Protein AF-A0A9P1BMX0-F1 (afdb_monomer)

Structure (mmCIF, N/CA/C/O backbone):
data_AF-A0A9P1BMX0-F1
#
_entry.id   AF-A0A9P1BMX0-F1
#
loop_
_atom_site.group_PDB
_atom_site.id
_atom_site.type_symbol
_atom_site.label_atom_id
_atom_site.label_alt_id
_atom_site.label_comp_id
_atom_site.label_asym_id
_atom_site.label_entity_id
_atom_site.label_seq_id
_atom_site.pdbx_PDB_ins_code
_atom_site.Cartn_x
_atom_site.Cartn_y
_atom_site.Cartn_z
_atom_site.occupancy
_atom_site.B_iso_or_equiv
_atom_site.auth_seq_id
_atom_site.auth_comp_id
_atom_site.auth_asym_id
_atom_site.auth_atom_id
_atom_site.pdbx_PDB_model_num
ATOM 1 N N . MET A 1 1 ? 89.517 -9.312 -51.912 1.00 43.53 1 MET A N 1
ATOM 2 C CA . MET A 1 1 ? 88.255 -8.585 -52.160 1.00 43.53 1 MET A CA 1
ATOM 3 C C . MET A 1 1 ? 87.445 -9.415 -53.137 1.00 43.53 1 MET A C 1
ATOM 5 O O . MET A 1 1 ? 88.065 -9.952 -54.049 1.00 43.53 1 MET A O 1
ATOM 9 N N . PRO A 1 2 ? 86.132 -9.607 -52.940 1.00 50.62 2 PRO A N 1
ATOM 10 C CA . PRO A 1 2 ? 85.319 -10.225 -53.977 1.00 50.62 2 PRO A CA 1
ATOM 11 C C . PRO A 1 2 ? 85.399 -9.350 -55.235 1.00 50.62 2 PRO A C 1
ATOM 13 O O . PRO A 1 2 ? 85.499 -8.130 -55.134 1.00 50.62 2 PRO A O 1
ATOM 16 N N . PHE A 1 3 ? 85.436 -9.972 -56.406 1.00 57.28 3 PHE A N 1
ATOM 17 C CA . PHE A 1 3 ? 85.391 -9.280 -57.691 1.00 57.28 3 PHE A CA 1
ATOM 18 C C . PHE A 1 3 ? 84.020 -8.588 -57.823 1.00 57.28 3 PHE A C 1
ATOM 20 O O . PHE A 1 3 ? 83.023 -9.259 -58.063 1.00 57.28 3 PHE A O 1
ATOM 27 N N . THR A 1 4 ? 83.937 -7.274 -57.584 1.00 62.41 4 THR A N 1
ATOM 28 C CA . THR A 1 4 ? 82.667 -6.516 -57.469 1.00 62.41 4 THR A CA 1
ATOM 29 C C . THR A 1 4 ? 82.277 -5.729 -58.730 1.00 62.41 4 THR A C 1
ATOM 31 O O . THR A 1 4 ? 81.546 -4.746 -58.636 1.00 62.41 4 THR A O 1
ATOM 34 N N . GLY A 1 5 ? 82.752 -6.124 -59.915 1.00 68.62 5 GLY A N 1
ATOM 35 C CA . GLY A 1 5 ? 82.371 -5.492 -61.185 1.00 68.62 5 GLY A CA 1
ATOM 36 C C . GLY A 1 5 ? 81.028 -6.002 -61.725 1.00 68.62 5 GLY A C 1
ATOM 37 O O . GLY A 1 5 ? 80.743 -7.199 -61.649 1.00 68.62 5 GLY A O 1
ATOM 38 N N . TRP A 1 6 ? 80.215 -5.112 -62.304 1.00 72.75 6 TRP A N 1
ATOM 39 C CA . TRP A 1 6 ? 78.974 -5.487 -62.997 1.00 72.75 6 TRP A CA 1
ATOM 40 C C . TRP A 1 6 ? 79.302 -6.410 -64.182 1.00 72.75 6 TRP A C 1
ATOM 42 O O . TRP A 1 6 ? 80.143 -6.064 -65.007 1.00 72.75 6 TRP A O 1
ATOM 52 N N . GLY A 1 7 ? 78.676 -7.590 -64.251 1.00 77.06 7 GLY A N 1
ATOM 53 C CA . GLY A 1 7 ? 78.886 -8.564 -65.335 1.00 77.06 7 GLY A CA 1
ATOM 54 C C . GLY A 1 7 ? 80.206 -9.351 -65.277 1.00 77.06 7 GLY A C 1
ATOM 55 O O . GLY A 1 7 ? 80.486 -10.165 -66.159 1.00 77.06 7 GLY A O 1
ATOM 56 N N . MET A 1 8 ? 81.053 -9.106 -64.270 1.00 83.88 8 MET A N 1
ATOM 57 C CA . MET A 1 8 ? 82.389 -9.705 -64.182 1.00 83.88 8 MET A CA 1
ATOM 58 C C . MET A 1 8 ? 82.361 -11.235 -63.989 1.00 83.88 8 MET A C 1
ATOM 60 O O . MET A 1 8 ? 83.103 -11.922 -64.700 1.00 83.88 8 MET A O 1
ATOM 64 N N . PRO A 1 9 ? 81.516 -11.809 -63.104 1.00 84.88 9 PRO A N 1
ATOM 65 C CA . PRO A 1 9 ? 81.379 -13.263 -62.991 1.00 84.88 9 PRO A CA 1
ATOM 66 C C . PRO A 1 9 ? 80.959 -13.927 -64.307 1.00 84.88 9 PRO A C 1
ATOM 68 O O . PRO A 1 9 ? 81.499 -14.971 -64.671 1.00 84.88 9 PRO A O 1
ATOM 71 N N . GLU A 1 10 ? 80.039 -13.304 -65.044 1.00 83.38 10 GLU A N 1
ATOM 72 C CA . GLU A 1 10 ? 79.521 -13.799 -66.317 1.00 83.38 10 GLU A CA 1
ATOM 73 C C . GLU A 1 10 ? 80.614 -13.806 -67.394 1.00 83.38 10 GLU A C 1
ATOM 75 O O . GLU A 1 10 ? 80.787 -14.808 -68.089 1.00 83.38 10 GLU A O 1
ATOM 80 N N . MET A 1 11 ? 81.414 -12.739 -67.497 1.00 85.19 11 MET A N 1
ATOM 81 C CA . MET A 1 11 ? 82.538 -12.690 -68.439 1.00 85.19 11 MET A CA 1
ATOM 82 C C . MET A 1 11 ? 83.607 -13.746 -68.131 1.00 85.19 11 MET A C 1
ATOM 84 O O . MET A 1 11 ? 84.083 -14.425 -69.043 1.00 85.19 11 MET A O 1
ATOM 88 N N . MET A 1 12 ? 83.983 -13.903 -66.856 1.00 87.50 12 MET A N 1
ATOM 89 C CA . MET A 1 12 ? 84.968 -14.908 -66.430 1.00 87.50 12 MET A CA 1
ATOM 90 C C . MET A 1 12 ? 84.481 -16.324 -66.736 1.00 87.50 12 MET A C 1
ATOM 92 O O . MET A 1 12 ? 85.245 -17.170 -67.202 1.00 87.50 12 MET A O 1
ATOM 96 N N . GLN A 1 13 ? 83.192 -16.570 -66.514 1.00 87.69 13 GLN A N 1
ATOM 97 C CA . GLN A 1 13 ? 82.550 -17.840 -66.804 1.00 87.69 13 GLN A CA 1
ATOM 98 C C . GLN A 1 13 ? 82.539 -18.150 -68.308 1.00 87.69 13 GLN A C 1
ATOM 100 O O . GLN A 1 13 ? 82.885 -19.270 -68.687 1.00 87.69 13 GLN A O 1
ATOM 105 N N . GLN A 1 14 ? 82.209 -17.178 -69.166 1.00 88.75 14 GLN A N 1
ATOM 106 C CA . GLN A 1 14 ? 82.256 -17.371 -70.620 1.00 88.75 14 GLN A CA 1
ATOM 107 C C . GLN A 1 14 ? 83.684 -17.599 -71.123 1.00 88.75 14 GLN A C 1
ATOM 109 O O . GLN A 1 14 ? 83.925 -18.529 -71.894 1.00 88.75 14 GLN A O 1
ATOM 114 N N . ALA A 1 15 ? 84.650 -16.814 -70.643 1.00 90.19 15 ALA A N 1
ATOM 115 C CA . ALA A 1 15 ? 86.046 -16.978 -71.032 1.00 90.19 15 ALA A CA 1
ATOM 116 C C . ALA A 1 15 ? 86.597 -18.355 -70.650 1.00 90.19 15 ALA A C 1
ATOM 118 O O . ALA A 1 15 ? 87.269 -18.990 -71.459 1.00 90.19 15 ALA A O 1
ATOM 119 N N . PHE A 1 16 ? 86.259 -18.851 -69.456 1.00 90.94 16 PHE A N 1
ATOM 120 C CA . PHE A 1 16 ? 86.624 -20.199 -69.027 1.00 90.94 16 PHE A CA 1
ATOM 121 C C . PHE A 1 16 ? 86.040 -21.270 -69.959 1.00 90.94 16 PHE A C 1
ATOM 123 O O . PHE A 1 16 ? 86.765 -22.131 -70.457 1.00 90.94 16 PHE A O 1
ATOM 130 N N . TRP A 1 17 ? 84.735 -21.212 -70.227 1.00 90.50 17 TRP A N 1
ATOM 131 C CA . TRP A 1 17 ? 84.033 -22.250 -70.983 1.00 90.50 17 TRP A CA 1
ATOM 132 C C . TRP A 1 17 ? 84.376 -22.298 -72.476 1.00 90.50 17 TRP A C 1
ATOM 134 O O . TRP A 1 17 ? 84.284 -23.373 -73.078 1.00 90.50 17 TRP A O 1
ATOM 144 N N . HIS A 1 18 ? 84.776 -21.163 -73.052 1.00 90.56 18 HIS A N 1
ATOM 145 C CA . HIS A 1 18 ? 85.210 -21.039 -74.449 1.00 90.56 18 HIS A CA 1
ATOM 146 C C . HIS A 1 18 ? 86.737 -21.000 -74.607 1.00 90.56 18 HIS A C 1
ATOM 148 O O . HIS A 1 18 ? 87.232 -20.768 -75.706 1.00 90.56 18 HIS A O 1
ATOM 154 N N . GLY A 1 19 ? 87.496 -21.249 -73.532 1.00 91.06 19 GLY A N 1
ATOM 155 C CA . GLY A 1 19 ? 88.958 -21.351 -73.579 1.00 91.06 19 GLY A CA 1
ATOM 156 C C . GLY A 1 19 ? 89.663 -20.053 -73.986 1.00 91.06 19 GLY A C 1
ATOM 157 O O . GLY A 1 19 ? 90.7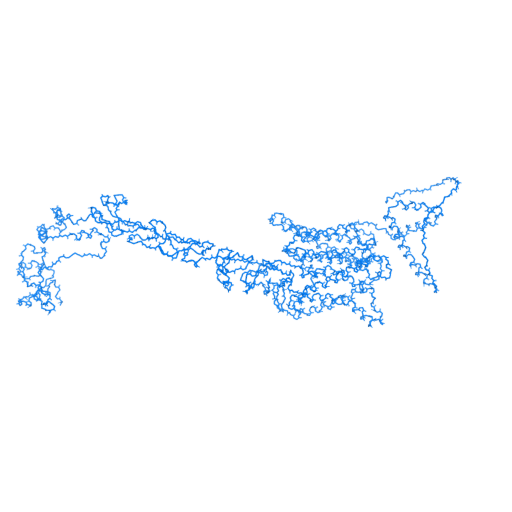00 -20.099 -74.643 1.00 91.06 19 GLY A O 1
ATOM 158 N N . MET A 1 20 ? 89.101 -18.898 -73.628 1.00 91.56 20 MET A N 1
ATOM 159 C CA . MET A 1 20 ? 89.646 -17.586 -73.972 1.00 91.56 20 MET A CA 1
ATOM 160 C C . MET A 1 20 ? 90.747 -17.194 -72.966 1.00 91.56 20 MET A C 1
ATOM 162 O O . MET A 1 20 ? 90.450 -17.046 -71.777 1.00 91.56 20 MET A O 1
ATOM 166 N N . PRO A 1 21 ? 92.008 -16.987 -73.394 1.00 88.88 21 PRO A N 1
ATOM 167 C CA . PRO A 1 21 ? 93.109 -16.638 -72.497 1.00 88.88 21 PRO A CA 1
ATOM 168 C C . PRO A 1 21 ? 93.080 -15.139 -72.156 1.00 88.88 21 PRO A C 1
ATOM 170 O O . PRO A 1 21 ? 93.893 -14.358 -72.646 1.00 88.88 21 PRO A O 1
ATOM 173 N N . LEU A 1 22 ? 92.106 -14.723 -71.345 1.00 87.31 22 LEU A N 1
ATOM 174 C CA . LEU A 1 22 ? 91.892 -13.322 -70.976 1.00 87.31 22 LEU A CA 1
ATOM 175 C C . LEU A 1 22 ? 92.433 -13.002 -69.579 1.00 87.31 22 LEU A C 1
ATOM 177 O O . LEU A 1 22 ? 92.283 -13.787 -68.643 1.00 87.31 22 LEU A O 1
ATOM 181 N N . ALA A 1 23 ? 93.000 -11.804 -69.430 1.00 86.06 23 ALA A N 1
ATOM 182 C CA . ALA A 1 23 ? 93.245 -11.187 -68.132 1.00 86.06 23 ALA A CA 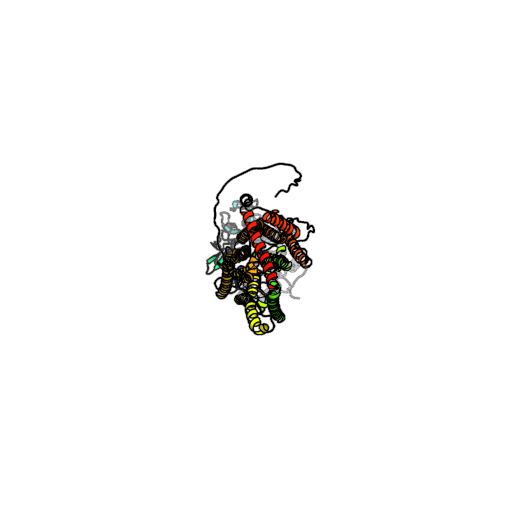1
ATOM 183 C C . ALA A 1 23 ? 92.058 -10.282 -67.774 1.00 86.06 23 ALA A C 1
ATOM 185 O O . ALA A 1 23 ? 91.607 -9.491 -68.600 1.00 86.06 23 ALA A O 1
ATOM 186 N N . PHE A 1 24 ? 91.561 -10.392 -66.542 1.00 84.75 24 PHE A N 1
ATOM 187 C CA . PHE A 1 24 ? 90.430 -9.603 -66.059 1.00 84.75 24 PHE A CA 1
ATOM 188 C C . PHE A 1 24 ? 90.904 -8.497 -65.123 1.00 84.75 24 PHE A C 1
ATOM 190 O O . PHE A 1 24 ? 91.660 -8.753 -64.186 1.00 84.75 24 PHE A O 1
ATOM 197 N N . ALA A 1 25 ? 90.407 -7.285 -65.345 1.00 78.81 25 ALA A N 1
ATOM 198 C CA . ALA A 1 25 ? 90.626 -6.136 -64.479 1.00 78.81 25 ALA A CA 1
ATOM 199 C C . ALA A 1 25 ? 89.287 -5.445 -64.198 1.00 78.81 25 ALA A C 1
ATOM 201 O O . ALA A 1 25 ? 88.394 -5.442 -65.042 1.00 78.81 25 ALA A O 1
ATOM 202 N N . SER A 1 26 ? 89.155 -4.861 -63.009 1.00 78.00 26 SER A N 1
ATOM 203 C CA . SER A 1 26 ? 88.044 -3.976 -62.657 1.00 78.00 26 SER A CA 1
ATOM 204 C C . SER A 1 26 ? 88.621 -2.593 -62.396 1.00 78.00 26 SER A C 1
ATOM 206 O O . SER A 1 26 ? 89.570 -2.471 -61.623 1.00 78.00 26 SER A O 1
ATOM 208 N N . ALA A 1 27 ? 88.048 -1.566 -63.015 1.00 72.00 27 ALA A N 1
ATOM 209 C CA . ALA A 1 27 ? 88.385 -0.175 -62.738 1.00 72.00 27 ALA A CA 1
ATOM 210 C C . ALA A 1 27 ? 87.326 0.436 -61.809 1.00 72.00 27 ALA A C 1
ATOM 212 O O . ALA A 1 27 ? 86.136 0.165 -61.959 1.00 72.00 27 ALA A O 1
ATOM 213 N N . ILE A 1 28 ? 87.771 1.237 -60.844 1.00 66.44 28 ILE A N 1
ATOM 214 C CA . ILE A 1 28 ? 86.933 2.066 -59.969 1.00 66.44 28 ILE A CA 1
ATOM 215 C C . ILE A 1 28 ? 87.509 3.485 -60.092 1.00 66.44 28 ILE A C 1
ATOM 217 O O . ILE A 1 28 ? 88.728 3.633 -60.061 1.00 66.44 28 ILE A O 1
ATOM 221 N N . ASP A 1 29 ? 86.662 4.496 -60.294 1.00 61.16 29 ASP A N 1
ATOM 222 C CA . ASP A 1 29 ? 87.034 5.923 -60.397 1.00 61.16 29 ASP A CA 1
ATOM 223 C C . ASP A 1 29 ? 87.925 6.351 -61.591 1.00 61.16 29 ASP A C 1
ATOM 225 O O . ASP A 1 29 ? 88.514 7.430 -61.576 1.00 61.16 29 ASP A O 1
ATOM 229 N N . VAL A 1 30 ? 87.980 5.561 -62.670 1.00 61.69 30 VAL A N 1
ATOM 230 C CA . VAL A 1 30 ? 88.559 5.965 -63.972 1.00 61.69 30 VAL A CA 1
ATOM 231 C C . VAL A 1 30 ? 87.446 5.955 -65.024 1.00 61.69 30 VAL A C 1
ATOM 233 O O . VAL A 1 30 ? 86.599 5.059 -64.985 1.00 61.69 30 VAL A O 1
ATOM 236 N N . GLU A 1 31 ? 87.430 6.898 -65.980 1.00 68.81 31 GLU A N 1
ATOM 237 C CA . GLU A 1 31 ? 86.563 6.803 -67.168 1.00 68.81 31 GLU A CA 1
ATOM 238 C C . GLU A 1 31 ? 86.928 5.534 -67.955 1.00 68.81 31 GLU A C 1
ATOM 240 O O . GLU A 1 31 ? 87.808 5.522 -68.811 1.00 68.81 31 GLU A O 1
ATOM 245 N N . PHE A 1 32 ? 86.259 4.424 -67.653 1.00 75.19 32 PHE A N 1
ATOM 246 C CA . PHE A 1 32 ? 86.560 3.122 -68.247 1.00 75.19 32 PHE A CA 1
ATOM 247 C C . PHE A 1 32 ? 86.447 3.134 -69.784 1.00 75.19 32 PHE A C 1
ATOM 249 O O . PHE A 1 32 ? 87.131 2.365 -70.459 1.00 75.19 32 PHE A O 1
ATOM 256 N N . ALA A 1 33 ? 85.629 4.036 -70.337 1.00 77.38 33 ALA A N 1
ATOM 257 C CA . ALA A 1 33 ? 85.496 4.248 -71.772 1.00 77.38 33 ALA A CA 1
ATOM 258 C C . ALA A 1 33 ? 86.777 4.804 -72.417 1.00 77.38 33 ALA A C 1
ATOM 260 O O . ALA A 1 33 ? 87.168 4.326 -73.479 1.00 77.38 33 ALA A O 1
ATOM 261 N N . SER A 1 34 ? 87.466 5.763 -71.784 1.00 79.19 34 SER A N 1
ATOM 262 C CA . SER A 1 34 ? 88.706 6.332 -72.333 1.00 79.19 34 SER A CA 1
ATOM 263 C C . SER A 1 34 ? 89.857 5.327 -72.275 1.00 79.19 34 SER A C 1
ATOM 265 O O . SER A 1 34 ? 90.539 5.127 -73.279 1.00 79.19 34 SER A O 1
ATOM 267 N N . LEU A 1 35 ? 89.985 4.603 -71.158 1.00 79.44 35 LEU A N 1
ATOM 268 C CA . LEU A 1 35 ? 90.957 3.517 -71.013 1.00 79.44 35 LEU A CA 1
ATOM 269 C C . LEU A 1 35 ? 90.741 2.414 -72.062 1.00 79.44 35 LEU A C 1
ATOM 271 O O . LEU A 1 35 ? 91.699 1.893 -72.630 1.00 79.44 35 LEU A O 1
ATOM 275 N N . ASN A 1 36 ? 89.485 2.061 -72.350 1.00 79.44 36 ASN A N 1
ATOM 276 C CA . ASN A 1 36 ? 89.199 1.046 -73.356 1.00 79.44 36 ASN A CA 1
ATOM 277 C C . ASN A 1 36 ? 89.538 1.513 -74.781 1.00 79.44 36 ASN A C 1
ATOM 279 O O . ASN A 1 36 ? 90.115 0.738 -75.541 1.00 79.44 36 ASN A O 1
ATOM 283 N N . ARG A 1 37 ? 89.254 2.778 -75.131 1.00 82.44 37 ARG A N 1
ATOM 284 C CA . ARG A 1 37 ? 89.627 3.348 -76.441 1.00 82.44 37 ARG A CA 1
ATOM 285 C C . ARG A 1 37 ? 91.136 3.291 -76.688 1.00 82.44 37 ARG A C 1
ATOM 287 O O . ARG A 1 37 ? 91.547 3.046 -77.818 1.00 82.44 37 ARG A O 1
ATOM 294 N N . GLU A 1 38 ? 91.944 3.493 -75.647 1.00 83.94 38 GLU A N 1
ATOM 295 C CA . GLU A 1 38 ? 93.406 3.407 -75.733 1.00 83.94 38 GLU A CA 1
ATOM 296 C C . GLU A 1 38 ? 93.902 1.956 -75.841 1.00 83.94 38 GLU A C 1
ATOM 298 O O . GLU A 1 38 ? 94.748 1.652 -76.680 1.00 83.94 38 GLU A O 1
ATOM 303 N N . LEU A 1 39 ? 93.363 1.048 -75.020 1.00 82.38 39 LEU A N 1
ATOM 304 C CA . LEU A 1 39 ? 93.856 -0.332 -74.917 1.00 82.38 39 LEU A CA 1
ATOM 305 C C . LEU A 1 39 ? 93.224 -1.317 -75.913 1.00 82.38 39 LEU A C 1
ATOM 307 O O . LEU A 1 39 ? 93.726 -2.432 -76.048 1.00 82.38 39 LEU A O 1
ATOM 311 N N . GLN A 1 40 ? 92.116 -0.951 -76.567 1.00 80.62 40 GLN A N 1
ATOM 312 C CA . GLN A 1 40 ? 91.307 -1.832 -77.426 1.00 80.62 40 GLN A CA 1
ATOM 313 C C . GLN A 1 40 ? 90.959 -3.176 -76.754 1.00 80.62 40 GLN A C 1
ATOM 315 O O . GLN A 1 40 ? 91.058 -4.251 -77.349 1.00 80.62 40 GLN A O 1
ATOM 320 N N . SER A 1 41 ? 90.581 -3.127 -75.475 1.00 82.75 41 SER A N 1
ATOM 321 C CA . SER A 1 41 ? 90.327 -4.317 -74.653 1.00 82.75 41 SER A CA 1
ATOM 322 C C . SER A 1 41 ? 88.873 -4.809 -74.725 1.00 82.75 41 SER A C 1
ATOM 324 O O . SER A 1 41 ? 87.951 -4.026 -74.942 1.00 82.75 41 SER A O 1
ATOM 326 N N . LEU A 1 42 ? 88.633 -6.097 -74.453 1.00 84.69 42 LEU A N 1
ATOM 327 C CA . LEU A 1 42 ? 87.272 -6.629 -74.276 1.00 84.69 42 LEU A CA 1
ATOM 328 C C . LEU A 1 42 ? 86.627 -6.066 -72.997 1.00 84.69 42 LEU A C 1
ATOM 330 O O . LEU A 1 42 ? 87.237 -6.124 -71.931 1.00 84.69 42 LEU A O 1
ATOM 334 N N . LEU A 1 43 ? 85.387 -5.568 -73.090 1.00 81.25 43 LEU A N 1
ATOM 335 C CA . LEU A 1 43 ? 84.646 -4.997 -71.957 1.00 81.25 43 LEU A CA 1
ATOM 336 C C . LEU A 1 43 ? 83.213 -5.528 -71.834 1.00 81.25 43 LEU A C 1
ATOM 338 O O . LEU A 1 43 ? 82.611 -5.963 -72.815 1.00 81.25 43 LEU A O 1
ATOM 342 N N . TYR A 1 44 ? 82.659 -5.439 -70.624 1.00 81.25 44 TYR A N 1
ATOM 343 C CA . TYR A 1 44 ? 81.229 -5.620 -70.382 1.00 81.25 44 TYR A CA 1
ATOM 344 C C . TYR A 1 44 ? 80.470 -4.334 -70.719 1.00 81.25 44 TYR A C 1
ATOM 346 O O . TYR A 1 44 ? 80.688 -3.306 -70.081 1.00 81.25 44 TYR A O 1
ATOM 354 N N . THR A 1 45 ? 79.573 -4.395 -71.701 1.00 79.94 45 THR A N 1
ATOM 355 C CA . THR A 1 45 ? 78.721 -3.271 -72.119 1.00 79.94 45 THR A CA 1
ATOM 356 C C . THR A 1 45 ? 77.281 -3.730 -72.333 1.00 79.94 45 THR A C 1
ATOM 358 O O . THR A 1 45 ? 77.013 -4.924 -72.490 1.00 79.94 45 THR A O 1
ATOM 361 N N . TRP A 1 46 ? 76.351 -2.780 -72.351 1.00 79.81 46 TRP A N 1
ATOM 362 C CA . TRP A 1 46 ? 74.947 -2.984 -72.690 1.00 79.81 46 TRP A CA 1
ATOM 363 C C . TRP A 1 46 ? 74.570 -2.095 -73.878 1.00 79.81 46 TRP A C 1
ATOM 365 O O . TRP A 1 46 ? 75.191 -1.071 -74.133 1.00 79.81 46 TRP A O 1
ATOM 375 N N . VAL A 1 47 ? 73.541 -2.491 -74.624 1.00 79.62 47 VAL A N 1
ATOM 376 C CA . VAL A 1 47 ? 72.962 -1.671 -75.694 1.00 79.62 47 VAL A CA 1
ATOM 377 C C . VAL A 1 47 ? 71.477 -1.512 -75.379 1.00 79.62 47 VAL A C 1
ATOM 379 O O . VAL A 1 47 ? 70.799 -2.529 -75.205 1.00 79.62 47 VAL A O 1
ATOM 382 N N . PRO A 1 48 ? 70.950 -0.280 -75.289 1.00 84.69 48 PRO A N 1
ATOM 383 C CA . PRO A 1 48 ? 71.574 1.006 -75.632 1.00 84.69 48 PRO A CA 1
ATOM 384 C C . PRO A 1 48 ? 72.408 1.608 -74.476 1.00 84.69 48 PRO A C 1
ATOM 386 O O . PRO A 1 48 ? 72.022 1.477 -73.319 1.00 84.69 48 PRO A O 1
ATOM 389 N N . ASP A 1 49 ? 73.518 2.291 -74.774 1.00 84.38 49 ASP A N 1
ATOM 390 C CA . ASP A 1 49 ? 74.421 2.929 -73.790 1.00 84.38 49 ASP A CA 1
ATOM 391 C C . ASP A 1 49 ? 74.979 4.249 -74.338 1.00 84.38 49 ASP A C 1
ATOM 393 O O . ASP A 1 49 ? 75.156 4.365 -75.545 1.00 84.38 49 ASP A O 1
ATOM 397 N N . THR A 1 50 ? 75.263 5.238 -73.484 1.00 85.19 50 THR A N 1
ATOM 398 C CA . THR A 1 50 ? 75.822 6.540 -73.891 1.00 85.19 50 THR A CA 1
ATOM 399 C C . THR A 1 50 ? 77.339 6.519 -74.038 1.00 85.19 50 THR A C 1
ATOM 401 O O . THR A 1 50 ? 77.863 7.240 -74.886 1.00 85.19 50 THR A O 1
ATOM 404 N N . ALA A 1 51 ? 78.055 5.696 -73.264 1.00 83.06 51 ALA A N 1
ATOM 405 C CA . ALA A 1 51 ? 79.516 5.750 -73.210 1.00 83.06 51 ALA A CA 1
ATOM 406 C C . ALA A 1 51 ? 80.179 5.350 -74.541 1.00 83.06 51 ALA A C 1
ATOM 408 O O . ALA A 1 51 ? 81.181 5.955 -74.927 1.00 83.06 51 ALA A O 1
ATOM 409 N N . PHE A 1 52 ? 79.587 4.391 -75.267 1.00 83.50 52 PHE A N 1
ATOM 410 C CA . PHE A 1 52 ? 80.105 3.878 -76.546 1.00 83.50 52 PHE A CA 1
ATOM 411 C C . PHE A 1 52 ? 79.165 4.082 -77.742 1.00 83.50 52 PHE A C 1
ATOM 413 O O . PHE A 1 52 ? 79.393 3.502 -78.806 1.00 83.50 52 PHE A O 1
ATOM 420 N N . ILE A 1 53 ? 78.123 4.917 -77.621 1.00 85.69 53 ILE A N 1
ATOM 421 C CA . ILE A 1 53 ? 77.124 5.109 -78.695 1.00 85.69 53 ILE A CA 1
ATOM 422 C C . ILE A 1 53 ? 77.738 5.603 -80.017 1.00 85.69 53 ILE A C 1
ATOM 424 O O . ILE A 1 53 ? 77.170 5.394 -81.089 1.00 85.69 53 ILE A O 1
ATOM 428 N N . LEU A 1 54 ? 78.898 6.267 -79.947 1.00 84.06 54 LEU A N 1
ATOM 429 C CA . LEU A 1 54 ? 79.637 6.781 -81.102 1.00 84.06 54 LEU A CA 1
ATOM 430 C C . LEU A 1 54 ? 80.719 5.818 -81.615 1.00 84.06 54 LEU A C 1
ATOM 432 O O . LEU A 1 54 ? 81.103 5.919 -82.778 1.00 84.06 54 LEU A O 1
ATOM 436 N N . ASP A 1 55 ? 81.168 4.872 -80.788 1.00 82.38 55 ASP A N 1
ATOM 437 C CA . ASP A 1 55 ? 82.378 4.074 -81.028 1.00 82.38 55 ASP A CA 1
ATOM 438 C C . ASP A 1 55 ? 82.114 2.774 -81.815 1.00 82.38 55 ASP A C 1
ATOM 440 O O . ASP A 1 55 ? 83.053 2.107 -82.236 1.00 82.38 55 ASP A O 1
ATOM 444 N N . SER A 1 56 ? 80.842 2.423 -82.058 1.00 76.50 56 SER A N 1
ATOM 445 C CA . SER A 1 56 ? 80.412 1.227 -82.816 1.00 76.50 56 SER A CA 1
ATOM 446 C C . SER A 1 56 ? 81.172 -0.065 -82.438 1.00 76.50 56 SER A C 1
ATOM 448 O O . SER A 1 56 ? 81.788 -0.694 -83.304 1.00 76.50 56 SER A O 1
ATOM 450 N N . PRO A 1 57 ? 81.161 -0.481 -81.155 1.00 81.19 57 PRO A N 1
ATOM 451 C CA . PRO A 1 57 ? 81.928 -1.637 -80.699 1.00 81.19 57 PRO A CA 1
ATOM 452 C C . PRO A 1 57 ? 81.458 -2.938 -81.364 1.00 81.19 57 PRO A C 1
ATOM 454 O O . PRO A 1 57 ? 80.267 -3.148 -81.600 1.00 81.19 57 PRO A O 1
ATOM 457 N N . SER A 1 58 ? 82.400 -3.845 -81.633 1.00 85.25 58 SER A N 1
ATOM 458 C CA . SER A 1 58 ? 82.092 -5.175 -82.171 1.00 85.25 58 SER A CA 1
ATOM 459 C C . SER A 1 58 ? 81.675 -6.126 -81.042 1.00 85.25 58 SER A C 1
ATOM 461 O O . SER A 1 58 ? 82.469 -6.345 -80.124 1.00 85.25 58 SER A O 1
ATOM 463 N N . PRO A 1 59 ? 80.461 -6.708 -81.075 1.00 84.94 59 PRO A N 1
ATOM 464 C CA . PRO A 1 59 ? 80.009 -7.598 -80.016 1.00 84.94 59 PRO A CA 1
ATOM 465 C C . PRO A 1 59 ? 80.678 -8.971 -80.121 1.00 84.94 59 PRO A C 1
ATOM 467 O O . PRO A 1 59 ? 80.790 -9.548 -81.204 1.00 84.94 59 PRO A O 1
ATOM 470 N N . VAL A 1 60 ? 81.051 -9.537 -78.975 1.00 86.38 60 VAL A N 1
ATOM 471 C CA . VAL A 1 60 ? 81.390 -10.962 -78.874 1.00 86.38 60 VAL A CA 1
ATOM 472 C C . VAL A 1 60 ? 80.089 -11.744 -78.719 1.00 86.38 60 VAL A C 1
ATOM 474 O O . VAL A 1 60 ? 79.347 -11.537 -77.760 1.00 86.38 60 VAL A O 1
ATOM 477 N N . ILE A 1 61 ? 79.796 -12.623 -79.678 1.00 85.81 61 ILE A N 1
ATOM 478 C CA . ILE A 1 61 ? 78.548 -13.392 -79.718 1.00 85.81 61 ILE A CA 1
ATOM 479 C C . ILE A 1 61 ? 78.809 -14.803 -79.189 1.00 85.81 61 ILE A C 1
ATOM 481 O O . ILE A 1 61 ? 79.630 -15.538 -79.735 1.00 85.81 61 ILE A O 1
ATOM 485 N N . PHE A 1 62 ? 78.077 -15.185 -78.143 1.00 87.75 62 PHE A N 1
ATOM 486 C CA . PHE A 1 62 ? 78.055 -16.546 -77.606 1.00 87.75 62 PHE A CA 1
ATOM 487 C C . PHE A 1 62 ? 76.811 -17.304 -78.105 1.00 87.75 62 PHE A C 1
ATOM 489 O O . PHE A 1 62 ? 75.845 -16.663 -78.526 1.00 87.75 62 PHE A O 1
ATOM 496 N N . PRO A 1 63 ? 76.796 -18.651 -78.062 1.00 90.06 63 PRO A N 1
ATOM 497 C CA . PRO A 1 63 ? 75.624 -19.435 -78.447 1.00 90.06 63 PRO A CA 1
ATOM 498 C C . PRO A 1 63 ? 74.376 -19.078 -77.628 1.00 90.06 63 PRO A C 1
ATOM 500 O O . PRO A 1 63 ? 74.484 -18.794 -76.432 1.00 90.06 63 PRO A O 1
ATOM 503 N N . ASP A 1 64 ? 73.200 -19.150 -78.256 1.00 88.44 64 ASP A N 1
ATOM 504 C CA . ASP A 1 64 ? 71.917 -18.842 -77.617 1.00 88.44 64 ASP A CA 1
ATOM 505 C C . ASP A 1 64 ? 71.659 -19.695 -76.371 1.00 88.44 64 ASP A C 1
ATOM 507 O O . ASP A 1 64 ? 71.942 -20.896 -76.341 1.00 88.44 64 ASP A O 1
ATOM 511 N N . HIS A 1 65 ? 71.096 -19.059 -75.342 1.00 89.19 65 HIS A N 1
ATOM 512 C CA . HIS A 1 65 ? 70.847 -19.660 -74.037 1.00 89.19 65 HIS A CA 1
ATOM 513 C C . HIS A 1 65 ? 70.085 -20.991 -74.117 1.00 89.19 65 HIS A C 1
ATOM 515 O O . HIS A 1 65 ? 68.926 -21.037 -74.532 1.00 89.19 65 HIS A O 1
ATOM 521 N N . SER A 1 66 ? 70.706 -22.061 -73.612 1.00 89.81 66 SER A N 1
ATOM 522 C CA . SER A 1 66 ? 70.059 -23.350 -73.376 1.00 89.81 66 SER A CA 1
ATOM 523 C C . SER A 1 66 ? 69.774 -23.522 -71.886 1.00 89.81 66 SER A C 1
ATOM 525 O O . SER A 1 66 ? 70.692 -23.613 -71.066 1.00 89.81 66 SER A O 1
ATOM 527 N N . ARG A 1 67 ? 68.486 -23.606 -71.530 1.00 87.38 67 ARG A N 1
ATOM 528 C CA . ARG A 1 67 ? 68.055 -23.838 -70.139 1.00 87.38 67 ARG A CA 1
ATOM 529 C C . ARG A 1 67 ? 68.546 -25.177 -69.589 1.00 87.38 67 ARG A C 1
ATOM 531 O O . ARG A 1 67 ? 68.832 -25.264 -68.400 1.00 87.38 67 ARG A O 1
ATOM 538 N N . GLU A 1 68 ? 68.650 -26.195 -70.439 1.00 89.62 68 GLU A N 1
ATOM 539 C CA . GLU A 1 68 ? 69.101 -27.542 -70.068 1.00 89.62 68 GLU A CA 1
ATOM 540 C C . GLU A 1 68 ? 70.579 -27.531 -69.668 1.00 89.62 68 GLU A C 1
ATOM 542 O O . GLU A 1 68 ? 70.922 -27.949 -68.565 1.00 89.62 68 GLU A O 1
ATOM 547 N N . GLN A 1 69 ? 71.441 -26.933 -70.501 1.00 87.81 69 GLN A N 1
ATOM 548 C CA . GLN A 1 69 ? 72.867 -26.794 -70.184 1.00 87.81 69 GLN A CA 1
ATOM 549 C C . GLN A 1 69 ? 73.079 -25.960 -68.918 1.00 87.81 69 GLN A C 1
ATOM 551 O O . GLN A 1 69 ? 73.876 -26.322 -68.052 1.00 87.81 69 GLN A O 1
ATOM 556 N N . TYR A 1 70 ? 72.318 -24.874 -68.765 1.00 84.69 70 TYR A N 1
ATOM 557 C CA . TYR A 1 70 ? 72.405 -24.028 -67.580 1.00 84.69 70 TYR A CA 1
ATOM 558 C C . TYR A 1 70 ? 71.994 -24.778 -66.300 1.00 84.69 70 TYR A C 1
ATOM 560 O O . TYR A 1 70 ? 72.649 -24.631 -65.267 1.00 84.69 70 TYR A O 1
ATOM 568 N N . ALA A 1 71 ? 70.955 -25.622 -66.359 1.00 89.75 71 ALA A N 1
ATOM 569 C CA . ALA A 1 71 ? 70.514 -26.451 -65.232 1.00 89.75 71 ALA A CA 1
ATOM 570 C C . ALA A 1 71 ? 71.573 -27.485 -64.808 1.00 89.75 71 ALA A C 1
ATOM 572 O O . ALA A 1 71 ? 71.739 -27.753 -63.617 1.00 89.75 71 ALA A O 1
ATOM 573 N N . GLU A 1 72 ? 72.351 -27.999 -65.761 1.00 91.12 72 GLU A N 1
ATOM 574 C CA . GLU A 1 72 ? 73.495 -28.889 -65.523 1.00 91.12 72 GLU A CA 1
ATOM 575 C C . GLU A 1 72 ? 74.773 -28.144 -65.093 1.00 91.12 72 GLU A C 1
ATOM 577 O O . GLU A 1 72 ? 75.838 -28.748 -64.955 1.00 91.12 72 GLU A O 1
ATOM 582 N N . LYS A 1 73 ? 74.681 -26.831 -64.837 1.00 86.31 73 LYS A N 1
ATOM 583 C CA . LYS A 1 73 ? 75.807 -25.943 -64.500 1.00 86.31 73 LYS A CA 1
ATOM 584 C C . LYS A 1 73 ? 76.853 -25.828 -65.620 1.00 86.31 73 LYS A C 1
ATOM 586 O O . LYS A 1 73 ? 78.019 -25.522 -65.359 1.00 86.31 73 LYS A O 1
ATOM 591 N N . VAL A 1 74 ? 76.438 -26.039 -66.869 1.00 86.38 74 VAL A N 1
ATOM 592 C CA . VAL A 1 74 ? 77.224 -25.779 -68.079 1.00 86.38 74 VAL A CA 1
ATOM 593 C C . VAL A 1 74 ? 76.820 -24.417 -68.634 1.00 86.38 74 VAL A C 1
ATOM 595 O O . VAL A 1 74 ? 75.771 -24.238 -69.244 1.00 86.38 74 VAL A O 1
ATOM 598 N N . TYR A 1 75 ? 77.679 -23.424 -68.434 1.00 85.62 75 TYR A N 1
ATOM 599 C CA . TYR A 1 75 ? 77.349 -22.017 -68.674 1.00 85.62 75 TYR A CA 1
ATOM 600 C C . TYR A 1 75 ? 77.925 -21.481 -69.994 1.00 85.62 75 TYR A C 1
ATOM 602 O O . TYR A 1 75 ? 78.384 -20.346 -70.069 1.00 85.62 75 TYR A O 1
ATOM 610 N N . LYS A 1 76 ? 77.922 -22.313 -71.042 1.00 86.19 76 LYS A N 1
ATOM 611 C CA . LYS A 1 76 ? 78.474 -21.993 -72.376 1.00 86.19 76 LYS A CA 1
ATOM 612 C C . LYS A 1 76 ? 77.604 -21.054 -73.211 1.00 86.19 76 LYS A C 1
ATOM 614 O O . LYS A 1 76 ? 78.081 -20.489 -74.191 1.00 86.19 76 LYS A O 1
ATOM 619 N N . THR A 1 77 ? 76.328 -20.946 -72.865 1.00 88.69 77 THR A N 1
ATOM 620 C CA . THR A 1 77 ? 75.311 -20.251 -73.658 1.00 88.69 77 THR A CA 1
ATOM 621 C C . THR A 1 77 ? 74.836 -18.975 -72.966 1.00 88.69 77 THR A C 1
ATOM 623 O O . THR A 1 77 ? 74.748 -18.957 -71.737 1.00 88.69 77 THR A O 1
ATOM 626 N N . MET A 1 78 ? 74.446 -17.950 -73.725 1.00 83.69 78 MET A N 1
ATOM 627 C CA . MET A 1 78 ? 74.014 -16.643 -73.216 1.00 83.69 78 MET A CA 1
ATOM 628 C C . MET A 1 78 ? 72.715 -16.177 -73.889 1.00 83.69 78 MET A C 1
ATOM 630 O O . MET A 1 78 ? 72.424 -16.544 -75.024 1.00 83.69 78 MET A O 1
ATOM 634 N N . ASN A 1 79 ? 71.905 -15.376 -73.192 1.00 80.38 79 ASN A N 1
ATOM 635 C CA . ASN A 1 79 ? 70.687 -14.811 -73.778 1.00 80.38 79 ASN A CA 1
ATOM 636 C C . ASN A 1 79 ? 71.049 -13.848 -74.917 1.00 80.38 79 ASN A C 1
ATOM 638 O O . ASN A 1 79 ? 71.809 -12.907 -74.698 1.00 80.38 79 ASN A O 1
ATOM 642 N N . SER A 1 80 ? 70.457 -14.028 -76.099 1.00 70.56 80 SER A N 1
ATOM 643 C CA . SER A 1 80 ? 70.657 -13.117 -77.234 1.00 70.56 80 SER A CA 1
ATOM 644 C C . SER A 1 80 ? 69.943 -11.775 -77.080 1.00 70.56 80 SER A C 1
ATOM 646 O O . SER A 1 80 ? 70.323 -10.812 -77.745 1.00 70.56 80 SER A O 1
ATOM 648 N N . LYS A 1 81 ? 68.915 -11.680 -76.219 1.00 72.12 81 LYS A N 1
ATOM 649 C CA . LYS A 1 81 ? 68.182 -10.436 -75.925 1.00 72.12 81 LYS A CA 1
ATOM 650 C C . LYS A 1 81 ? 67.702 -10.391 -74.474 1.00 72.12 81 LYS A C 1
ATOM 652 O O . LYS A 1 81 ? 67.172 -11.376 -73.962 1.00 72.12 81 LYS A O 1
ATOM 657 N N . VAL A 1 82 ? 67.822 -9.224 -73.842 1.00 73.94 82 VAL A N 1
ATOM 658 C CA . VAL A 1 82 ? 67.200 -8.910 -72.546 1.00 73.94 82 VAL A CA 1
ATOM 659 C C . VAL A 1 82 ? 66.039 -7.951 -72.799 1.00 73.94 82 VAL A C 1
ATOM 661 O O . VAL A 1 82 ? 66.205 -6.942 -73.481 1.00 73.94 82 VAL A O 1
ATOM 664 N N . VAL A 1 83 ? 64.850 -8.274 -72.289 1.00 74.88 83 VAL A N 1
ATOM 665 C CA . VAL A 1 83 ? 63.668 -7.411 -72.432 1.00 74.88 83 VAL A CA 1
ATOM 666 C C . VAL A 1 83 ? 63.718 -6.316 -71.369 1.00 74.88 83 VAL A C 1
ATOM 668 O O . VAL A 1 83 ? 63.807 -6.613 -70.179 1.00 74.88 83 VAL A O 1
ATOM 671 N N . LEU A 1 84 ? 63.626 -5.053 -71.788 1.00 77.88 84 LEU A N 1
ATOM 672 C CA . LEU A 1 84 ? 63.474 -3.930 -70.864 1.00 77.88 84 LEU A CA 1
ATOM 673 C C . LEU A 1 84 ? 62.072 -3.964 -70.244 1.00 77.88 84 LEU A C 1
ATOM 675 O O . LEU A 1 84 ? 61.066 -3.768 -70.923 1.00 77.88 84 LEU A O 1
ATOM 679 N N . SER A 1 85 ? 62.013 -4.232 -68.943 1.00 83.38 85 SER A N 1
ATOM 680 C CA . SER A 1 85 ? 60.773 -4.297 -68.162 1.00 83.38 85 SER A CA 1
ATOM 681 C C . SER A 1 85 ? 60.572 -3.042 -67.311 1.00 83.38 85 SER A C 1
ATOM 683 O O . SER A 1 85 ? 61.536 -2.509 -66.763 1.00 83.38 85 SER A O 1
ATOM 685 N N . LYS A 1 86 ? 59.317 -2.621 -67.131 1.00 86.69 86 LYS A N 1
ATOM 686 C CA . LYS A 1 86 ? 58.923 -1.484 -66.283 1.00 86.69 86 LYS A CA 1
ATOM 687 C C . LYS A 1 86 ? 58.299 -2.008 -64.989 1.00 86.69 86 LYS A C 1
ATOM 689 O O . LYS A 1 86 ? 57.468 -2.910 -65.038 1.00 86.69 86 LYS A O 1
ATOM 694 N N . TRP A 1 87 ? 58.702 -1.459 -63.845 1.00 86.94 87 TRP A N 1
ATOM 695 C CA . TRP A 1 87 ? 58.280 -1.923 -62.518 1.00 86.94 87 TRP A CA 1
ATOM 696 C C . TRP A 1 87 ? 57.570 -0.793 -61.764 1.00 86.94 87 TRP A C 1
ATOM 698 O O . TRP A 1 87 ? 58.012 0.353 -61.811 1.00 86.94 87 TRP A O 1
ATOM 708 N N . ALA A 1 88 ? 56.481 -1.111 -61.059 1.00 86.38 88 ALA A N 1
ATOM 709 C CA . ALA A 1 88 ? 55.697 -0.162 -60.265 1.00 86.38 88 ALA A CA 1
ATOM 710 C C . ALA A 1 88 ? 55.304 -0.764 -58.904 1.00 86.38 88 ALA A C 1
ATOM 712 O O . ALA A 1 88 ? 55.222 -1.984 -58.750 1.00 86.38 88 ALA A O 1
ATOM 713 N N . SER A 1 89 ? 55.047 0.087 -57.904 1.00 86.75 89 SER A N 1
ATOM 714 C CA . SER A 1 89 ? 54.595 -0.355 -56.578 1.00 86.75 89 SER A CA 1
ATOM 715 C C . SER A 1 89 ? 53.152 -0.887 -56.615 1.00 86.75 89 SER A C 1
ATOM 717 O O . SER A 1 89 ? 52.327 -0.417 -57.401 1.00 86.75 89 SER A O 1
ATOM 719 N N . ARG A 1 90 ? 52.812 -1.833 -55.721 1.00 77.81 90 ARG A N 1
ATOM 720 C CA . ARG A 1 90 ? 51.506 -2.540 -55.676 1.00 77.81 90 ARG A CA 1
ATOM 721 C C . ARG A 1 90 ? 50.255 -1.663 -55.445 1.00 77.81 90 ARG A C 1
ATOM 723 O O . ARG A 1 90 ? 49.158 -2.201 -55.441 1.00 77.81 90 ARG A O 1
ATOM 730 N N . GLY A 1 91 ? 50.381 -0.346 -55.286 1.00 79.44 91 GLY A N 1
ATOM 731 C CA . GLY A 1 91 ? 49.251 0.582 -55.118 1.00 79.44 91 GLY A CA 1
ATOM 732 C C . GLY A 1 91 ? 49.241 1.756 -56.099 1.00 79.44 91 GLY A C 1
ATOM 733 O O . GLY A 1 91 ? 48.322 2.572 -56.052 1.00 79.44 91 GLY A O 1
ATOM 734 N N . LEU A 1 92 ? 50.235 1.861 -56.992 1.00 81.62 92 LEU A N 1
ATOM 735 C CA . LEU A 1 92 ? 50.355 3.007 -57.899 1.00 81.62 92 LEU A CA 1
ATOM 736 C C . LEU A 1 92 ? 49.156 3.119 -58.850 1.00 81.62 92 LEU A C 1
ATOM 738 O O . LEU A 1 92 ? 48.721 4.224 -59.157 1.00 81.62 92 LEU A O 1
ATOM 742 N N . GLN A 1 93 ? 48.579 1.987 -59.261 1.00 75.88 93 GLN A N 1
ATOM 743 C CA . GLN A 1 93 ? 47.381 1.959 -60.101 1.00 75.88 93 GLN A CA 1
ATOM 744 C C . GLN A 1 93 ? 46.182 2.651 -59.434 1.00 75.88 93 GLN A C 1
ATOM 746 O O . GLN A 1 93 ? 45.405 3.303 -60.125 1.00 75.88 93 GLN A O 1
ATOM 751 N N . THR A 1 94 ? 46.053 2.546 -58.109 1.00 69.12 94 THR A N 1
ATOM 752 C CA . THR A 1 94 ? 44.969 3.166 -57.334 1.00 69.12 94 THR A CA 1
ATOM 753 C C . THR A 1 94 ? 45.305 4.606 -56.955 1.00 69.12 94 THR A C 1
ATOM 755 O O . THR A 1 94 ? 44.457 5.484 -57.068 1.00 69.12 94 THR A O 1
ATOM 758 N N . ALA A 1 95 ? 46.547 4.864 -56.530 1.00 72.25 95 ALA A N 1
ATOM 759 C CA . ALA A 1 95 ? 46.979 6.185 -56.074 1.00 72.25 95 ALA A CA 1
ATOM 760 C C . ALA A 1 95 ? 47.176 7.189 -57.226 1.00 72.25 95 ALA A C 1
ATOM 762 O O . ALA A 1 95 ? 46.938 8.380 -57.052 1.00 72.25 95 ALA A O 1
ATOM 763 N N . ALA A 1 96 ? 47.618 6.722 -58.398 1.00 78.06 96 ALA A N 1
ATOM 764 C CA . ALA A 1 96 ? 47.924 7.557 -59.558 1.00 78.06 96 ALA A CA 1
ATOM 765 C C . ALA A 1 96 ? 47.727 6.789 -60.884 1.00 78.06 96 ALA A C 1
ATOM 767 O O . ALA A 1 96 ? 48.678 6.553 -61.635 1.00 78.06 96 ALA A O 1
ATOM 768 N N . ARG A 1 97 ? 46.474 6.420 -61.201 1.00 73.38 97 ARG A N 1
ATOM 769 C CA . ARG A 1 97 ? 46.116 5.627 -62.398 1.00 73.38 97 ARG A CA 1
ATOM 770 C C . ARG A 1 97 ? 46.651 6.209 -63.706 1.00 73.38 97 ARG A C 1
ATOM 772 O O . ARG A 1 97 ? 47.133 5.447 -64.536 1.00 73.38 97 ARG A O 1
ATOM 779 N N . TYR A 1 98 ? 46.605 7.530 -63.886 1.00 76.19 98 TYR A N 1
ATOM 780 C CA . TYR A 1 98 ? 47.115 8.175 -65.102 1.00 76.19 98 TYR A CA 1
ATOM 781 C C . TYR A 1 98 ? 48.623 7.996 -65.265 1.00 76.19 98 TYR A C 1
ATOM 783 O O . TYR A 1 98 ? 49.077 7.630 -66.343 1.00 76.19 98 TYR A O 1
ATOM 791 N N . ALA A 1 99 ? 49.393 8.185 -64.191 1.00 81.94 99 ALA A N 1
ATOM 792 C CA . ALA A 1 99 ? 50.834 7.953 -64.218 1.00 81.94 99 ALA A CA 1
ATOM 793 C C . ALA A 1 99 ? 51.149 6.475 -64.494 1.00 81.94 99 ALA A C 1
ATOM 795 O O . ALA A 1 99 ? 52.054 6.175 -65.268 1.00 81.94 99 ALA A O 1
ATOM 796 N N . PHE A 1 100 ? 50.361 5.558 -63.919 1.00 84.81 100 PHE A N 1
ATOM 797 C CA . PHE A 1 100 ? 50.475 4.131 -64.205 1.00 84.81 100 PHE A CA 1
ATOM 798 C C . PHE A 1 100 ? 50.190 3.815 -65.682 1.00 84.81 100 PHE A C 1
ATOM 800 O O . PHE A 1 100 ? 50.978 3.112 -66.298 1.00 84.81 100 PHE A O 1
ATOM 807 N N . LEU A 1 101 ? 49.113 4.355 -66.263 1.00 81.19 101 LEU A N 1
ATOM 808 C CA . LEU A 1 101 ? 48.738 4.131 -67.666 1.00 81.19 101 LEU A CA 1
ATOM 809 C C . LEU A 1 101 ? 49.765 4.701 -68.650 1.00 81.19 101 LEU A C 1
ATOM 811 O O . LEU A 1 101 ? 50.084 4.050 -69.643 1.00 81.19 101 LEU A O 1
ATOM 815 N N . VAL A 1 102 ? 50.318 5.880 -68.353 1.00 85.00 102 VAL A N 1
ATOM 816 C CA . VAL A 1 102 ? 51.412 6.464 -69.141 1.00 85.00 102 VAL A CA 1
ATOM 817 C C . VAL A 1 102 ? 52.654 5.584 -69.054 1.00 85.00 102 VAL A C 1
ATOM 819 O O . VAL A 1 102 ? 53.243 5.254 -70.079 1.00 85.00 102 VAL A O 1
ATOM 822 N N . ALA A 1 103 ? 53.032 5.141 -67.852 1.00 86.25 103 ALA A N 1
ATOM 823 C CA . ALA A 1 103 ? 54.164 4.238 -67.676 1.00 86.25 103 ALA A CA 1
ATOM 824 C C . ALA A 1 103 ? 53.936 2.889 -68.378 1.00 86.25 103 ALA A C 1
ATOM 826 O O . ALA A 1 103 ? 54.861 2.355 -68.981 1.00 86.25 103 ALA A O 1
ATOM 827 N N . GLU A 1 104 ? 52.721 2.346 -68.346 1.00 86.00 104 GLU A N 1
ATOM 828 C CA . GLU A 1 104 ? 52.330 1.105 -69.022 1.00 86.00 104 GLU A CA 1
ATOM 829 C C . GLU A 1 104 ? 52.433 1.238 -70.548 1.00 86.00 104 GLU A C 1
ATOM 831 O O . GLU A 1 104 ? 53.052 0.390 -71.195 1.00 86.00 104 GLU A O 1
ATOM 836 N N . SER A 1 105 ? 51.947 2.351 -71.098 1.00 86.44 105 SER A N 1
ATOM 837 C CA . SER A 1 105 ? 51.868 2.597 -72.544 1.00 86.44 105 SER A CA 1
ATOM 838 C C . SER A 1 105 ? 53.168 3.133 -73.157 1.00 86.44 105 SER A C 1
ATOM 840 O O . SER A 1 105 ? 53.364 3.021 -74.363 1.00 86.44 105 SER A O 1
ATOM 842 N N . LEU A 1 106 ? 54.088 3.671 -72.345 1.00 87.19 106 LEU A N 1
ATOM 843 C CA . LEU A 1 106 ? 55.386 4.182 -72.797 1.00 87.19 106 LEU A CA 1
ATOM 844 C C . LEU A 1 106 ? 56.220 3.075 -73.452 1.00 87.19 106 LEU A C 1
ATOM 846 O O . LEU A 1 106 ? 56.675 2.145 -72.782 1.00 87.19 106 LEU A O 1
ATOM 850 N N . ALA A 1 107 ? 56.447 3.176 -74.756 1.00 85.62 107 ALA A N 1
ATOM 851 C CA . ALA A 1 107 ? 57.175 2.177 -75.528 1.00 85.62 107 ALA A CA 1
ATOM 852 C C . ALA A 1 107 ? 58.125 2.854 -76.515 1.00 85.62 107 ALA A C 1
ATOM 854 O O . ALA A 1 107 ? 57.728 3.740 -77.262 1.00 85.62 107 ALA A O 1
ATOM 855 N N . PHE A 1 108 ? 59.376 2.403 -76.547 1.00 83.88 108 PHE A N 1
ATOM 856 C CA . PHE A 1 108 ? 60.385 2.911 -77.471 1.00 83.88 108 PHE A CA 1
ATOM 857 C C . PHE A 1 108 ? 60.948 1.783 -78.336 1.00 83.88 108 PHE A C 1
ATOM 859 O O . PHE A 1 108 ? 61.161 0.667 -77.857 1.00 83.88 108 PHE A O 1
ATOM 866 N N . SER A 1 109 ? 61.250 2.089 -79.601 1.00 86.06 109 SER A N 1
ATOM 867 C CA . SER A 1 109 ? 62.095 1.229 -80.431 1.00 86.06 109 SER A CA 1
ATOM 868 C C . SER A 1 109 ? 63.567 1.402 -80.045 1.00 86.06 109 SER A C 1
ATOM 870 O O . SER A 1 109 ? 63.985 2.473 -79.599 1.00 86.06 109 SER A O 1
ATOM 872 N N . ILE A 1 110 ? 64.378 0.359 -80.246 1.00 82.75 110 ILE A N 1
ATOM 873 C CA . ILE A 1 110 ? 65.820 0.425 -79.962 1.00 82.75 110 ILE A CA 1
ATOM 874 C C . ILE A 1 110 ? 66.521 1.498 -80.808 1.00 82.75 110 ILE A C 1
ATOM 876 O O . ILE A 1 110 ? 67.395 2.200 -80.312 1.00 82.75 110 ILE A O 1
ATOM 880 N N . GLU A 1 111 ? 66.088 1.683 -82.058 1.00 84.81 111 GLU A N 1
ATOM 881 C CA . GLU A 1 111 ? 66.573 2.748 -82.941 1.00 84.81 111 GLU A CA 1
ATOM 882 C C . GLU A 1 111 ? 66.203 4.135 -82.408 1.00 84.81 111 GLU A C 1
ATOM 884 O O . GLU A 1 111 ? 67.039 5.035 -82.416 1.00 84.81 111 GLU A O 1
ATOM 889 N N . GLY A 1 112 ? 64.984 4.291 -81.881 1.00 85.94 112 GLY A N 1
ATOM 890 C CA . GLY A 1 112 ? 64.526 5.532 -81.263 1.00 85.94 112 GLY A CA 1
ATOM 891 C C . GLY A 1 112 ? 65.340 5.898 -80.022 1.00 85.94 112 GLY A C 1
ATOM 892 O O . GLY A 1 112 ? 65.767 7.044 -79.892 1.00 85.94 112 GLY A O 1
ATOM 893 N N . ILE A 1 113 ? 65.622 4.923 -79.147 1.00 87.69 113 ILE A N 1
ATOM 894 C CA . ILE A 1 113 ? 66.474 5.147 -77.967 1.00 87.69 113 ILE A CA 1
ATOM 895 C C . ILE A 1 113 ? 67.906 5.475 -78.397 1.00 87.69 113 ILE A C 1
ATOM 897 O O . ILE A 1 113 ? 68.469 6.456 -77.923 1.00 87.69 113 ILE A O 1
ATOM 901 N N . ASN A 1 114 ? 68.492 4.707 -79.320 1.00 87.81 114 ASN A N 1
ATOM 902 C CA . ASN A 1 114 ? 69.852 4.958 -79.804 1.00 87.81 114 ASN A CA 1
ATOM 903 C C . ASN A 1 114 ? 69.986 6.337 -80.461 1.00 87.81 114 ASN A C 1
ATOM 905 O O . ASN A 1 114 ? 70.975 7.027 -80.230 1.00 87.81 114 ASN A O 1
ATOM 909 N N . GLY A 1 115 ? 68.990 6.762 -81.245 1.00 87.81 115 GLY A N 1
ATOM 910 C CA . GLY A 1 115 ? 68.945 8.103 -81.826 1.00 87.81 115 GLY A CA 1
ATOM 911 C C . GLY A 1 115 ? 68.915 9.197 -80.758 1.00 87.81 115 GLY A C 1
ATOM 912 O O . GLY A 1 115 ? 69.683 10.156 -80.844 1.00 87.81 115 GLY A O 1
ATOM 913 N N . LEU A 1 116 ? 68.092 9.020 -79.719 1.00 89.31 116 LEU A N 1
ATOM 914 C CA . LEU A 1 116 ? 67.999 9.949 -78.592 1.00 89.31 116 LEU A CA 1
ATOM 915 C C . LEU A 1 116 ? 69.322 10.051 -77.820 1.00 89.31 116 LEU A C 1
ATOM 917 O O . LEU A 1 116 ? 69.820 11.152 -77.593 1.00 89.31 116 LEU A O 1
ATOM 921 N N . LEU A 1 117 ? 69.920 8.911 -77.459 1.00 90.38 117 LEU A N 1
ATOM 922 C CA . LEU A 1 117 ? 71.193 8.873 -76.736 1.00 90.38 117 LEU A CA 1
ATOM 923 C C . LEU A 1 117 ? 72.341 9.445 -77.573 1.00 90.38 117 LEU A C 1
ATOM 925 O O . LEU A 1 117 ? 73.186 10.165 -77.048 1.00 90.38 117 LEU A O 1
ATOM 929 N N . ARG A 1 118 ? 72.360 9.185 -78.885 1.00 89.56 118 ARG A N 1
ATOM 930 C CA . ARG A 1 118 ? 73.356 9.767 -79.791 1.00 89.56 118 ARG A CA 1
ATOM 931 C C . ARG A 1 118 ? 73.233 11.285 -79.854 1.00 89.56 118 ARG A C 1
ATOM 933 O O . ARG A 1 118 ? 74.249 11.971 -79.797 1.00 89.56 118 ARG A O 1
ATOM 940 N N . SER A 1 119 ? 72.005 11.800 -79.946 1.00 88.25 119 SER A N 1
ATOM 941 C CA . SER A 1 119 ? 71.748 13.242 -79.907 1.00 88.25 119 SER A CA 1
ATOM 942 C C . SER A 1 119 ? 72.238 13.859 -78.599 1.00 88.25 119 SER A C 1
ATOM 944 O O . SER A 1 119 ? 72.883 14.898 -78.643 1.00 88.25 119 SER A O 1
ATOM 946 N N . HIS A 1 120 ? 71.979 13.203 -77.464 1.00 91.38 120 HIS A N 1
ATOM 947 C CA . HIS A 1 120 ? 72.414 13.656 -76.141 1.00 91.38 120 HIS A CA 1
ATOM 948 C C . HIS A 1 120 ? 73.941 13.766 -76.039 1.00 91.38 120 HIS A C 1
ATOM 950 O O . HIS A 1 120 ? 74.472 14.792 -75.623 1.00 91.38 120 HIS A O 1
ATOM 956 N N . VAL A 1 121 ? 74.660 12.725 -76.472 1.00 89.06 121 VAL A N 1
ATOM 957 C CA . VAL A 1 121 ? 76.130 12.704 -76.416 1.00 89.06 121 VAL A CA 1
ATOM 958 C C . VAL A 1 121 ? 76.748 13.745 -77.357 1.00 89.06 121 VAL A C 1
ATOM 960 O O . VAL A 1 121 ? 77.758 14.349 -77.011 1.00 89.06 121 VAL A O 1
ATOM 963 N N . LEU A 1 122 ? 76.152 13.979 -78.533 1.00 89.62 122 LEU A N 1
ATOM 964 C CA . LEU A 1 122 ? 76.654 14.966 -79.497 1.00 89.62 122 LEU A CA 1
ATOM 965 C C . LEU A 1 122 ? 76.344 16.416 -79.105 1.00 89.62 122 LEU A C 1
ATOM 967 O O . LEU A 1 122 ? 77.149 17.295 -79.405 1.00 89.62 122 LEU A O 1
ATOM 971 N N . SER A 1 123 ? 75.192 16.681 -78.480 1.00 88.25 123 SER A N 1
ATOM 972 C CA . SER A 1 123 ? 74.820 18.036 -78.058 1.00 88.25 123 SER A CA 1
ATOM 973 C C . SER A 1 123 ? 75.553 18.474 -76.790 1.00 88.25 123 SER A C 1
ATOM 975 O O . SER A 1 123 ? 75.798 19.665 -76.613 1.00 88.25 123 SER A O 1
ATOM 977 N N . GLY A 1 124 ? 75.902 17.526 -75.910 1.00 84.50 124 GLY A N 1
ATOM 978 C CA . GLY A 1 124 ? 76.463 17.816 -74.588 1.00 84.50 124 GLY A CA 1
ATOM 979 C C . GLY A 1 124 ? 75.460 18.471 -73.627 1.00 84.50 124 GLY A C 1
ATOM 980 O O . GLY A 1 124 ? 75.850 18.918 -72.549 1.00 84.50 124 GLY A O 1
ATOM 981 N N . GLU A 1 125 ? 74.183 18.546 -74.012 1.00 88.25 125 GLU A N 1
ATOM 982 C CA . GLU A 1 125 ? 73.097 19.052 -73.171 1.00 88.25 125 GLU A CA 1
ATOM 983 C C . GLU A 1 125 ? 72.718 18.034 -72.097 1.00 88.25 125 GLU A C 1
ATOM 985 O O . GLU A 1 125 ? 72.998 16.843 -72.215 1.00 88.25 125 GLU A O 1
ATOM 990 N N . ASP A 1 126 ? 72.018 18.473 -71.055 1.00 90.62 126 ASP A N 1
ATOM 991 C CA . ASP A 1 126 ? 71.490 17.565 -70.048 1.00 90.62 126 ASP A CA 1
ATOM 992 C C . ASP A 1 126 ? 70.426 16.611 -70.634 1.00 90.62 126 ASP A C 1
ATOM 994 O O . ASP A 1 126 ? 69.735 16.894 -71.622 1.00 90.62 126 ASP A O 1
ATOM 998 N N . ALA A 1 127 ? 70.289 15.441 -70.006 1.00 87.75 127 ALA A N 1
ATOM 999 C CA . ALA A 1 127 ? 69.388 14.391 -70.478 1.00 87.75 127 ALA A CA 1
ATOM 1000 C C . ALA A 1 127 ? 67.916 14.843 -70.508 1.00 87.75 127 ALA A C 1
ATOM 1002 O O . ALA A 1 127 ? 67.147 14.384 -71.356 1.00 87.75 127 ALA A O 1
ATOM 1003 N N . TRP A 1 128 ? 67.521 15.757 -69.614 1.00 90.38 128 TRP A N 1
ATOM 1004 C CA . TRP A 1 128 ? 66.160 16.281 -69.561 1.00 90.38 128 TRP A CA 1
ATOM 1005 C C . TRP A 1 128 ? 65.859 17.181 -70.760 1.00 90.38 128 TRP A C 1
ATOM 1007 O O . TRP A 1 128 ? 64.848 16.971 -71.434 1.00 90.38 128 TRP A O 1
ATOM 1017 N N . THR A 1 129 ? 66.749 18.121 -71.084 1.00 91.81 129 THR A N 1
ATOM 1018 C CA . THR A 1 129 ? 66.610 18.984 -72.268 1.00 91.81 129 THR A CA 1
ATOM 1019 C C . THR A 1 129 ? 66.578 18.164 -73.557 1.00 91.81 129 THR A C 1
ATOM 1021 O O . THR A 1 129 ? 65.714 18.386 -74.410 1.00 91.81 129 THR A O 1
ATOM 1024 N N . THR A 1 130 ? 67.424 17.134 -73.660 1.00 91.62 130 THR A N 1
ATOM 1025 C CA . THR A 1 130 ? 67.425 16.239 -74.827 1.00 91.62 130 THR A CA 1
ATOM 1026 C C . THR A 1 130 ? 66.099 15.476 -74.964 1.00 91.62 130 THR A C 1
ATOM 1028 O O . THR A 1 130 ? 65.509 15.433 -76.047 1.00 91.62 130 THR A O 1
ATOM 1031 N N . ALA A 1 131 ? 65.581 14.914 -73.866 1.00 89.81 131 ALA A N 1
ATOM 1032 C CA . ALA A 1 131 ? 64.297 14.212 -73.861 1.00 89.81 131 ALA A CA 1
ATOM 1033 C C . ALA A 1 131 ? 63.118 15.148 -74.181 1.00 89.81 131 ALA A C 1
ATOM 1035 O O . ALA A 1 131 ? 62.229 14.781 -74.950 1.00 89.81 131 ALA A O 1
ATOM 1036 N N . CYS A 1 132 ? 63.122 16.367 -73.636 1.00 90.81 132 CYS A N 1
ATOM 1037 C CA . CYS A 1 132 ? 62.091 17.372 -73.886 1.00 90.81 132 CYS A CA 1
ATOM 1038 C C . CYS A 1 132 ? 62.036 17.759 -75.371 1.00 90.81 132 CYS A C 1
ATOM 1040 O O . CYS A 1 132 ? 60.970 17.716 -75.989 1.00 90.81 132 CYS A O 1
ATOM 1042 N N . THR A 1 133 ? 63.192 18.052 -75.967 1.00 90.62 133 THR A N 1
ATOM 1043 C CA . THR A 1 133 ? 63.309 18.385 -77.391 1.00 90.62 133 THR A CA 1
ATOM 1044 C C . THR A 1 133 ? 62.833 17.230 -78.273 1.00 90.62 133 THR A C 1
ATOM 1046 O O . THR A 1 133 ? 62.072 17.442 -79.219 1.00 90.62 133 THR A O 1
ATOM 1049 N N . TRP A 1 134 ? 63.192 15.989 -77.931 1.00 90.25 134 TRP A N 1
ATOM 1050 C CA . TRP A 1 134 ? 62.719 14.814 -78.663 1.00 90.25 134 TRP A CA 1
ATOM 1051 C C . TRP A 1 134 ? 61.200 14.649 -78.591 1.00 90.25 134 TRP A C 1
ATOM 1053 O O . TRP A 1 134 ? 60.568 14.397 -79.618 1.00 90.25 134 TRP A O 1
ATOM 1063 N N . LEU A 1 135 ? 60.595 14.837 -77.413 1.00 89.12 135 LEU A N 1
ATOM 1064 C CA . LEU A 1 135 ? 59.141 14.774 -77.252 1.00 89.12 135 LEU A CA 1
ATOM 1065 C C . LEU A 1 135 ? 58.441 15.832 -78.113 1.00 89.12 135 LEU A C 1
ATOM 1067 O O . LEU A 1 135 ? 57.458 15.522 -78.786 1.00 89.12 135 LEU A O 1
ATOM 1071 N N . GLN A 1 136 ? 58.961 17.059 -78.153 1.00 90.94 136 GLN A N 1
ATOM 1072 C CA . GLN A 1 136 ? 58.401 18.124 -78.990 1.00 90.94 136 GLN A CA 1
ATOM 1073 C C . GLN A 1 136 ? 58.472 17.790 -80.486 1.00 90.94 136 GLN A C 1
ATOM 1075 O O . GLN A 1 136 ? 57.535 18.081 -81.229 1.00 90.94 136 GLN A O 1
ATOM 1080 N N . GLN A 1 137 ? 59.554 17.146 -80.925 1.00 89.88 137 GLN A N 1
ATOM 1081 C CA . GLN A 1 137 ? 59.769 16.781 -82.326 1.00 89.88 137 GLN A CA 1
ATOM 1082 C C . GLN A 1 137 ? 59.005 15.519 -82.758 1.00 89.88 137 GLN A C 1
ATOM 1084 O O . GLN A 1 137 ? 58.739 15.352 -83.947 1.00 89.88 137 GLN A O 1
ATOM 1089 N N . ASN A 1 138 ? 58.612 14.648 -81.820 1.00 88.81 138 ASN A N 1
ATOM 1090 C CA . ASN A 1 138 ? 58.034 13.331 -82.117 1.00 88.81 138 ASN A CA 1
ATOM 1091 C C . ASN A 1 138 ? 56.633 13.115 -81.504 1.00 88.81 138 ASN A C 1
ATOM 1093 O O . ASN A 1 138 ? 56.411 12.115 -80.820 1.00 88.81 138 ASN A O 1
ATOM 1097 N N . PRO A 1 139 ? 55.638 13.987 -81.764 1.00 85.69 139 PRO A N 1
ATOM 1098 C CA . PRO A 1 139 ? 54.310 13.875 -81.158 1.00 85.69 139 PRO A CA 1
ATOM 1099 C C . PRO A 1 139 ? 53.564 12.591 -81.540 1.00 85.69 139 PRO A C 1
ATOM 1101 O O . PRO A 1 139 ? 52.799 12.063 -80.740 1.00 85.69 139 PRO A O 1
ATOM 1104 N N . ALA A 1 140 ? 53.790 12.054 -82.740 1.00 84.44 140 ALA A N 1
ATOM 1105 C CA . ALA A 1 140 ? 53.175 10.795 -83.160 1.00 84.44 140 ALA A CA 1
ATOM 1106 C C . ALA A 1 140 ? 53.667 9.584 -82.347 1.00 84.44 140 ALA A C 1
ATOM 1108 O O . ALA A 1 140 ? 52.945 8.602 -82.245 1.00 84.44 140 ALA A O 1
ATOM 1109 N N . ALA A 1 141 ? 54.864 9.653 -81.754 1.00 80.94 141 ALA A N 1
ATOM 1110 C CA . ALA A 1 141 ? 55.444 8.533 -81.019 1.00 80.94 141 ALA A CA 1
ATOM 1111 C C . ALA A 1 141 ? 54.854 8.363 -79.610 1.00 80.94 141 ALA A C 1
ATOM 1113 O O . ALA A 1 141 ? 54.844 7.246 -79.103 1.00 80.94 141 ALA A O 1
ATOM 1114 N N . TRP A 1 142 ? 54.373 9.447 -78.984 1.00 85.25 142 TRP A N 1
ATOM 1115 C CA . TRP A 1 142 ? 53.927 9.432 -77.584 1.00 85.25 142 TRP A CA 1
ATOM 1116 C C . TRP A 1 142 ? 52.456 9.780 -77.357 1.00 85.25 142 TRP A C 1
ATOM 1118 O O . TRP A 1 142 ? 51.975 9.611 -76.238 1.00 85.25 142 TRP A O 1
ATOM 1128 N N . ARG A 1 143 ? 51.717 10.254 -78.370 1.00 82.50 143 ARG A N 1
ATOM 1129 C CA . ARG A 1 143 ? 50.280 10.569 -78.223 1.00 82.50 143 ARG A CA 1
ATOM 1130 C C . ARG A 1 143 ? 49.482 9.395 -77.664 1.00 82.50 143 ARG A C 1
ATOM 1132 O O . ARG A 1 143 ? 48.691 9.593 -76.747 1.00 82.50 143 ARG A O 1
ATOM 1139 N N . ASP A 1 144 ? 49.770 8.191 -78.145 1.00 79.06 144 ASP A N 1
ATOM 1140 C CA . ASP A 1 144 ? 49.093 6.965 -77.715 1.00 79.06 144 ASP A CA 1
ATOM 1141 C C . ASP A 1 144 ? 49.504 6.522 -76.300 1.00 79.06 144 ASP A C 1
ATOM 1143 O O . ASP A 1 144 ? 48.879 5.638 -75.720 1.00 79.06 144 ASP A O 1
ATOM 1147 N N . TRP A 1 145 ? 50.532 7.141 -75.702 1.00 84.50 145 TRP A N 1
ATOM 1148 C CA . TRP A 1 145 ? 50.913 6.866 -74.315 1.00 84.50 145 TRP A CA 1
ATOM 1149 C C . TRP A 1 145 ? 49.978 7.544 -73.307 1.00 84.50 145 TRP A C 1
ATOM 1151 O O . TRP A 1 145 ? 49.957 7.162 -72.138 1.00 84.50 145 TRP A O 1
ATOM 1161 N N . ILE A 1 146 ? 49.219 8.564 -73.719 1.00 78.44 146 ILE A N 1
ATOM 1162 C CA . ILE A 1 146 ? 48.362 9.345 -72.824 1.00 78.44 146 ILE A CA 1
ATOM 1163 C C . ILE A 1 146 ? 46.946 8.761 -72.827 1.00 78.44 146 ILE A C 1
ATOM 1165 O O . ILE A 1 146 ? 46.199 8.913 -73.788 1.00 78.44 146 ILE A O 1
ATOM 1169 N N . ALA A 1 147 ? 46.551 8.131 -71.719 1.00 66.44 147 ALA A N 1
ATOM 1170 C CA . ALA A 1 147 ? 45.192 7.621 -71.546 1.00 66.44 147 ALA A CA 1
ATOM 1171 C C . ALA A 1 147 ? 44.145 8.742 -71.383 1.00 66.44 147 ALA A C 1
ATOM 1173 O O . ALA A 1 147 ? 44.418 9.786 -70.781 1.00 66.44 147 ALA A O 1
ATOM 1174 N N . SER A 1 148 ? 42.923 8.496 -71.876 1.00 66.38 148 SER A N 1
ATOM 1175 C CA . SER A 1 148 ? 41.788 9.424 -71.755 1.00 66.38 148 SER A CA 1
ATOM 1176 C C . SER A 1 148 ? 41.390 9.656 -70.294 1.00 66.38 148 SER A C 1
ATOM 1178 O O . SER A 1 148 ? 41.369 8.730 -69.483 1.00 66.38 148 SER A O 1
ATOM 1180 N N . LYS A 1 149 ? 40.995 10.894 -69.965 1.00 66.25 149 LYS A N 1
ATOM 1181 C CA . LYS A 1 149 ? 40.541 11.291 -68.619 1.00 66.25 149 LYS A CA 1
ATOM 1182 C C . LYS A 1 149 ? 39.190 10.685 -68.188 1.00 66.25 149 LYS A C 1
ATOM 1184 O O . LYS A 1 149 ? 38.737 10.932 -67.074 1.00 66.25 149 LYS A O 1
ATOM 1189 N N . THR A 1 150 ? 38.546 9.903 -69.053 1.00 70.38 150 THR A N 1
ATOM 1190 C CA . THR A 1 150 ? 37.189 9.360 -68.865 1.00 70.38 150 THR A CA 1
ATOM 1191 C C . THR A 1 150 ? 37.140 7.854 -68.561 1.00 70.38 150 THR A C 1
ATOM 1193 O O . THR A 1 150 ? 36.061 7.301 -68.349 1.00 70.38 150 THR A O 1
ATOM 1196 N N . SER A 1 151 ? 38.289 7.175 -68.476 1.00 74.19 151 SER A N 1
ATOM 1197 C CA . SER A 1 151 ? 38.374 5.751 -68.108 1.00 74.19 151 SER A CA 1
ATOM 1198 C C . SER A 1 151 ? 38.469 5.573 -66.585 1.00 74.19 151 SER A C 1
ATOM 1200 O O . SER A 1 151 ? 39.564 5.534 -66.017 1.00 74.19 151 SER A O 1
ATOM 1202 N N . CYS A 1 152 ? 37.321 5.488 -65.904 1.00 75.75 152 CYS A N 1
ATOM 1203 C CA . CYS A 1 152 ? 37.267 5.391 -64.442 1.00 75.75 152 CYS A CA 1
ATOM 1204 C C . CYS A 1 152 ? 37.691 4.007 -63.922 1.00 75.75 152 CYS A C 1
ATOM 1206 O O . CYS A 1 152 ? 37.568 3.003 -64.616 1.00 75.75 152 CYS A O 1
ATOM 1208 N N . ALA A 1 153 ? 38.204 3.949 -62.688 1.00 74.38 153 ALA A N 1
ATOM 1209 C CA . ALA A 1 153 ? 38.557 2.699 -62.011 1.00 74.38 153 ALA A CA 1
ATOM 1210 C C . ALA A 1 153 ? 37.389 2.155 -61.167 1.00 74.38 153 ALA A C 1
ATOM 1212 O O . ALA A 1 153 ? 36.445 2.877 -60.850 1.00 74.38 153 ALA A O 1
ATOM 1213 N N . VAL A 1 154 ? 37.484 0.892 -60.746 1.00 79.88 154 VAL A N 1
ATOM 1214 C CA . VAL A 1 154 ? 36.560 0.282 -59.777 1.00 79.88 154 VAL A CA 1
ATOM 1215 C C . VAL A 1 154 ? 36.497 1.145 -58.505 1.00 79.88 154 VAL A C 1
ATOM 1217 O O . VAL A 1 154 ? 37.532 1.568 -57.992 1.00 79.88 154 VAL A O 1
ATOM 1220 N N . GLY A 1 155 ? 35.290 1.434 -58.013 1.00 78.12 155 GLY A N 1
ATOM 1221 C CA . GLY A 1 155 ? 35.048 2.370 -56.906 1.00 78.12 155 GLY A CA 1
ATOM 1222 C C . GLY A 1 155 ? 34.914 3.844 -57.319 1.00 78.12 155 GLY A C 1
ATOM 1223 O O . GLY A 1 155 ? 34.627 4.681 -56.462 1.00 78.12 155 GLY A O 1
ATOM 1224 N N . PHE A 1 156 ? 35.077 4.167 -58.608 1.00 82.38 156 PHE A N 1
ATOM 1225 C CA . PHE A 1 156 ? 34.952 5.515 -59.172 1.00 82.38 156 PHE A CA 1
ATOM 1226 C C . PHE A 1 156 ? 33.859 5.592 -60.257 1.00 82.38 156 PHE A C 1
ATOM 1228 O O . PHE A 1 156 ? 33.387 4.575 -60.759 1.00 82.38 156 PHE A O 1
ATOM 1235 N N . ARG A 1 157 ? 33.446 6.818 -60.599 1.00 83.94 157 ARG A N 1
ATOM 1236 C CA . ARG A 1 157 ? 32.342 7.170 -61.506 1.00 83.94 157 ARG A CA 1
ATOM 1237 C C . ARG A 1 157 ? 32.665 8.375 -62.374 1.00 83.94 157 ARG A C 1
ATOM 1239 O O . ARG A 1 157 ? 33.436 9.235 -61.948 1.00 83.94 157 ARG A O 1
ATOM 1246 N N . LEU A 1 158 ? 32.002 8.470 -63.522 1.00 85.88 158 LEU A N 1
ATOM 1247 C CA . LEU A 1 158 ? 32.082 9.618 -64.424 1.00 85.88 158 LEU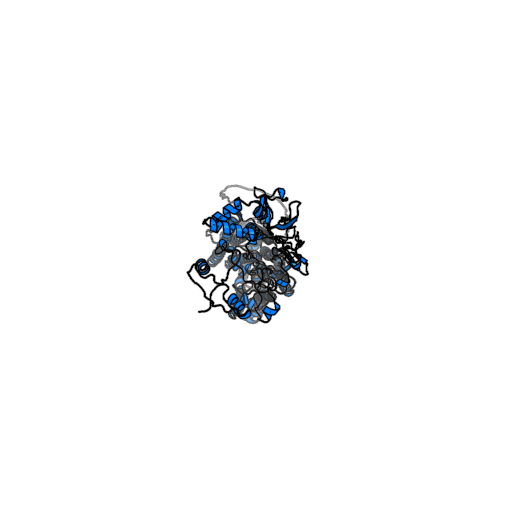 A CA 1
ATOM 1248 C C . LEU A 1 158 ? 31.499 10.896 -63.800 1.00 85.88 158 LEU A C 1
ATOM 1250 O O . LEU A 1 158 ? 30.458 10.861 -63.134 1.00 85.88 158 LEU A O 1
ATOM 1254 N N . VAL A 1 159 ? 32.151 12.030 -64.066 1.00 81.44 159 VAL A N 1
ATOM 1255 C CA . VAL A 1 159 ? 31.655 13.370 -63.723 1.00 81.44 159 VAL A CA 1
ATOM 1256 C C . VAL A 1 159 ? 31.858 14.372 -64.853 1.00 81.44 159 VAL A C 1
ATOM 1258 O O . VAL A 1 159 ? 32.809 14.255 -65.628 1.00 81.44 159 VAL A O 1
ATOM 1261 N N . ASP A 1 160 ? 30.983 15.373 -64.927 1.00 83.31 160 ASP A N 1
ATOM 1262 C CA . ASP A 1 160 ? 31.139 16.522 -65.820 1.00 83.31 160 ASP A CA 1
ATOM 1263 C C . ASP A 1 160 ? 32.168 17.549 -65.293 1.00 83.31 160 ASP A C 1
ATOM 1265 O O . ASP A 1 160 ? 32.796 17.369 -64.246 1.00 83.31 160 ASP A O 1
ATOM 1269 N N . GLY A 1 161 ? 32.338 18.660 -66.018 1.00 74.75 161 GLY A N 1
ATOM 1270 C CA . GLY A 1 161 ? 33.269 19.739 -65.660 1.00 74.75 161 GLY A CA 1
ATOM 1271 C C . GLY A 1 161 ? 32.910 20.502 -64.377 1.00 74.75 161 GLY A C 1
ATOM 1272 O O . GLY A 1 161 ? 33.737 21.261 -63.880 1.00 74.75 161 GLY A O 1
ATOM 1273 N N . SER A 1 162 ? 31.709 20.293 -63.832 1.00 76.31 162 SER A N 1
ATOM 1274 C CA . SER A 1 162 ? 31.245 20.847 -62.555 1.00 76.31 162 SER A CA 1
ATOM 1275 C C . SER A 1 162 ? 31.316 19.840 -61.397 1.00 76.31 162 SER A C 1
ATOM 1277 O O . SER A 1 162 ? 31.027 20.193 -60.255 1.00 76.31 162 SER A O 1
ATOM 1279 N N . GLY A 1 163 ? 31.732 18.595 -61.667 1.00 69.88 163 GLY A N 1
ATOM 1280 C CA . GLY A 1 163 ? 31.782 17.511 -60.686 1.00 69.88 163 GLY A CA 1
ATOM 1281 C C . GLY A 1 163 ? 30.450 16.776 -60.490 1.00 69.88 163 GLY A C 1
ATOM 1282 O O . GLY A 1 163 ? 30.344 15.948 -59.579 1.00 69.88 163 GLY A O 1
ATOM 1283 N N . LEU A 1 164 ? 29.439 17.050 -61.324 1.00 77.38 164 LEU A N 1
ATOM 1284 C CA . LEU A 1 164 ? 28.136 16.389 -61.287 1.00 77.38 164 LEU A CA 1
ATOM 1285 C C . LEU A 1 164 ? 28.157 15.058 -62.037 1.00 77.38 164 LEU A C 1
ATOM 1287 O O . LEU A 1 164 ? 28.967 14.817 -62.928 1.00 77.38 164 LEU A O 1
ATOM 1291 N N . LEU A 1 165 ? 27.245 14.177 -61.637 1.00 75.94 165 LEU A N 1
ATOM 1292 C CA . LEU A 1 165 ? 27.087 12.835 -62.183 1.00 75.94 165 LEU A CA 1
ATOM 1293 C C . LEU A 1 165 ? 26.655 12.858 -63.645 1.00 75.94 165 LEU A C 1
ATOM 1295 O O . LEU A 1 165 ? 25.615 13.427 -63.969 1.00 75.94 165 LEU A O 1
ATOM 1299 N N . VAL A 1 166 ? 27.382 12.128 -64.487 1.00 78.81 166 VAL A N 1
ATOM 1300 C CA . VAL A 1 166 ? 26.968 11.854 -65.866 1.00 78.81 166 VAL A CA 1
ATOM 1301 C C . VAL A 1 166 ? 26.867 10.356 -66.099 1.00 78.81 166 VAL A C 1
ATOM 1303 O O . VAL A 1 166 ? 27.631 9.572 -65.535 1.00 78.81 166 VAL A O 1
ATOM 1306 N N . GLN A 1 167 ? 25.893 9.960 -66.915 1.00 73.56 167 GLN A N 1
ATOM 1307 C CA . GLN A 1 167 ? 25.672 8.557 -67.274 1.00 73.56 167 GLN A CA 1
ATOM 1308 C C . GLN A 1 167 ? 26.313 8.174 -68.613 1.00 73.56 167 GLN A C 1
ATOM 1310 O O . GLN A 1 167 ? 26.356 6.994 -68.918 1.00 73.56 167 GLN A O 1
ATOM 1315 N N . ASN A 1 168 ? 26.846 9.134 -69.377 1.00 78.25 168 ASN A N 1
ATOM 1316 C CA . ASN A 1 168 ? 27.464 8.893 -70.684 1.00 78.25 168 ASN A CA 1
ATOM 1317 C C . ASN A 1 168 ? 28.923 9.366 -70.711 1.00 78.25 168 ASN A C 1
ATOM 1319 O O . ASN A 1 168 ? 29.248 10.421 -70.159 1.00 78.25 168 ASN A O 1
ATOM 1323 N N . ILE A 1 169 ? 29.787 8.617 -71.406 1.00 76.44 169 ILE A N 1
ATOM 1324 C CA . ILE A 1 169 ? 31.231 8.906 -71.527 1.00 76.44 169 ILE A CA 1
ATOM 1325 C C . ILE A 1 169 ? 31.470 10.244 -72.236 1.00 76.44 169 ILE A C 1
ATOM 1327 O O . ILE A 1 169 ? 32.310 11.032 -71.806 1.00 76.44 169 ILE A O 1
ATOM 1331 N N . SER A 1 170 ? 30.681 10.535 -73.269 1.00 77.12 170 SER A N 1
ATOM 1332 C CA . SER A 1 170 ? 30.753 11.768 -74.064 1.00 77.12 170 SER A CA 1
ATOM 1333 C C . SER A 1 170 ? 30.496 13.060 -73.275 1.00 77.12 170 SER A C 1
ATOM 1335 O O . SER A 1 170 ? 30.898 14.139 -73.707 1.00 77.12 170 SER A O 1
ATOM 1337 N N . GLN A 1 171 ? 29.846 12.968 -72.113 1.00 77.25 171 GLN A N 1
ATOM 1338 C CA . GLN A 1 171 ? 29.536 14.106 -71.238 1.00 77.25 171 GLN A CA 1
ATOM 1339 C C . GLN A 1 171 ? 30.519 14.233 -70.064 1.00 77.25 171 GLN A C 1
ATOM 1341 O O . GLN A 1 171 ? 30.444 15.189 -69.289 1.00 77.25 171 GLN A O 1
ATOM 1346 N N . ALA A 1 172 ? 31.433 13.273 -69.917 1.00 78.94 172 ALA A N 1
ATOM 1347 C CA . ALA A 1 172 ? 32.358 13.200 -68.802 1.00 78.94 172 ALA A CA 1
ATOM 1348 C C . ALA A 1 172 ? 33.658 13.957 -69.085 1.00 78.94 172 ALA A C 1
ATOM 1350 O O . ALA A 1 172 ? 34.230 13.889 -70.170 1.00 78.94 172 ALA A O 1
ATOM 1351 N N . VAL A 1 173 ? 34.159 14.645 -68.063 1.00 79.56 173 VAL A N 1
ATOM 1352 C CA . VAL A 1 173 ? 35.424 15.395 -68.097 1.00 79.56 173 VAL A CA 1
ATOM 1353 C C . VAL A 1 173 ? 36.455 14.776 -67.136 1.00 79.56 173 VAL A C 1
ATOM 1355 O O . VAL A 1 173 ? 37.650 15.061 -67.232 1.00 79.56 173 VAL A O 1
ATOM 1358 N N . GLY A 1 174 ? 36.015 13.888 -66.233 1.00 80.44 174 GLY A N 1
ATOM 1359 C CA . GLY A 1 174 ? 36.870 13.185 -65.277 1.00 80.44 174 GLY A CA 1
ATOM 1360 C C . GLY A 1 174 ? 36.145 12.096 -64.478 1.00 80.44 174 GLY A C 1
ATOM 1361 O O . GLY A 1 174 ? 35.004 11.740 -64.777 1.00 80.44 174 GLY A O 1
ATOM 1362 N N . CYS A 1 175 ? 36.807 11.595 -63.429 1.00 82.62 175 CYS A N 1
ATOM 1363 C CA . CYS A 1 175 ? 36.289 10.556 -62.534 1.00 82.62 175 CYS A CA 1
ATOM 1364 C C . CYS A 1 175 ? 36.335 10.991 -61.059 1.00 82.62 175 CYS A C 1
ATOM 1366 O O . CYS A 1 175 ? 37.317 11.593 -60.627 1.00 82.62 175 CYS A O 1
ATOM 1368 N N . THR A 1 176 ? 35.318 10.628 -60.268 1.00 84.00 176 THR A N 1
ATOM 1369 C CA . THR A 1 176 ? 35.281 10.790 -58.796 1.00 84.00 176 THR A CA 1
ATOM 1370 C C . THR A 1 176 ? 34.856 9.494 -58.102 1.00 84.00 176 THR A C 1
ATOM 1372 O O . THR A 1 176 ? 34.448 8.557 -58.772 1.00 84.00 176 THR A O 1
ATOM 1375 N N . HIS A 1 177 ? 34.958 9.392 -56.779 1.00 84.75 177 HIS A N 1
ATOM 1376 C CA . HIS A 1 177 ? 34.615 8.171 -56.039 1.00 84.75 177 HIS A CA 1
ATOM 1377 C C . HIS A 1 177 ? 33.099 7.925 -55.947 1.00 84.75 177 HIS A C 1
ATOM 1379 O O . HIS A 1 177 ? 32.298 8.862 -56.000 1.00 84.75 177 HIS A O 1
ATOM 1385 N N . CYS A 1 178 ? 32.693 6.664 -55.779 1.00 87.31 178 CYS A N 1
ATOM 1386 C CA . CYS A 1 178 ? 31.316 6.341 -55.412 1.00 87.31 178 CYS A CA 1
ATOM 1387 C C . CYS A 1 178 ? 31.039 6.727 -53.952 1.00 87.31 178 CYS A C 1
ATOM 1389 O O . CYS A 1 178 ? 31.801 6.301 -53.075 1.00 87.31 178 CYS A O 1
ATOM 1391 N N . PRO A 1 179 ? 29.969 7.503 -53.679 1.00 87.00 179 PRO A N 1
ATOM 1392 C CA . PRO A 1 179 ? 29.565 7.828 -52.316 1.00 87.00 179 PRO A CA 1
ATOM 1393 C C . PRO A 1 179 ? 29.014 6.590 -51.596 1.00 87.00 179 PRO A C 1
ATOM 1395 O O . PRO A 1 179 ? 28.686 5.584 -52.235 1.00 87.00 179 PRO A O 1
ATOM 1398 N N . ALA A 1 180 ? 28.886 6.689 -50.271 1.00 88.44 180 ALA A N 1
ATOM 1399 C CA . ALA A 1 180 ? 28.161 5.711 -49.468 1.00 88.44 180 ALA A CA 1
ATOM 1400 C C . ALA A 1 180 ? 26.734 5.497 -50.013 1.00 88.44 180 ALA A C 1
ATOM 1402 O O . ALA A 1 180 ? 26.173 6.333 -50.726 1.00 88.44 180 ALA A O 1
ATOM 1403 N N . GLY A 1 181 ? 26.186 4.314 -49.764 1.00 88.75 181 GLY A N 1
ATOM 1404 C CA . GLY A 1 181 ? 24.898 3.882 -50.295 1.00 88.75 181 GLY A CA 1
ATOM 1405 C C . GLY A 1 181 ? 24.914 3.485 -51.773 1.00 88.75 181 GLY A C 1
ATOM 1406 O O . GLY A 1 181 ? 23.883 3.072 -52.292 1.00 88.75 181 GLY A O 1
ATOM 1407 N N . SER A 1 182 ? 26.046 3.562 -52.479 1.00 89.56 182 SER A N 1
ATOM 1408 C CA . SER A 1 182 ? 26.151 3.153 -53.888 1.00 89.56 182 SER A CA 1
ATOM 1409 C C . SER A 1 182 ? 27.315 2.195 -54.135 1.00 89.56 182 SER A C 1
ATOM 1411 O O . SER A 1 182 ? 28.363 2.295 -53.500 1.00 89.56 182 SER A O 1
ATOM 1413 N N . LYS A 1 183 ? 27.158 1.294 -55.111 1.00 89.75 183 LYS A N 1
ATOM 1414 C CA . LYS A 1 183 ? 28.218 0.388 -55.578 1.00 89.75 183 LYS A CA 1
ATOM 1415 C C . LYS A 1 183 ? 28.697 0.767 -56.974 1.00 89.75 183 LYS A C 1
ATOM 1417 O O . LYS A 1 183 ? 27.905 1.190 -57.815 1.00 89.75 183 LYS A O 1
ATOM 1422 N N . SER A 1 184 ? 29.985 0.580 -57.237 1.00 86.94 184 SER A N 1
ATOM 1423 C CA . SER A 1 184 ? 30.534 0.715 -58.589 1.00 86.94 184 SER A CA 1
ATOM 1424 C C . SER A 1 184 ? 30.158 -0.487 -59.460 1.00 86.94 184 SER A C 1
ATOM 1426 O O . SER A 1 184 ? 30.341 -1.641 -59.075 1.00 86.94 184 SER A O 1
ATOM 1428 N N . THR A 1 185 ? 29.617 -0.215 -60.642 1.00 85.06 185 THR A N 1
ATOM 1429 C CA . THR A 1 185 ? 29.203 -1.213 -61.634 1.00 85.06 185 THR A CA 1
ATOM 1430 C C . THR A 1 185 ? 29.819 -0.885 -62.992 1.00 85.06 185 THR A C 1
ATOM 1432 O O . THR A 1 185 ? 29.847 0.294 -63.358 1.00 85.06 185 THR A O 1
ATOM 1435 N N . PRO A 1 186 ? 30.319 -1.890 -63.735 1.00 84.56 186 PRO A N 1
ATOM 1436 C CA . PRO A 1 186 ? 30.879 -1.672 -65.062 1.00 84.56 186 PRO A CA 1
ATOM 1437 C C . PRO A 1 186 ? 29.788 -1.221 -66.039 1.00 84.56 186 PRO A C 1
ATOM 1439 O O . PRO A 1 186 ? 28.650 -1.688 -65.970 1.00 84.56 186 PRO A O 1
ATOM 1442 N N . MET A 1 187 ? 30.150 -0.319 -66.944 1.00 81.38 187 MET A N 1
ATOM 1443 C CA . MET A 1 187 ? 29.311 0.189 -68.021 1.00 81.38 187 MET A CA 1
ATOM 1444 C C . MET A 1 187 ? 30.121 0.216 -69.317 1.00 81.38 187 MET A C 1
ATOM 1446 O O . MET A 1 187 ? 31.231 0.746 -69.344 1.00 81.38 187 MET A O 1
ATOM 1450 N N . SER A 1 188 ? 29.544 -0.322 -70.388 1.00 79.50 188 SER A N 1
ATOM 1451 C CA . SER A 1 188 ? 30.122 -0.292 -71.733 1.00 79.50 188 SER A CA 1
ATOM 1452 C C . SER A 1 188 ? 29.237 0.577 -72.625 1.00 79.50 188 SER A C 1
ATOM 1454 O O . SER A 1 188 ? 28.032 0.336 -72.707 1.00 79.50 188 SER A O 1
ATOM 1456 N N . ASP A 1 189 ? 29.825 1.582 -73.269 1.00 73.12 189 ASP A N 1
ATOM 1457 C CA . ASP A 1 189 ? 29.160 2.487 -74.216 1.00 73.12 189 ASP A CA 1
ATOM 1458 C C . ASP A 1 189 ? 29.932 2.500 -75.554 1.00 73.12 189 ASP A C 1
ATOM 1460 O O . ASP A 1 189 ? 31.000 1.892 -75.666 1.00 73.12 189 ASP A O 1
ATOM 1464 N N . ALA A 1 190 ? 29.417 3.183 -76.581 1.00 69.81 190 ALA A N 1
ATOM 1465 C CA . ALA A 1 190 ? 30.046 3.285 -77.905 1.00 69.81 190 ALA A CA 1
ATOM 1466 C C . ALA A 1 190 ? 31.487 3.845 -77.862 1.00 69.81 190 ALA A C 1
ATOM 1468 O O . ALA A 1 190 ? 32.287 3.542 -78.747 1.00 69.81 190 ALA A O 1
ATOM 1469 N N . ASP A 1 191 ? 31.816 4.610 -76.816 1.00 67.25 191 ASP A N 1
ATOM 1470 C CA . ASP A 1 191 ? 33.117 5.250 -76.589 1.00 67.25 191 ASP A CA 1
ATOM 1471 C C . ASP A 1 191 ? 34.080 4.428 -75.690 1.00 67.25 191 ASP A C 1
ATOM 1473 O O . ASP A 1 191 ? 35.187 4.887 -75.402 1.00 67.25 191 ASP A O 1
ATOM 1477 N N . GLY A 1 192 ? 33.696 3.221 -75.235 1.00 72.56 192 GLY A N 1
ATOM 1478 C CA . GLY A 1 192 ? 34.554 2.300 -74.465 1.00 72.56 192 GLY A CA 1
ATOM 1479 C C . GLY A 1 192 ? 33.942 1.757 -73.163 1.00 72.56 192 GLY A C 1
ATOM 1480 O O . GLY A 1 192 ? 32.749 1.899 -72.902 1.00 72.56 192 GLY A O 1
ATOM 1481 N N . GLU A 1 193 ? 34.771 1.114 -72.328 1.00 75.06 193 GLU A N 1
ATOM 1482 C CA . GLU A 1 193 ? 34.375 0.571 -71.015 1.00 75.06 193 GLU A CA 1
ATOM 1483 C C . GLU A 1 193 ? 34.781 1.504 -69.861 1.00 75.06 193 GLU A C 1
ATOM 1485 O O . GLU A 1 193 ? 35.909 2.000 -69.801 1.00 75.06 193 GLU A O 1
ATOM 1490 N N . THR A 1 194 ? 33.867 1.733 -68.917 1.00 79.88 194 THR A N 1
ATOM 1491 C CA . THR A 1 194 ? 34.073 2.585 -67.736 1.00 79.88 194 THR A CA 1
ATOM 1492 C C . THR A 1 194 ? 33.209 2.116 -66.554 1.00 79.88 194 THR A C 1
ATOM 1494 O O . THR A 1 194 ? 32.556 1.077 -66.626 1.00 79.88 194 THR A O 1
ATOM 1497 N N . PHE A 1 195 ? 33.206 2.843 -65.435 1.00 83.06 195 PHE A N 1
ATOM 1498 C CA . PHE A 1 195 ? 32.429 2.499 -64.236 1.00 83.06 195 PHE A CA 1
ATOM 1499 C C . PHE A 1 195 ? 31.452 3.614 -63.852 1.00 83.06 195 PHE A C 1
ATOM 1501 O O . PHE A 1 195 ? 31.770 4.801 -63.943 1.00 83.06 195 PHE A O 1
ATOM 1508 N N . VAL A 1 196 ? 30.266 3.219 -63.381 1.00 85.19 196 VAL A N 1
ATOM 1509 C CA . VAL A 1 196 ? 29.229 4.113 -62.838 1.00 85.19 196 VAL A CA 1
ATOM 1510 C C . VAL A 1 196 ? 28.810 3.654 -61.445 1.00 85.19 196 VAL A C 1
ATOM 1512 O O . VAL A 1 196 ? 28.938 2.474 -61.122 1.00 85.19 196 VAL A O 1
ATOM 1515 N N . CYS A 1 197 ? 28.281 4.553 -60.612 1.00 87.75 197 CYS A N 1
ATOM 1516 C CA . CYS A 1 197 ? 27.705 4.145 -59.329 1.00 87.75 197 CYS A CA 1
ATOM 1517 C C . CYS A 1 197 ? 26.218 3.856 -59.479 1.00 87.75 197 CYS A C 1
ATOM 1519 O O . CYS A 1 197 ? 25.460 4.717 -59.926 1.00 87.75 197 CYS A O 1
ATOM 1521 N N . THR A 1 198 ? 25.798 2.682 -59.027 1.00 88.38 198 THR A N 1
ATOM 1522 C CA . THR A 1 198 ? 24.387 2.336 -58.869 1.00 88.38 198 THR A CA 1
ATOM 1523 C C . THR A 1 198 ? 24.015 2.389 -57.387 1.00 88.38 198 THR A C 1
ATOM 1525 O O . THR A 1 198 ? 24.763 1.858 -56.560 1.00 88.38 198 THR A O 1
ATOM 1528 N N . PRO A 1 199 ? 22.895 3.037 -57.016 1.00 90.38 199 PRO A N 1
ATOM 1529 C CA . PRO A 1 199 ? 22.446 3.056 -55.630 1.00 90.38 199 PRO A CA 1
ATOM 1530 C C . PRO A 1 199 ? 22.111 1.634 -55.170 1.00 90.38 199 PRO A C 1
ATOM 1532 O O . PRO A 1 199 ? 21.601 0.822 -55.948 1.00 90.38 199 PRO A O 1
ATOM 1535 N N . CYS A 1 200 ? 22.386 1.329 -53.905 1.00 93.62 200 CYS A N 1
ATOM 1536 C CA . CYS A 1 200 ? 22.023 0.046 -53.323 1.00 93.62 200 CYS A CA 1
ATOM 1537 C C . CYS A 1 200 ? 20.498 -0.140 -53.370 1.00 93.62 200 CYS A C 1
ATOM 1539 O O . CYS A 1 200 ? 19.764 0.805 -53.060 1.00 93.62 200 CYS A O 1
ATOM 1541 N N . PRO A 1 201 ? 20.006 -1.315 -53.801 1.00 93.50 201 PRO A N 1
ATOM 1542 C CA . PRO A 1 201 ? 18.575 -1.586 -53.829 1.00 93.50 201 PRO A CA 1
ATOM 1543 C C . PRO A 1 201 ? 18.013 -1.695 -52.400 1.00 93.50 201 PRO A C 1
ATOM 1545 O O . PRO A 1 201 ? 18.763 -2.041 -51.483 1.00 93.50 201 PRO A O 1
ATOM 1548 N N . PRO A 1 202 ? 16.701 -1.471 -52.199 1.00 93.94 202 PRO A N 1
ATOM 1549 C CA . PRO A 1 202 ? 16.043 -1.696 -50.915 1.00 93.94 202 PRO A CA 1
ATOM 1550 C C . PRO A 1 202 ? 16.373 -3.075 -50.324 1.00 93.94 202 PRO A C 1
ATOM 1552 O O . PRO A 1 202 ? 16.467 -4.067 -51.048 1.00 93.94 202 PRO A O 1
ATOM 1555 N N . GLY A 1 203 ? 16.552 -3.132 -49.006 1.00 92.38 203 GLY A N 1
ATOM 1556 C CA . GLY A 1 203 ? 17.038 -4.310 -48.284 1.00 92.38 203 GLY A CA 1
ATOM 1557 C C . GLY A 1 203 ? 18.565 -4.443 -48.250 1.00 92.38 203 GLY A C 1
ATOM 1558 O O . GLY A 1 203 ? 19.070 -5.325 -47.558 1.00 92.38 203 GLY A O 1
ATOM 1559 N N . PHE A 1 204 ? 19.306 -3.574 -48.942 1.00 94.25 204 PHE A N 1
ATOM 1560 C CA . PHE A 1 204 ? 20.767 -3.558 -48.949 1.00 94.25 204 PHE A CA 1
ATOM 1561 C C . PHE A 1 204 ? 21.300 -2.165 -48.602 1.00 94.25 204 PHE A C 1
ATOM 1563 O O . PHE A 1 204 ? 20.738 -1.155 -49.021 1.00 94.25 204 PHE A O 1
ATOM 1570 N N . SER A 1 205 ? 22.412 -2.110 -47.876 1.00 94.12 205 SER A N 1
ATOM 1571 C CA . SER A 1 205 ? 23.086 -0.863 -47.513 1.00 94.12 205 SER A CA 1
ATOM 1572 C C . SER A 1 205 ? 24.581 -0.929 -47.776 1.00 94.12 205 SER A C 1
ATOM 1574 O O . SER A 1 205 ? 25.157 -2.009 -47.922 1.00 94.12 205 SER A O 1
ATOM 1576 N N . GLN A 1 206 ? 25.219 0.236 -47.806 1.00 92.69 206 GLN A N 1
ATOM 1577 C CA . GLN A 1 206 ? 26.666 0.327 -47.903 1.00 92.69 206 GLN A CA 1
ATOM 1578 C C . GLN A 1 206 ? 27.186 1.576 -47.192 1.00 92.69 206 GLN A C 1
ATOM 1580 O O . GLN A 1 206 ? 26.983 2.685 -47.671 1.00 92.69 206 GLN A O 1
ATOM 1585 N N . GLU A 1 207 ? 27.913 1.391 -46.095 1.00 90.75 207 GLU A N 1
ATOM 1586 C CA . GLU A 1 207 ? 28.401 2.503 -45.268 1.00 90.75 207 GLU A CA 1
ATOM 1587 C C . GLU A 1 207 ? 29.667 3.151 -45.853 1.00 90.75 207 GLU A C 1
ATOM 1589 O O . GLU A 1 207 ? 29.833 4.367 -45.821 1.00 90.75 207 GLU A O 1
ATOM 1594 N N . ASN A 1 208 ? 30.557 2.345 -46.442 1.00 86.88 208 ASN A N 1
ATOM 1595 C CA . ASN A 1 208 ? 31.859 2.830 -46.904 1.00 86.88 208 ASN A CA 1
ATOM 1596 C C . ASN A 1 208 ? 31.823 3.322 -48.365 1.00 86.88 208 ASN A C 1
ATOM 1598 O O . ASN A 1 208 ? 31.315 2.586 -49.224 1.00 86.88 208 ASN A O 1
ATOM 1602 N N . PRO A 1 209 ? 32.426 4.490 -48.684 1.00 80.62 209 PRO A N 1
ATOM 1603 C CA . PRO A 1 209 ? 32.651 4.927 -50.063 1.00 80.62 209 PRO A CA 1
ATOM 1604 C C . PRO A 1 209 ? 33.616 3.978 -50.799 1.00 80.62 209 PRO A C 1
ATOM 1606 O O . PRO A 1 209 ? 34.298 3.167 -50.175 1.00 80.62 209 PRO A O 1
ATOM 1609 N N . PHE A 1 210 ? 33.691 4.082 -52.131 1.00 83.56 210 PHE A N 1
ATOM 1610 C CA . PHE A 1 210 ? 34.477 3.196 -53.021 1.00 83.56 210 PHE A CA 1
ATOM 1611 C C . PHE A 1 210 ? 34.001 1.737 -53.111 1.00 83.56 210 PHE A C 1
ATOM 1613 O O . PHE A 1 210 ? 34.677 0.909 -53.726 1.00 83.56 210 PHE A O 1
ATOM 1620 N N . SER A 1 211 ? 32.846 1.398 -52.536 1.00 83.25 211 SER A N 1
ATOM 1621 C CA . SER A 1 211 ? 32.390 0.010 -52.517 1.00 83.25 211 SER A CA 1
ATOM 1622 C C . SER A 1 211 ? 32.057 -0.546 -53.905 1.00 83.25 211 SER A C 1
ATOM 1624 O O . SER A 1 211 ? 31.615 0.148 -54.829 1.00 83.25 211 SER A O 1
ATOM 1626 N N . THR A 1 212 ? 32.240 -1.853 -54.034 1.00 84.69 212 THR A N 1
ATOM 1627 C CA . THR A 1 212 ? 31.884 -2.658 -55.209 1.00 84.69 212 THR A CA 1
ATOM 1628 C C . THR A 1 212 ? 30.652 -3.524 -54.962 1.00 84.69 212 THR A C 1
ATOM 1630 O O . THR A 1 212 ? 30.056 -4.048 -55.902 1.00 84.69 212 THR A O 1
ATOM 1633 N N . THR A 1 213 ? 30.224 -3.650 -53.705 1.00 89.31 213 THR A N 1
ATOM 1634 C CA . THR A 1 213 ? 29.119 -4.511 -53.282 1.00 89.31 213 THR A CA 1
ATOM 1635 C C . THR A 1 213 ? 28.221 -3.782 -52.293 1.00 89.31 213 THR A C 1
ATOM 1637 O O . THR A 1 213 ? 28.700 -2.979 -51.502 1.00 89.31 213 THR A O 1
ATOM 1640 N N . CYS A 1 214 ? 26.922 -4.072 -52.330 1.00 93.31 214 CYS A N 1
ATOM 1641 C CA . CYS A 1 214 ? 25.993 -3.662 -51.278 1.00 93.31 214 CYS A CA 1
ATOM 1642 C C . CYS A 1 214 ? 25.765 -4.854 -50.347 1.00 93.31 214 CYS A C 1
ATOM 1644 O O . CYS A 1 214 ? 25.554 -5.968 -50.835 1.00 93.31 214 CYS A O 1
ATOM 1646 N N . GLU A 1 215 ? 25.795 -4.633 -49.037 1.00 93.44 215 GLU A N 1
ATOM 1647 C CA . GLU A 1 215 ? 25.564 -5.680 -48.042 1.00 93.44 215 GLU A CA 1
ATOM 1648 C C . GLU A 1 215 ? 24.067 -5.799 -47.720 1.00 93.44 215 GLU A C 1
ATOM 1650 O O . GLU A 1 215 ? 23.388 -4.778 -47.598 1.00 93.44 215 GLU A O 1
ATOM 1655 N N . PRO A 1 216 ? 23.509 -7.016 -47.587 1.00 94.88 216 PRO A N 1
ATOM 1656 C CA . PRO A 1 216 ? 22.120 -7.177 -47.176 1.00 94.88 216 PRO A CA 1
ATOM 1657 C C . PRO A 1 216 ? 21.935 -6.734 -45.722 1.00 94.88 216 PRO A C 1
ATOM 1659 O O . PRO A 1 216 ? 22.760 -7.046 -44.859 1.00 94.88 216 PRO A O 1
ATOM 1662 N N . CYS A 1 217 ? 20.806 -6.089 -45.425 1.00 95.06 217 CYS A N 1
ATOM 1663 C CA . CYS A 1 217 ? 20.440 -5.763 -44.051 1.00 95.06 217 CYS A CA 1
ATOM 1664 C C . CYS A 1 217 ? 20.388 -7.027 -43.190 1.00 95.06 217 CYS A C 1
ATOM 1666 O O . CYS A 1 217 ? 19.820 -8.051 -43.586 1.00 95.06 217 CYS A O 1
ATOM 1668 N N . ARG A 1 218 ? 21.020 -6.969 -42.015 1.00 94.62 218 ARG A N 1
ATOM 1669 C CA . ARG A 1 218 ? 21.049 -8.080 -41.058 1.00 94.62 218 ARG A CA 1
ATOM 1670 C C . ARG A 1 218 ? 19.662 -8.270 -40.432 1.00 94.62 218 ARG A C 1
ATOM 1672 O O . ARG A 1 218 ? 18.793 -7.413 -40.531 1.00 94.62 218 ARG A O 1
ATOM 1679 N N . LYS A 1 219 ? 19.449 -9.409 -39.768 1.00 94.62 219 LYS A N 1
ATOM 1680 C CA . LYS A 1 219 ? 18.221 -9.636 -38.988 1.00 94.62 219 LYS A CA 1
ATOM 1681 C C . LYS A 1 219 ? 18.033 -8.506 -37.970 1.00 94.62 219 LYS A C 1
ATOM 1683 O O . LYS A 1 219 ? 19.016 -8.017 -37.418 1.00 94.62 219 LYS A O 1
ATOM 1688 N N . GLY A 1 220 ? 16.788 -8.099 -37.751 1.00 92.88 220 GLY A N 1
ATOM 1689 C CA . GLY A 1 220 ? 16.437 -6.957 -36.906 1.00 92.88 220 GLY A CA 1
ATOM 1690 C C . GLY A 1 220 ? 16.666 -5.579 -37.533 1.00 92.88 220 GLY A C 1
ATOM 1691 O O . GLY A 1 220 ? 16.323 -4.586 -36.897 1.00 92.88 220 GLY A O 1
ATOM 1692 N N . THR A 1 221 ? 17.191 -5.479 -38.763 1.00 95.06 221 THR A N 1
ATOM 1693 C CA . THR A 1 221 ? 17.336 -4.203 -39.479 1.00 95.06 221 THR A CA 1
ATOM 1694 C C . THR A 1 221 ? 16.749 -4.262 -40.889 1.00 95.06 221 THR A C 1
ATOM 1696 O O . THR A 1 221 ? 16.683 -5.322 -41.512 1.00 95.06 221 THR A O 1
ATOM 1699 N N . VAL A 1 222 ? 16.280 -3.120 -41.395 1.00 95.50 222 VAL A N 1
ATOM 1700 C CA . VAL A 1 222 ? 15.624 -2.997 -42.702 1.00 95.50 222 VAL A CA 1
ATOM 1701 C C . VAL A 1 222 ? 15.977 -1.680 -43.381 1.00 95.50 222 VAL A C 1
ATOM 1703 O O . VAL A 1 222 ? 16.339 -0.699 -42.732 1.00 95.50 222 VAL A O 1
ATOM 1706 N N . THR A 1 223 ? 15.827 -1.636 -44.700 1.00 95.00 223 THR A N 1
ATOM 1707 C CA . THR A 1 223 ? 15.771 -0.371 -45.436 1.00 95.00 223 THR A CA 1
ATOM 1708 C C . THR A 1 223 ? 14.846 -0.483 -46.639 1.00 95.00 223 THR A C 1
ATOM 1710 O O . THR A 1 223 ? 14.890 -1.469 -47.375 1.00 95.00 223 THR A O 1
ATOM 1713 N N . ASN A 1 224 ? 13.999 0.522 -46.848 1.00 93.75 224 ASN A N 1
ATOM 1714 C CA . ASN A 1 224 ? 13.049 0.569 -47.959 1.00 93.75 224 ASN A CA 1
ATOM 1715 C C . ASN A 1 224 ? 13.462 1.546 -49.072 1.00 93.75 224 ASN A C 1
ATOM 1717 O O . ASN A 1 224 ? 12.795 1.595 -50.105 1.00 93.75 224 ASN A O 1
ATOM 1721 N N . SER A 1 225 ? 14.532 2.320 -48.875 1.00 92.00 225 SER A N 1
ATOM 1722 C CA . SER A 1 225 ? 14.986 3.336 -49.820 1.00 92.00 225 SER A CA 1
ATOM 1723 C C . SER A 1 225 ? 16.122 2.823 -50.701 1.00 92.00 225 SER A C 1
ATOM 1725 O O . SER A 1 225 ? 16.878 1.927 -50.331 1.00 92.00 225 SER A O 1
ATOM 1727 N N . TYR A 1 226 ? 16.231 3.390 -51.902 1.00 92.69 226 TYR A N 1
ATOM 1728 C CA . TYR A 1 226 ? 17.425 3.222 -52.722 1.00 92.69 226 TYR A CA 1
ATOM 1729 C C . TYR A 1 226 ? 18.554 4.072 -52.148 1.00 92.69 226 TYR A C 1
ATOM 1731 O O . TYR A 1 226 ? 18.321 5.194 -51.700 1.00 92.69 226 TYR A O 1
ATOM 1739 N N . GLY A 1 227 ? 19.781 3.569 -52.228 1.00 90.00 227 GLY A N 1
ATOM 1740 C CA . GLY A 1 227 ? 20.953 4.356 -51.864 1.00 90.00 227 GLY A CA 1
ATOM 1741 C C . GLY A 1 227 ? 21.218 4.437 -50.360 1.00 90.00 227 GLY A C 1
ATOM 1742 O O . GLY A 1 227 ? 21.851 5.389 -49.920 1.00 90.00 227 GLY A O 1
ATOM 1743 N N . SER A 1 228 ? 20.702 3.504 -49.554 1.00 92.06 228 SER A N 1
ATOM 1744 C CA . SER A 1 228 ? 20.832 3.580 -48.096 1.00 92.06 228 SER A CA 1
ATOM 1745 C C . SER A 1 228 ? 22.269 3.351 -47.629 1.00 92.06 228 SER A C 1
ATOM 1747 O O . SER A 1 228 ? 22.897 2.342 -47.955 1.00 92.06 228 SER A O 1
ATOM 1749 N N . GLU A 1 229 ? 22.769 4.265 -46.804 1.00 93.12 229 GLU A N 1
ATOM 1750 C CA . GLU A 1 229 ? 24.101 4.160 -46.199 1.00 93.12 229 GLU A CA 1
ATOM 1751 C C . GLU A 1 229 ? 24.121 3.125 -45.064 1.00 93.12 229 GLU A C 1
ATOM 1753 O O . GLU A 1 229 ? 25.085 2.379 -44.920 1.00 93.12 229 GLU A O 1
ATOM 1758 N N . ALA A 1 230 ? 23.017 3.005 -44.320 1.00 92.25 230 ALA A N 1
ATOM 1759 C CA . ALA A 1 230 ? 22.855 2.059 -43.221 1.00 92.25 230 ALA A CA 1
ATOM 1760 C C . ALA A 1 230 ? 21.444 1.451 -43.192 1.00 92.25 230 ALA A C 1
ATOM 1762 O O . ALA A 1 230 ? 20.475 2.056 -43.655 1.00 92.25 230 ALA A O 1
ATOM 1763 N N . CYS A 1 231 ? 21.329 0.257 -42.610 1.00 94.50 231 CYS A N 1
ATOM 1764 C CA . CYS A 1 231 ? 20.043 -0.368 -42.309 1.00 94.50 231 CYS A CA 1
ATOM 1765 C C . CYS A 1 231 ? 19.500 0.138 -40.970 1.00 94.50 231 CYS A C 1
ATOM 1767 O O . CYS A 1 231 ? 20.225 0.183 -39.975 1.00 94.50 231 CYS A O 1
ATOM 1769 N N . LEU A 1 232 ? 18.213 0.469 -40.929 1.00 94.06 232 LEU A N 1
ATOM 1770 C CA . LEU A 1 232 ? 17.544 0.966 -39.730 1.00 94.06 232 LEU A CA 1
ATOM 1771 C C . LEU A 1 232 ? 17.070 -0.205 -38.861 1.00 94.06 232 LEU A C 1
ATOM 1773 O O . LEU A 1 232 ? 16.505 -1.157 -39.402 1.00 94.06 232 LEU A O 1
ATOM 1777 N N . PRO A 1 233 ? 17.261 -0.170 -37.531 1.00 9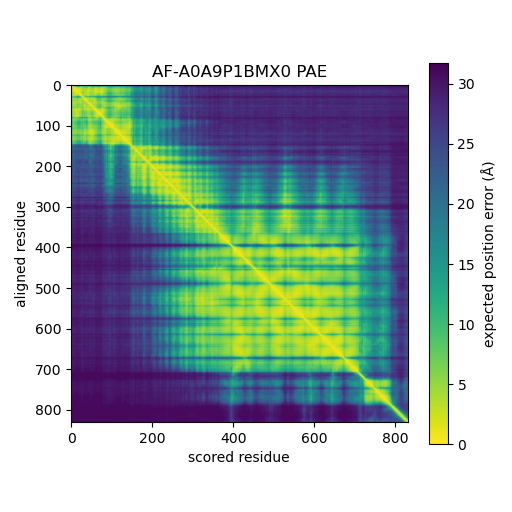5.06 233 PRO A N 1
ATOM 1778 C CA . PRO A 1 233 ? 16.720 -1.198 -36.652 1.00 95.06 233 PRO A CA 1
ATOM 1779 C C . PRO A 1 233 ? 15.191 -1.166 -36.644 1.00 95.06 233 PRO A C 1
ATOM 1781 O O . PRO A 1 233 ? 14.578 -0.100 -36.722 1.00 95.06 233 PRO A O 1
ATOM 1784 N N . CYS A 1 234 ? 14.571 -2.337 -36.506 1.00 94.81 234 CYS A N 1
ATOM 1785 C CA . CYS A 1 234 ? 13.131 -2.428 -36.309 1.00 94.81 234 CYS A CA 1
ATOM 1786 C C . CYS A 1 234 ? 12.719 -1.684 -35.035 1.00 94.81 234 CYS A C 1
ATOM 1788 O O . CYS A 1 234 ? 13.327 -1.858 -33.977 1.00 94.81 234 CYS A O 1
ATOM 1790 N N . SER A 1 235 ? 11.694 -0.839 -35.143 1.00 94.06 235 SER A N 1
ATOM 1791 C CA . SER A 1 235 ? 11.130 -0.124 -34.001 1.00 94.06 235 SER A CA 1
ATOM 1792 C C . SER A 1 235 ? 10.536 -1.092 -32.976 1.00 94.06 235 SER A C 1
ATOM 1794 O O . SER A 1 235 ? 10.190 -2.225 -33.310 1.00 94.06 235 SER A O 1
ATOM 1796 N N . VAL A 1 236 ? 10.374 -0.628 -31.736 1.00 91.31 236 VAL A N 1
ATOM 1797 C CA . VAL A 1 236 ? 9.683 -1.385 -30.683 1.00 91.31 236 VAL A CA 1
ATOM 1798 C C . VAL A 1 236 ? 8.311 -1.860 -31.182 1.00 91.31 236 VAL A C 1
ATOM 1800 O O . VAL A 1 236 ? 7.579 -1.098 -31.815 1.00 91.31 236 VAL A O 1
ATOM 1803 N N . GLY A 1 237 ? 8.000 -3.135 -30.942 1.00 90.94 237 GLY A N 1
ATOM 1804 C CA . GLY A 1 237 ? 6.785 -3.792 -31.439 1.00 90.94 237 GLY A CA 1
ATOM 1805 C C . GLY A 1 237 ? 6.921 -4.429 -32.824 1.00 90.94 237 GLY A C 1
ATOM 1806 O O . GLY A 1 237 ? 5.952 -4.987 -33.348 1.00 90.94 237 GLY A O 1
ATOM 1807 N N . PHE A 1 238 ? 8.118 -4.383 -33.411 1.00 93.81 238 PHE A N 1
ATOM 1808 C CA . PHE A 1 238 ? 8.424 -4.994 -34.695 1.00 93.81 238 PHE A CA 1
ATOM 1809 C C . PHE A 1 238 ? 9.731 -5.791 -34.639 1.00 93.81 238 PHE A C 1
ATOM 1811 O O . PHE A 1 238 ? 10.682 -5.426 -33.948 1.00 93.81 238 PHE A O 1
ATOM 1818 N N . TYR A 1 239 ? 9.797 -6.865 -35.420 1.00 95.00 239 TYR A N 1
ATOM 1819 C CA . TYR A 1 239 ? 10.970 -7.724 -35.539 1.00 95.00 239 TYR A CA 1
ATOM 1820 C C . TYR A 1 239 ? 11.236 -8.104 -36.998 1.00 95.00 239 TYR A C 1
ATOM 1822 O O . TYR A 1 239 ? 10.372 -7.970 -37.861 1.00 95.00 239 TYR A O 1
ATOM 1830 N N . GLN A 1 240 ? 12.430 -8.602 -37.303 1.00 95.94 240 GLN A N 1
ATOM 1831 C CA . GLN A 1 240 ? 12.743 -9.139 -38.622 1.00 95.94 240 GLN A CA 1
ATOM 1832 C C . GLN A 1 240 ? 13.700 -10.328 -38.511 1.00 95.94 240 GLN A C 1
ATOM 1834 O O . GLN A 1 240 ? 14.846 -10.188 -38.089 1.00 95.94 240 GLN A O 1
ATOM 1839 N N . ASN A 1 241 ? 13.230 -11.506 -38.920 1.00 95.00 241 ASN A N 1
ATOM 1840 C CA . ASN A 1 241 ? 13.944 -12.775 -38.771 1.00 95.00 241 ASN A CA 1
ATOM 1841 C C . ASN A 1 241 ? 14.784 -13.184 -39.990 1.00 95.00 241 ASN A C 1
ATOM 1843 O O . ASN A 1 241 ? 15.539 -14.162 -39.914 1.00 95.00 241 ASN A O 1
ATOM 1847 N N . SER A 1 242 ? 14.678 -12.436 -41.089 1.00 94.38 242 SER A N 1
ATOM 1848 C CA . SER A 1 242 ? 15.339 -12.703 -42.365 1.00 94.38 242 SER A CA 1
ATOM 1849 C C . SER A 1 242 ? 16.227 -11.529 -42.788 1.00 94.38 242 SER A C 1
ATOM 1851 O O . SER A 1 242 ? 15.943 -10.379 -42.474 1.00 94.38 242 SER A O 1
ATOM 1853 N N . THR A 1 243 ? 17.324 -11.810 -43.492 1.00 94.44 243 THR A N 1
ATOM 1854 C CA . THR A 1 243 ? 18.233 -10.777 -44.020 1.00 94.44 243 THR A CA 1
ATOM 1855 C C . THR A 1 243 ? 17.714 -10.190 -45.331 1.00 94.44 243 THR A C 1
ATOM 1857 O O . THR A 1 243 ? 16.966 -10.856 -46.049 1.00 94.44 243 THR A O 1
ATOM 1860 N N . GLY A 1 244 ? 18.153 -8.981 -45.684 1.00 93.00 244 GLY A N 1
ATOM 1861 C CA . GLY A 1 244 ? 17.837 -8.359 -46.973 1.00 93.00 244 GLY A CA 1
ATOM 1862 C C . GLY A 1 244 ? 16.400 -7.843 -47.087 1.00 93.00 244 GLY A C 1
ATOM 1863 O O . GLY A 1 244 ? 15.866 -7.755 -48.188 1.00 93.00 244 GLY A O 1
ATOM 1864 N N . GLN A 1 245 ? 15.743 -7.579 -45.957 1.00 94.69 245 GLN A N 1
ATOM 1865 C CA . GLN A 1 245 ? 14.324 -7.232 -45.915 1.00 94.69 245 GLN A CA 1
ATOM 1866 C C . GLN A 1 245 ? 14.106 -5.719 -45.924 1.00 94.69 245 GLN A C 1
ATOM 1868 O O . GLN A 1 245 ? 14.921 -4.941 -45.427 1.00 94.69 245 GLN A O 1
ATOM 1873 N N . THR A 1 246 ? 12.975 -5.307 -46.490 1.00 93.94 246 THR A N 1
ATOM 1874 C CA . THR A 1 246 ? 12.608 -3.894 -46.657 1.00 93.94 246 THR A CA 1
ATOM 1875 C C . THR A 1 246 ? 11.654 -3.386 -45.582 1.00 93.94 246 THR A C 1
ATOM 1877 O O . THR A 1 246 ? 11.539 -2.178 -45.389 1.00 93.94 246 THR A O 1
ATOM 1880 N N . LEU A 1 247 ? 10.978 -4.295 -44.875 1.00 94.25 247 LEU A N 1
ATOM 1881 C CA . LEU A 1 247 ? 9.962 -3.995 -43.869 1.00 94.25 247 LEU A CA 1
ATOM 1882 C C . LEU A 1 247 ? 10.134 -4.900 -42.649 1.00 94.25 247 LEU A C 1
ATOM 1884 O O . LEU A 1 247 ? 10.527 -6.062 -42.774 1.00 94.25 247 LEU A O 1
ATOM 1888 N N . CYS A 1 248 ? 9.832 -4.364 -41.469 1.00 95.69 248 CYS A N 1
ATOM 1889 C CA . CYS A 1 248 ? 9.778 -5.148 -40.240 1.00 95.69 248 CYS A CA 1
ATOM 1890 C C . CYS A 1 248 ? 8.401 -5.804 -40.076 1.00 95.69 248 CYS A C 1
ATOM 1892 O O . CYS A 1 248 ? 7.377 -5.255 -40.482 1.00 95.69 248 CYS A O 1
ATOM 1894 N N . ILE A 1 249 ? 8.385 -6.980 -39.461 1.00 95.00 249 ILE A N 1
ATOM 1895 C CA . ILE A 1 249 ? 7.195 -7.769 -39.148 1.00 95.00 249 ILE A CA 1
ATOM 1896 C C . ILE A 1 249 ? 6.622 -7.270 -37.818 1.00 95.00 249 ILE A C 1
ATOM 1898 O O . ILE A 1 249 ? 7.358 -7.111 -36.849 1.00 95.00 249 ILE A O 1
ATOM 1902 N N . SER A 1 250 ? 5.315 -7.013 -37.757 1.00 93.12 250 SER A N 1
ATOM 1903 C CA . SER A 1 250 ? 4.649 -6.575 -36.523 1.00 93.12 250 SER A CA 1
ATOM 1904 C C . SER A 1 250 ? 4.479 -7.730 -35.530 1.00 93.12 250 SER A C 1
ATOM 1906 O O . SER A 1 250 ? 4.122 -8.843 -35.919 1.00 93.12 250 SER A O 1
ATOM 1908 N N . CYS A 1 251 ? 4.669 -7.447 -34.239 1.00 90.81 251 CYS A N 1
ATOM 1909 C CA . CYS A 1 251 ? 4.331 -8.353 -33.138 1.00 90.81 251 CYS A CA 1
ATOM 1910 C C . CYS A 1 251 ? 2.812 -8.458 -32.863 1.00 90.81 251 CYS A C 1
ATOM 1912 O O . CYS A 1 251 ? 2.394 -9.259 -32.023 1.00 90.81 251 CYS A O 1
ATOM 1914 N N . GLY A 1 252 ? 1.962 -7.693 -33.561 1.00 88.88 252 GLY A N 1
ATOM 1915 C CA . GLY A 1 252 ? 0.508 -7.719 -33.381 1.00 88.88 252 GLY A CA 1
ATOM 1916 C C . GLY A 1 252 ? 0.073 -7.109 -32.045 1.00 88.88 252 GLY A C 1
ATOM 1917 O O . GLY A 1 252 ? 0.305 -5.931 -31.807 1.00 88.88 252 GLY A O 1
ATOM 1918 N N . LEU A 1 253 ? -0.574 -7.906 -31.184 1.00 85.38 253 LEU A N 1
ATOM 1919 C CA . LEU A 1 253 ? -1.012 -7.489 -29.838 1.00 85.38 253 LEU A CA 1
ATOM 1920 C C . LEU A 1 253 ? 0.126 -7.480 -28.798 1.00 85.38 253 LEU A C 1
ATOM 1922 O O . LEU A 1 253 ? -0.088 -7.068 -27.661 1.00 85.38 253 LEU A O 1
ATOM 1926 N N . ARG A 1 254 ? 1.316 -7.957 -29.172 1.00 89.50 254 ARG A N 1
ATOM 1927 C CA . ARG A 1 254 ? 2.527 -8.004 -28.342 1.00 89.50 254 ARG A CA 1
ATOM 1928 C C . ARG A 1 254 ? 3.499 -6.895 -28.752 1.00 89.50 254 ARG A C 1
ATOM 1930 O O . ARG A 1 254 ? 3.364 -6.316 -29.829 1.00 89.50 254 ARG A O 1
ATOM 1937 N N . THR A 1 255 ? 4.518 -6.648 -27.936 1.00 91.06 255 THR A N 1
ATOM 1938 C CA . THR A 1 255 ? 5.581 -5.670 -28.208 1.00 91.06 255 THR A CA 1
ATOM 1939 C C . THR A 1 255 ? 6.976 -6.261 -27.992 1.00 91.06 255 THR A C 1
ATOM 1941 O O . THR A 1 255 ? 7.106 -7.330 -27.413 1.00 91.06 255 THR A O 1
ATOM 1944 N N . THR A 1 256 ? 8.035 -5.596 -28.453 1.00 90.25 256 THR A N 1
ATOM 1945 C CA . THR A 1 256 ? 9.426 -5.985 -28.146 1.00 90.25 256 THR A CA 1
ATOM 1946 C C . THR A 1 256 ? 9.983 -5.110 -27.022 1.00 90.25 256 THR A C 1
ATOM 1948 O O . THR A 1 256 ? 9.586 -3.959 -26.876 1.00 90.25 256 THR A O 1
ATOM 1951 N N . GLN A 1 257 ? 10.922 -5.615 -26.218 1.00 85.19 257 GLN A N 1
ATOM 1952 C CA . GLN A 1 257 ? 11.531 -4.806 -25.145 1.00 85.19 257 GLN A CA 1
ATOM 1953 C C . GLN A 1 257 ? 12.514 -3.757 -25.674 1.00 85.19 257 GLN A C 1
ATOM 1955 O O . GLN A 1 257 ? 12.647 -2.674 -25.111 1.00 85.19 257 GLN A O 1
ATOM 1960 N N . LEU A 1 258 ? 13.225 -4.097 -26.749 1.00 86.62 258 LEU A N 1
ATOM 1961 C CA . LEU A 1 258 ? 14.286 -3.288 -27.334 1.00 86.62 258 LEU A CA 1
ATOM 1962 C C . LEU A 1 258 ? 14.075 -3.138 -28.846 1.00 86.62 258 LEU A C 1
ATOM 1964 O O . LEU A 1 258 ? 13.289 -3.860 -29.470 1.00 86.62 258 LEU A O 1
ATOM 1968 N N . LEU A 1 259 ? 14.797 -2.178 -29.423 1.00 92.00 259 LEU A N 1
ATOM 1969 C CA . LEU A 1 259 ? 14.905 -1.988 -30.868 1.00 92.00 259 LEU A CA 1
ATOM 1970 C C . LEU A 1 259 ? 15.635 -3.176 -31.511 1.00 92.00 259 LEU A C 1
ATOM 1972 O O . LEU A 1 259 ? 16.529 -3.768 -30.909 1.00 92.00 259 LEU A O 1
ATOM 1976 N N . GLY A 1 260 ? 15.300 -3.472 -32.765 1.00 91.44 260 GLY A N 1
ATOM 1977 C CA . GLY A 1 260 ? 16.002 -4.465 -33.574 1.00 91.44 260 GLY A CA 1
ATOM 1978 C C . GLY A 1 260 ? 15.643 -5.919 -33.266 1.00 91.44 260 GLY A C 1
ATOM 1979 O O . GLY A 1 260 ? 16.515 -6.779 -33.362 1.00 91.44 260 GLY A O 1
ATOM 1980 N N . GLY A 1 261 ? 14.383 -6.205 -32.917 1.00 91.31 261 GLY A N 1
ATOM 1981 C CA . GLY A 1 261 ? 13.913 -7.576 -32.687 1.00 91.31 261 GLY A CA 1
ATOM 1982 C C . GLY A 1 261 ? 14.254 -8.503 -33.859 1.00 91.31 261 GLY A C 1
ATOM 1983 O O . GLY A 1 261 ? 14.038 -8.159 -35.023 1.00 91.31 261 GLY A O 1
ATOM 1984 N N . VAL A 1 262 ? 14.791 -9.686 -33.573 1.00 93.56 262 VAL A N 1
ATOM 1985 C CA . VAL A 1 262 ? 15.270 -10.649 -34.579 1.00 93.56 262 VAL A CA 1
ATOM 1986 C C . VAL A 1 262 ? 14.345 -11.854 -34.727 1.00 93.56 262 VAL A C 1
ATOM 1988 O O . VAL A 1 262 ? 14.491 -12.626 -35.675 1.00 93.56 262 VAL A O 1
ATOM 1991 N N . SER A 1 263 ? 13.397 -12.050 -33.811 1.00 92.06 263 SER A N 1
ATOM 1992 C CA . SER A 1 263 ? 12.510 -13.212 -33.784 1.00 92.06 263 SER A CA 1
ATOM 1993 C C . SER A 1 263 ? 11.125 -12.871 -33.241 1.00 92.06 263 SER A C 1
ATOM 1995 O O . SER A 1 263 ? 10.966 -11.942 -32.457 1.00 92.06 263 SER A O 1
ATOM 1997 N N . TYR A 1 264 ? 10.128 -13.692 -33.587 1.00 89.69 264 TYR A N 1
ATOM 1998 C CA . TYR A 1 264 ? 8.812 -13.645 -32.942 1.00 89.69 264 TYR A CA 1
ATOM 1999 C C . TYR A 1 264 ? 8.903 -13.919 -31.434 1.00 89.69 264 TYR A C 1
ATOM 2001 O O . TYR A 1 264 ? 8.098 -13.411 -30.666 1.00 89.69 264 TYR A O 1
ATOM 2009 N N . MET A 1 265 ? 9.914 -14.679 -30.999 1.00 86.56 265 MET A N 1
ATOM 2010 C CA . MET A 1 265 ? 10.158 -14.935 -29.574 1.00 86.56 265 MET A CA 1
ATOM 2011 C C . MET A 1 265 ? 10.579 -13.677 -28.799 1.00 86.56 265 MET A C 1
ATOM 2013 O O . MET A 1 265 ? 10.513 -13.682 -27.576 1.00 86.56 265 MET A O 1
ATOM 2017 N N . ASP A 1 266 ? 10.968 -12.599 -29.490 1.00 87.88 266 ASP A N 1
ATOM 2018 C CA . ASP A 1 266 ? 11.246 -11.302 -28.863 1.00 87.88 266 ASP A CA 1
ATOM 2019 C C . ASP A 1 266 ? 9.951 -10.501 -28.603 1.00 87.88 266 ASP A C 1
ATOM 2021 O O . ASP A 1 266 ? 9.992 -9.455 -27.953 1.00 87.88 266 ASP A O 1
ATOM 2025 N N . CYS A 1 267 ? 8.804 -10.971 -29.121 1.00 90.44 267 CYS A N 1
ATOM 2026 C CA . CYS A 1 267 ? 7.491 -10.372 -28.904 1.00 90.44 267 CYS A CA 1
ATOM 2027 C C . CYS A 1 267 ? 6.903 -10.837 -27.561 1.00 90.44 267 CYS A C 1
ATOM 2029 O O . CYS A 1 267 ? 6.424 -11.963 -27.407 1.00 90.44 267 CYS A O 1
ATOM 2031 N N . VAL A 1 268 ? 6.868 -9.925 -26.604 1.00 90.00 268 VAL A N 1
ATOM 2032 C CA . VAL A 1 268 ? 6.391 -10.116 -25.236 1.00 90.00 268 VAL A CA 1
ATOM 2033 C C . VAL A 1 268 ? 5.121 -9.299 -24.961 1.00 90.00 268 VAL A C 1
ATOM 2035 O O . VAL A 1 268 ? 4.719 -8.460 -25.769 1.00 90.00 268 VAL A O 1
ATOM 2038 N N . CYS A 1 269 ? 4.449 -9.541 -23.835 1.00 89.75 269 CYS A N 1
ATOM 2039 C CA . CYS A 1 269 ? 3.262 -8.766 -23.460 1.00 89.75 269 CYS A CA 1
ATOM 2040 C C . CYS A 1 269 ? 3.600 -7.297 -23.152 1.00 89.75 269 CYS A C 1
ATOM 2042 O O . CYS A 1 269 ? 4.714 -6.980 -22.721 1.00 89.75 269 CYS A O 1
ATOM 2044 N N . ASN A 1 270 ? 2.634 -6.404 -23.391 1.00 89.19 270 ASN A N 1
ATOM 2045 C CA . ASN A 1 270 ? 2.807 -4.969 -23.165 1.00 89.19 270 ASN A CA 1
ATOM 2046 C C . ASN A 1 270 ? 2.945 -4.642 -21.672 1.00 89.19 270 ASN A C 1
ATOM 2048 O O . ASN A 1 270 ? 2.705 -5.477 -20.802 1.00 89.19 270 ASN A O 1
ATOM 2052 N N . GLU A 1 271 ? 3.319 -3.399 -21.378 1.00 86.69 271 GLU A N 1
ATOM 2053 C CA . GLU A 1 271 ? 3.280 -2.881 -20.012 1.00 86.69 271 GLU A CA 1
ATOM 2054 C C . GLU A 1 271 ? 1.859 -2.985 -19.439 1.00 86.69 271 GLU A C 1
ATOM 2056 O O . GLU A 1 271 ? 0.875 -2.756 -20.145 1.00 86.69 271 GLU A O 1
ATOM 2061 N N . GLY A 1 272 ? 1.748 -3.375 -18.168 1.00 86.38 272 GLY A N 1
ATOM 2062 C CA . GLY A 1 272 ? 0.454 -3.624 -17.534 1.00 86.38 272 GLY A CA 1
ATOM 2063 C C . GLY A 1 272 ? -0.216 -4.930 -17.974 1.00 86.38 272 GLY A C 1
ATOM 2064 O O . GLY A 1 272 ? -1.380 -5.145 -17.641 1.00 86.38 272 GLY A O 1
ATOM 2065 N N . GLN A 1 273 ? 0.496 -5.814 -18.682 1.00 87.88 273 GLN A N 1
ATOM 2066 C CA . GLN A 1 273 ? 0.028 -7.154 -19.034 1.00 87.88 273 GLN A CA 1
ATOM 2067 C C . GLN A 1 273 ? 1.008 -8.235 -18.568 1.00 87.88 273 GLN A C 1
ATOM 2069 O O . GLN A 1 273 ? 2.219 -8.017 -18.507 1.00 87.88 273 GLN A O 1
ATOM 2074 N N . ILE A 1 274 ? 0.481 -9.419 -18.265 1.00 86.62 274 ILE A N 1
ATOM 2075 C CA . ILE A 1 274 ? 1.259 -10.595 -17.875 1.00 86.62 274 ILE A CA 1
ATOM 2076 C C . ILE A 1 274 ? 0.980 -11.767 -18.811 1.00 86.62 274 ILE A C 1
ATOM 2078 O O . ILE A 1 274 ? -0.155 -11.979 -19.238 1.00 86.62 274 ILE A O 1
ATOM 2082 N N . GLU A 1 275 ? 2.027 -12.520 -19.140 1.00 86.50 275 GLU A N 1
ATOM 2083 C CA . GLU A 1 275 ? 1.899 -13.751 -19.913 1.00 86.50 275 GLU A CA 1
ATOM 2084 C C . GLU A 1 275 ? 1.574 -14.951 -19.015 1.00 86.50 275 GLU A C 1
ATOM 2086 O O . GLU A 1 275 ? 2.391 -15.347 -18.176 1.00 86.50 275 GLU A O 1
ATOM 2091 N N . GLU A 1 276 ? 0.409 -15.556 -19.250 1.00 83.81 276 GLU A N 1
ATOM 2092 C CA . GLU A 1 276 ? -0.059 -16.800 -18.631 1.00 83.81 276 GLU A CA 1
ATOM 2093 C C . GLU A 1 276 ? -0.561 -17.738 -19.742 1.00 83.81 276 GLU A C 1
ATOM 2095 O O . GLU A 1 276 ? -1.344 -17.330 -20.600 1.00 83.81 276 GLU A O 1
ATOM 2100 N N . ASP A 1 277 ? -0.038 -18.968 -19.800 1.00 81.50 277 ASP A N 1
ATOM 2101 C CA . ASP A 1 277 ? -0.365 -19.977 -20.826 1.00 81.50 277 ASP A CA 1
ATOM 2102 C C . ASP A 1 277 ? -0.303 -19.480 -22.292 1.00 81.50 277 ASP A C 1
ATOM 2104 O O . ASP A 1 277 ? -1.027 -19.947 -23.172 1.00 81.50 277 ASP A O 1
ATOM 2108 N N . GLY A 1 278 ? 0.589 -18.525 -22.581 1.00 80.19 278 GLY A N 1
ATOM 2109 C CA . GLY A 1 278 ? 0.777 -17.946 -23.919 1.00 80.19 278 GLY A CA 1
ATOM 2110 C C . GLY A 1 278 ? -0.219 -16.838 -24.293 1.00 80.19 278 GLY A C 1
ATOM 2111 O O . GLY A 1 278 ? -0.153 -16.308 -25.409 1.00 80.19 278 GLY A O 1
ATOM 2112 N N . ALA A 1 279 ? -1.109 -16.439 -23.381 1.00 85.06 279 ALA A N 1
ATOM 2113 C CA . ALA A 1 279 ? -1.998 -15.290 -23.527 1.00 85.06 279 ALA A CA 1
ATOM 2114 C C . ALA A 1 279 ? -1.504 -14.093 -22.696 1.00 85.06 279 ALA A C 1
ATOM 2116 O O . ALA A 1 279 ? -0.958 -14.267 -21.611 1.00 85.06 279 ALA A O 1
ATOM 2117 N N . CYS A 1 280 ? -1.712 -12.873 -23.202 1.00 88.12 280 CYS A N 1
ATOM 2118 C CA . CYS A 1 280 ? -1.454 -11.643 -22.449 1.00 88.12 280 CYS A CA 1
ATOM 2119 C C . CYS A 1 280 ? -2.730 -11.223 -21.714 1.00 88.12 280 CYS A C 1
ATOM 2121 O O . CYS A 1 280 ? -3.702 -10.815 -22.353 1.00 88.12 280 CYS A O 1
ATOM 2123 N N . LEU A 1 281 ? -2.720 -11.331 -20.388 1.00 87.69 281 LEU A N 1
ATOM 2124 C CA . LEU A 1 281 ? -3.810 -10.923 -19.503 1.00 87.69 281 LEU A CA 1
ATOM 2125 C C . LEU A 1 281 ? -3.505 -9.561 -18.875 1.00 87.69 281 LEU A C 1
ATOM 2127 O O . LEU A 1 281 ? -2.344 -9.165 -18.780 1.00 87.69 281 LEU A O 1
ATOM 2131 N N . GLU A 1 282 ? -4.538 -8.836 -18.449 1.00 87.88 282 GLU A N 1
ATOM 2132 C CA . GLU A 1 282 ? -4.359 -7.585 -17.704 1.00 87.88 282 GLU A CA 1
ATOM 2133 C C . GLU A 1 282 ? -3.693 -7.843 -16.348 1.00 87.88 282 GLU A C 1
ATOM 2135 O O . GLU A 1 282 ? -3.976 -8.834 -15.671 1.00 87.88 282 GLU A O 1
ATOM 2140 N N . CYS A 1 283 ? -2.793 -6.945 -15.950 1.00 86.12 283 CYS A N 1
ATOM 2141 C CA . CYS A 1 283 ? -2.081 -7.052 -14.685 1.00 86.12 283 CYS A CA 1
ATOM 2142 C C . CYS A 1 283 ? -3.058 -6.917 -13.499 1.00 86.12 283 CYS A C 1
ATOM 2144 O O . CYS A 1 283 ? -3.854 -5.971 -13.469 1.00 86.12 283 CYS A O 1
ATOM 2146 N N . PRO A 1 284 ? -2.999 -7.817 -12.498 1.00 82.94 284 PRO A N 1
ATOM 2147 C CA . PRO A 1 284 ? -3.817 -7.707 -11.296 1.00 82.94 284 PRO A CA 1
ATOM 2148 C C . PRO A 1 284 ? -3.580 -6.383 -10.557 1.00 82.94 284 PRO A C 1
ATOM 2150 O O . PRO A 1 284 ? -2.449 -5.909 -10.435 1.00 82.94 284 PRO A O 1
ATOM 2153 N N . LEU A 1 285 ? -4.644 -5.804 -9.998 1.00 83.50 285 LEU A N 1
ATOM 2154 C CA . LEU A 1 285 ? -4.537 -4.604 -9.162 1.00 83.50 285 LEU A CA 1
ATOM 2155 C C . LEU A 1 285 ? -3.613 -4.858 -7.958 1.00 83.50 285 LEU A C 1
ATOM 2157 O O . LEU A 1 285 ? -3.739 -5.873 -7.274 1.00 83.50 285 LEU A O 1
ATOM 2161 N N . GLY A 1 286 ? -2.727 -3.901 -7.673 1.00 80.56 286 GLY A N 1
ATOM 2162 C CA . GLY A 1 286 ? -1.731 -3.995 -6.597 1.00 80.56 286 GLY A CA 1
ATOM 2163 C C . GLY A 1 286 ? -0.395 -4.607 -7.029 1.00 80.56 286 GLY A C 1
ATOM 2164 O O . GLY A 1 286 ? 0.508 -4.757 -6.208 1.00 80.56 286 GLY A O 1
ATOM 2165 N N . VAL A 1 287 ? -0.242 -4.914 -8.318 1.00 85.25 287 VAL A N 1
ATOM 2166 C CA . VAL A 1 287 ? 0.989 -5.429 -8.914 1.00 85.25 287 VAL A CA 1
ATOM 2167 C C . VAL A 1 287 ? 1.433 -4.523 -10.058 1.00 85.25 287 VAL A C 1
ATOM 2169 O O . VAL A 1 287 ? 0.620 -4.012 -10.822 1.00 85.25 287 VAL A O 1
ATOM 2172 N N . ASN A 1 288 ? 2.743 -4.326 -10.174 1.00 86.19 288 ASN A N 1
ATOM 2173 C CA . ASN A 1 288 ? 3.379 -3.667 -11.300 1.00 86.19 288 ASN A CA 1
ATOM 2174 C C . ASN A 1 288 ? 3.971 -4.721 -12.252 1.00 86.19 288 ASN A C 1
ATOM 2176 O O . ASN A 1 288 ? 4.900 -5.448 -11.878 1.00 86.19 288 ASN A O 1
ATOM 2180 N N . CYS A 1 289 ? 3.421 -4.791 -13.468 1.00 86.25 289 CYS A N 1
ATOM 2181 C CA . CYS A 1 289 ? 3.852 -5.692 -14.536 1.00 86.25 289 CYS A CA 1
ATOM 2182 C C . CYS A 1 289 ? 4.631 -4.907 -15.613 1.00 86.25 289 CYS A C 1
ATOM 2184 O O . CYS A 1 289 ? 4.004 -4.338 -16.516 1.00 86.25 289 CYS A O 1
ATOM 2186 N N . PRO A 1 290 ? 5.978 -4.854 -15.554 1.00 85.06 290 PRO A N 1
ATOM 2187 C CA . PRO A 1 290 ? 6.790 -4.285 -16.632 1.00 85.06 290 PRO A CA 1
ATOM 2188 C C . PRO A 1 290 ? 6.655 -5.082 -17.944 1.00 85.06 290 PRO A C 1
ATOM 2190 O O . PRO A 1 290 ? 6.205 -6.230 -17.950 1.00 85.06 290 PRO A O 1
ATOM 2193 N N . VAL A 1 291 ? 7.077 -4.486 -19.065 1.00 86.69 291 VAL A N 1
ATOM 2194 C CA . VAL A 1 291 ? 7.020 -5.109 -20.402 1.00 86.69 291 VAL A CA 1
ATOM 2195 C C . VAL A 1 291 ? 7.687 -6.489 -20.397 1.00 86.69 291 VAL A C 1
ATOM 2197 O O . VAL A 1 291 ? 8.860 -6.630 -20.054 1.00 86.69 291 VAL A O 1
ATOM 2200 N N . GLY A 1 292 ? 6.950 -7.512 -20.827 1.00 83.56 292 GLY A N 1
ATOM 2201 C CA . GLY A 1 292 ? 7.411 -8.903 -20.842 1.00 83.56 292 GLY A CA 1
ATOM 2202 C C . GLY A 1 292 ? 7.455 -9.607 -19.490 1.00 83.56 292 GLY A C 1
ATOM 2203 O O . GLY A 1 292 ? 8.231 -10.544 -19.310 1.00 83.56 292 GLY A O 1
ATOM 2204 N N . SER A 1 293 ? 6.601 -9.185 -18.559 1.00 82.88 293 SER A N 1
ATOM 2205 C CA . SER A 1 293 ? 6.314 -9.943 -17.341 1.00 82.88 293 SER A CA 1
ATOM 2206 C C . SER A 1 293 ? 5.719 -11.314 -17.677 1.00 82.88 293 SER A C 1
ATOM 2208 O O . SER A 1 293 ? 4.754 -11.417 -18.435 1.00 82.88 293 SER A O 1
ATOM 2210 N N . THR A 1 294 ? 6.258 -12.370 -17.068 1.00 80.75 294 THR A N 1
ATOM 2211 C CA . THR A 1 294 ? 5.726 -13.740 -17.169 1.00 80.75 294 THR A CA 1
ATOM 2212 C C . THR A 1 294 ? 5.545 -14.335 -15.777 1.00 80.75 294 THR A C 1
ATOM 2214 O O . THR A 1 294 ? 6.276 -13.982 -14.846 1.00 80.75 294 THR A O 1
ATOM 2217 N N . VAL A 1 295 ? 4.619 -15.289 -15.632 1.00 73.12 295 VAL A N 1
ATOM 2218 C CA . VAL A 1 295 ? 4.396 -15.982 -14.348 1.00 73.12 295 VAL A CA 1
ATOM 2219 C C . VAL A 1 295 ? 5.634 -16.787 -13.896 1.00 73.12 295 VAL A C 1
ATOM 2221 O O . VAL A 1 295 ? 5.867 -16.989 -12.707 1.00 73.12 295 VAL A O 1
ATOM 2224 N N . ALA A 1 296 ? 6.506 -17.189 -14.825 1.00 66.88 296 ALA A N 1
ATOM 2225 C CA . ALA A 1 296 ? 7.739 -17.918 -14.516 1.00 66.88 296 ALA A CA 1
ATOM 2226 C C . ALA A 1 296 ? 8.864 -17.031 -13.938 1.00 66.88 296 ALA A C 1
ATOM 2228 O O . ALA A 1 296 ? 9.734 -17.526 -13.221 1.00 66.88 296 ALA A O 1
ATOM 2229 N N . LEU A 1 297 ? 8.854 -15.721 -14.216 1.00 64.94 297 LEU A N 1
ATOM 2230 C CA . LEU A 1 297 ? 9.845 -14.759 -13.704 1.00 64.94 297 LEU A CA 1
ATOM 2231 C C . LEU A 1 297 ? 9.569 -14.321 -12.251 1.00 64.94 297 LEU A C 1
ATOM 2233 O O . LEU A 1 297 ? 10.342 -13.558 -11.670 1.00 64.94 297 LEU A O 1
ATOM 2237 N N . LEU A 1 298 ? 8.505 -14.847 -11.635 1.00 57.84 298 LEU A N 1
ATOM 2238 C CA . LEU A 1 298 ? 8.029 -14.493 -10.294 1.00 57.84 298 LEU A CA 1
ATOM 2239 C C . LEU A 1 298 ? 8.978 -14.893 -9.157 1.00 57.84 298 LEU A C 1
ATOM 2241 O O . LEU A 1 298 ? 8.960 -14.270 -8.099 1.00 57.84 298 LEU A O 1
ATOM 2245 N N . SER A 1 299 ? 9.850 -15.882 -9.368 1.00 51.97 299 SER A N 1
ATOM 2246 C CA . SER A 1 299 ? 10.767 -16.374 -8.331 1.00 51.97 299 SER A CA 1
ATOM 2247 C C . SER A 1 299 ? 12.151 -15.708 -8.340 1.00 51.97 299 SER A C 1
ATOM 2249 O O . SER A 1 299 ? 13.013 -16.089 -7.548 1.00 51.97 299 SER A O 1
ATOM 2251 N N . LYS A 1 300 ? 12.414 -14.751 -9.243 1.00 55.84 300 LYS A N 1
ATOM 2252 C CA . LYS A 1 300 ? 13.732 -14.112 -9.395 1.00 55.84 300 LYS A CA 1
ATOM 2253 C C . LYS A 1 300 ? 13.648 -12.607 -9.164 1.00 55.84 300 LYS A C 1
ATOM 2255 O O . LYS A 1 300 ? 13.622 -11.815 -10.098 1.00 55.84 300 LYS A O 1
ATOM 2260 N N . ALA A 1 301 ? 13.707 -12.212 -7.894 1.00 52.59 301 ALA A N 1
ATOM 2261 C CA . ALA A 1 301 ? 13.635 -10.822 -7.428 1.00 52.59 301 ALA A CA 1
ATOM 2262 C C . ALA A 1 301 ? 14.724 -9.863 -7.981 1.00 52.59 301 ALA A C 1
ATOM 2264 O O . ALA A 1 301 ? 14.704 -8.676 -7.661 1.00 52.59 301 ALA A O 1
ATOM 2265 N N . HIS A 1 302 ? 15.673 -10.347 -8.793 1.00 53.41 302 HIS A N 1
ATOM 2266 C CA . HIS A 1 302 ? 16.822 -9.576 -9.278 1.00 53.41 302 HIS A CA 1
ATOM 2267 C C . HIS A 1 302 ? 16.795 -9.199 -10.768 1.00 53.41 302 HIS A C 1
ATOM 2269 O O . HIS A 1 302 ? 17.681 -8.467 -11.205 1.00 53.41 302 HIS A O 1
ATOM 2275 N N . GLU A 1 303 ? 15.806 -9.644 -11.546 1.00 58.84 303 GLU A N 1
ATOM 2276 C CA . GLU A 1 303 ? 15.700 -9.291 -12.970 1.00 58.84 303 GLU A CA 1
ATOM 2277 C C . GLU A 1 303 ? 14.818 -8.041 -13.172 1.00 58.84 303 GLU A C 1
ATOM 2279 O O . GLU A 1 303 ? 13.835 -7.829 -12.463 1.00 58.84 303 GLU A O 1
ATOM 2284 N N . THR A 1 304 ? 15.166 -7.179 -14.136 1.00 59.34 304 THR A N 1
ATOM 2285 C CA . THR A 1 304 ? 14.462 -5.906 -14.417 1.00 59.34 304 THR A CA 1
ATOM 2286 C C . THR A 1 304 ? 13.008 -6.087 -14.855 1.00 59.34 304 THR A C 1
ATOM 2288 O O . THR A 1 304 ? 12.223 -5.151 -14.745 1.00 59.34 304 THR A O 1
ATOM 2291 N N . ASN A 1 305 ? 12.651 -7.292 -15.304 1.00 63.75 305 ASN A N 1
ATOM 2292 C CA . ASN A 1 305 ? 11.319 -7.656 -15.789 1.00 63.75 305 ASN A CA 1
ATOM 2293 C C . ASN A 1 305 ? 10.529 -8.478 -14.753 1.00 63.75 305 ASN A C 1
ATOM 2295 O O . ASN A 1 305 ? 9.501 -9.066 -15.082 1.00 63.75 305 ASN A O 1
ATOM 2299 N N . ALA A 1 306 ? 11.034 -8.579 -13.518 1.00 68.69 306 ALA A N 1
ATOM 2300 C CA . ALA A 1 306 ? 10.353 -9.291 -12.449 1.00 68.69 306 ALA A CA 1
ATOM 2301 C C . ALA A 1 306 ? 9.148 -8.489 -11.946 1.00 68.69 306 ALA A C 1
ATOM 2303 O O . ALA A 1 306 ? 9.213 -7.271 -11.762 1.00 68.69 306 ALA A O 1
ATOM 2304 N N . LEU A 1 307 ? 8.063 -9.209 -11.685 1.00 74.00 307 LEU A N 1
ATOM 2305 C CA . LEU A 1 307 ? 6.839 -8.682 -11.103 1.00 74.00 307 LEU A CA 1
ATOM 2306 C C . LEU A 1 307 ? 7.114 -8.083 -9.721 1.00 74.00 307 LEU A C 1
ATOM 2308 O O . LEU A 1 307 ? 7.793 -8.696 -8.892 1.00 74.00 307 LEU A O 1
ATOM 2312 N N . ARG A 1 308 ? 6.577 -6.890 -9.465 1.00 81.62 308 ARG A N 1
ATOM 2313 C CA . ARG A 1 308 ? 6.723 -6.212 -8.172 1.00 81.62 308 ARG A CA 1
ATOM 2314 C C . ARG A 1 308 ? 5.366 -5.878 -7.598 1.00 81.62 308 ARG A C 1
ATOM 2316 O O . ARG A 1 308 ? 4.514 -5.333 -8.290 1.00 81.62 308 ARG A O 1
ATOM 2323 N N . ILE A 1 309 ? 5.186 -6.169 -6.322 1.00 86.75 309 ILE A N 1
ATOM 2324 C CA . ILE A 1 309 ? 3.997 -5.776 -5.581 1.00 86.75 309 ILE A CA 1
ATOM 2325 C C . ILE A 1 309 ? 4.136 -4.304 -5.212 1.00 86.75 309 ILE A C 1
ATOM 2327 O O . ILE A 1 309 ? 5.207 -3.856 -4.790 1.00 86.75 309 ILE A O 1
ATOM 2331 N N . ILE A 1 310 ? 3.058 -3.556 -5.415 1.00 88.12 310 ILE A N 1
ATOM 2332 C CA . ILE A 1 310 ? 2.977 -2.139 -5.072 1.00 88.12 310 ILE A CA 1
ATOM 2333 C C . ILE A 1 310 ? 2.867 -2.011 -3.546 1.00 88.12 310 ILE A C 1
ATOM 2335 O O . ILE A 1 310 ? 2.316 -2.883 -2.872 1.00 88.12 310 ILE A O 1
ATOM 2339 N N . GLU A 1 311 ? 3.399 -0.925 -2.992 1.00 88.19 311 GLU A N 1
ATOM 2340 C CA . GLU A 1 311 ? 3.241 -0.590 -1.574 1.00 88.19 311 GLU A CA 1
ATOM 2341 C C . GLU A 1 311 ? 1.760 -0.652 -1.148 1.00 88.19 311 GLU A C 1
ATOM 2343 O O . GLU A 1 311 ? 0.856 -0.287 -1.900 1.00 88.19 311 GLU A O 1
ATOM 2348 N N . GLY A 1 312 ? 1.500 -1.190 0.046 1.00 87.12 312 GLY A N 1
ATOM 2349 C CA . GLY A 1 312 ? 0.143 -1.431 0.553 1.00 87.12 312 GLY A CA 1
ATOM 2350 C C . GLY A 1 312 ? -0.523 -2.739 0.115 1.00 87.12 312 GLY A C 1
ATOM 2351 O O . GLY A 1 312 ? -1.601 -3.063 0.627 1.00 87.12 312 GLY A O 1
ATOM 2352 N N . PHE A 1 313 ? 0.122 -3.532 -0.744 1.00 90.44 313 PHE A N 1
ATOM 2353 C CA . PHE A 1 313 ? -0.334 -4.865 -1.136 1.00 90.44 313 PHE A CA 1
ATOM 2354 C C . PHE A 1 313 ? 0.683 -5.951 -0.765 1.00 90.44 313 PHE A C 1
ATOM 2356 O O . PHE A 1 313 ? 1.876 -5.690 -0.611 1.00 90.44 313 PHE A O 1
ATOM 2363 N N . HIS A 1 314 ? 0.202 -7.182 -0.621 1.00 90.88 314 HIS A N 1
ATOM 2364 C CA . HIS A 1 314 ? 1.003 -8.369 -0.339 1.00 90.88 314 HIS A CA 1
ATOM 2365 C C . HIS A 1 314 ? 0.469 -9.560 -1.144 1.00 90.88 314 HIS A C 1
ATOM 2367 O O . HIS A 1 314 ? -0.726 -9.645 -1.414 1.00 90.88 314 HIS A O 1
ATOM 2373 N N . SER A 1 315 ? 1.349 -10.480 -1.529 1.00 88.94 315 SER A N 1
ATOM 2374 C CA . SER A 1 315 ? 0.984 -11.777 -2.094 1.00 88.94 315 SER A CA 1
ATOM 2375 C C . SER A 1 315 ? 1.988 -12.835 -1.657 1.00 88.94 315 SER A C 1
ATOM 2377 O O . SER A 1 315 ? 3.150 -12.533 -1.364 1.00 88.94 315 SER A O 1
ATOM 2379 N N . ASP A 1 316 ? 1.522 -14.079 -1.580 1.00 85.12 316 ASP A N 1
ATOM 2380 C CA . ASP A 1 316 ? 2.345 -15.217 -1.181 1.00 85.12 316 ASP A CA 1
ATOM 2381 C C . ASP A 1 316 ? 3.289 -15.635 -2.329 1.00 85.12 316 ASP A C 1
ATOM 2383 O O . ASP A 1 316 ? 2.851 -15.681 -3.484 1.00 85.12 316 ASP A O 1
ATOM 2387 N N . PRO A 1 317 ? 4.562 -15.986 -2.055 1.00 81.81 317 PRO A N 1
ATOM 2388 C CA . PRO A 1 317 ? 5.475 -16.527 -3.064 1.00 81.81 317 PRO A CA 1
ATOM 2389 C C . PRO A 1 317 ? 4.947 -17.747 -3.834 1.00 81.81 317 PRO A C 1
ATOM 2391 O O . PRO A 1 317 ? 5.338 -17.946 -4.983 1.00 81.81 317 PRO A O 1
ATOM 2394 N N . ALA A 1 318 ? 4.082 -18.566 -3.227 1.00 81.69 318 ALA A N 1
ATOM 2395 C CA . ALA A 1 318 ? 3.470 -19.729 -3.868 1.00 81.69 318 ALA A CA 1
ATOM 2396 C C . ALA A 1 318 ? 2.311 -19.355 -4.807 1.00 81.69 318 ALA A C 1
ATOM 2398 O O . ALA A 1 318 ? 2.076 -20.044 -5.800 1.00 81.69 318 ALA A O 1
ATOM 2399 N N . THR A 1 319 ? 1.596 -18.265 -4.514 1.00 83.19 319 THR A N 1
ATOM 2400 C CA . THR A 1 319 ? 0.463 -17.760 -5.310 1.00 83.19 319 THR A CA 1
ATOM 2401 C C . THR A 1 319 ? 0.594 -16.250 -5.561 1.00 83.19 319 THR A C 1
ATOM 2403 O O . THR A 1 319 ? -0.229 -15.463 -5.092 1.00 83.19 319 THR A O 1
ATOM 2406 N N . PRO A 1 320 ? 1.608 -15.819 -6.326 1.00 78.94 320 PRO A N 1
ATOM 2407 C CA . PRO A 1 320 ? 1.981 -14.408 -6.491 1.00 78.94 320 PRO A CA 1
ATOM 2408 C C . PRO A 1 320 ? 0.911 -13.523 -7.150 1.00 78.94 320 PRO A C 1
ATOM 2410 O O . PRO A 1 320 ? 0.909 -12.313 -6.928 1.00 78.94 320 PRO A O 1
ATOM 2413 N N . LEU A 1 321 ? -0.005 -14.111 -7.932 1.00 80.31 321 LEU A N 1
ATOM 2414 C CA . LEU A 1 321 ? -1.145 -13.415 -8.549 1.00 80.31 321 LEU A CA 1
ATOM 2415 C C . LEU A 1 321 ? -2.314 -13.188 -7.579 1.00 80.31 321 LEU A C 1
ATOM 2417 O O . LEU A 1 321 ? -3.220 -12.409 -7.876 1.00 80.31 321 LEU A O 1
ATOM 2421 N N . GLN A 1 322 ? -2.320 -13.857 -6.423 1.00 86.25 322 GLN A N 1
ATOM 2422 C CA . GLN A 1 322 ? -3.311 -13.600 -5.386 1.00 86.25 322 GLN A CA 1
ATOM 2423 C C . GLN A 1 322 ? -2.858 -12.417 -4.539 1.00 86.25 322 GLN A C 1
ATOM 2425 O O . GLN A 1 322 ? -2.068 -12.566 -3.614 1.00 86.25 322 GLN A O 1
ATOM 2430 N N . VAL A 1 323 ? -3.353 -11.235 -4.895 1.00 88.94 323 VAL A N 1
ATOM 2431 C CA . VAL A 1 323 ? -2.977 -9.979 -4.250 1.00 88.94 323 VAL A CA 1
ATOM 2432 C C . VAL A 1 323 ? -3.976 -9.621 -3.156 1.00 88.94 323 VAL A C 1
ATOM 2434 O O . VAL A 1 323 ? -5.180 -9.483 -3.399 1.00 88.94 323 VAL A O 1
ATOM 2437 N N . HIS A 1 324 ? -3.461 -9.395 -1.955 1.00 90.50 324 HIS A N 1
ATOM 2438 C CA . HIS A 1 324 ? -4.216 -8.989 -0.781 1.00 90.50 324 HIS A CA 1
ATOM 2439 C C . HIS A 1 324 ? -3.828 -7.572 -0.370 1.00 90.50 324 HIS A C 1
ATOM 2441 O O . HIS A 1 324 ? -2.664 -7.177 -0.385 1.00 90.50 324 HIS A O 1
ATOM 2447 N N . LYS A 1 325 ? -4.833 -6.781 0.001 1.00 88.81 325 LYS A N 1
ATOM 2448 C CA . LYS A 1 325 ? -4.646 -5.420 0.516 1.00 88.81 325 LYS A CA 1
ATOM 2449 C C . LYS A 1 325 ? -4.251 -5.478 1.993 1.00 88.81 325 LYS A C 1
ATOM 2451 O O . LYS A 1 325 ? -4.898 -6.171 2.784 1.00 88.81 325 LYS A O 1
ATOM 2456 N N . CYS A 1 326 ? -3.231 -4.727 2.375 1.00 87.44 326 CYS A N 1
ATOM 2457 C CA . CYS A 1 326 ? -2.765 -4.669 3.754 1.00 87.44 326 CYS A CA 1
ATOM 2458 C C . CYS A 1 326 ? -3.556 -3.653 4.585 1.00 87.44 326 CYS A C 1
ATOM 2460 O O . CYS A 1 326 ? -4.186 -2.743 4.048 1.00 87.44 326 CYS A O 1
ATOM 2462 N N . VAL A 1 327 ? -3.541 -3.820 5.913 1.00 77.19 327 VAL A N 1
ATOM 2463 C CA . VAL A 1 327 ? -4.268 -2.928 6.844 1.00 77.19 327 VAL A CA 1
ATOM 2464 C C . VAL A 1 327 ? -3.680 -1.521 6.857 1.00 77.19 327 VAL A C 1
ATOM 2466 O O . VAL A 1 327 ? -4.415 -0.548 6.970 1.00 77.19 327 VAL A O 1
ATOM 2469 N N . SER A 1 328 ? -2.360 -1.421 6.741 1.00 78.06 328 SER A N 1
ATOM 2470 C CA . SER A 1 328 ? -1.634 -0.166 6.609 1.00 78.06 328 SER A CA 1
ATOM 2471 C C . SER A 1 328 ? -0.594 -0.332 5.517 1.00 78.06 328 SER A C 1
ATOM 2473 O O . SER A 1 328 ? 0.067 -1.371 5.448 1.00 78.06 328 SER A O 1
ATOM 2475 N N . GLU A 1 329 ? -0.402 0.711 4.714 1.00 79.31 329 GLU A N 1
ATOM 2476 C CA . GLU A 1 329 ? 0.654 0.763 3.699 1.00 79.31 329 GLU A CA 1
ATOM 2477 C C . GLU A 1 329 ? 2.036 0.505 4.313 1.00 79.31 329 GL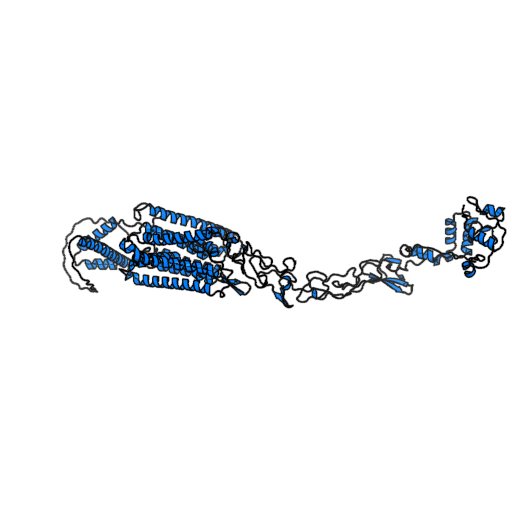U A C 1
ATOM 2479 O O . GLU A 1 329 ? 2.858 -0.206 3.746 1.00 79.31 329 GLU A O 1
ATOM 2484 N N . LYS A 1 330 ? 2.244 0.939 5.563 1.00 80.75 330 LYS A N 1
ATOM 2485 C CA . LYS A 1 330 ? 3.495 0.732 6.307 1.00 80.75 330 LYS A CA 1
ATOM 2486 C C . LYS A 1 330 ? 3.810 -0.733 6.611 1.00 80.75 330 LYS A C 1
ATOM 2488 O O . LYS A 1 330 ? 4.965 -1.051 6.879 1.00 80.75 330 LYS A O 1
ATOM 2493 N N . PHE A 1 331 ? 2.811 -1.617 6.637 1.00 86.50 331 PHE A N 1
ATOM 2494 C CA . PHE A 1 331 ? 3.035 -3.044 6.905 1.00 86.50 331 PHE A CA 1
ATOM 2495 C C . PHE A 1 331 ? 3.518 -3.794 5.665 1.00 86.50 331 PHE A C 1
ATOM 2497 O O . PHE A 1 331 ? 4.193 -4.815 5.801 1.00 86.50 331 PHE A O 1
ATOM 2504 N N . CYS A 1 332 ? 3.212 -3.263 4.482 1.00 90.31 332 CYS A N 1
ATOM 2505 C CA . CYS A 1 332 ? 3.513 -3.869 3.196 1.00 90.31 332 CYS A CA 1
ATOM 2506 C C . CYS A 1 332 ? 4.343 -2.892 2.363 1.00 90.31 332 CYS A C 1
ATOM 2508 O O . CYS A 1 332 ? 3.780 -2.099 1.609 1.00 90.31 332 CYS A O 1
ATOM 2510 N N . PRO A 1 333 ? 5.681 -2.949 2.484 1.00 87.56 333 PRO A N 1
ATOM 2511 C CA . PRO A 1 333 ? 6.593 -2.017 1.823 1.00 87.56 333 PRO A CA 1
ATOM 2512 C C . PRO A 1 333 ? 6.706 -2.254 0.305 1.00 87.56 333 PRO A C 1
ATOM 2514 O O . PRO A 1 333 ? 7.575 -1.674 -0.338 1.00 87.56 333 PRO A O 1
ATOM 2517 N N . GLY A 1 334 ? 5.877 -3.135 -0.266 1.00 84.19 334 GLY A N 1
ATOM 2518 C CA . GLY A 1 334 ? 5.992 -3.584 -1.649 1.00 84.19 334 GLY A CA 1
ATOM 2519 C C . GLY A 1 334 ? 7.246 -4.432 -1.894 1.00 84.19 334 GLY A C 1
ATOM 2520 O O . GLY A 1 334 ? 7.951 -4.840 -0.967 1.00 84.19 334 GLY A O 1
ATOM 2521 N N . GLY A 1 335 ? 7.520 -4.718 -3.167 1.00 84.81 335 GLY A N 1
ATOM 2522 C CA . GLY A 1 335 ? 8.681 -5.505 -3.595 1.00 84.81 335 GLY A CA 1
ATOM 2523 C C . GLY A 1 335 ? 8.323 -6.928 -4.045 1.00 84.81 335 GLY A C 1
ATOM 2524 O O . GLY A 1 335 ? 7.251 -7.124 -4.621 1.00 84.81 335 GLY A O 1
ATOM 2525 N N . PRO A 1 336 ? 9.219 -7.922 -3.887 1.00 84.06 336 PRO A N 1
ATOM 2526 C CA . PRO A 1 336 ? 8.921 -9.294 -4.287 1.00 84.06 336 PRO A CA 1
ATOM 2527 C C . PRO A 1 336 ? 7.828 -9.916 -3.393 1.00 84.06 336 PRO A C 1
ATOM 2529 O O . PRO A 1 336 ? 7.695 -9.513 -2.231 1.00 84.06 336 PRO A O 1
ATOM 2532 N N . PRO A 1 337 ? 7.073 -10.914 -3.890 1.00 85.12 337 PRO A N 1
ATOM 2533 C CA . PRO A 1 337 ? 6.121 -11.680 -3.082 1.00 85.12 337 PRO A CA 1
ATOM 2534 C C . PRO A 1 337 ? 6.713 -12.181 -1.759 1.00 85.12 337 PRO A C 1
ATOM 2536 O O . PRO A 1 337 ? 7.883 -12.561 -1.700 1.00 85.12 337 PRO A O 1
ATOM 2539 N N . GLY A 1 338 ? 5.909 -12.161 -0.694 1.00 84.06 338 GLY A N 1
ATOM 2540 C CA . GLY A 1 338 ? 6.319 -12.507 0.673 1.00 84.06 338 GLY A CA 1
ATOM 2541 C C . GLY A 1 338 ? 7.023 -11.394 1.463 1.00 84.06 338 GLY A C 1
ATOM 2542 O O . GLY A 1 338 ? 7.534 -11.651 2.553 1.00 84.06 338 GLY A O 1
ATOM 2543 N N . SER A 1 339 ? 7.084 -10.164 0.940 1.00 86.50 339 SER A N 1
ATOM 2544 C CA . SER A 1 339 ? 7.733 -9.036 1.624 1.00 86.50 339 SER A CA 1
ATOM 2545 C C . SER A 1 339 ? 6.801 -8.361 2.635 1.00 86.50 339 SER A C 1
ATOM 2547 O O . SER A 1 339 ? 5.870 -7.654 2.257 1.00 86.50 339 SER A O 1
ATOM 2549 N N . CYS A 1 340 ? 7.102 -8.511 3.926 1.00 89.75 340 CYS A N 1
ATOM 2550 C CA . CYS A 1 340 ? 6.403 -7.846 5.029 1.00 89.75 340 CYS A CA 1
ATOM 2551 C C . CYS A 1 340 ? 7.361 -6.975 5.859 1.00 89.75 340 CYS A C 1
ATOM 2553 O O . CYS A 1 340 ? 8.504 -7.356 6.124 1.00 89.75 340 CYS A O 1
ATOM 2555 N N . ALA A 1 341 ? 6.897 -5.813 6.328 1.00 90.00 341 ALA A N 1
ATOM 2556 C CA . ALA A 1 341 ? 7.691 -4.938 7.191 1.00 90.00 341 ALA A CA 1
ATOM 2557 C C . ALA A 1 341 ? 7.728 -5.431 8.651 1.00 90.00 341 ALA A C 1
ATOM 2559 O O . ALA A 1 341 ? 6.748 -5.946 9.188 1.00 90.00 341 ALA A O 1
ATOM 2560 N N . GLY A 1 342 ? 8.859 -5.223 9.333 1.00 84.88 342 GLY A N 1
ATOM 2561 C CA . GLY A 1 342 ? 8.959 -5.395 10.790 1.00 84.88 342 GLY A CA 1
ATOM 2562 C C . GLY A 1 342 ? 8.830 -6.835 11.308 1.00 84.88 342 GLY A C 1
ATOM 2563 O O . GLY A 1 342 ? 8.481 -7.009 12.473 1.00 84.88 342 GLY A O 1
ATOM 2564 N N . GLY A 1 343 ? 9.098 -7.847 10.472 1.00 86.69 343 GLY A N 1
ATOM 2565 C CA . GLY A 1 343 ? 9.020 -9.270 10.848 1.00 86.69 343 GLY A CA 1
ATOM 2566 C C . GLY A 1 343 ? 7.603 -9.852 10.848 1.00 86.69 343 GLY A C 1
ATOM 2567 O O . GLY A 1 343 ? 7.399 -10.965 11.323 1.00 86.69 343 GLY A O 1
ATOM 2568 N N . ARG A 1 344 ? 6.626 -9.101 10.330 1.00 88.31 344 ARG A N 1
ATOM 2569 C CA . ARG A 1 344 ? 5.239 -9.551 10.180 1.00 88.31 344 ARG A CA 1
ATOM 2570 C C . ARG A 1 344 ? 5.131 -10.709 9.190 1.00 88.31 344 ARG A C 1
ATOM 2572 O O . ARG A 1 344 ? 5.949 -10.848 8.286 1.00 88.31 344 ARG A O 1
ATOM 2579 N N . VAL A 1 345 ? 4.094 -11.516 9.364 1.00 88.75 345 VAL A N 1
ATOM 2580 C CA . VAL A 1 345 ? 3.771 -12.683 8.539 1.00 88.75 345 VAL A CA 1
ATOM 2581 C C . VAL A 1 345 ? 2.267 -12.733 8.262 1.00 88.75 345 VAL A C 1
ATOM 2583 O O . VAL A 1 345 ? 1.477 -11.990 8.857 1.00 88.75 345 VAL A O 1
ATOM 2586 N N . GLY A 1 346 ? 1.868 -13.634 7.366 1.00 86.94 346 GLY A N 1
ATOM 2587 C CA . GLY A 1 346 ? 0.469 -13.864 7.024 1.00 86.94 346 GLY A CA 1
ATOM 2588 C C . GLY A 1 346 ? 0.017 -13.146 5.754 1.00 86.94 346 GLY A C 1
ATOM 2589 O O . GLY A 1 346 ? 0.766 -12.386 5.148 1.00 86.94 346 GLY A O 1
ATOM 2590 N N . ILE A 1 347 ? -1.234 -13.385 5.363 1.00 87.94 347 ILE A N 1
ATOM 2591 C CA . ILE A 1 347 ? -1.791 -13.021 4.047 1.00 87.94 347 ILE A CA 1
ATOM 2592 C C . ILE A 1 347 ? -1.749 -11.502 3.793 1.00 87.94 347 ILE A C 1
ATOM 2594 O O . ILE A 1 347 ? -1.577 -11.054 2.664 1.00 87.94 347 ILE A O 1
ATOM 2598 N N . THR A 1 348 ? -1.855 -10.699 4.850 1.00 88.31 348 THR A N 1
ATOM 2599 C CA . THR A 1 348 ? -1.931 -9.228 4.803 1.00 88.31 348 THR A CA 1
ATOM 2600 C C . THR A 1 348 ? -0.799 -8.548 5.580 1.00 88.31 348 THR A C 1
ATOM 2602 O O . THR A 1 348 ? -0.920 -7.377 5.951 1.00 88.31 348 THR A O 1
ATOM 2605 N N . CYS A 1 349 ? 0.261 -9.297 5.922 1.00 88.75 349 CYS A N 1
ATOM 2606 C CA . CYS A 1 349 ? 1.280 -8.892 6.899 1.00 88.75 349 CYS A CA 1
ATOM 2607 C C . CYS A 1 349 ? 0.665 -8.423 8.240 1.00 88.75 349 CYS A C 1
ATOM 2609 O O . CYS A 1 349 ? 1.186 -7.543 8.930 1.00 88.75 349 CYS A O 1
ATOM 2611 N N . GLY A 1 350 ? -0.494 -8.976 8.609 1.00 84.44 350 GLY A N 1
ATOM 2612 C CA . GLY A 1 350 ? -1.280 -8.541 9.763 1.00 84.44 350 GLY A CA 1
ATOM 2613 C C . GLY A 1 350 ? -0.801 -9.091 11.106 1.00 84.44 350 GLY A C 1
ATOM 2614 O O . GLY A 1 350 ? -1.024 -8.438 12.126 1.00 84.44 350 GLY A O 1
ATOM 2615 N N . ALA A 1 351 ? -0.111 -10.234 11.109 1.00 85.94 351 ALA A N 1
ATOM 2616 C CA . ALA A 1 351 ? 0.231 -10.986 12.313 1.00 85.94 351 ALA A CA 1
ATOM 2617 C C . ALA A 1 351 ? 1.747 -11.032 12.563 1.00 85.94 351 ALA A C 1
ATOM 2619 O O . ALA A 1 351 ? 2.550 -10.867 11.645 1.00 85.94 351 ALA A O 1
ATOM 2620 N N . CYS A 1 352 ? 2.138 -11.271 13.815 1.00 87.00 352 CYS A N 1
ATOM 2621 C CA . CYS A 1 352 ? 3.510 -11.642 14.161 1.00 87.00 352 CYS A CA 1
ATOM 2622 C C . CYS A 1 352 ? 3.655 -13.172 14.215 1.00 87.00 352 CYS A C 1
ATOM 2624 O O . CYS A 1 352 ? 2.655 -13.872 14.400 1.00 87.00 352 CYS A O 1
ATOM 2626 N N . PRO A 1 353 ? 4.879 -13.707 14.061 1.00 86.75 353 PRO A N 1
ATOM 2627 C CA . PRO A 1 353 ? 5.149 -15.125 14.255 1.00 86.75 353 PRO A CA 1
ATOM 2628 C C . PRO A 1 353 ? 4.706 -15.619 15.640 1.00 86.75 353 PRO A C 1
ATOM 2630 O O . PRO A 1 353 ? 4.653 -14.862 16.611 1.00 86.75 353 PRO A O 1
ATOM 2633 N N . ASN A 1 354 ? 4.420 -16.919 15.745 1.00 84.19 354 ASN A N 1
ATOM 2634 C CA . ASN A 1 354 ? 4.012 -17.535 17.008 1.00 84.19 354 ASN A CA 1
ATOM 2635 C C . ASN A 1 354 ? 5.051 -17.281 18.116 1.00 84.19 354 ASN A C 1
ATOM 2637 O O . ASN A 1 354 ? 6.217 -17.641 17.963 1.00 84.19 354 ASN A O 1
ATOM 2641 N N . GLY A 1 355 ? 4.607 -16.736 19.252 1.00 80.12 355 GLY A N 1
ATOM 2642 C CA . GLY A 1 355 ? 5.478 -16.410 20.389 1.00 80.12 355 GLY A CA 1
ATOM 2643 C C . GLY A 1 355 ? 6.058 -14.992 20.361 1.00 80.12 355 GLY A C 1
ATOM 2644 O O . GLY A 1 355 ? 6.887 -14.669 21.214 1.00 80.12 355 GLY A O 1
ATOM 2645 N N . GLU A 1 356 ? 5.609 -14.149 19.429 1.00 86.31 356 GLU A N 1
ATOM 2646 C CA . GLU A 1 356 ? 5.974 -12.736 19.330 1.00 86.31 356 GLU A CA 1
ATOM 2647 C C . GLU A 1 356 ? 4.732 -11.827 19.356 1.00 86.31 356 GLU A C 1
ATOM 2649 O O . GLU A 1 356 ? 3.632 -12.239 18.985 1.00 86.31 356 GLU A O 1
ATOM 2654 N N . TYR A 1 357 ? 4.896 -10.575 19.788 1.00 83.69 357 TYR A N 1
ATOM 2655 C CA . TYR A 1 357 ? 3.849 -9.548 19.758 1.00 83.69 357 TYR A CA 1
ATOM 2656 C C . TYR A 1 357 ? 4.336 -8.289 19.033 1.00 83.69 357 TYR A C 1
ATOM 2658 O O . TYR A 1 357 ? 5.536 -8.048 18.892 1.00 83.69 357 TYR A O 1
ATOM 2666 N N . TRP A 1 358 ? 3.395 -7.470 18.562 1.00 78.75 358 TRP A N 1
ATOM 2667 C CA . TRP A 1 358 ? 3.709 -6.233 17.851 1.00 78.75 358 TRP A CA 1
ATOM 2668 C C . TRP A 1 358 ? 3.924 -5.061 18.818 1.00 78.75 358 TRP A C 1
ATOM 2670 O O . TRP A 1 358 ? 3.006 -4.688 19.548 1.00 78.75 358 TRP A O 1
ATOM 2680 N N . ALA A 1 359 ? 5.110 -4.448 18.780 1.00 77.62 359 ALA A N 1
ATOM 2681 C CA . ALA A 1 359 ? 5.395 -3.170 19.445 1.00 77.62 359 ALA A CA 1
ATOM 2682 C C . ALA A 1 359 ? 5.761 -2.087 18.416 1.00 77.62 359 ALA A C 1
ATOM 2684 O O . ALA A 1 359 ? 4.988 -1.176 18.134 1.00 77.62 359 ALA A O 1
ATOM 2685 N N . SER A 1 360 ? 6.939 -2.231 17.814 1.00 81.25 360 SER A N 1
ATOM 2686 C CA . SER A 1 360 ? 7.428 -1.446 16.662 1.00 81.25 360 SER A CA 1
ATOM 2687 C C . SER A 1 360 ? 7.923 -2.357 15.533 1.00 81.25 360 SER A C 1
ATOM 2689 O O . SER A 1 360 ? 7.820 -2.034 14.353 1.00 81.25 360 SER A O 1
ATOM 2691 N N . LYS A 1 361 ? 8.409 -3.529 15.936 1.00 86.31 361 LYS A N 1
ATOM 2692 C CA . LYS A 1 361 ? 8.664 -4.748 15.176 1.00 86.31 361 LYS A CA 1
ATOM 2693 C C . LYS A 1 361 ? 8.075 -5.915 15.974 1.00 86.31 361 LYS A C 1
ATOM 2695 O O . LYS A 1 361 ? 7.699 -5.719 17.135 1.00 86.31 361 LYS A O 1
ATOM 2700 N N . CYS A 1 362 ? 7.993 -7.098 15.378 1.00 87.56 362 CYS A N 1
ATOM 2701 C CA . CYS A 1 362 ? 7.661 -8.297 16.139 1.00 87.56 362 CYS A CA 1
ATOM 2702 C C . CYS A 1 362 ? 8.776 -8.583 17.164 1.00 87.56 362 CYS A C 1
ATOM 2704 O O . CYS A 1 362 ? 9.961 -8.628 16.823 1.00 87.56 362 CYS A O 1
ATOM 2706 N N . GLU A 1 363 ? 8.396 -8.648 18.441 1.00 88.50 363 GLU A N 1
ATOM 2707 C CA . GLU A 1 363 ? 9.288 -8.882 19.580 1.00 88.50 363 GLU A CA 1
ATOM 2708 C C . GLU A 1 363 ? 8.882 -10.156 20.323 1.00 88.50 363 GLU A C 1
ATOM 2710 O O . GLU A 1 363 ? 7.696 -10.415 20.528 1.00 88.50 363 GLU A O 1
ATOM 2715 N N . ALA A 1 364 ? 9.869 -10.933 20.774 1.00 87.94 364 ALA A N 1
ATOM 2716 C CA . ALA A 1 364 ? 9.635 -12.177 21.497 1.00 87.94 364 ALA A CA 1
ATOM 2717 C C . ALA A 1 364 ? 8.950 -11.953 22.854 1.00 87.94 364 ALA A C 1
ATOM 2719 O O . ALA A 1 364 ? 9.316 -11.075 23.641 1.00 87.94 364 ALA A O 1
ATOM 2720 N N . CYS A 1 365 ? 7.981 -12.811 23.159 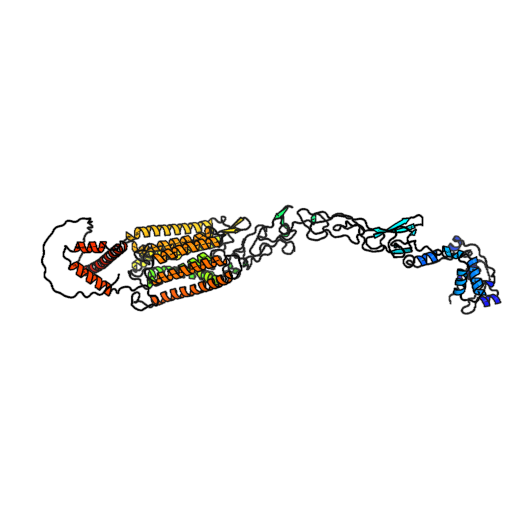1.00 84.12 365 CYS A N 1
ATOM 2721 C CA . CYS A 1 365 ? 7.257 -12.793 24.420 1.00 84.12 365 CYS A CA 1
ATOM 2722 C C . CYS A 1 365 ? 8.175 -13.107 25.613 1.00 84.12 365 CYS A C 1
ATOM 2724 O O . CYS A 1 365 ? 8.838 -14.143 25.664 1.00 84.12 365 CYS A O 1
ATOM 2726 N N . THR A 1 366 ? 8.175 -12.229 26.621 1.00 84.69 366 THR A N 1
ATOM 2727 C CA . THR A 1 366 ? 8.922 -12.425 27.877 1.00 84.69 366 THR A CA 1
ATOM 2728 C C . THR A 1 366 ? 8.004 -12.892 29.006 1.00 84.69 366 THR A C 1
ATOM 2730 O O . THR A 1 366 ? 6.826 -12.536 29.051 1.00 84.69 366 THR A O 1
ATOM 2733 N N . SER A 1 367 ? 8.534 -13.633 29.984 1.00 80.50 367 SER A N 1
ATOM 2734 C CA . SER A 1 367 ? 7.764 -14.095 31.155 1.00 80.50 367 SER A CA 1
ATOM 2735 C C . SER A 1 367 ? 7.140 -12.949 31.966 1.00 80.50 367 SER A C 1
ATOM 2737 O O . SER A 1 367 ? 6.080 -1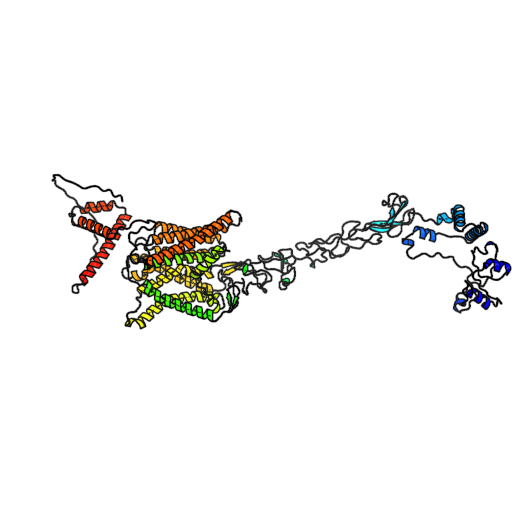3.120 32.567 1.00 80.50 367 SER A O 1
ATOM 2739 N N . ALA A 1 368 ? 7.738 -11.754 31.922 1.00 79.69 368 ALA A N 1
ATOM 2740 C CA . ALA A 1 368 ? 7.200 -10.547 32.542 1.00 79.69 368 ALA A CA 1
ATOM 2741 C C . ALA A 1 368 ? 5.827 -10.138 31.970 1.00 79.69 368 ALA A C 1
ATOM 2743 O O . ALA A 1 368 ? 4.961 -9.695 32.726 1.00 79.69 368 ALA A O 1
ATOM 2744 N N . THR A 1 369 ? 5.592 -10.331 30.666 1.00 74.38 369 THR A N 1
ATOM 2745 C CA . THR A 1 369 ? 4.306 -9.992 30.023 1.00 74.38 369 THR A CA 1
ATOM 2746 C C . THR A 1 369 ? 3.165 -10.888 30.511 1.00 74.38 369 THR A C 1
ATOM 2748 O O . THR A 1 369 ? 2.077 -10.400 30.820 1.00 74.38 369 THR A O 1
ATOM 2751 N N . VAL A 1 370 ? 3.432 -12.184 30.691 1.00 75.25 370 VAL A N 1
ATOM 2752 C CA . VAL A 1 370 ? 2.460 -13.154 31.221 1.00 75.25 370 VAL A CA 1
ATOM 2753 C C . VAL A 1 370 ? 2.145 -12.868 32.694 1.00 75.25 370 VAL A C 1
ATOM 2755 O O . VAL A 1 370 ? 0.982 -12.890 33.099 1.00 75.25 370 VAL A O 1
ATOM 2758 N N . VAL A 1 371 ? 3.161 -12.527 33.496 1.00 81.06 371 VAL A N 1
ATOM 2759 C CA . VAL A 1 371 ? 2.972 -12.136 34.906 1.00 81.06 371 VAL A CA 1
ATOM 2760 C C . VAL A 1 371 ? 2.157 -10.845 35.020 1.00 81.06 371 VAL A C 1
ATOM 2762 O O . VAL A 1 371 ? 1.272 -10.758 35.871 1.00 81.06 371 VAL A O 1
ATOM 2765 N N . SER A 1 372 ? 2.396 -9.863 34.147 1.00 77.12 372 SER A N 1
ATOM 2766 C CA . SER A 1 372 ? 1.614 -8.622 34.100 1.00 77.12 372 SER A CA 1
ATOM 2767 C C . SER A 1 372 ? 0.129 -8.892 33.845 1.00 77.12 372 SER A C 1
ATOM 2769 O O . SER A 1 372 ? -0.726 -8.347 34.545 1.00 77.12 372 SER A O 1
ATOM 2771 N N . TRP A 1 373 ? -0.188 -9.803 32.921 1.00 77.75 373 TRP A N 1
ATOM 2772 C CA . TRP A 1 373 ? -1.569 -10.204 32.661 1.00 77.75 373 TRP A CA 1
ATOM 2773 C C . TRP A 1 373 ? -2.220 -10.880 33.873 1.00 77.75 373 TRP A C 1
ATOM 2775 O O . TRP A 1 373 ? -3.342 -10.533 34.240 1.00 77.75 373 TRP A O 1
ATOM 2785 N N . ALA A 1 374 ? -1.506 -11.786 34.551 1.00 78.19 374 ALA A N 1
ATOM 2786 C CA . ALA A 1 374 ? -2.007 -12.441 35.761 1.00 78.19 374 ALA A CA 1
ATOM 2787 C C . ALA A 1 374 ? -2.269 -11.439 36.902 1.00 78.19 374 ALA A C 1
ATOM 2789 O O . ALA A 1 374 ? -3.302 -11.514 37.571 1.00 78.19 374 ALA A O 1
ATOM 2790 N N . LEU A 1 375 ? -1.373 -10.463 37.095 1.00 83.12 375 LEU A N 1
ATOM 2791 C CA . LEU A 1 375 ? -1.563 -9.371 38.056 1.00 83.12 375 LEU A CA 1
ATOM 2792 C C . LEU A 1 375 ? -2.754 -8.482 37.677 1.00 83.12 375 LEU A C 1
ATOM 2794 O O . LEU A 1 375 ? -3.532 -8.107 38.553 1.00 83.12 375 LEU A O 1
ATOM 2798 N N . GLY A 1 376 ? -2.935 -8.188 36.387 1.00 81.38 376 GLY A N 1
ATOM 2799 C CA . GLY A 1 376 ? -4.085 -7.443 35.873 1.00 81.38 376 GLY A CA 1
ATOM 2800 C C . GLY A 1 376 ? -5.410 -8.170 36.111 1.00 81.38 376 GLY A C 1
ATOM 2801 O O . GLY A 1 376 ? -6.360 -7.570 36.612 1.00 81.38 376 GLY A O 1
ATOM 2802 N N . ALA A 1 377 ? -5.466 -9.476 35.842 1.00 78.88 377 ALA A N 1
ATOM 2803 C CA . ALA A 1 377 ? -6.635 -10.306 36.124 1.00 78.88 377 ALA A CA 1
ATOM 2804 C C . ALA A 1 377 ? -6.955 -10.357 37.631 1.00 78.88 377 ALA A C 1
ATOM 2806 O O . ALA A 1 377 ? -8.119 -10.243 38.022 1.00 78.88 377 ALA A O 1
ATOM 2807 N N . ALA A 1 378 ? -5.933 -10.457 38.489 1.00 82.75 378 ALA A N 1
ATOM 2808 C CA . ALA A 1 378 ? -6.101 -10.410 39.941 1.00 82.75 378 ALA A CA 1
ATOM 2809 C C . ALA A 1 378 ? -6.603 -9.036 40.422 1.00 82.75 378 ALA A C 1
ATOM 2811 O O . ALA A 1 378 ? -7.538 -8.962 41.222 1.00 82.75 378 ALA A O 1
ATOM 2812 N N . ALA A 1 379 ? -6.038 -7.945 39.900 1.00 85.25 379 ALA A N 1
ATOM 2813 C CA . ALA A 1 379 ? -6.487 -6.587 40.193 1.00 85.25 379 ALA A CA 1
ATOM 2814 C C . ALA A 1 379 ? -7.936 -6.358 39.739 1.00 85.25 379 ALA A C 1
ATOM 2816 O O . ALA A 1 379 ? -8.714 -5.747 40.473 1.00 85.25 379 ALA A O 1
ATOM 2817 N N . LEU A 1 380 ? -8.329 -6.900 38.581 1.00 84.31 380 LEU A N 1
ATOM 2818 C CA . LEU A 1 380 ? -9.709 -6.846 38.106 1.00 84.31 380 LEU A CA 1
ATOM 2819 C C . LEU A 1 380 ? -10.652 -7.617 39.034 1.00 84.31 380 LEU A C 1
ATOM 2821 O O . LEU A 1 380 ? -11.700 -7.089 39.396 1.00 84.31 380 LEU A O 1
ATOM 2825 N N . ALA A 1 381 ? -10.280 -8.822 39.471 1.00 82.81 381 ALA A N 1
ATOM 2826 C CA . ALA A 1 381 ? -11.079 -9.595 40.421 1.00 82.81 381 ALA A CA 1
ATOM 2827 C C . ALA A 1 381 ? -11.283 -8.832 41.745 1.00 82.81 381 ALA A C 1
ATOM 2829 O O . ALA A 1 381 ? -12.406 -8.750 42.251 1.00 82.81 381 ALA A O 1
ATOM 2830 N N . ILE A 1 382 ? -10.228 -8.192 42.267 1.00 86.56 382 ILE A N 1
ATOM 2831 C CA . ILE A 1 382 ? -10.314 -7.315 43.446 1.00 86.56 382 ILE A CA 1
ATOM 2832 C C . ILE A 1 382 ? -11.229 -6.117 43.157 1.00 86.56 382 ILE A C 1
ATOM 2834 O O . ILE A 1 382 ? -12.112 -5.810 43.958 1.00 86.56 382 ILE A O 1
ATOM 2838 N N . GLY A 1 383 ? -11.070 -5.467 42.003 1.00 84.88 383 GLY A N 1
ATOM 2839 C CA . GLY A 1 383 ? -11.891 -4.334 41.576 1.00 84.88 383 GLY A CA 1
ATOM 2840 C C . GLY A 1 383 ? -13.380 -4.675 41.481 1.00 84.88 383 GLY A C 1
ATOM 2841 O O . GLY A 1 383 ? -14.217 -3.915 41.967 1.00 84.88 383 GLY A O 1
ATOM 2842 N N . VAL A 1 384 ? -13.722 -5.850 40.944 1.00 84.19 384 VAL A N 1
ATOM 2843 C CA . VAL A 1 384 ? -15.100 -6.359 40.876 1.00 84.19 384 VAL A CA 1
ATOM 2844 C C . VAL A 1 384 ? -15.682 -6.543 42.283 1.00 84.19 384 VAL A C 1
ATOM 2846 O O . VAL A 1 384 ? -16.808 -6.113 42.538 1.00 84.19 384 VAL A O 1
ATOM 2849 N N . VAL A 1 385 ? -14.913 -7.085 43.231 1.00 84.00 385 VAL A N 1
ATOM 2850 C CA . VAL A 1 385 ? -15.340 -7.221 44.637 1.00 84.00 385 VAL A CA 1
ATOM 2851 C C . VAL A 1 385 ? -15.518 -5.856 45.311 1.00 84.00 385 VAL A C 1
ATOM 2853 O O . VAL A 1 385 ? -16.533 -5.622 45.970 1.00 84.00 385 VAL A O 1
ATOM 2856 N N . LEU A 1 386 ? -14.580 -4.925 45.120 1.00 84.38 386 LEU A N 1
ATOM 2857 C CA . LEU A 1 386 ? -14.673 -3.563 45.658 1.00 84.38 386 LEU A CA 1
ATOM 2858 C C . LEU A 1 386 ? -15.873 -2.799 45.080 1.00 84.38 386 LEU A C 1
ATOM 2860 O O . LEU A 1 386 ? -16.532 -2.047 45.805 1.00 84.38 386 LEU A O 1
ATOM 2864 N N . SER A 1 387 ? -16.204 -3.032 43.805 1.00 82.81 387 SER A N 1
ATOM 2865 C CA . SER A 1 387 ? -17.346 -2.401 43.137 1.00 82.81 387 SER A CA 1
ATOM 2866 C C . SER A 1 387 ? -18.672 -2.732 43.824 1.00 82.81 387 SER A C 1
ATOM 2868 O O . SER A 1 387 ? -19.523 -1.849 43.956 1.00 82.81 387 SER A O 1
ATOM 2870 N N . TYR A 1 388 ? -18.824 -3.954 44.355 1.00 85.81 388 TYR A N 1
ATOM 2871 C CA . TYR A 1 388 ? -20.008 -4.336 45.118 1.00 85.81 388 TYR A CA 1
ATOM 2872 C C . TYR A 1 388 ? -20.183 -3.426 46.335 1.00 85.81 388 TYR A C 1
ATOM 2874 O O . TYR A 1 388 ? -21.244 -2.830 46.505 1.00 85.81 388 TYR A O 1
ATOM 2882 N N . TYR A 1 389 ? -19.143 -3.233 47.145 1.00 81.38 389 TYR A N 1
ATOM 2883 C CA . TYR A 1 389 ? -19.233 -2.401 48.349 1.00 81.38 389 TYR A CA 1
ATOM 2884 C C . TYR A 1 389 ? -19.376 -0.904 48.039 1.00 81.38 389 TYR A C 1
ATOM 2886 O O . TYR A 1 389 ? -20.112 -0.205 48.735 1.00 81.38 389 TYR A O 1
ATOM 2894 N N . ALA A 1 390 ? -18.744 -0.412 46.970 1.00 76.38 390 ALA A N 1
ATOM 2895 C CA . ALA A 1 390 ? -18.855 0.989 46.560 1.00 76.38 390 ALA A CA 1
ATOM 2896 C C . ALA A 1 390 ? -20.269 1.340 46.050 1.00 76.38 390 ALA A C 1
ATOM 2898 O O . ALA A 1 390 ? -20.868 2.337 46.469 1.00 76.38 390 ALA A O 1
ATOM 2899 N N . ILE A 1 391 ? -20.831 0.502 45.173 1.00 74.44 391 ILE A N 1
ATOM 2900 C CA . ILE A 1 391 ? -22.112 0.756 44.492 1.00 74.44 391 ILE A CA 1
ATOM 2901 C C . ILE A 1 391 ? -23.310 0.492 45.420 1.00 74.44 391 ILE A C 1
ATOM 2903 O O . ILE A 1 391 ? -24.368 1.109 45.271 1.00 74.44 391 ILE A O 1
ATOM 2907 N N . THR A 1 392 ? -23.159 -0.388 46.413 1.00 71.62 392 THR A N 1
ATOM 2908 C CA . THR A 1 392 ? -24.250 -0.785 47.323 1.00 71.62 392 THR A CA 1
ATOM 2909 C C . THR A 1 392 ? -24.407 0.086 48.572 1.00 71.62 392 THR A C 1
ATOM 2911 O O . THR A 1 392 ? -25.222 -0.237 49.443 1.00 71.62 392 THR A O 1
ATOM 2914 N N . SER A 1 393 ? -23.694 1.214 48.639 1.00 66.94 393 SER A N 1
ATOM 2915 C CA . SER A 1 393 ? -23.861 2.231 49.684 1.00 66.94 393 SER A CA 1
ATOM 2916 C C . SER A 1 393 ? -25.319 2.724 49.809 1.00 66.94 393 SER A C 1
ATOM 2918 O O . SER A 1 393 ? -26.137 2.609 48.880 1.00 66.94 393 SER A O 1
ATOM 2920 N N . SER A 1 394 ? -25.666 3.198 51.014 1.00 55.78 394 SER A N 1
ATOM 2921 C CA . SER A 1 394 ? -27.043 3.415 51.482 1.00 55.78 394 SER A CA 1
ATOM 2922 C C . SER A 1 394 ? -27.901 4.260 50.527 1.00 55.78 394 SER A C 1
ATOM 2924 O O . SER A 1 394 ? -27.445 5.232 49.924 1.00 55.78 394 SER A O 1
ATOM 2926 N N . LEU A 1 395 ? -29.171 3.854 50.373 1.00 48.59 395 LEU A N 1
ATOM 2927 C CA . LEU A 1 395 ? -30.165 4.539 49.543 1.00 48.59 395 LEU A CA 1
ATOM 2928 C C . LEU A 1 395 ? -30.386 5.967 50.063 1.00 48.59 395 LEU A C 1
ATOM 2930 O O . LEU A 1 395 ? -30.945 6.156 51.140 1.00 48.59 395 LEU A O 1
ATOM 2934 N N . SER A 1 396 ? -30.003 6.964 49.270 1.00 51.03 396 SER A N 1
ATOM 2935 C CA . SER A 1 396 ? -30.402 8.355 49.478 1.00 51.03 396 SER A CA 1
ATOM 2936 C C . SER A 1 396 ? -31.075 8.865 48.214 1.00 51.03 396 SER A C 1
ATOM 2938 O O . SER A 1 396 ? -30.495 8.783 47.139 1.00 51.03 396 SER A O 1
ATOM 2940 N N . ALA A 1 397 ? -32.296 9.389 48.329 1.00 47.12 397 ALA A N 1
ATOM 2941 C CA . ALA A 1 397 ? -33.022 9.985 47.204 1.00 47.12 397 ALA A CA 1
ATOM 2942 C C . ALA A 1 397 ? -32.348 11.266 46.667 1.00 47.12 397 ALA A C 1
ATOM 2944 O O . ALA A 1 397 ? -32.633 11.694 45.550 1.00 47.12 397 ALA A O 1
ATOM 2945 N N . LYS A 1 398 ? -31.429 11.860 47.442 1.00 52.44 398 LYS A N 1
ATOM 2946 C CA . LYS A 1 398 ? -30.659 13.044 47.049 1.00 52.44 398 LYS A CA 1
ATOM 2947 C C . LYS A 1 398 ? -29.592 12.674 46.019 1.00 52.44 398 LYS A C 1
ATOM 2949 O O . LYS A 1 398 ? -29.012 11.590 46.086 1.00 52.44 398 LYS A O 1
ATOM 2954 N N . ALA A 1 399 ? -29.291 13.599 45.106 1.00 55.06 399 ALA A N 1
ATOM 2955 C CA . ALA A 1 399 ? -28.107 13.504 44.262 1.00 55.06 399 ALA A CA 1
ATOM 2956 C C . ALA A 1 399 ? -26.861 13.530 45.160 1.00 55.06 399 ALA A C 1
ATOM 2958 O O . ALA A 1 399 ? -26.417 14.584 45.606 1.00 55.06 399 ALA A O 1
ATOM 2959 N N . SER A 1 400 ? -26.361 12.347 45.515 1.00 63.66 400 SER A N 1
ATOM 2960 C CA . SER A 1 400 ? -25.177 12.217 46.352 1.00 63.66 400 SER A CA 1
ATOM 2961 C C . SER A 1 400 ? -23.930 12.490 45.523 1.00 63.66 400 SER A C 1
ATOM 2963 O O . SER A 1 400 ? -23.886 12.200 44.327 1.00 63.66 400 SER A O 1
ATOM 2965 N N . VAL A 1 401 ? -22.887 12.991 46.181 1.00 66.69 401 VAL A N 1
ATOM 2966 C CA . VAL A 1 401 ? -21.553 13.162 45.594 1.00 66.69 401 VAL A CA 1
ATOM 2967 C C . VAL A 1 401 ? -21.108 11.902 44.849 1.00 66.69 401 VAL A C 1
ATOM 2969 O O . VAL A 1 401 ? -20.705 11.984 43.697 1.00 66.69 401 VAL A O 1
ATOM 2972 N N . LEU A 1 402 ? -21.278 10.730 45.468 1.00 68.81 402 LEU A N 1
ATOM 2973 C CA . LEU A 1 402 ? -20.902 9.438 44.889 1.00 68.81 402 LEU A CA 1
ATOM 2974 C C . LEU A 1 402 ? -21.702 9.080 43.620 1.00 68.81 402 LEU A C 1
ATOM 2976 O O . LEU A 1 402 ? -21.188 8.417 42.723 1.00 68.81 402 LEU A O 1
ATOM 2980 N N . MET A 1 403 ? -22.967 9.502 43.533 1.00 74.25 403 MET A N 1
ATOM 2981 C CA . MET A 1 403 ? -23.784 9.301 42.334 1.00 74.25 403 MET A CA 1
ATOM 2982 C C . MET A 1 403 ? -23.324 10.219 41.200 1.00 74.25 403 MET A C 1
ATOM 2984 O O . MET A 1 403 ? -23.199 9.757 40.068 1.00 74.25 403 MET A O 1
ATOM 2988 N N . CYS A 1 404 ? -23.071 11.496 41.500 1.00 72.31 404 CYS A N 1
ATOM 2989 C CA . CYS A 1 404 ? -22.612 12.468 40.511 1.00 72.31 404 CYS A CA 1
ATOM 2990 C C . CYS A 1 404 ? -21.220 12.109 39.978 1.00 72.31 404 CYS A C 1
ATOM 2992 O O . CYS A 1 404 ? -21.040 12.086 38.765 1.00 72.31 404 CYS A O 1
ATOM 2994 N N . THR A 1 405 ? -20.272 11.735 40.846 1.00 76.00 405 THR A N 1
ATOM 2995 C CA . THR A 1 405 ? -18.952 11.251 40.408 1.00 76.00 405 THR A CA 1
ATOM 2996 C C . THR A 1 405 ? -19.069 10.009 39.534 1.00 76.00 405 THR A C 1
ATOM 2998 O O . THR A 1 405 ? -18.453 9.952 38.475 1.00 76.00 405 THR A O 1
ATOM 3001 N N . GLY A 1 406 ? -19.892 9.034 39.933 1.00 78.69 406 GLY A N 1
ATOM 3002 C CA . GLY A 1 406 ? -20.115 7.819 39.151 1.00 78.69 406 GLY A CA 1
ATOM 3003 C C . GLY A 1 406 ? -20.756 8.083 37.784 1.00 78.69 406 GLY A C 1
ATOM 3004 O O . GLY A 1 406 ? -20.404 7.425 36.809 1.00 78.69 406 GLY A O 1
ATOM 3005 N N . ALA A 1 407 ? -21.671 9.053 37.693 1.00 82.00 407 ALA A N 1
ATOM 3006 C CA . ALA A 1 407 ? -22.270 9.476 36.429 1.00 82.00 407 ALA A CA 1
ATOM 3007 C C . ALA A 1 407 ? -21.255 10.189 35.520 1.00 82.00 407 ALA A C 1
ATOM 3009 O O . ALA A 1 407 ? -21.158 9.831 34.351 1.00 82.00 407 ALA A O 1
ATOM 3010 N N . SER A 1 408 ? -20.450 11.115 36.054 1.00 82.25 408 SER A N 1
ATOM 3011 C CA . SER A 1 408 ? -19.378 11.780 35.296 1.00 82.25 408 SER A CA 1
ATOM 3012 C C . SER A 1 408 ? -18.351 10.783 34.749 1.00 82.25 408 SER A C 1
ATOM 3014 O O . SER A 1 408 ? -17.987 10.862 33.578 1.00 82.25 408 SER A O 1
ATOM 3016 N N . ILE A 1 409 ? -17.936 9.796 35.555 1.00 83.12 409 ILE A N 1
ATOM 3017 C CA . ILE A 1 409 ? -17.040 8.721 35.099 1.00 83.12 409 ILE A CA 1
ATOM 3018 C C . ILE A 1 409 ? -17.701 7.907 33.979 1.00 83.12 409 ILE A C 1
ATOM 3020 O O . ILE A 1 409 ? -17.050 7.607 32.985 1.00 83.12 409 ILE A O 1
ATOM 3024 N N . ALA A 1 410 ? -18.990 7.573 34.100 1.00 86.44 410 ALA A N 1
ATOM 3025 C CA . ALA A 1 410 ? -19.703 6.827 33.063 1.00 86.44 410 ALA A CA 1
ATOM 3026 C C . ALA A 1 410 ? -19.830 7.612 31.744 1.00 86.44 410 ALA A C 1
ATOM 3028 O O . ALA A 1 410 ? -19.671 7.022 30.678 1.00 86.44 410 ALA A O 1
ATOM 3029 N N . ILE A 1 411 ? -20.073 8.928 31.802 1.00 88.56 411 ILE A N 1
ATOM 3030 C CA . ILE A 1 411 ? -20.099 9.803 30.616 1.00 88.56 411 ILE A CA 1
ATOM 3031 C C . ILE A 1 411 ? -18.708 9.847 29.966 1.00 88.56 411 ILE A C 1
ATOM 3033 O O . ILE A 1 411 ? -18.597 9.680 28.755 1.00 88.56 411 ILE A O 1
ATOM 3037 N N . MET A 1 412 ? -17.645 9.987 30.764 1.00 85.56 412 MET A N 1
ATOM 3038 C CA . MET A 1 412 ? -16.261 9.978 30.277 1.00 85.56 412 MET A CA 1
ATOM 3039 C C . MET A 1 412 ? -15.890 8.648 29.606 1.00 85.56 412 MET A C 1
ATOM 3041 O O . MET A 1 412 ? -15.344 8.641 28.506 1.00 85.56 412 MET A O 1
ATOM 3045 N N . VAL A 1 413 ? -16.222 7.517 30.236 1.00 87.69 413 VAL A N 1
ATOM 3046 C CA . VAL A 1 413 ? -16.006 6.185 29.652 1.00 87.69 413 VAL A CA 1
ATOM 3047 C C . VAL A 1 413 ? -16.787 6.050 28.347 1.00 87.69 413 VAL A C 1
ATOM 3049 O O . VAL A 1 413 ? -16.208 5.654 27.342 1.00 87.69 413 VAL A O 1
ATOM 3052 N N . SER A 1 414 ? -18.064 6.444 28.325 1.00 89.44 414 SER A N 1
ATOM 3053 C CA . SER A 1 414 ? -18.881 6.432 27.107 1.00 89.44 414 SER A CA 1
ATOM 3054 C C . SER A 1 414 ? -18.240 7.260 25.993 1.00 89.44 414 SER A C 1
ATOM 3056 O O . SER A 1 414 ? -18.127 6.780 24.871 1.00 89.44 414 SER A O 1
ATOM 3058 N N . PHE A 1 415 ? -17.744 8.466 26.285 1.00 88.56 415 PHE A N 1
ATOM 3059 C CA . PHE A 1 415 ? -17.045 9.309 25.313 1.00 88.56 415 PHE A CA 1
ATOM 3060 C C . PHE A 1 415 ? -15.867 8.578 24.647 1.00 88.56 415 PHE A C 1
ATOM 3062 O O . PHE A 1 415 ? -15.826 8.475 23.420 1.00 88.56 415 PHE A O 1
ATOM 3069 N N . PHE A 1 416 ? -14.960 8.001 25.442 1.00 87.12 416 PHE A N 1
ATOM 3070 C CA . PHE A 1 416 ? -13.826 7.240 24.910 1.00 87.12 416 PHE A CA 1
ATOM 3071 C C . PHE A 1 416 ? -14.253 5.963 24.186 1.00 87.12 416 PHE A C 1
ATOM 3073 O O . PHE A 1 416 ? -13.654 5.612 23.175 1.00 87.12 416 PHE A O 1
ATOM 3080 N N . GLN A 1 417 ? -15.312 5.292 24.639 1.00 90.31 417 GLN A N 1
ATOM 3081 C CA . GLN A 1 417 ? -15.872 4.148 23.921 1.00 90.31 417 GLN A CA 1
ATOM 3082 C C . GLN A 1 417 ? -16.393 4.562 22.542 1.00 90.31 417 GLN A C 1
ATOM 3084 O O . GLN A 1 417 ? -16.071 3.914 21.556 1.00 90.31 417 GLN A O 1
ATOM 3089 N N . ASN A 1 418 ? -17.139 5.663 22.425 1.00 89.19 418 ASN A N 1
ATOM 3090 C CA . ASN A 1 418 ? -17.602 6.138 21.116 1.00 89.19 418 ASN A CA 1
ATOM 3091 C C . ASN A 1 418 ? -16.425 6.479 20.196 1.00 89.19 418 ASN A C 1
ATOM 3093 O O . ASN A 1 418 ? -16.444 6.143 19.015 1.00 89.19 418 ASN A O 1
ATOM 3097 N N . LEU A 1 419 ? -15.381 7.098 20.745 1.00 86.69 419 LEU A N 1
ATOM 3098 C CA . LEU A 1 419 ? -14.166 7.408 20.005 1.00 86.69 419 LEU A CA 1
ATOM 3099 C C . LEU A 1 419 ? -13.420 6.138 19.550 1.00 86.69 419 LEU A C 1
ATOM 3101 O O . LEU A 1 419 ? -12.964 6.072 18.412 1.00 86.69 419 LEU A O 1
ATOM 3105 N N . GLY A 1 420 ? -13.350 5.106 20.393 1.00 85.88 420 GLY A N 1
ATOM 3106 C CA . GLY A 1 420 ? -12.798 3.803 20.020 1.00 85.88 420 GLY A CA 1
ATOM 3107 C C . GLY A 1 420 ? -13.616 3.103 18.927 1.00 85.88 420 GLY A C 1
ATOM 3108 O O . GLY A 1 420 ? -13.041 2.491 18.030 1.00 85.88 420 GLY A O 1
ATOM 3109 N N . VAL A 1 421 ? -14.950 3.239 18.941 1.00 87.69 421 VAL A N 1
ATOM 3110 C CA . VAL A 1 421 ? -15.812 2.736 17.856 1.00 87.69 421 VAL A CA 1
ATOM 3111 C C . VAL A 1 421 ? -15.469 3.429 16.539 1.00 87.69 421 VAL A C 1
ATOM 3113 O O . VAL A 1 421 ? -15.381 2.763 15.512 1.00 87.69 421 VAL A O 1
ATOM 3116 N N . VAL A 1 422 ? -15.218 4.735 16.552 1.00 85.50 422 VAL A N 1
ATOM 3117 C CA . VAL A 1 422 ? -14.818 5.478 15.349 1.00 85.50 422 VAL A CA 1
ATOM 3118 C C . VAL A 1 422 ? -13.440 5.035 14.856 1.00 85.50 422 VAL A C 1
ATOM 3120 O O . VAL A 1 422 ? -13.300 4.760 13.671 1.00 85.50 422 VAL A O 1
ATOM 3123 N N . ASN A 1 423 ? -12.467 4.842 15.753 1.00 82.75 423 ASN A N 1
ATOM 3124 C CA . ASN A 1 423 ? -11.131 4.336 15.402 1.00 82.75 423 ASN A CA 1
ATOM 3125 C C . ASN A 1 423 ? -11.154 2.965 14.704 1.00 82.75 423 ASN A C 1
ATOM 3127 O O . ASN A 1 423 ? -10.244 2.626 13.958 1.00 82.75 423 ASN A O 1
ATOM 3131 N N . SER A 1 424 ? -12.189 2.157 14.947 1.00 78.56 424 SER A N 1
ATOM 3132 C CA . SER A 1 424 ? -12.336 0.860 14.277 1.00 78.56 424 SER A CA 1
ATOM 3133 C C . SER A 1 424 ? -12.676 0.966 12.783 1.00 78.56 424 SER A C 1
ATOM 3135 O O . SER A 1 424 ? -12.643 -0.042 12.076 1.00 78.56 424 SER A O 1
ATOM 3137 N N . ILE A 1 425 ? -13.045 2.159 12.302 1.00 79.75 425 ILE A N 1
ATOM 3138 C CA . ILE A 1 425 ? -13.229 2.425 10.877 1.00 79.75 425 ILE A CA 1
ATOM 3139 C C . ILE A 1 425 ? -11.844 2.528 10.238 1.00 79.75 425 ILE A C 1
ATOM 3141 O O . ILE A 1 425 ? -10.978 3.266 10.707 1.00 79.75 425 ILE A O 1
ATOM 3145 N N . ARG A 1 426 ? -11.650 1.798 9.138 1.00 69.69 426 ARG A N 1
ATOM 3146 C CA . ARG A 1 426 ? -10.405 1.820 8.368 1.00 69.69 426 ARG A CA 1
ATOM 3147 C C . ARG A 1 426 ? -10.280 3.120 7.594 1.00 69.69 426 ARG A C 1
ATOM 3149 O O . ARG A 1 426 ? -10.891 3.288 6.541 1.00 69.69 426 ARG A O 1
ATOM 3156 N N . MET A 1 427 ? -9.494 4.023 8.151 1.00 72.75 427 MET A N 1
ATOM 3157 C CA . MET A 1 427 ? -9.146 5.303 7.571 1.00 72.75 427 MET A CA 1
ATOM 3158 C C . MET A 1 427 ? -7.758 5.694 8.069 1.00 72.75 427 MET A C 1
ATOM 3160 O O . MET A 1 427 ? -7.427 5.435 9.228 1.00 72.75 427 MET A O 1
ATOM 3164 N N . ASP A 1 428 ? -6.968 6.342 7.219 1.00 71.31 428 ASP A N 1
ATOM 3165 C CA . ASP A 1 428 ? -5.730 6.984 7.647 1.00 71.31 428 ASP A CA 1
ATOM 3166 C C . ASP A 1 428 ? -6.074 8.244 8.432 1.00 71.31 428 ASP A C 1
ATOM 3168 O O . ASP A 1 428 ? -6.323 9.326 7.899 1.00 71.31 428 ASP A O 1
ATOM 3172 N N . TRP A 1 429 ? -6.183 8.059 9.742 1.00 76.25 429 TRP A N 1
ATOM 3173 C CA . TRP A 1 429 ? -6.519 9.135 10.648 1.00 76.25 429 TRP A CA 1
ATOM 3174 C C . TRP A 1 429 ? -5.378 10.153 10.722 1.00 76.25 429 TRP A C 1
ATOM 3176 O O . TRP A 1 429 ? -4.215 9.762 10.877 1.00 76.25 429 TRP A O 1
ATOM 3186 N N . PRO A 1 430 ? -5.692 11.460 10.711 1.00 74.75 430 PRO A N 1
ATOM 3187 C CA . PRO A 1 430 ? -4.706 12.497 10.944 1.00 74.75 430 PRO A CA 1
ATOM 3188 C C . PRO A 1 430 ? -3.884 12.240 12.219 1.00 74.75 430 PRO A C 1
ATOM 3190 O O . PRO A 1 430 ? -4.425 11.787 13.238 1.00 74.75 430 PRO A O 1
ATOM 3193 N N . PRO A 1 431 ? -2.585 12.583 12.228 1.00 75.19 431 PRO A N 1
ATOM 3194 C CA . PRO A 1 431 ? -1.682 12.235 13.321 1.00 75.19 431 PRO A CA 1
ATOM 3195 C C . PRO A 1 431 ? -2.112 12.802 14.681 1.00 75.19 431 PRO A C 1
ATOM 3197 O O . PRO A 1 431 ? -1.833 12.183 15.707 1.00 75.19 431 PRO A O 1
ATOM 3200 N N . PHE A 1 432 ? -2.831 13.927 14.731 1.00 73.19 432 PHE A N 1
ATOM 3201 C CA . PHE A 1 432 ? -3.352 14.463 15.995 1.00 73.19 432 PHE A CA 1
ATOM 3202 C C . PHE A 1 432 ? -4.428 13.564 16.640 1.00 73.19 432 PHE A C 1
ATOM 3204 O O . PHE A 1 432 ? -4.479 13.481 17.868 1.00 73.19 432 PHE A O 1
ATOM 3211 N N . LEU A 1 433 ? -5.242 12.845 15.851 1.00 75.44 433 LEU A N 1
ATOM 3212 C CA . LEU A 1 433 ? -6.251 11.911 16.374 1.00 75.44 433 LEU A CA 1
ATOM 3213 C C . LEU A 1 433 ? -5.644 10.591 16.841 1.00 75.44 433 LEU A C 1
ATOM 3215 O O . LEU A 1 433 ? -6.181 9.983 17.763 1.00 75.44 433 LEU A O 1
ATOM 3219 N N . SER A 1 434 ? -4.508 10.178 16.274 1.00 77.31 434 SER A N 1
ATOM 3220 C CA . SER A 1 434 ? -3.833 8.925 16.647 1.00 77.31 434 SER A CA 1
ATOM 3221 C C . SER A 1 434 ? -3.591 8.801 18.160 1.00 77.31 434 SER A C 1
ATOM 3223 O O . SER A 1 434 ? -3.906 7.773 18.753 1.00 77.31 434 SER A O 1
ATOM 3225 N N . LYS A 1 435 ? -3.152 9.886 18.817 1.00 78.19 435 LYS A N 1
ATOM 3226 C CA . LYS A 1 435 ? -2.928 9.928 20.274 1.00 78.19 435 LYS A CA 1
ATOM 3227 C C . LYS A 1 435 ? -4.225 9.812 21.074 1.00 78.19 435 LYS A C 1
ATOM 3229 O O . LYS A 1 435 ? -4.262 9.201 22.138 1.00 78.19 435 LYS A O 1
ATOM 3234 N N . LEU A 1 436 ? -5.294 10.427 20.574 1.00 77.94 436 LEU A N 1
ATOM 3235 C CA . LEU A 1 43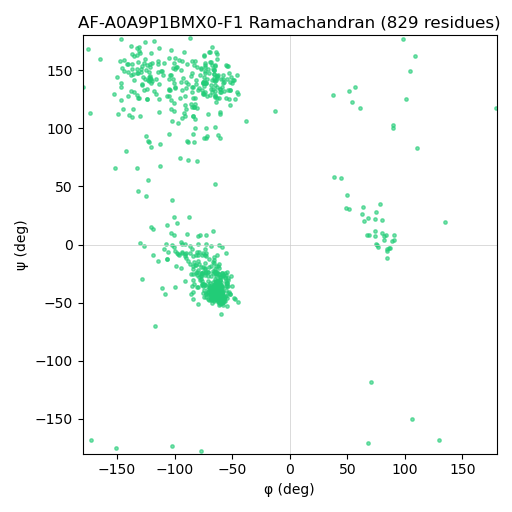6 ? -6.612 10.377 21.197 1.00 77.94 436 LEU A CA 1
ATOM 3236 C C . LEU A 1 436 ? -7.189 8.955 21.095 1.00 77.94 436 LEU A C 1
ATOM 3238 O O . LEU A 1 436 ? -7.737 8.438 22.068 1.00 77.94 436 LEU A O 1
ATOM 3242 N N . PHE A 1 437 ? -7.011 8.306 19.942 1.00 81.19 437 PHE A N 1
ATOM 3243 C CA . PHE A 1 437 ? -7.399 6.919 19.705 1.00 81.19 437 PHE A CA 1
ATOM 3244 C C . PHE A 1 437 ? -6.592 5.920 20.520 1.00 81.19 437 PHE A C 1
ATOM 3246 O O . PHE A 1 437 ? -7.171 4.948 20.992 1.00 81.19 437 PHE A O 1
ATOM 3253 N N . GLU A 1 438 ? -5.304 6.167 20.753 1.00 78.38 438 GLU A N 1
ATOM 3254 C CA . GLU A 1 438 ? -4.482 5.337 21.637 1.00 78.38 438 GLU A CA 1
ATOM 3255 C C . GLU A 1 438 ? -5.094 5.274 23.046 1.00 78.38 438 GLU A C 1
ATOM 3257 O O . GLU A 1 438 ? -5.336 4.188 23.574 1.00 78.38 438 GLU A O 1
ATOM 3262 N N . VAL A 1 439 ? -5.487 6.424 23.606 1.00 77.75 439 VAL A N 1
ATOM 3263 C CA . VAL A 1 439 ? -6.194 6.492 24.898 1.00 77.75 439 VAL A CA 1
ATOM 3264 C C . VAL A 1 439 ? -7.573 5.823 24.818 1.00 77.75 439 VAL A C 1
ATOM 3266 O O . VAL A 1 439 ? -7.958 5.086 25.725 1.00 77.75 439 VAL A O 1
ATOM 3269 N N . ALA A 1 440 ? -8.322 6.048 23.733 1.00 80.00 440 ALA A N 1
ATOM 3270 C CA . ALA A 1 440 ? -9.649 5.458 23.530 1.00 80.00 440 ALA A CA 1
ATOM 3271 C C . ALA A 1 440 ? -9.610 3.928 23.414 1.00 80.00 440 ALA A C 1
ATOM 3273 O O . ALA A 1 440 ? -10.524 3.244 23.877 1.00 80.00 440 ALA A O 1
ATOM 3274 N N . SER A 1 441 ? -8.545 3.393 22.813 1.00 73.12 441 SER A N 1
ATOM 3275 C CA . SER A 1 441 ? -8.364 1.964 22.576 1.00 73.12 441 SER A CA 1
ATOM 3276 C C . SER A 1 441 ? -8.334 1.176 23.882 1.00 73.12 441 SER A C 1
ATOM 3278 O O . SER A 1 441 ? -8.915 0.103 23.932 1.00 73.12 441 SER A O 1
ATOM 3280 N N . VAL A 1 442 ? -7.813 1.745 24.975 1.00 74.38 442 VAL A N 1
ATOM 3281 C CA . VAL A 1 442 ? -7.831 1.121 26.312 1.00 74.38 442 VAL A CA 1
ATOM 3282 C C . VAL A 1 442 ? -9.257 0.845 26.800 1.00 74.38 442 VAL A C 1
ATOM 3284 O O . VAL A 1 442 ? -9.502 -0.123 27.517 1.00 74.38 442 VAL A O 1
ATOM 3287 N N . PHE A 1 443 ? -10.216 1.691 26.420 1.00 71.19 443 PHE A N 1
ATOM 3288 C CA . PHE A 1 443 ? -11.611 1.526 26.817 1.00 71.19 443 PHE A CA 1
ATOM 3289 C C . PHE A 1 443 ? -12.376 0.562 25.912 1.00 71.19 443 PHE A C 1
ATOM 3291 O O . PHE A 1 443 ? -13.405 0.062 26.354 1.00 71.19 443 PHE A O 1
ATOM 3298 N N . LEU A 1 444 ? -11.920 0.313 24.678 1.00 67.06 444 LEU A N 1
ATOM 3299 C CA . LEU A 1 444 ? -12.643 -0.492 23.686 1.00 67.06 444 LEU A CA 1
ATOM 3300 C C . LEU A 1 444 ? -12.014 -1.863 23.421 1.00 67.06 444 LEU A C 1
ATOM 3302 O O . LEU A 1 444 ? -12.731 -2.858 23.329 1.00 67.06 444 LEU A O 1
ATOM 3306 N N . ASN A 1 445 ? -10.689 -1.905 23.318 1.00 66.00 445 ASN A N 1
ATOM 3307 C CA . ASN A 1 445 ? -9.910 -3.100 23.057 1.00 66.00 445 ASN A CA 1
ATOM 3308 C C . ASN A 1 445 ? -9.506 -3.734 24.384 1.00 66.00 445 ASN A C 1
ATOM 3310 O O . ASN A 1 445 ? -8.696 -3.208 25.142 1.00 66.00 445 ASN A O 1
ATOM 3314 N N . LEU A 1 446 ? -10.053 -4.920 24.632 1.00 65.31 446 LEU A N 1
ATOM 3315 C CA . LEU A 1 446 ? -9.622 -5.813 25.710 1.00 65.31 446 LEU A CA 1
ATOM 3316 C C . LEU A 1 446 ? -8.322 -6.562 25.351 1.00 65.31 446 LEU A C 1
ATOM 3318 O O . LEU A 1 446 ? -7.910 -7.472 26.074 1.00 65.31 446 LEU A O 1
ATOM 3322 N N . GLU A 1 447 ? -7.682 -6.201 24.234 1.00 62.75 447 GLU A N 1
ATOM 3323 C CA . GLU A 1 447 ? -6.435 -6.797 23.764 1.00 62.75 447 GLU A CA 1
ATOM 3324 C C . GLU A 1 447 ? -5.279 -6.346 24.655 1.00 62.75 447 GLU A C 1
ATOM 3326 O O . GLU A 1 447 ? -4.663 -5.301 24.455 1.00 62.75 447 GLU A O 1
ATOM 3331 N N . ALA A 1 448 ? -4.961 -7.149 25.666 1.00 61.84 448 ALA A N 1
ATOM 3332 C CA . ALA A 1 448 ? -3.670 -7.027 26.317 1.00 61.84 448 ALA A CA 1
ATOM 3333 C C . ALA A 1 448 ? -2.595 -7.592 25.368 1.00 61.84 448 ALA A C 1
ATOM 3335 O O . ALA A 1 448 ? -2.811 -8.678 24.817 1.00 61.84 448 ALA A O 1
ATOM 3336 N N . PRO A 1 449 ? -1.414 -6.957 25.235 1.00 62.66 449 PRO A N 1
ATOM 3337 C CA . PRO A 1 449 ? -0.300 -7.491 24.438 1.00 62.66 449 PRO A CA 1
ATOM 3338 C C . PRO A 1 449 ? 0.102 -8.918 24.859 1.00 62.66 449 PRO A C 1
ATOM 3340 O O . PRO A 1 449 ? 0.602 -9.700 24.059 1.00 62.66 449 PRO A O 1
ATOM 3343 N N . ALA A 1 450 ? -0.207 -9.305 26.100 1.00 64.12 450 ALA A N 1
ATOM 3344 C CA . ALA A 1 450 ? -0.014 -10.658 26.608 1.00 64.12 450 ALA A CA 1
ATOM 3345 C C . ALA A 1 450 ? -0.937 -11.728 25.983 1.00 64.12 450 ALA A C 1
ATOM 3347 O O . ALA A 1 450 ? -0.633 -12.911 26.098 1.00 64.12 450 ALA A O 1
ATOM 3348 N N . THR A 1 451 ? -2.054 -11.366 25.340 1.00 72.50 451 THR A N 1
ATOM 3349 C CA . THR A 1 451 ? -2.987 -12.351 24.751 1.00 72.50 451 THR A CA 1
ATOM 3350 C C . THR A 1 451 ? -2.373 -13.082 23.557 1.00 72.50 451 THR A C 1
ATOM 3352 O O . THR A 1 451 ? -2.516 -14.301 23.469 1.00 72.50 451 THR A O 1
ATOM 3355 N N . ALA A 1 452 ? -1.590 -12.380 22.731 1.00 74.56 452 ALA A N 1
ATOM 3356 C CA . ALA A 1 452 ? -0.792 -12.982 21.662 1.00 74.56 452 ALA A CA 1
ATOM 3357 C C . ALA A 1 452 ? 0.309 -13.915 22.196 1.00 74.56 452 ALA A C 1
ATOM 3359 O O . ALA A 1 452 ? 0.623 -14.936 21.590 1.00 74.56 452 ALA A O 1
ATOM 3360 N N . CYS A 1 453 ? 0.844 -13.611 23.382 1.00 78.06 453 CYS A N 1
ATOM 3361 C CA . CYS A 1 453 ? 1.831 -14.454 24.055 1.00 78.06 453 CYS A CA 1
ATOM 3362 C C . CYS A 1 453 ? 1.237 -15.717 24.695 1.00 78.06 453 CYS A C 1
ATOM 3364 O O . CYS A 1 453 ? 1.959 -16.686 24.916 1.00 78.06 453 CYS A O 1
ATOM 3366 N N . LEU A 1 454 ? -0.059 -15.711 25.020 1.00 76.69 454 LEU A N 1
ATOM 3367 C CA . LEU A 1 454 ? -0.758 -16.872 25.576 1.00 76.69 454 LEU A CA 1
ATOM 3368 C C . LEU A 1 454 ? -1.250 -17.817 24.480 1.00 76.69 454 LEU A C 1
ATOM 3370 O O . LEU A 1 454 ? -1.253 -19.031 24.684 1.00 76.69 454 LEU A O 1
ATOM 3374 N N . VAL A 1 455 ? -1.677 -17.272 23.335 1.00 78.50 455 VAL A N 1
ATOM 3375 C CA . VAL A 1 455 ? -2.201 -18.064 22.220 1.00 78.50 455 VAL A CA 1
ATOM 3376 C C . VAL A 1 455 ? -1.731 -17.504 20.876 1.00 78.50 455 VAL A C 1
ATOM 3378 O O . VAL A 1 455 ? -1.893 -16.320 20.596 1.00 78.50 455 VAL A O 1
ATOM 3381 N N . GLY A 1 456 ? -1.151 -18.366 20.033 1.00 69.94 456 GLY A N 1
ATOM 3382 C CA . GLY A 1 456 ? -0.403 -17.935 18.842 1.00 69.94 456 GLY A CA 1
ATOM 3383 C C . GLY A 1 456 ? -1.238 -17.491 17.635 1.00 69.94 456 GLY A C 1
ATOM 3384 O O . GLY A 1 456 ? -0.761 -16.706 16.830 1.00 69.94 456 GLY A O 1
ATOM 3385 N N . THR A 1 457 ? -2.485 -17.946 17.499 1.00 82.38 457 THR A N 1
ATOM 3386 C CA . THR A 1 457 ? -3.311 -17.657 16.308 1.00 82.38 457 THR A CA 1
ATOM 3387 C C . THR A 1 457 ? -4.386 -16.607 16.586 1.00 82.38 457 THR A C 1
ATOM 3389 O O . THR A 1 457 ? -5.056 -16.701 17.618 1.00 82.38 457 THR A O 1
ATOM 3392 N N . ASP A 1 458 ? -4.658 -15.728 15.618 1.00 84.38 458 ASP A N 1
ATOM 3393 C CA . ASP A 1 458 ? -5.679 -14.665 15.684 1.00 84.38 458 ASP A CA 1
ATOM 3394 C C . ASP A 1 458 ? -7.057 -15.143 16.182 1.00 84.38 458 ASP A C 1
ATOM 3396 O O . ASP A 1 458 ? -7.653 -14.545 17.079 1.00 84.38 458 ASP A O 1
ATOM 3400 N N . VAL A 1 459 ? -7.549 -16.274 15.659 1.00 88.00 459 VAL A N 1
ATOM 3401 C CA . VAL A 1 459 ? -8.865 -16.838 16.024 1.00 88.00 459 VAL A CA 1
ATOM 3402 C C . VAL A 1 459 ? -8.963 -17.117 17.525 1.00 88.00 459 VAL A C 1
ATOM 3404 O O . VAL A 1 459 ? -9.958 -16.786 18.173 1.00 88.00 459 VAL A O 1
ATOM 3407 N N . TRP A 1 460 ? -7.921 -17.718 18.099 1.00 86.62 460 TRP A N 1
ATOM 3408 C CA . TRP A 1 460 ? -7.902 -18.055 19.518 1.00 86.62 460 TRP A CA 1
ATOM 3409 C C . TRP A 1 460 ? -7.550 -16.869 20.416 1.00 86.62 460 TRP A C 1
ATOM 3411 O O . TRP A 1 460 ? -7.996 -16.848 21.562 1.00 86.62 460 TRP A O 1
ATOM 3421 N N . GLN A 1 461 ? -6.819 -15.870 19.915 1.00 85.38 461 GLN A N 1
ATOM 3422 C CA . GLN A 1 461 ? -6.624 -14.604 20.630 1.00 85.38 461 GLN A CA 1
ATOM 3423 C C . GLN A 1 461 ? -7.972 -13.913 20.854 1.00 85.38 461 GLN A C 1
ATOM 3425 O O . GLN A 1 461 ? -8.325 -13.608 21.995 1.00 85.38 461 GLN A O 1
ATOM 3430 N N . TYR A 1 462 ? -8.775 -13.783 19.795 1.00 88.25 462 TYR A N 1
ATOM 3431 C CA . TYR A 1 462 ? -10.140 -13.267 19.886 1.00 88.25 462 TYR A CA 1
ATOM 3432 C C . TYR A 1 462 ? -11.030 -14.134 20.797 1.00 88.25 462 TYR A C 1
ATOM 3434 O O . TYR A 1 462 ? -11.741 -13.627 21.670 1.00 88.25 462 TYR A O 1
ATOM 3442 N N . GLY A 1 463 ? -10.938 -15.464 20.673 1.00 89.62 463 GLY A N 1
ATOM 3443 C CA . GLY A 1 463 ? -11.654 -16.398 21.548 1.00 89.62 463 GLY A CA 1
ATOM 3444 C C . GLY A 1 463 ? -11.308 -16.233 23.035 1.00 89.62 463 GLY A C 1
ATOM 3445 O O . GLY A 1 463 ? -12.200 -16.282 23.888 1.00 89.62 463 GLY A O 1
ATOM 3446 N N . LEU A 1 464 ? -10.038 -15.982 23.370 1.00 86.94 464 LEU A N 1
ATOM 3447 C CA . LEU A 1 464 ? -9.590 -15.731 24.743 1.00 86.94 464 LEU A CA 1
ATOM 3448 C C . LEU A 1 464 ? -10.121 -14.394 25.279 1.00 86.94 464 LEU A C 1
ATOM 3450 O O . LEU A 1 464 ? -10.544 -14.335 26.436 1.00 86.94 464 LEU A O 1
ATOM 3454 N N . GLN A 1 465 ? -10.178 -13.351 24.446 1.00 85.75 465 GLN A N 1
ATOM 3455 C CA . GLN A 1 465 ? -10.769 -12.056 24.813 1.00 85.75 465 GLN A CA 1
ATOM 3456 C C . GLN A 1 465 ? -12.253 -12.194 25.172 1.00 85.75 465 GLN A C 1
ATOM 3458 O O . GLN A 1 465 ? -12.695 -11.704 26.212 1.00 85.75 465 GLN A O 1
ATOM 3463 N N . ILE A 1 466 ? -13.024 -12.918 24.358 1.00 89.19 466 ILE A N 1
ATOM 3464 C CA . ILE A 1 466 ? -14.443 -13.172 24.635 1.00 89.19 466 ILE A CA 1
ATOM 3465 C C . ILE A 1 466 ? -14.621 -14.074 25.860 1.00 89.19 466 ILE A C 1
ATOM 3467 O O . ILE A 1 466 ? -15.475 -13.814 26.710 1.00 89.19 466 ILE A O 1
ATOM 3471 N N . SER A 1 467 ? -13.785 -15.101 26.005 1.00 88.12 467 SER A N 1
ATOM 3472 C CA . SER A 1 467 ? -13.810 -15.980 27.179 1.00 88.12 467 SER A CA 1
ATOM 3473 C C . SER A 1 467 ? -13.566 -15.202 28.474 1.00 88.12 467 SER A C 1
ATOM 3475 O O . SER A 1 467 ? -14.246 -15.436 29.473 1.00 88.12 467 SER A O 1
ATOM 3477 N N . PHE A 1 468 ? -12.659 -14.222 28.451 1.00 85.12 468 PHE A N 1
ATOM 3478 C CA . PHE A 1 468 ? -12.397 -13.341 29.586 1.00 85.12 468 PHE A CA 1
ATOM 3479 C C . PHE A 1 468 ? -13.637 -12.541 30.007 1.00 85.12 468 PHE A C 1
ATOM 3481 O O . PHE A 1 468 ? -13.926 -12.449 31.201 1.00 85.12 468 PHE A O 1
ATOM 3488 N N . VAL A 1 469 ? -14.428 -12.039 29.052 1.00 87.25 469 VAL A N 1
ATOM 3489 C CA . VAL A 1 469 ? -15.703 -11.357 29.344 1.00 87.25 469 VAL A CA 1
ATOM 3490 C C . VAL A 1 469 ? -16.654 -12.277 30.111 1.00 87.25 469 VAL A C 1
ATOM 3492 O O . VAL A 1 469 ? -17.229 -11.861 31.119 1.00 87.25 469 VAL A O 1
ATOM 3495 N N . TYR A 1 470 ? -16.798 -13.536 29.685 1.00 90.56 470 TYR A N 1
ATOM 3496 C CA . TYR A 1 470 ? -17.653 -14.499 30.385 1.00 90.56 470 TYR A CA 1
ATOM 3497 C C . TYR A 1 470 ? -17.139 -14.821 31.788 1.00 90.56 470 TYR A C 1
ATOM 3499 O O . TYR A 1 470 ? -17.933 -14.884 32.726 1.00 90.56 470 TYR A O 1
ATOM 3507 N N . VAL A 1 471 ? -15.823 -14.961 31.964 1.00 88.75 471 VAL A N 1
ATOM 3508 C CA . VAL A 1 471 ? -15.217 -15.172 33.287 1.00 88.75 471 VAL A CA 1
ATOM 3509 C C . VAL A 1 471 ? -15.531 -13.997 34.215 1.00 88.75 471 VAL A C 1
ATOM 3511 O O . VAL A 1 471 ? -15.996 -14.209 35.335 1.00 88.75 471 VAL A O 1
ATOM 3514 N N . VAL A 1 472 ? -15.359 -12.758 33.748 1.00 85.12 472 VAL A N 1
ATOM 3515 C CA . VAL A 1 472 ? -15.670 -11.550 34.531 1.00 85.12 472 VAL A CA 1
ATOM 3516 C C . VAL A 1 472 ? -17.164 -11.465 34.858 1.00 85.12 472 VAL A C 1
ATOM 3518 O O . VAL A 1 472 ? -17.527 -11.161 35.995 1.00 85.12 472 VAL A O 1
ATOM 3521 N N . ALA A 1 473 ? -18.040 -11.799 33.908 1.00 87.38 473 ALA A N 1
ATOM 3522 C CA . ALA A 1 473 ? -19.484 -11.841 34.130 1.00 87.38 473 ALA A CA 1
ATOM 3523 C C . ALA A 1 473 ? -19.893 -12.878 35.194 1.00 87.38 473 ALA A C 1
ATOM 3525 O O . ALA A 1 473 ? -20.804 -12.624 35.984 1.00 87.38 473 ALA A O 1
ATOM 3526 N N . LEU A 1 474 ? -19.203 -14.023 35.253 1.00 90.31 474 LEU A N 1
ATOM 3527 C CA . LEU A 1 474 ? -19.460 -15.102 36.212 1.00 90.31 474 LEU A CA 1
ATOM 3528 C C . LEU A 1 474 ? -18.818 -14.873 37.592 1.00 90.31 474 LEU A C 1
ATOM 3530 O O . LEU A 1 474 ? -19.265 -15.473 38.573 1.00 90.31 474 LEU A O 1
ATOM 3534 N N . MET A 1 475 ? -17.835 -13.973 37.707 1.00 89.38 475 MET A N 1
ATOM 3535 C CA . MET A 1 475 ? -17.159 -13.660 38.976 1.00 89.38 475 MET A CA 1
ATOM 3536 C C . MET A 1 475 ? -18.118 -13.130 40.049 1.00 89.38 475 MET A C 1
ATOM 3538 O O . MET A 1 475 ? -18.020 -13.532 41.206 1.00 89.38 475 MET A O 1
ATOM 3542 N N . LEU A 1 476 ? -19.067 -12.254 39.697 1.00 88.31 476 LEU A N 1
ATOM 3543 C CA . LEU A 1 476 ? -20.032 -11.697 40.658 1.00 88.31 476 LEU A CA 1
ATOM 3544 C C . LEU A 1 476 ? -21.035 -12.744 41.185 1.00 88.31 476 LEU A C 1
ATOM 3546 O O . LEU A 1 476 ? -21.206 -12.821 42.405 1.00 88.31 476 LEU A O 1
ATOM 3550 N N . PRO A 1 477 ? -21.673 -13.572 40.331 1.00 90.06 477 PRO A N 1
ATOM 3551 C CA . PRO A 1 477 ? -22.444 -14.728 40.785 1.00 90.06 477 PRO A CA 1
ATOM 3552 C C . PRO A 1 477 ? -21.628 -15.683 41.662 1.00 90.06 477 PRO A C 1
ATOM 3554 O O . PRO A 1 477 ? -22.107 -16.096 42.718 1.00 90.06 477 PRO A O 1
ATOM 3557 N N . ALA A 1 478 ? -20.385 -15.991 41.278 1.00 89.81 478 ALA A N 1
ATOM 3558 C CA . ALA A 1 478 ? -19.507 -16.856 42.063 1.00 89.81 478 ALA A CA 1
ATOM 3559 C C . ALA A 1 478 ? -19.187 -16.248 43.440 1.00 89.81 478 ALA A C 1
ATOM 3561 O O . ALA A 1 478 ? -19.313 -16.928 44.456 1.00 89.81 478 ALA A O 1
ATOM 3562 N N . ALA A 1 479 ? -18.860 -14.954 43.504 1.00 88.50 479 ALA A N 1
ATOM 3563 C CA . ALA A 1 479 ? -18.627 -14.233 44.755 1.00 88.50 479 ALA A CA 1
ATOM 3564 C C . ALA A 1 479 ? -19.881 -14.196 45.647 1.00 88.50 479 ALA A C 1
ATOM 3566 O O . ALA A 1 479 ? -19.783 -14.355 46.866 1.00 88.50 479 ALA A O 1
ATOM 3567 N N . TRP A 1 480 ? -21.076 -14.065 45.060 1.00 90.69 480 TRP A N 1
ATOM 3568 C CA . TRP A 1 480 ? -22.337 -14.181 45.794 1.00 90.69 480 TRP A CA 1
ATOM 3569 C C . TRP A 1 480 ? -22.528 -15.578 46.401 1.00 90.69 480 TRP A C 1
ATOM 3571 O O . TRP A 1 480 ? -22.833 -15.676 47.593 1.00 90.69 480 TRP A O 1
ATOM 3581 N N . VAL A 1 481 ? -22.290 -16.649 45.634 1.00 89.94 481 VAL A N 1
ATOM 3582 C CA . VAL A 1 481 ? -22.356 -18.032 46.141 1.00 89.94 481 VAL A CA 1
ATOM 3583 C C . VAL A 1 481 ? -21.338 -18.240 47.267 1.00 89.94 481 VAL A C 1
ATOM 3585 O O . VAL A 1 481 ? -21.708 -18.669 48.359 1.00 89.94 481 VAL A O 1
ATOM 3588 N N . LEU A 1 482 ? -20.076 -17.863 47.048 1.00 89.19 482 LEU A N 1
ATOM 3589 C CA . LEU A 1 482 ? -18.996 -18.021 48.027 1.00 89.19 482 LEU A CA 1
ATOM 3590 C C . LEU A 1 482 ? -19.252 -17.219 49.310 1.00 89.19 482 LEU A C 1
ATOM 3592 O O . LEU A 1 482 ? -19.078 -17.748 50.407 1.00 89.19 482 LEU A O 1
ATOM 3596 N N . SER A 1 483 ? -19.724 -15.972 49.208 1.00 89.62 483 SER A N 1
ATOM 3597 C CA . SER A 1 483 ? -20.055 -15.157 50.386 1.00 89.62 483 SER A CA 1
ATOM 3598 C C . SER A 1 483 ? -21.194 -15.769 51.211 1.00 89.62 483 SER A C 1
ATOM 3600 O O . SER A 1 483 ? -21.158 -15.727 52.440 1.00 89.62 483 SER A O 1
ATOM 3602 N N . ASN A 1 484 ? -22.176 -16.403 50.563 1.00 86.50 484 ASN A N 1
ATOM 3603 C CA . ASN A 1 484 ? -23.287 -17.059 51.250 1.00 86.50 484 ASN A CA 1
ATOM 3604 C C . ASN A 1 484 ? -22.917 -18.412 51.867 1.00 86.50 484 ASN A C 1
ATOM 3606 O O . ASN A 1 484 ? -23.546 -18.819 52.845 1.00 86.50 484 ASN A O 1
ATOM 3610 N N . ILE A 1 485 ? -21.899 -19.089 51.335 1.00 88.88 485 ILE A N 1
ATOM 3611 C CA . ILE A 1 485 ? -21.369 -20.329 51.911 1.00 88.88 485 ILE A CA 1
ATOM 3612 C C . ILE A 1 485 ? -20.445 -20.015 53.096 1.00 88.88 485 ILE A C 1
ATOM 3614 O O . ILE A 1 485 ? -20.640 -20.549 54.186 1.00 88.88 485 ILE A O 1
ATOM 3618 N N . PHE A 1 486 ? -19.468 -19.123 52.907 1.00 86.56 486 PHE A N 1
ATOM 3619 C CA . PHE A 1 486 ? -18.367 -18.926 53.858 1.00 86.56 486 PHE A CA 1
ATOM 3620 C C . PHE A 1 486 ? -18.542 -17.719 54.791 1.00 86.56 486 PHE A C 1
ATOM 3622 O O . PHE A 1 486 ? -18.186 -17.793 55.964 1.00 86.56 486 PHE A O 1
ATOM 3629 N N . LEU A 1 487 ? -19.110 -16.609 54.308 1.00 84.31 487 LEU A N 1
ATOM 3630 C CA . LEU A 1 487 ? -19.157 -15.327 55.036 1.00 84.31 487 LEU A CA 1
ATOM 3631 C C . LEU A 1 487 ? -20.518 -15.029 55.678 1.00 84.31 487 LEU A C 1
ATOM 3633 O O . LEU A 1 487 ? -20.677 -14.023 56.375 1.00 84.31 487 LEU A O 1
ATOM 3637 N N . LYS A 1 488 ? -21.492 -15.930 55.511 1.00 82.31 488 LYS A N 1
ATOM 3638 C CA . LYS A 1 488 ? -22.838 -15.809 56.088 1.00 82.31 488 LYS A CA 1
ATOM 3639 C C . LYS A 1 488 ? -22.835 -15.763 57.612 1.00 82.31 488 LYS A C 1
ATOM 3641 O O . LYS A 1 488 ? -23.615 -15.015 58.192 1.00 82.31 488 LYS A O 1
ATOM 3646 N N . ARG A 1 489 ? -21.926 -16.498 58.262 1.00 78.56 489 ARG A N 1
ATOM 3647 C CA . ARG A 1 489 ? -21.760 -16.460 59.727 1.00 78.56 489 ARG A CA 1
ATOM 3648 C C . ARG A 1 489 ? -21.135 -15.154 60.230 1.00 78.56 489 ARG A C 1
ATOM 3650 O O . ARG A 1 489 ? -21.382 -14.783 61.368 1.00 78.56 489 ARG A O 1
ATOM 3657 N N . CYS A 1 490 ? -20.386 -14.447 59.384 1.00 79.62 490 CYS A N 1
ATOM 3658 C CA . CYS A 1 490 ? -19.725 -13.186 59.729 1.00 79.62 490 CYS A CA 1
ATOM 3659 C C . CYS A 1 490 ? -20.594 -11.948 59.438 1.00 79.62 490 CYS A C 1
ATOM 3661 O O . CYS A 1 490 ? -20.138 -10.828 59.640 1.00 79.62 490 CYS A O 1
ATOM 3663 N N . GLY A 1 491 ? -21.818 -12.118 58.922 1.00 76.88 491 GLY A N 1
ATOM 3664 C CA . GLY A 1 491 ? -22.694 -11.000 58.547 1.00 76.88 491 GLY A CA 1
ATOM 3665 C C . GLY A 1 491 ? -22.284 -10.258 57.264 1.00 76.88 491 GLY A C 1
ATOM 3666 O O . GLY A 1 491 ? -22.902 -9.253 56.930 1.00 76.88 491 GLY A O 1
ATOM 3667 N N . LEU A 1 492 ? -21.287 -10.758 56.520 1.00 80.31 492 LEU A N 1
ATOM 3668 C CA . LEU A 1 492 ? -20.799 -10.191 55.249 1.00 80.31 492 LEU A CA 1
ATOM 3669 C C . LEU A 1 492 ? -21.392 -10.884 54.002 1.00 80.31 492 LEU A C 1
ATOM 3671 O O . LEU A 1 492 ? -20.841 -10.781 52.906 1.00 80.31 492 LEU A O 1
ATOM 3675 N N . ALA A 1 493 ? -22.504 -11.610 54.142 1.00 85.94 493 ALA A N 1
ATOM 3676 C CA . ALA A 1 493 ? -23.168 -12.248 53.005 1.00 85.94 493 ALA A CA 1
ATOM 3677 C C . ALA A 1 493 ? -23.688 -11.212 51.996 1.00 85.94 493 ALA A C 1
ATOM 3679 O O . ALA A 1 493 ? -24.311 -10.215 52.371 1.00 85.94 493 ALA A O 1
ATOM 3680 N N . TRP A 1 494 ? -23.458 -11.463 50.706 1.00 88.44 494 TRP A N 1
ATOM 3681 C CA . TRP A 1 494 ? -23.953 -10.589 49.648 1.00 88.44 494 TRP A CA 1
ATOM 3682 C C . TRP A 1 494 ? -25.455 -10.775 49.412 1.00 88.44 494 TRP A C 1
ATOM 3684 O O . TRP A 1 494 ? -25.971 -11.896 49.387 1.00 88.44 494 TRP A O 1
ATOM 3694 N N . ASP A 1 495 ? -26.151 -9.658 49.197 1.00 86.31 495 ASP A N 1
ATOM 3695 C CA . ASP A 1 495 ? -27.585 -9.620 48.904 1.00 86.31 495 ASP A CA 1
ATOM 3696 C C . ASP A 1 495 ? -27.812 -9.844 47.397 1.00 86.31 495 ASP A C 1
ATOM 3698 O O . ASP A 1 495 ? -27.256 -9.094 46.587 1.00 86.31 495 ASP A O 1
ATOM 3702 N N . PRO A 1 496 ? -28.644 -10.826 46.998 1.00 87.62 496 PRO A N 1
ATOM 3703 C CA . PRO A 1 496 ? -28.852 -11.165 45.593 1.00 87.62 496 PRO A CA 1
ATOM 3704 C C . PRO A 1 496 ? -29.370 -9.992 44.749 1.00 87.62 496 PRO A C 1
ATOM 3706 O O . PRO A 1 496 ? -28.943 -9.828 43.607 1.00 87.62 496 PRO A O 1
ATOM 3709 N N . LEU A 1 497 ? -30.250 -9.135 45.284 1.00 85.94 497 LEU A N 1
ATOM 3710 C CA . LEU A 1 497 ? -30.784 -7.996 44.524 1.00 85.94 497 LEU A CA 1
ATOM 3711 C C . LEU A 1 497 ? -29.698 -6.944 44.280 1.00 85.94 497 LEU A C 1
ATOM 3713 O O . LEU A 1 497 ? -29.611 -6.362 43.200 1.00 85.94 497 LEU A O 1
ATOM 3717 N N . LYS A 1 498 ? -28.830 -6.731 45.271 1.00 85.38 498 LYS A N 1
ATOM 3718 C CA . LYS A 1 498 ? -27.694 -5.815 45.160 1.00 85.38 498 LYS A CA 1
ATOM 3719 C C . LYS A 1 498 ? -26.644 -6.342 44.185 1.00 85.38 498 LYS A C 1
ATOM 3721 O O . LYS A 1 498 ? -26.144 -5.568 43.373 1.00 85.38 498 LYS A O 1
ATOM 3726 N N . THR A 1 499 ? -26.361 -7.645 44.207 1.00 89.56 499 THR A N 1
ATOM 3727 C CA . THR A 1 499 ? -25.453 -8.288 43.248 1.00 89.56 499 THR A CA 1
ATOM 3728 C C . THR A 1 499 ? -25.956 -8.133 41.811 1.00 89.56 499 THR A C 1
ATOM 3730 O O . THR A 1 499 ? -25.173 -7.736 40.950 1.00 89.56 499 THR A O 1
ATOM 3733 N N . ILE A 1 500 ? -27.256 -8.340 41.554 1.00 89.50 500 ILE A N 1
ATOM 3734 C CA . ILE A 1 500 ? -27.854 -8.122 40.221 1.00 89.50 500 ILE A CA 1
ATOM 3735 C C . ILE A 1 500 ? -27.673 -6.667 39.770 1.00 89.50 500 ILE A C 1
ATOM 3737 O O . ILE A 1 500 ? -27.305 -6.423 38.623 1.00 89.50 500 ILE A O 1
ATOM 3741 N N . SER A 1 501 ? -27.857 -5.694 40.667 1.00 87.19 501 SER A N 1
ATOM 3742 C CA . SER A 1 501 ? -27.645 -4.284 40.324 1.00 87.19 501 SER A CA 1
ATOM 3743 C C . SER A 1 501 ? -26.194 -3.958 39.979 1.00 87.19 501 SER A C 1
ATOM 3745 O O . SER A 1 501 ? -25.952 -3.124 39.106 1.00 87.19 501 SER A O 1
ATOM 3747 N N . VAL A 1 502 ? -25.224 -4.549 40.677 1.00 88.94 502 VAL A N 1
ATOM 3748 C CA . VAL A 1 502 ? -23.796 -4.336 40.396 1.00 88.94 502 VAL A CA 1
ATOM 3749 C C . VAL A 1 502 ? -23.438 -4.975 39.057 1.00 88.94 502 VAL A C 1
ATOM 3751 O O . VAL A 1 502 ? -22.834 -4.314 38.218 1.00 88.94 502 VAL A O 1
ATOM 3754 N N . MET A 1 503 ? -23.909 -6.201 38.811 1.00 90.62 503 MET A N 1
ATOM 3755 C CA . MET A 1 503 ? -23.746 -6.888 37.528 1.00 90.62 503 MET A CA 1
ATOM 3756 C C . MET A 1 503 ? -24.328 -6.060 36.379 1.00 90.62 503 MET A C 1
ATOM 3758 O O . MET A 1 503 ? -23.633 -5.800 35.403 1.00 90.62 503 MET A O 1
ATOM 3762 N N . GLY A 1 504 ? -25.556 -5.556 36.530 1.00 90.88 504 GLY A N 1
ATOM 3763 C CA . GLY A 1 504 ? -26.179 -4.669 35.549 1.00 90.88 504 GLY A CA 1
ATOM 3764 C C . GLY A 1 504 ? -25.410 -3.362 35.342 1.00 90.88 504 GLY A C 1
ATOM 3765 O O . GLY A 1 504 ? -25.315 -2.893 34.215 1.00 90.88 504 GLY A O 1
ATOM 3766 N N . THR A 1 505 ? -24.791 -2.804 36.389 1.00 88.31 505 THR A N 1
ATOM 3767 C CA . THR A 1 505 ? -23.945 -1.602 36.266 1.00 88.31 505 THR A CA 1
ATOM 3768 C C . THR A 1 505 ? -22.686 -1.877 35.441 1.00 88.31 505 THR A C 1
ATOM 3770 O O . THR A 1 505 ? -22.340 -1.063 34.589 1.00 88.31 505 THR A O 1
ATOM 3773 N N . ILE A 1 506 ? -22.014 -3.011 35.672 1.00 87.94 506 ILE A N 1
ATOM 3774 C CA . ILE A 1 506 ? -20.816 -3.411 34.915 1.00 87.94 506 ILE A CA 1
ATOM 3775 C C . ILE A 1 506 ? -21.183 -3.703 33.458 1.00 87.94 506 ILE A C 1
ATOM 3777 O O . ILE A 1 506 ? -20.542 -3.172 32.554 1.00 87.94 506 ILE A O 1
ATOM 3781 N N . PHE A 1 507 ? -22.249 -4.475 33.223 1.00 90.94 507 PHE A N 1
ATOM 3782 C CA . PHE A 1 507 ? -22.735 -4.767 31.872 1.00 90.94 507 PHE A CA 1
ATOM 3783 C C . PHE A 1 507 ? -23.179 -3.506 31.131 1.00 90.94 507 PHE A C 1
ATOM 3785 O O . PHE A 1 507 ? -22.852 -3.356 29.962 1.00 90.94 507 PHE A O 1
ATOM 3792 N N . GLN A 1 508 ? -23.870 -2.573 31.794 1.00 91.19 508 GLN A N 1
ATOM 3793 C CA . GLN A 1 508 ? -24.257 -1.298 31.189 1.00 91.19 508 GLN A CA 1
ATOM 3794 C C . GLN A 1 508 ? -23.031 -0.445 30.835 1.00 91.19 508 GLN A C 1
ATOM 3796 O O . GLN A 1 508 ? -23.014 0.164 29.770 1.00 91.19 508 GLN A O 1
ATOM 3801 N N . LEU A 1 509 ? -22.009 -0.404 31.700 1.00 88.69 509 LEU A N 1
ATOM 3802 C CA . LEU A 1 509 ? -20.775 0.346 31.442 1.00 88.69 509 LEU A CA 1
ATOM 3803 C C . LEU A 1 509 ? -19.963 -0.261 30.287 1.00 88.69 509 LEU A C 1
ATOM 3805 O O . LEU A 1 509 ? -19.394 0.479 29.495 1.00 88.69 509 LEU A O 1
ATOM 3809 N N . GLY A 1 510 ? -19.915 -1.591 30.182 1.00 89.81 510 GLY A N 1
ATOM 3810 C CA . GLY A 1 510 ? -19.235 -2.308 29.100 1.00 89.81 510 GLY A CA 1
ATOM 3811 C C . GLY A 1 510 ? -20.090 -2.540 27.851 1.00 89.81 510 GLY A C 1
ATOM 3812 O O . GLY A 1 510 ? -19.609 -3.132 26.897 1.00 89.81 510 GLY A O 1
ATOM 3813 N N . PHE A 1 511 ? -21.356 -2.118 27.814 1.00 93.06 511 PHE A N 1
ATOM 3814 C CA . PHE A 1 511 ? -22.276 -2.547 26.754 1.00 93.06 511 PHE A CA 1
ATOM 3815 C C . PHE A 1 511 ? -21.781 -2.171 25.351 1.00 93.06 511 PHE A C 1
ATOM 3817 O O . PHE A 1 511 ? -21.743 -3.021 24.466 1.00 93.06 511 PHE A O 1
ATOM 3824 N N . THR A 1 512 ? -21.336 -0.925 25.165 1.00 91.56 512 THR A N 1
ATOM 3825 C CA . THR A 1 512 ? -20.795 -0.433 23.887 1.00 91.56 512 THR A CA 1
ATOM 3826 C C . THR A 1 512 ? -19.537 -1.190 23.461 1.00 91.56 512 THR A C 1
ATOM 3828 O O . THR A 1 512 ? -19.354 -1.474 22.280 1.00 91.56 512 THR A O 1
ATOM 3831 N N . THR A 1 513 ? -18.668 -1.549 24.409 1.00 90.62 513 THR A N 1
ATOM 3832 C CA . THR A 1 513 ? -17.395 -2.230 24.121 1.00 90.62 513 THR A CA 1
ATOM 3833 C C . THR A 1 513 ? -17.630 -3.686 23.777 1.00 90.62 513 THR A C 1
ATOM 3835 O O . THR A 1 513 ? -17.082 -4.180 22.801 1.00 90.62 513 THR A O 1
ATOM 3838 N N . LEU A 1 514 ? -18.521 -4.355 24.510 1.00 92.31 514 LEU A N 1
ATOM 3839 C CA . LEU A 1 514 ? -18.946 -5.716 24.208 1.00 92.31 514 LEU A CA 1
ATOM 3840 C C . LEU A 1 514 ? -19.695 -5.784 22.873 1.00 92.31 514 LEU A C 1
ATOM 3842 O O . LEU A 1 514 ? -19.471 -6.715 22.104 1.00 92.31 514 LEU A O 1
ATOM 3846 N N . ALA A 1 515 ? -20.533 -4.790 22.561 1.00 93.44 515 ALA A N 1
ATOM 3847 C CA . ALA A 1 515 ? -21.182 -4.682 21.257 1.00 93.44 515 ALA A CA 1
ATOM 3848 C C . ALA A 1 515 ? -20.143 -4.506 20.139 1.00 93.44 515 ALA A C 1
ATOM 3850 O O . ALA A 1 515 ? -20.199 -5.211 19.132 1.00 93.44 515 ALA A O 1
ATOM 3851 N N . ALA A 1 516 ? -19.142 -3.643 20.340 1.00 91.00 516 ALA A N 1
ATOM 3852 C CA . ALA A 1 516 ? -18.039 -3.475 19.400 1.00 91.00 516 ALA A CA 1
ATOM 3853 C C . ALA A 1 516 ? -17.182 -4.740 19.237 1.00 91.00 516 ALA A C 1
ATOM 3855 O O . ALA A 1 516 ? -16.819 -5.060 18.109 1.00 91.00 516 ALA A O 1
ATOM 3856 N N . LEU A 1 517 ? -16.928 -5.486 20.315 1.00 90.25 517 LEU A N 1
ATOM 3857 C CA . LEU A 1 517 ? -16.187 -6.746 20.277 1.00 90.25 517 LEU A CA 1
ATOM 3858 C C . LEU A 1 517 ? -16.982 -7.848 19.563 1.00 90.25 517 LEU A C 1
ATOM 3860 O O . LEU A 1 517 ? -16.414 -8.606 18.783 1.00 90.25 517 LEU A O 1
ATOM 3864 N N . SER A 1 518 ? -18.300 -7.923 19.777 1.00 92.50 518 SER A N 1
ATOM 3865 C CA . SER A 1 518 ? -19.161 -8.962 19.186 1.00 92.50 518 SER A CA 1
ATOM 3866 C C . SER A 1 518 ? -19.237 -8.911 17.657 1.00 92.50 518 SER A C 1
ATOM 3868 O O . SER A 1 518 ? -19.475 -9.934 17.020 1.00 92.50 518 SER A O 1
ATOM 3870 N N . ARG A 1 519 ? -19.003 -7.734 17.058 1.00 90.56 519 ARG A N 1
ATOM 3871 C CA . ARG A 1 519 ? -19.076 -7.543 15.604 1.00 90.56 519 ARG A CA 1
ATOM 3872 C C . ARG A 1 519 ? -17.766 -7.775 14.856 1.00 90.56 519 ARG A C 1
ATOM 3874 O O . ARG A 1 519 ? -17.799 -7.798 13.634 1.00 90.56 519 ARG A O 1
ATOM 3881 N N . VAL A 1 520 ? -16.635 -7.899 15.555 1.00 88.75 520 VAL A N 1
ATOM 3882 C CA . VAL A 1 520 ? -15.299 -8.048 14.948 1.00 88.75 520 VAL A CA 1
ATOM 3883 C C . VAL A 1 520 ? -15.270 -9.053 13.784 1.00 88.75 520 VAL A C 1
ATOM 3885 O O . VAL A 1 520 ? -14.815 -8.645 12.717 1.00 88.75 520 VAL A O 1
ATOM 3888 N N . PRO A 1 521 ? -15.807 -10.291 13.894 1.00 90.75 521 PRO A N 1
ATOM 3889 C CA . PRO A 1 521 ? -15.789 -11.255 12.785 1.00 90.75 521 PRO A CA 1
ATOM 3890 C C . PRO A 1 521 ? -16.599 -10.825 11.552 1.00 90.75 521 PRO A C 1
ATOM 3892 O O . PRO A 1 521 ? -16.381 -11.357 10.471 1.00 90.75 521 PRO A O 1
ATOM 3895 N N . PHE A 1 522 ? -17.520 -9.866 11.688 1.00 89.00 522 PHE A N 1
ATOM 3896 C CA . PHE A 1 522 ? -18.409 -9.415 10.612 1.00 89.00 522 PHE A CA 1
ATOM 3897 C C . PHE A 1 522 ? -17.929 -8.140 9.909 1.00 89.00 522 PHE A C 1
ATOM 3899 O O . PHE A 1 522 ? -18.524 -7.721 8.919 1.00 89.00 522 PHE A O 1
ATOM 3906 N N . VAL A 1 523 ? -16.871 -7.492 10.405 1.00 87.69 523 VAL A N 1
ATOM 3907 C CA . VAL A 1 523 ? -16.305 -6.295 9.768 1.00 87.69 523 VAL A CA 1
ATOM 3908 C C . VAL A 1 523 ? -15.249 -6.736 8.757 1.00 87.69 523 VAL A C 1
ATOM 3910 O O . VAL A 1 523 ? -14.069 -6.849 9.083 1.00 87.69 523 VAL A O 1
ATOM 3913 N N . CYS A 1 524 ? -15.673 -6.990 7.524 1.00 87.62 524 CYS A N 1
ATOM 3914 C CA . CYS A 1 524 ? -14.813 -7.490 6.449 1.00 87.62 524 CYS A CA 1
ATOM 3915 C C . CYS A 1 524 ? -14.344 -6.367 5.509 1.00 87.62 524 CYS A C 1
ATOM 3917 O O . CYS A 1 524 ? -15.010 -5.348 5.401 1.00 87.62 524 CYS A O 1
ATOM 3919 N N . TYR A 1 525 ? -13.193 -6.491 4.843 1.00 86.12 525 TYR A N 1
ATOM 3920 C CA . TYR A 1 525 ? -12.860 -5.669 3.659 1.00 86.12 525 TYR A CA 1
ATOM 3921 C C . TYR A 1 525 ? -12.597 -6.535 2.459 1.00 86.12 525 TYR A C 1
ATOM 3923 O O . TYR A 1 525 ? -12.102 -7.648 2.602 1.00 86.12 525 TYR A O 1
ATOM 3931 N N . ARG A 1 526 ? -12.852 -5.961 1.288 1.00 87.31 526 ARG A N 1
ATOM 3932 C CA . ARG A 1 526 ? -12.591 -6.590 0.006 1.00 87.31 526 ARG A CA 1
ATOM 3933 C C . ARG A 1 526 ? -11.128 -6.469 -0.435 1.00 87.31 526 ARG A C 1
ATOM 3935 O O . ARG A 1 526 ? -10.517 -5.401 -0.367 1.00 87.31 526 ARG A O 1
ATOM 3942 N N . HIS A 1 527 ? -10.598 -7.564 -0.967 1.00 88.38 527 HIS A N 1
ATOM 3943 C CA . HIS A 1 527 ? -9.336 -7.622 -1.700 1.00 88.38 527 HIS A CA 1
ATOM 3944 C C . HIS A 1 527 ? -9.560 -7.539 -3.219 1.00 88.38 527 HIS A C 1
ATOM 3946 O O . HIS A 1 527 ? -10.647 -7.885 -3.696 1.00 88.38 527 HIS A O 1
ATOM 3952 N N . PRO A 1 528 ? -8.539 -7.141 -4.003 1.00 85.69 528 PRO A N 1
ATOM 3953 C CA . PRO A 1 528 ? -8.598 -7.141 -5.468 1.00 85.69 528 PRO A CA 1
ATOM 3954 C C . PRO A 1 528 ? -9.073 -8.457 -6.092 1.00 85.69 528 PRO A C 1
ATOM 3956 O O . PRO A 1 528 ? -9.814 -8.454 -7.070 1.00 85.69 528 PRO A O 1
ATOM 3959 N N . THR A 1 529 ? -8.702 -9.580 -5.481 1.00 83.44 529 THR A N 1
ATOM 3960 C CA . THR A 1 529 ? -9.056 -10.942 -5.905 1.00 83.44 529 THR A CA 1
ATOM 3961 C C . THR A 1 529 ? -10.521 -11.315 -5.652 1.00 83.44 529 THR A C 1
ATOM 3963 O O . THR A 1 529 ? -10.965 -12.380 -6.069 1.00 83.44 529 THR A O 1
ATOM 3966 N N . GLY A 1 530 ? -11.288 -10.467 -4.957 1.00 85.56 530 GLY A N 1
ATOM 3967 C CA . GLY A 1 530 ? -12.675 -10.737 -4.564 1.00 85.56 530 GLY A CA 1
ATOM 3968 C C . GLY A 1 530 ? -12.832 -11.483 -3.235 1.00 85.56 530 GLY A C 1
ATOM 3969 O O . GLY A 1 530 ? -13.962 -11.664 -2.788 1.00 85.56 530 GLY A O 1
ATOM 3970 N N . GLN A 1 531 ? -11.730 -11.871 -2.588 1.00 88.56 531 GLN A N 1
ATOM 3971 C CA . GLN A 1 531 ? -11.734 -12.395 -1.219 1.00 88.56 531 GLN A CA 1
ATOM 3972 C C . GLN A 1 531 ? -11.957 -11.278 -0.192 1.00 88.56 531 GLN A C 1
ATOM 3974 O O . GLN A 1 531 ? -11.761 -10.097 -0.490 1.00 88.56 531 GLN A O 1
ATOM 3979 N N . TYR A 1 532 ? -12.331 -11.659 1.031 1.00 89.38 532 TYR A N 1
ATOM 3980 C CA . TYR A 1 532 ? -12.556 -10.726 2.129 1.00 89.38 532 TYR A CA 1
ATOM 3981 C C . TYR A 1 532 ? -11.772 -11.141 3.372 1.00 89.38 532 TYR A C 1
ATOM 3983 O O . TYR A 1 532 ? -11.814 -12.313 3.730 1.00 89.38 532 TYR A O 1
ATOM 3991 N N . SER A 1 533 ? -11.140 -10.191 4.061 1.00 89.88 533 SER A N 1
ATOM 3992 C CA . SER A 1 533 ? -10.473 -10.420 5.356 1.00 89.88 533 SER A CA 1
ATOM 3993 C C . SER A 1 533 ? -11.151 -9.669 6.495 1.00 89.88 533 SER A C 1
ATOM 3995 O O . SER A 1 533 ? -11.789 -8.636 6.282 1.00 89.88 533 SER A O 1
ATOM 3997 N N . VAL A 1 534 ? -10.988 -10.156 7.725 1.00 89.00 534 VAL A N 1
ATOM 3998 C CA . VAL A 1 534 ? -11.514 -9.514 8.941 1.00 89.00 534 VAL A CA 1
ATOM 3999 C C . VAL A 1 534 ? -10.694 -8.261 9.277 1.00 89.00 534 VAL A C 1
ATOM 4001 O O . VAL A 1 534 ? -9.476 -8.304 9.314 1.00 89.00 534 VAL A O 1
ATOM 4004 N N . ALA A 1 535 ? -11.321 -7.115 9.551 1.00 83.88 535 ALA A N 1
ATOM 4005 C CA . ALA A 1 535 ? -10.619 -5.831 9.685 1.00 83.88 535 ALA A CA 1
ATOM 4006 C C . ALA A 1 535 ? -9.562 -5.785 10.798 1.00 83.88 535 ALA A C 1
ATOM 4008 O O . ALA A 1 535 ? -8.450 -5.315 10.566 1.00 83.88 535 AL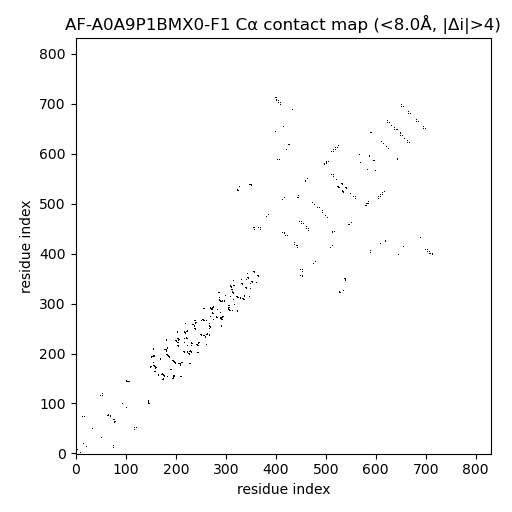A A O 1
ATOM 4009 N N . GLN A 1 536 ? -9.917 -6.255 11.996 1.00 81.62 536 GLN A N 1
ATOM 4010 C CA . GLN A 1 536 ? -9.024 -6.243 13.159 1.00 81.62 536 GLN A CA 1
ATOM 4011 C C . GLN A 1 536 ? -8.009 -7.395 13.110 1.00 81.62 536 GLN A C 1
ATOM 4013 O O . GLN A 1 536 ? -6.844 -7.198 13.432 1.00 81.62 536 GLN A O 1
ATOM 4018 N N . HIS A 1 537 ? -8.433 -8.565 12.622 1.00 85.88 537 HIS A N 1
ATOM 4019 C CA . HIS A 1 537 ? -7.594 -9.752 12.433 1.00 85.88 537 HIS A CA 1
ATOM 4020 C C . HIS A 1 537 ? -7.425 -10.051 10.940 1.00 85.88 537 HIS A C 1
ATOM 4022 O O . HIS A 1 537 ? -7.929 -11.042 10.420 1.00 85.88 537 HIS A O 1
ATOM 4028 N N . SER A 1 538 ? -6.723 -9.159 10.239 1.00 86.25 538 SER A N 1
ATOM 4029 C CA . SER A 1 538 ? -6.621 -9.165 8.765 1.00 86.25 538 SER A CA 1
ATOM 4030 C C . SER A 1 538 ? -5.994 -10.403 8.134 1.00 86.25 538 SER A C 1
ATOM 4032 O O . SER A 1 538 ? -6.192 -10.643 6.945 1.00 86.25 538 SER A O 1
ATOM 4034 N N . ASN A 1 539 ? -5.285 -11.206 8.922 1.00 88.00 539 ASN A N 1
ATOM 4035 C CA . ASN A 1 539 ? -4.723 -12.476 8.487 1.00 88.00 539 ASN A CA 1
ATOM 4036 C C . ASN A 1 539 ? -5.778 -13.603 8.385 1.00 88.00 539 ASN A C 1
ATOM 4038 O O . ASN A 1 539 ? -5.484 -14.671 7.859 1.00 88.00 539 ASN A O 1
ATOM 4042 N N . VAL A 1 540 ? -7.005 -13.378 8.870 1.00 89.62 540 VAL A N 1
ATOM 4043 C CA . VAL A 1 540 ? -8.121 -14.329 8.786 1.00 89.62 540 VAL A CA 1
ATOM 4044 C C . VAL A 1 540 ? -9.091 -13.888 7.690 1.00 89.62 540 VAL A C 1
ATOM 4046 O O . VAL A 1 540 ? -9.627 -12.776 7.734 1.00 89.62 540 VAL A O 1
ATOM 4049 N N . LEU A 1 541 ? -9.349 -14.780 6.731 1.00 89.88 541 LEU A N 1
ATOM 4050 C CA . LEU A 1 541 ? -10.363 -14.585 5.698 1.00 89.88 541 LEU A CA 1
ATOM 4051 C C . LEU A 1 541 ? -11.776 -14.730 6.290 1.00 89.88 541 LEU A C 1
ATOM 4053 O O . LEU A 1 541 ? -12.053 -15.607 7.114 1.00 89.88 541 LEU A O 1
ATOM 4057 N N . CYS A 1 542 ? -12.688 -13.859 5.866 1.00 89.44 542 CYS A N 1
ATOM 4058 C CA . CYS A 1 542 ? -14.083 -13.878 6.291 1.00 89.44 542 CYS A CA 1
ATOM 4059 C C . CYS A 1 542 ? -14.802 -15.129 5.769 1.00 89.44 542 CYS A C 1
ATOM 4061 O O . CYS A 1 542 ? -14.698 -15.460 4.589 1.00 89.44 542 CYS A O 1
ATOM 4063 N N . GLY A 1 543 ? -15.559 -15.808 6.636 1.00 84.31 543 GLY A N 1
ATOM 4064 C CA . GLY A 1 543 ? -16.298 -17.029 6.298 1.00 84.31 543 GLY A CA 1
ATOM 4065 C C . GLY A 1 543 ? -15.494 -18.332 6.375 1.00 84.31 543 GLY A C 1
ATOM 4066 O O . GLY A 1 543 ? -16.092 -19.405 6.356 1.00 84.31 543 GLY A O 1
ATOM 4067 N N . GLU A 1 544 ? -14.162 -18.286 6.501 1.00 86.38 544 GLU A N 1
ATOM 4068 C CA . GLU A 1 544 ? -13.343 -19.508 6.601 1.00 86.38 544 GLU A CA 1
ATOM 4069 C C . GLU A 1 544 ? -13.251 -20.067 8.027 1.00 86.38 544 GLU A C 1
ATOM 4071 O O . GLU A 1 544 ? -13.025 -21.261 8.224 1.00 86.38 544 GLU A O 1
ATOM 4076 N N . SER A 1 545 ? -13.421 -19.215 9.042 1.00 86.50 545 SER A N 1
ATOM 4077 C CA . SER A 1 545 ? -13.197 -19.564 10.450 1.00 86.50 545 SER A CA 1
ATOM 4078 C C . SER A 1 545 ? -14.502 -19.579 11.260 1.00 86.50 545 SER A C 1
ATOM 4080 O O . SER A 1 545 ? -14.804 -18.597 11.947 1.00 86.50 545 SER A O 1
ATOM 4082 N N . PRO A 1 546 ? -15.252 -20.701 11.293 1.00 88.12 546 PRO A N 1
ATOM 4083 C CA . PRO A 1 546 ? -16.551 -20.771 11.974 1.00 88.12 546 PRO A CA 1
ATOM 4084 C C . PRO A 1 546 ? -16.457 -20.518 13.487 1.00 88.12 546 PRO A C 1
ATOM 4086 O O . PRO A 1 546 ? -17.415 -20.066 14.111 1.00 88.12 546 PRO A O 1
ATOM 4089 N N . HIS A 1 547 ? -15.299 -20.778 14.101 1.00 89.69 547 HIS A N 1
ATOM 4090 C CA . HIS A 1 547 ? -15.080 -20.523 15.526 1.00 89.69 547 HIS A CA 1
ATOM 4091 C C . HIS A 1 547 ? -15.110 -19.031 15.875 1.00 89.69 547 HIS A C 1
ATOM 4093 O O . HIS A 1 547 ? -15.685 -18.658 16.896 1.00 89.69 547 HIS A O 1
ATOM 4099 N N . MET A 1 548 ? -14.524 -18.176 15.031 1.00 90.06 548 MET A N 1
ATOM 4100 C CA . MET A 1 548 ? -14.470 -16.735 15.280 1.00 90.06 548 MET A CA 1
ATOM 4101 C C . MET A 1 548 ? -15.875 -16.123 15.229 1.00 90.06 548 MET A C 1
ATOM 4103 O O . MET A 1 548 ? -16.268 -15.374 16.124 1.00 90.06 548 MET A O 1
ATOM 4107 N N . GLU A 1 549 ? -16.662 -16.525 14.230 1.00 91.12 549 GLU A N 1
ATOM 4108 C CA . GLU A 1 549 ? -18.067 -16.141 14.095 1.00 91.12 549 GLU A CA 1
ATOM 4109 C C . GLU A 1 549 ? -18.900 -16.649 15.275 1.00 91.12 549 GLU A C 1
ATOM 4111 O O . GLU A 1 549 ? -19.661 -15.882 15.863 1.00 91.12 549 GLU A O 1
ATOM 4116 N N . ALA A 1 550 ? -18.712 -17.906 15.693 1.00 92.62 550 ALA A N 1
ATOM 4117 C CA . ALA A 1 550 ? -19.432 -18.477 16.827 1.00 92.62 550 ALA A CA 1
ATOM 4118 C C . ALA A 1 550 ? -19.205 -17.689 18.130 1.00 92.62 550 ALA A C 1
ATOM 4120 O O . ALA A 1 550 ? -20.169 -17.435 18.855 1.00 92.62 550 ALA A O 1
ATOM 4121 N N . PHE A 1 551 ? -17.969 -17.258 18.414 1.00 92.94 551 PHE A N 1
ATOM 4122 C CA . PHE A 1 551 ? -17.680 -16.423 19.585 1.00 92.94 551 PHE A CA 1
ATOM 4123 C C . PHE A 1 551 ? -18.365 -15.049 19.504 1.00 92.94 551 PHE A C 1
ATOM 4125 O O . PHE A 1 551 ? -18.965 -14.602 20.486 1.00 92.94 551 PHE A O 1
ATOM 4132 N N . GLY A 1 552 ? -18.328 -14.396 18.337 1.00 92.19 552 GLY A N 1
ATOM 4133 C CA . GLY A 1 552 ? -19.006 -13.113 18.121 1.00 92.19 552 GLY A CA 1
ATOM 4134 C C . GLY A 1 552 ? -20.527 -13.218 18.288 1.00 92.19 552 GLY A C 1
ATOM 4135 O O . GLY A 1 552 ? -21.129 -12.448 19.042 1.00 92.19 552 GLY A O 1
ATOM 4136 N N . ILE A 1 553 ? -21.146 -14.233 17.669 1.00 93.75 553 ILE A N 1
ATOM 4137 C CA . ILE A 1 553 ? -22.588 -14.518 17.779 1.00 93.75 553 ILE A CA 1
ATOM 4138 C C . ILE A 1 553 ? -22.970 -14.804 19.227 1.00 93.75 553 ILE A C 1
ATOM 4140 O O . ILE A 1 553 ? -23.980 -14.285 19.704 1.00 93.75 553 ILE A O 1
ATOM 4144 N N . SER A 1 554 ? -22.177 -15.599 19.953 1.00 95.19 554 SER A N 1
ATOM 4145 C CA . SER A 1 554 ? -22.506 -15.941 21.335 1.00 95.19 554 SER A CA 1
ATOM 4146 C C . SER A 1 554 ? -22.538 -14.694 22.226 1.00 95.19 554 SER A C 1
ATOM 4148 O O . SER A 1 554 ? -23.462 -14.541 23.029 1.00 95.19 554 SER A O 1
ATOM 4150 N N . LEU A 1 555 ? -21.594 -13.761 22.043 1.00 94.25 555 LEU A N 1
ATOM 4151 C CA . LEU A 1 555 ? -21.579 -12.502 22.789 1.00 94.25 555 LEU A CA 1
ATOM 4152 C C . LEU A 1 555 ? -22.751 -11.599 22.386 1.00 94.25 555 LEU A C 1
ATOM 4154 O O . LEU A 1 555 ? -23.415 -11.031 23.254 1.00 94.25 555 LEU A O 1
ATOM 4158 N N . MET A 1 556 ? -23.063 -11.523 21.090 1.00 93.69 556 MET A N 1
ATOM 4159 C CA . MET A 1 556 ? -24.210 -10.768 20.582 1.00 93.69 556 MET A CA 1
ATOM 4160 C C . MET A 1 556 ? -25.537 -11.275 21.171 1.00 93.69 556 MET A C 1
ATOM 4162 O O . MET A 1 556 ? -26.362 -10.474 21.613 1.00 93.69 556 MET A O 1
ATOM 4166 N N . VAL A 1 557 ? -25.729 -12.596 21.267 1.00 95.31 557 VAL A N 1
ATOM 4167 C CA . VAL A 1 557 ? -26.913 -13.204 21.903 1.00 95.31 557 VAL A CA 1
ATOM 4168 C C . VAL A 1 557 ? -27.015 -12.802 23.375 1.00 95.31 557 VAL A C 1
ATOM 4170 O O . VAL A 1 557 ? -28.093 -12.414 23.829 1.00 95.31 557 VAL A O 1
ATOM 4173 N N . VAL A 1 558 ? -25.907 -12.823 24.122 1.00 94.31 558 VAL A N 1
ATOM 4174 C CA . VAL A 1 558 ? -25.893 -12.401 25.533 1.00 94.31 558 VAL A CA 1
ATOM 4175 C C . VAL A 1 558 ? -26.264 -10.924 25.688 1.00 94.31 558 VAL A C 1
ATOM 4177 O O . VAL A 1 558 ? -27.052 -10.582 26.573 1.00 94.31 558 VAL A O 1
ATOM 4180 N N . LEU A 1 559 ? -25.772 -10.051 24.808 1.00 94.94 559 LEU A N 1
ATOM 4181 C CA . LEU A 1 559 ? -26.126 -8.628 24.812 1.00 94.94 559 LEU A CA 1
ATOM 4182 C C . LEU A 1 559 ? -27.601 -8.396 24.472 1.00 94.94 559 LEU A C 1
ATOM 4184 O O . LEU A 1 559 ? -28.243 -7.559 25.106 1.00 94.94 559 LEU A O 1
ATOM 4188 N N . MET A 1 560 ? -28.167 -9.166 23.541 1.00 94.69 560 MET A N 1
ATOM 4189 C CA . MET A 1 560 ? -29.593 -9.103 23.205 1.00 94.69 560 MET A CA 1
ATOM 4190 C C . MET A 1 560 ? -30.482 -9.596 24.353 1.00 94.69 560 MET A C 1
ATOM 4192 O O . MET A 1 560 ? -31.505 -8.977 24.659 1.00 94.69 560 MET A O 1
ATOM 4196 N N . ILE A 1 561 ? -30.076 -10.660 25.054 1.00 95.38 561 ILE A N 1
ATOM 4197 C CA . ILE A 1 561 ? -30.756 -11.123 26.272 1.00 95.38 561 ILE A CA 1
ATOM 4198 C C . ILE A 1 561 ? -30.712 -10.030 27.345 1.00 95.38 561 ILE A C 1
ATOM 4200 O O . ILE A 1 561 ? -31.744 -9.706 27.931 1.00 95.38 561 ILE A O 1
ATOM 4204 N N . PHE A 1 562 ? -29.554 -9.406 27.570 1.00 94.88 562 PHE A N 1
ATOM 4205 C CA . PHE A 1 562 ? -29.426 -8.309 28.530 1.00 94.88 562 PHE A CA 1
ATOM 4206 C C . PHE A 1 562 ? -30.299 -7.103 28.153 1.00 94.88 562 PHE A C 1
ATOM 4208 O O . PHE A 1 562 ? -31.049 -6.603 28.992 1.00 94.88 562 PHE A O 1
ATOM 4215 N N . LEU A 1 563 ? -30.269 -6.677 26.888 1.00 95.38 563 LEU A N 1
ATOM 4216 C CA . LEU A 1 563 ? -31.072 -5.561 26.392 1.00 95.38 563 LEU A CA 1
ATOM 4217 C C . LEU A 1 563 ? -32.573 -5.843 26.552 1.00 95.38 563 LEU A C 1
ATOM 4219 O O . LEU A 1 563 ? -33.298 -5.008 27.091 1.00 95.38 563 LEU A O 1
ATOM 4223 N N . SER A 1 564 ? -33.037 -7.035 26.162 1.00 96.06 564 SER A N 1
ATOM 4224 C CA . SER A 1 564 ? -34.442 -7.441 26.322 1.00 96.06 564 SER A CA 1
ATOM 4225 C C . SER A 1 564 ? -34.872 -7.497 27.794 1.00 96.06 564 SER A C 1
ATOM 4227 O O . SER A 1 564 ? -35.954 -7.016 28.143 1.00 96.06 564 SER A O 1
ATOM 4229 N N . ALA A 1 565 ? -34.002 -7.984 28.686 1.00 94.19 565 ALA A N 1
ATOM 4230 C CA . ALA A 1 565 ? -34.236 -7.968 30.124 1.00 94.19 565 ALA A CA 1
ATOM 4231 C C . ALA A 1 565 ? -34.330 -6.534 30.670 1.00 94.19 565 ALA A C 1
ATOM 4233 O O . ALA A 1 565 ? -35.204 -6.260 31.493 1.00 94.19 565 ALA A O 1
ATOM 4234 N N . CYS A 1 566 ? -33.494 -5.606 30.188 1.00 94.44 566 CYS A N 1
ATOM 4235 C CA . CYS A 1 566 ? -33.573 -4.186 30.530 1.00 94.44 566 CYS A CA 1
ATOM 4236 C C . CYS A 1 566 ? -34.875 -3.542 30.039 1.00 94.44 566 CYS A C 1
ATOM 4238 O O . CYS A 1 566 ? -35.493 -2.810 30.809 1.00 94.44 566 CYS A O 1
ATOM 4240 N N . PHE A 1 567 ? -35.330 -3.828 28.814 1.00 95.00 567 PHE A N 1
ATOM 4241 C CA . PHE A 1 567 ? -36.618 -3.338 28.301 1.00 95.00 567 PHE A CA 1
ATOM 4242 C C . PHE A 1 567 ? -37.792 -3.831 29.150 1.00 95.00 567 PHE A C 1
ATOM 4244 O O . PHE A 1 567 ? -38.639 -3.039 29.564 1.00 95.00 567 PHE A O 1
ATOM 4251 N N . TYR A 1 568 ? -37.818 -5.127 29.468 1.00 93.94 568 TYR A N 1
ATOM 4252 C CA . TYR A 1 568 ? -38.843 -5.712 30.330 1.00 93.94 568 TYR A CA 1
ATOM 4253 C C . TYR A 1 568 ? -38.818 -5.114 31.744 1.00 93.94 568 TYR A C 1
ATOM 4255 O O . TYR A 1 568 ? -39.858 -4.735 32.290 1.00 93.94 568 TYR A O 1
ATOM 4263 N N . ALA A 1 569 ? -37.624 -5.006 32.331 1.00 89.88 569 ALA A N 1
ATOM 4264 C CA . ALA A 1 569 ? -37.410 -4.425 33.649 1.00 89.88 569 ALA A CA 1
ATOM 4265 C C . ALA A 1 569 ? -37.842 -2.963 33.707 1.00 89.88 569 ALA A C 1
ATOM 4267 O O . ALA A 1 569 ? -38.497 -2.569 34.668 1.00 89.88 569 ALA A O 1
ATOM 4268 N N . ALA A 1 570 ? -37.511 -2.183 32.678 1.00 88.62 570 ALA A N 1
ATOM 4269 C CA . ALA A 1 570 ? -37.956 -0.814 32.550 1.00 88.62 570 ALA A CA 1
ATOM 4270 C C . ALA A 1 570 ? -39.488 -0.768 32.512 1.00 88.62 570 ALA A C 1
ATOM 4272 O O . ALA A 1 570 ? -40.095 -0.240 33.435 1.00 88.62 570 ALA A O 1
ATOM 4273 N N . ALA A 1 571 ? -40.130 -1.419 31.540 1.00 87.88 571 ALA A N 1
ATOM 4274 C CA . ALA A 1 571 ? -41.586 -1.390 31.377 1.00 87.88 571 ALA A CA 1
ATOM 4275 C C . ALA A 1 571 ? -42.371 -1.787 32.646 1.00 87.88 571 ALA A C 1
ATOM 4277 O O . ALA A 1 571 ? -43.474 -1.298 32.879 1.00 87.88 571 ALA A O 1
ATOM 4278 N N . ARG A 1 572 ? -41.811 -2.668 33.487 1.00 86.62 572 ARG A N 1
ATOM 4279 C CA . ARG A 1 572 ? -42.435 -3.115 34.743 1.00 86.62 572 ARG A CA 1
ATOM 4280 C C . ARG A 1 572 ? -41.979 -2.358 35.991 1.00 86.62 572 ARG A C 1
ATOM 4282 O O . ARG A 1 572 ? -42.603 -2.548 37.037 1.00 86.62 572 ARG A O 1
ATOM 4289 N N . ALA A 1 573 ? -40.961 -1.504 35.909 1.00 80.75 573 ALA A N 1
ATOM 4290 C CA . ALA A 1 573 ? -40.376 -0.814 37.057 1.00 80.75 573 ALA A CA 1
ATOM 4291 C C . ALA A 1 573 ? -41.393 -0.065 37.943 1.00 80.75 573 ALA A C 1
ATOM 4293 O O . ALA A 1 573 ? -41.310 -0.241 39.160 1.00 80.75 573 ALA A O 1
ATOM 4294 N N . PRO A 1 574 ? -42.395 0.665 37.401 1.00 75.62 574 PRO A N 1
ATOM 4295 C CA . PRO A 1 574 ? -43.384 1.371 38.227 1.00 75.62 574 PRO A CA 1
ATOM 4296 C C . PRO A 1 574 ? -44.224 0.438 39.112 1.00 75.62 574 PRO A C 1
ATOM 4298 O O . PRO A 1 574 ? -44.710 0.832 40.164 1.00 75.62 574 PRO A O 1
ATOM 4301 N N . THR A 1 575 ? -44.375 -0.829 38.715 1.00 76.69 575 THR A N 1
ATOM 4302 C CA . THR A 1 575 ? -45.154 -1.828 39.466 1.00 76.69 575 THR A CA 1
ATOM 4303 C C . THR A 1 575 ? -44.339 -2.553 40.543 1.00 76.69 575 THR A C 1
ATOM 4305 O O . THR A 1 575 ? -44.884 -3.344 41.315 1.00 76.69 575 THR A O 1
ATOM 4308 N N . TRP A 1 576 ? -43.019 -2.344 40.597 1.00 75.12 576 TRP A N 1
ATOM 4309 C CA . TRP A 1 576 ? -42.108 -3.108 41.447 1.00 75.12 576 TRP A CA 1
ATOM 4310 C C . TRP A 1 576 ? -41.698 -2.334 42.701 1.00 75.12 576 TRP A C 1
ATOM 4312 O O . TRP A 1 576 ? -40.809 -1.495 42.655 1.00 75.12 576 TRP A O 1
ATOM 4322 N N . SER A 1 577 ? -42.236 -2.714 43.863 1.00 68.50 577 SER A N 1
ATOM 4323 C CA . SER A 1 577 ? -41.781 -2.169 45.154 1.00 68.50 577 SER A CA 1
ATOM 4324 C C . SER A 1 577 ? -40.547 -2.897 45.713 1.00 68.50 577 SER A C 1
ATOM 4326 O O . SER A 1 577 ? -39.563 -2.272 46.093 1.00 68.50 577 SER A O 1
ATOM 4328 N N . LYS A 1 578 ? -40.547 -4.240 45.723 1.00 71.31 578 LYS A N 1
ATOM 4329 C CA . LYS A 1 578 ? -39.466 -5.054 46.332 1.00 71.31 578 LYS A CA 1
ATOM 4330 C C . LYS A 1 578 ? -38.272 -5.337 45.413 1.00 71.31 578 LYS A C 1
ATOM 4332 O O . LYS A 1 578 ? -37.182 -5.608 45.902 1.00 71.31 578 LYS A O 1
ATOM 4337 N N . LYS A 1 579 ? -38.472 -5.315 44.091 1.00 73.62 579 LYS A N 1
ATOM 4338 C CA . LYS A 1 579 ? -37.440 -5.659 43.088 1.00 73.62 579 LYS A CA 1
ATOM 4339 C C . LYS A 1 579 ? -36.663 -4.445 42.569 1.00 73.62 579 LYS A C 1
ATOM 4341 O O . LYS A 1 579 ? -35.664 -4.617 41.879 1.00 73.62 579 LYS A O 1
ATOM 4346 N N . LEU A 1 580 ? -37.083 -3.234 42.937 1.00 73.50 580 LEU A N 1
ATOM 4347 C CA . LEU A 1 580 ? -36.467 -1.975 42.520 1.00 73.50 580 LEU A CA 1
ATOM 4348 C C . LEU A 1 580 ? -34.948 -1.888 42.797 1.00 73.50 580 LEU A C 1
ATOM 4350 O O . LEU A 1 580 ? -34.230 -1.369 41.940 1.00 73.50 580 LEU A O 1
ATOM 4354 N N . PRO A 1 581 ? -34.405 -2.449 43.905 1.00 78.50 581 PRO A N 1
ATOM 4355 C CA . PRO A 1 581 ? -32.962 -2.451 44.138 1.00 78.50 581 PRO A CA 1
ATOM 4356 C C . PRO A 1 581 ? -32.149 -3.174 43.059 1.00 78.50 581 PRO A C 1
ATOM 4358 O O . PRO A 1 581 ? -31.009 -2.785 42.838 1.00 78.50 581 PRO A O 1
ATOM 4361 N N . ALA A 1 582 ? -32.716 -4.175 42.371 1.00 83.44 582 ALA A N 1
ATOM 4362 C CA . ALA A 1 582 ? -32.014 -4.944 41.338 1.00 83.44 582 ALA A CA 1
ATOM 4363 C C . ALA A 1 582 ? -31.808 -4.166 40.030 1.00 83.44 582 ALA A C 1
ATOM 4365 O O . ALA A 1 582 ? -30.850 -4.419 39.307 1.00 83.44 582 ALA A O 1
ATOM 4366 N N . ILE A 1 583 ? -32.674 -3.193 39.743 1.00 85.44 583 ILE A N 1
ATOM 4367 C CA . ILE A 1 583 ? -32.640 -2.383 38.513 1.00 85.44 583 ILE A CA 1
ATOM 4368 C C . ILE A 1 583 ? -32.146 -0.957 38.774 1.00 85.44 583 ILE A C 1
ATOM 4370 O O . ILE A 1 583 ? -32.304 -0.061 37.944 1.00 85.44 583 ILE A O 1
ATOM 4374 N N . ARG A 1 584 ? -31.510 -0.739 39.933 1.00 82.69 584 ARG A N 1
ATOM 4375 C CA . ARG A 1 584 ? -30.971 0.560 40.355 1.00 82.69 584 ARG A CA 1
ATOM 4376 C C . ARG A 1 584 ? -30.010 1.145 39.316 1.00 82.69 584 ARG A C 1
ATOM 4378 O O . ARG A 1 584 ? -30.031 2.355 39.112 1.00 82.69 584 ARG A O 1
ATOM 4385 N N . PHE A 1 585 ? -29.222 0.312 38.637 1.00 86.88 585 PHE A N 1
ATOM 4386 C CA . PHE A 1 585 ? -28.294 0.746 37.584 1.00 86.88 585 PHE A CA 1
ATOM 4387 C C . PHE A 1 585 ? -28.989 1.473 36.419 1.00 86.88 585 PHE A C 1
ATOM 4389 O O . PHE A 1 585 ? -28.458 2.453 35.903 1.00 86.88 585 PHE A O 1
ATOM 4396 N N . LEU A 1 586 ? -30.204 1.043 36.062 1.00 86.06 586 LEU A N 1
ATOM 4397 C CA . LEU A 1 586 ? -30.930 1.531 34.892 1.00 86.06 586 LEU A CA 1
ATOM 4398 C C . LEU A 1 586 ? -31.692 2.838 35.163 1.00 86.06 586 LEU A C 1
ATOM 4400 O O . LEU A 1 586 ? -31.799 3.673 34.274 1.00 86.06 586 LEU A O 1
ATOM 4404 N N . ILE A 1 587 ? -32.205 3.017 36.384 1.00 83.38 587 ILE A N 1
ATOM 4405 C CA . ILE A 1 587 ? -33.214 4.046 36.708 1.00 83.38 587 ILE A CA 1
ATOM 4406 C C . ILE A 1 587 ? -32.637 5.154 37.598 1.00 83.38 587 ILE A C 1
ATOM 4408 O O . ILE A 1 587 ? -32.952 6.332 37.449 1.00 83.38 587 ILE A O 1
ATOM 4412 N N . PHE A 1 588 ? -31.765 4.806 38.546 1.00 77.94 588 PHE A N 1
ATOM 4413 C CA . PHE A 1 588 ? -31.476 5.675 39.691 1.00 77.94 588 PHE A CA 1
ATOM 4414 C C . PHE A 1 588 ? -30.687 6.949 39.350 1.00 77.94 588 PHE A C 1
ATOM 4416 O O . PHE A 1 588 ? -30.697 7.898 40.134 1.00 77.94 588 PHE A O 1
ATOM 4423 N N . ARG A 1 589 ? -30.003 6.987 38.203 1.00 78.56 589 ARG A N 1
ATOM 4424 C CA . ARG A 1 589 ? -29.210 8.142 37.744 1.00 78.56 589 ARG A CA 1
ATOM 4425 C C . ARG A 1 589 ? -30.064 9.232 37.082 1.00 78.56 589 ARG A C 1
ATOM 4427 O O . ARG A 1 589 ? -29.614 10.375 36.986 1.00 78.56 589 ARG A O 1
ATOM 4434 N N . PHE A 1 590 ? -31.287 8.891 36.676 1.00 83.94 590 PHE A N 1
ATOM 4435 C CA . PHE A 1 590 ? -32.159 9.745 35.873 1.00 83.94 590 PHE A CA 1
ATOM 4436 C C . PHE A 1 590 ? -33.287 10.366 36.694 1.00 83.94 590 PHE A C 1
ATOM 4438 O O . PHE A 1 590 ? -33.608 9.913 37.798 1.00 83.94 590 PHE A O 1
ATOM 4445 N N . ARG A 1 591 ? -33.868 11.449 36.172 1.00 77.25 591 ARG A N 1
ATOM 4446 C CA . ARG A 1 591 ? -35.031 12.101 36.779 1.00 77.25 591 ARG A CA 1
ATOM 4447 C C . ARG A 1 591 ? -36.228 11.138 36.808 1.00 77.25 591 ARG A C 1
ATOM 4449 O O . ARG A 1 591 ? -36.396 10.375 35.859 1.00 77.25 591 ARG A O 1
ATOM 4456 N N . PRO A 1 592 ? -37.089 11.193 37.842 1.00 71.31 592 PRO A N 1
ATOM 4457 C CA . PRO A 1 592 ? -38.245 10.302 37.951 1.00 71.31 592 PRO A CA 1
ATOM 4458 C C . PRO A 1 592 ? -39.198 10.352 36.754 1.00 71.31 592 PRO A C 1
ATOM 4460 O O . PRO A 1 592 ? -39.799 9.339 36.452 1.00 71.31 592 PRO A O 1
ATOM 4463 N N . GLN A 1 593 ? -39.305 11.480 36.045 1.00 76.06 593 GLN A N 1
ATOM 4464 C CA . GLN A 1 593 ? -40.145 11.610 34.842 1.00 76.06 593 GLN A CA 1
ATOM 4465 C C . GLN A 1 593 ? -39.555 10.905 33.605 1.00 76.06 593 GLN A C 1
ATOM 4467 O O . GLN A 1 593 ? -40.286 10.506 32.706 1.00 76.06 593 GLN A O 1
ATOM 4472 N N . VAL A 1 594 ? -38.230 10.715 33.563 1.00 85.44 594 VAL A N 1
ATOM 4473 C CA . VAL A 1 594 ? -37.495 10.131 32.423 1.00 85.44 594 VAL A CA 1
ATOM 4474 C C . VAL A 1 594 ? -36.670 8.928 32.889 1.00 85.44 594 VAL A C 1
ATOM 4476 O O . VAL A 1 594 ? -35.509 8.732 32.532 1.00 85.44 594 VAL A O 1
ATOM 4479 N N . TRP A 1 595 ? -37.275 8.108 33.744 1.00 82.06 595 TRP A N 1
ATOM 4480 C CA . TRP A 1 595 ? -36.617 6.996 34.425 1.00 82.06 595 TRP A CA 1
ATOM 4481 C C . TRP A 1 595 ? -36.132 5.883 33.474 1.00 82.06 595 TRP A C 1
ATOM 4483 O O . TRP A 1 595 ? -35.234 5.115 33.818 1.00 82.06 595 TRP A O 1
ATOM 4493 N N . TRP A 1 596 ? -36.699 5.812 32.266 1.00 88.25 596 TRP A N 1
ATOM 4494 C CA . TRP A 1 596 ? -36.379 4.849 31.208 1.00 88.25 596 TRP A CA 1
ATOM 4495 C C . TRP A 1 596 ? -35.194 5.269 30.321 1.00 88.25 596 TRP A C 1
ATOM 4497 O O . TRP A 1 596 ? -34.776 4.488 29.466 1.00 88.25 596 TRP A O 1
ATOM 4507 N N . PHE A 1 597 ? -34.609 6.461 30.519 1.00 91.50 597 PHE A N 1
ATOM 4508 C CA . PHE A 1 597 ? -33.534 6.986 29.661 1.00 91.50 597 PHE A CA 1
ATOM 4509 C C . PHE A 1 597 ? -32.289 6.082 29.601 1.00 91.50 597 PHE A C 1
ATOM 4511 O O . PHE A 1 597 ? -31.571 6.068 28.604 1.00 91.50 597 PHE A O 1
ATOM 4518 N N . GLY A 1 598 ? -32.062 5.247 30.620 1.00 90.56 598 GLY A N 1
ATOM 4519 C CA . GLY A 1 598 ? -31.002 4.237 30.595 1.00 90.56 598 GLY A CA 1
ATOM 4520 C C . GLY A 1 598 ? -31.090 3.268 29.406 1.00 90.56 598 GLY A C 1
ATOM 4521 O O . GLY A 1 598 ? -30.054 2.792 28.947 1.00 90.56 598 GLY A O 1
ATOM 4522 N N . LEU A 1 599 ? -32.292 3.021 28.865 1.00 93.81 599 LEU A N 1
ATOM 4523 C CA . LEU A 1 599 ? -32.482 2.238 27.639 1.00 93.81 599 LEU A CA 1
ATOM 4524 C C . LEU A 1 599 ? -31.966 2.965 26.397 1.00 93.81 599 LEU A C 1
ATOM 4526 O O . LEU A 1 599 ? -31.376 2.326 25.533 1.00 93.81 599 LEU A O 1
ATOM 4530 N N . VAL A 1 600 ? -32.141 4.287 26.318 1.00 94.06 600 VAL A N 1
ATOM 4531 C CA . VAL A 1 600 ? -31.654 5.103 25.193 1.00 94.06 600 VAL A CA 1
ATOM 4532 C C . VAL A 1 600 ? -30.133 5.003 25.092 1.00 94.06 600 VAL A C 1
ATOM 4534 O O . VAL A 1 600 ? -29.601 4.819 24.000 1.00 94.06 600 VAL A O 1
ATOM 4537 N N . LEU A 1 601 ? -29.435 5.033 26.234 1.00 92.50 601 LEU A N 1
ATOM 4538 C CA . LEU A 1 601 ? -27.982 4.846 26.287 1.00 92.50 601 LEU A CA 1
ATOM 4539 C C . LEU A 1 601 ? -27.547 3.463 25.788 1.00 92.50 601 LEU A C 1
ATOM 4541 O O . LEU A 1 601 ? -26.576 3.371 25.041 1.00 92.50 601 LEU A O 1
ATOM 4545 N N . LEU A 1 602 ? -28.265 2.401 26.174 1.00 94.38 602 LEU A N 1
ATOM 4546 C CA . LEU A 1 602 ? -27.974 1.035 25.725 1.00 94.38 602 LEU A CA 1
ATOM 4547 C C . LEU A 1 602 ? -28.231 0.870 24.224 1.00 94.38 602 LEU A C 1
ATOM 4549 O O . LEU A 1 602 ? -27.372 0.363 23.512 1.00 94.38 602 LEU A O 1
ATOM 4553 N N . VAL A 1 603 ? -29.375 1.346 23.723 1.00 94.94 603 VAL A N 1
ATOM 4554 C CA . VAL A 1 603 ? -29.700 1.295 22.288 1.00 94.94 603 VAL A CA 1
ATOM 4555 C C . VAL A 1 603 ? -28.649 2.051 21.478 1.00 94.94 603 VAL A C 1
ATOM 4557 O O . VAL A 1 603 ? -28.101 1.500 20.527 1.00 94.94 603 VAL A O 1
ATOM 4560 N N . ARG A 1 604 ? -28.283 3.269 21.894 1.00 94.25 604 ARG A N 1
ATOM 4561 C CA . ARG A 1 604 ? -27.207 4.050 21.266 1.00 94.25 604 ARG A CA 1
ATOM 4562 C C . ARG A 1 604 ? -25.873 3.294 21.276 1.00 94.25 604 ARG A C 1
ATOM 4564 O O . ARG A 1 604 ? -25.227 3.201 20.235 1.00 94.25 604 ARG A O 1
ATOM 4571 N N . GLY A 1 605 ? -25.480 2.729 22.418 1.00 91.81 605 GLY A N 1
ATOM 4572 C CA . GLY A 1 605 ? -24.242 1.955 22.557 1.00 91.81 605 GLY A CA 1
ATOM 4573 C C . GLY A 1 605 ? -24.207 0.668 21.725 1.00 91.81 605 GLY A C 1
ATOM 4574 O O . GLY A 1 605 ? -23.133 0.239 21.321 1.00 91.81 605 GLY A O 1
ATOM 4575 N N . GLY A 1 606 ? -25.365 0.071 21.429 1.00 92.38 606 GLY A N 1
ATOM 4576 C CA . GLY A 1 606 ? -25.473 -1.118 20.578 1.00 92.38 606 GLY A CA 1
ATOM 4577 C C . GLY A 1 606 ? -25.497 -0.802 19.084 1.00 92.38 606 GLY A C 1
ATOM 4578 O O . GLY A 1 606 ? -24.855 -1.497 18.304 1.00 92.38 606 GLY A O 1
ATOM 4579 N N . VAL A 1 607 ? -26.207 0.254 18.674 1.00 93.12 607 VAL A N 1
ATOM 4580 C CA . VAL A 1 607 ? -26.359 0.610 17.252 1.00 93.12 607 VAL A CA 1
ATOM 4581 C C . VAL A 1 607 ? -25.089 1.253 16.689 1.00 93.12 607 VAL A C 1
ATOM 4583 O O . VAL A 1 607 ? -24.740 0.985 15.543 1.00 93.12 607 VAL A O 1
ATOM 4586 N N . LEU A 1 608 ? -24.357 2.051 17.477 1.00 91.62 608 LEU A N 1
ATOM 4587 C CA . LEU A 1 608 ? -23.153 2.738 16.990 1.00 91.62 608 LEU A CA 1
ATOM 4588 C C . LEU A 1 608 ? -22.079 1.789 16.431 1.00 91.62 608 LEU A C 1
ATOM 4590 O O . LEU A 1 608 ? -21.635 2.018 15.306 1.00 91.62 608 LEU A O 1
ATOM 4594 N N . PRO A 1 609 ? -21.671 0.710 17.130 1.00 90.19 609 PRO A N 1
ATOM 4595 C CA . PRO A 1 609 ? -20.725 -0.246 16.566 1.00 90.19 609 PRO A CA 1
ATOM 4596 C C . PRO A 1 609 ? -21.233 -0.943 15.297 1.00 90.19 609 PRO A C 1
ATOM 4598 O O . PRO A 1 609 ? -20.437 -1.218 14.400 1.00 90.19 609 PRO A O 1
ATOM 4601 N N . LEU A 1 610 ? -22.543 -1.200 15.182 1.00 88.94 610 LEU A N 1
ATOM 4602 C CA . LEU A 1 610 ? -23.129 -1.891 14.025 1.00 88.94 610 LEU A CA 1
ATOM 4603 C C . LEU A 1 610 ? -22.994 -1.099 12.718 1.00 88.94 610 LEU A C 1
ATOM 4605 O O . LEU A 1 610 ? -22.945 -1.713 11.654 1.00 88.94 610 LEU A O 1
ATOM 4609 N N . CYS A 1 611 ? -22.855 0.231 12.775 1.00 87.94 611 CYS A N 1
ATOM 4610 C CA . CYS A 1 611 ? -22.635 1.060 11.586 1.00 87.94 611 CYS A CA 1
ATOM 4611 C C . CYS A 1 611 ? -21.428 0.593 10.757 1.00 87.94 611 CYS A C 1
ATOM 4613 O O . CYS A 1 611 ? -21.487 0.622 9.533 1.00 87.94 611 CYS A O 1
ATOM 4615 N N . GLY A 1 612 ? -20.367 0.101 11.411 1.00 79.12 612 GLY A N 1
ATOM 4616 C CA . GLY A 1 612 ? -19.167 -0.391 10.727 1.00 79.12 612 GLY A CA 1
ATOM 4617 C C . GLY A 1 612 ? -19.335 -1.741 10.015 1.00 79.12 612 GLY A C 1
ATOM 4618 O O . GLY A 1 612 ? -18.428 -2.147 9.299 1.00 79.12 612 GLY A O 1
ATOM 4619 N N . VAL A 1 613 ? -20.456 -2.445 10.212 1.00 84.75 613 VAL A N 1
ATOM 4620 C CA . VAL A 1 613 ? -20.761 -3.725 9.540 1.00 84.75 613 VAL A CA 1
ATOM 4621 C C . VAL A 1 613 ? -21.530 -3.502 8.234 1.00 84.75 613 VAL A C 1
ATOM 4623 O O . VAL A 1 613 ? -21.379 -4.277 7.298 1.00 84.75 613 VAL A O 1
ATOM 4626 N N . VAL A 1 614 ? -22.349 -2.445 8.151 1.00 80.56 614 VAL A N 1
ATOM 4627 C CA . VAL A 1 614 ? -23.287 -2.238 7.031 1.00 80.56 614 VAL A CA 1
ATOM 4628 C C . VAL A 1 614 ? -22.560 -1.953 5.713 1.00 80.56 614 VAL A C 1
ATOM 4630 O O . VAL A 1 614 ? -22.914 -2.536 4.692 1.00 80.56 614 VAL A O 1
ATOM 4633 N N . VAL A 1 615 ? -21.554 -1.069 5.720 1.00 71.50 615 VAL A N 1
ATOM 4634 C CA . VAL A 1 615 ? -20.746 -0.741 4.528 1.00 71.50 615 VAL A CA 1
ATOM 4635 C C . VAL A 1 615 ? -19.278 -0.532 4.930 1.00 71.50 615 VAL A C 1
ATOM 4637 O O . VAL A 1 615 ? -18.832 0.607 5.094 1.00 71.50 615 VAL A O 1
ATOM 4640 N N . PRO A 1 616 ? -18.504 -1.613 5.118 1.00 69.50 616 PRO A N 1
ATOM 4641 C CA . PRO A 1 616 ? -17.148 -1.522 5.657 1.00 69.50 616 PRO A CA 1
ATOM 4642 C C . PRO A 1 616 ? -16.117 -0.966 4.661 1.00 69.50 616 PRO A C 1
ATOM 4644 O O . PRO A 1 616 ? -15.037 -0.549 5.084 1.00 69.50 616 PRO A O 1
ATOM 4647 N N . ASP A 1 617 ? -16.446 -0.939 3.365 1.00 70.81 617 ASP A N 1
ATOM 4648 C CA . ASP A 1 617 ? -15.587 -0.413 2.295 1.00 70.81 617 ASP A CA 1
ATOM 4649 C C . ASP A 1 617 ? -15.827 1.087 2.011 1.00 70.81 617 ASP A C 1
ATOM 4651 O O . ASP A 1 617 ? -15.065 1.702 1.269 1.00 70.81 617 ASP A O 1
ATOM 4655 N N . MET A 1 618 ? -16.860 1.705 2.607 1.00 80.75 618 MET A N 1
ATOM 4656 C CA . MET A 1 618 ? -17.164 3.135 2.438 1.00 80.75 618 MET A CA 1
ATOM 4657 C C . MET A 1 618 ? -17.176 3.864 3.792 1.00 80.75 618 MET A C 1
ATOM 4659 O O . MET A 1 618 ? -18.236 4.008 4.416 1.00 80.75 618 MET A O 1
ATOM 4663 N N . PRO A 1 619 ? -16.020 4.373 4.261 1.00 81.75 619 PRO A N 1
ATOM 4664 C CA . PRO A 1 619 ? -15.918 5.009 5.575 1.00 81.75 619 PRO A CA 1
ATOM 4665 C C . PRO A 1 619 ? -16.793 6.273 5.690 1.00 81.75 619 PRO A C 1
ATOM 4667 O O . PRO A 1 619 ? -17.381 6.500 6.748 1.00 81.75 619 PRO A O 1
ATOM 4670 N N . ARG A 1 620 ? -16.993 7.024 4.592 1.00 85.56 620 ARG A N 1
ATOM 4671 C CA . ARG A 1 620 ? -17.887 8.204 4.514 1.00 85.56 620 ARG A CA 1
ATOM 4672 C C . ARG A 1 620 ? -19.319 7.889 4.970 1.00 85.56 620 ARG A C 1
ATOM 4674 O O . ARG A 1 620 ? -19.920 8.621 5.760 1.00 85.56 620 ARG A O 1
ATOM 4681 N N . PHE A 1 621 ? -19.867 6.774 4.484 1.00 87.00 621 PHE A N 1
ATOM 4682 C CA . PHE A 1 621 ? -21.228 6.344 4.808 1.00 87.00 621 PHE A CA 1
ATOM 4683 C C . PHE A 1 621 ? -21.344 5.932 6.280 1.00 87.00 621 PHE A C 1
ATOM 4685 O O . PHE A 1 621 ? -22.262 6.366 6.978 1.00 87.00 621 PHE A O 1
ATOM 4692 N N . SER A 1 622 ? -20.357 5.180 6.778 1.00 87.50 622 SER A N 1
ATOM 4693 C CA . SER A 1 622 ? -20.282 4.773 8.185 1.00 87.50 622 SER A CA 1
ATOM 4694 C C . SER A 1 622 ? -20.213 5.978 9.135 1.00 87.50 622 SER A C 1
ATOM 4696 O O . SER A 1 622 ? -20.948 6.022 10.124 1.00 87.50 622 SER A O 1
ATOM 4698 N N . LEU A 1 623 ? -19.396 6.991 8.814 1.00 88.44 623 LEU A N 1
ATOM 4699 C CA . LEU A 1 623 ? -19.280 8.226 9.601 1.00 88.44 623 LEU A CA 1
ATOM 4700 C C . LEU A 1 623 ? -20.580 9.034 9.610 1.00 88.44 623 LEU A C 1
ATOM 4702 O O . LEU A 1 623 ? -20.994 9.521 10.661 1.00 88.44 623 LEU A O 1
ATOM 4706 N N . THR A 1 624 ? -21.264 9.123 8.468 1.00 89.94 624 THR A N 1
ATOM 4707 C CA . THR A 1 624 ? -22.540 9.843 8.355 1.00 89.94 624 THR A CA 1
ATOM 4708 C C . THR A 1 624 ? -23.637 9.153 9.169 1.00 89.94 624 THR A C 1
ATOM 4710 O O . THR A 1 624 ? -24.371 9.813 9.909 1.00 89.94 624 THR A O 1
ATOM 4713 N N . MET A 1 625 ? -23.715 7.818 9.115 1.00 91.00 625 MET A N 1
ATOM 4714 C CA . MET A 1 625 ? -24.630 7.049 9.963 1.00 91.00 625 MET A CA 1
ATOM 4715 C C . MET A 1 625 ? -24.351 7.287 11.451 1.00 91.00 625 MET A C 1
ATOM 4717 O O . MET A 1 625 ? -25.271 7.633 12.193 1.00 91.00 625 MET A O 1
ATOM 4721 N N . MET A 1 626 ? -23.092 7.169 11.892 1.00 91.62 626 MET A N 1
ATOM 4722 C CA . MET A 1 626 ? -22.718 7.427 13.289 1.00 91.62 626 MET A CA 1
ATOM 4723 C C . MET A 1 626 ? -23.057 8.862 13.719 1.00 91.62 626 MET A C 1
ATOM 4725 O O . MET A 1 626 ? -23.666 9.054 14.774 1.00 91.62 626 MET A O 1
ATOM 4729 N N . GLY A 1 627 ? -22.737 9.856 12.885 1.00 92.06 627 GLY A N 1
ATOM 4730 C CA . GLY A 1 627 ? -23.066 11.262 13.121 1.00 92.06 627 GLY A CA 1
ATOM 4731 C C . GLY A 1 627 ? -24.570 11.494 13.282 1.00 92.06 627 GLY A C 1
ATOM 4732 O O . GLY A 1 627 ? -24.988 12.152 14.232 1.00 92.06 627 GLY A O 1
ATOM 4733 N N . SER A 1 628 ? -25.398 10.883 12.428 1.00 92.75 628 SER A N 1
ATOM 4734 C CA . SER A 1 628 ? -26.864 11.003 12.497 1.00 92.75 628 SER A CA 1
ATOM 4735 C C . SER A 1 628 ? -27.464 10.405 13.781 1.00 92.75 628 SER A C 1
ATOM 4737 O O . SER A 1 628 ? -28.339 11.015 14.405 1.00 92.75 628 SER A O 1
ATOM 4739 N N . ILE A 1 629 ? -26.951 9.255 14.236 1.00 94.12 629 ILE A N 1
ATOM 4740 C CA . ILE A 1 629 ? -27.376 8.604 15.486 1.00 94.12 629 ILE A CA 1
ATOM 4741 C C . ILE A 1 629 ? -27.032 9.489 16.686 1.00 94.12 629 ILE A C 1
ATOM 4743 O O . ILE A 1 629 ? -27.859 9.690 17.577 1.00 94.12 629 ILE A O 1
ATOM 4747 N N . LEU A 1 630 ? -25.819 10.041 16.708 1.00 94.31 630 LEU A N 1
ATOM 4748 C CA . LEU A 1 630 ? -25.340 10.891 17.797 1.00 94.31 630 LEU A CA 1
ATOM 4749 C C . LEU A 1 630 ? -26.042 12.247 17.833 1.00 94.31 630 LEU A C 1
ATOM 4751 O O . LEU A 1 630 ? -26.343 12.734 18.919 1.00 94.31 630 LEU A O 1
ATOM 4755 N N . LEU A 1 631 ? -26.353 12.826 16.673 1.00 95.06 631 LEU A N 1
ATOM 4756 C CA . LEU A 1 631 ? -27.132 14.058 16.573 1.00 95.06 631 LEU A CA 1
ATOM 4757 C C . LEU A 1 631 ? -28.568 13.850 17.077 1.00 95.06 631 LEU A C 1
ATOM 4759 O O . LEU A 1 631 ? -29.085 14.672 17.831 1.00 95.06 631 LEU A O 1
ATOM 4763 N N . THR A 1 632 ? -29.186 12.716 16.729 1.00 95.00 632 THR A N 1
ATOM 4764 C CA . THR A 1 632 ? -30.513 12.335 17.240 1.00 95.00 632 THR A CA 1
ATOM 4765 C C . THR A 1 632 ? -30.481 12.157 18.759 1.00 95.00 632 THR A C 1
ATOM 4767 O O . THR A 1 632 ? -31.334 12.692 19.467 1.00 95.00 632 THR A O 1
ATOM 4770 N N . TYR A 1 633 ? -29.465 11.460 19.279 1.00 95.56 633 TYR A N 1
ATOM 4771 C CA . TYR A 1 633 ? -29.250 11.310 20.719 1.00 95.56 633 TYR A CA 1
ATOM 4772 C C . TYR A 1 633 ? -29.069 12.668 21.418 1.00 95.56 633 TYR A C 1
ATOM 4774 O O . TYR A 1 633 ? -29.733 12.917 22.423 1.00 95.56 633 TYR A O 1
ATOM 4782 N N . LEU A 1 634 ? -28.244 13.564 20.862 1.00 95.31 634 LEU A N 1
ATOM 4783 C CA . LEU A 1 634 ? -28.017 14.910 21.392 1.00 95.31 634 LEU A CA 1
ATOM 4784 C C . LEU A 1 634 ? -29.323 15.713 21.468 1.00 95.31 634 LEU A C 1
ATOM 4786 O O . LEU A 1 634 ? -29.612 16.299 22.509 1.00 95.31 634 LEU A O 1
ATOM 4790 N N . GLY A 1 635 ? -30.138 15.696 20.409 1.00 94.31 635 GLY A N 1
ATOM 4791 C CA . GLY A 1 635 ? -31.434 16.380 20.386 1.00 94.31 635 GLY A CA 1
ATOM 4792 C C . GLY A 1 635 ? -32.397 15.856 21.456 1.00 94.31 635 GLY A C 1
ATOM 4793 O O . GLY A 1 635 ? -32.956 16.638 22.227 1.00 94.31 635 GLY A O 1
ATOM 4794 N N . VAL A 1 636 ? -32.531 14.529 21.569 1.00 93.62 636 VAL A N 1
ATOM 4795 C CA . VAL A 1 636 ? -33.371 13.886 22.596 1.00 93.62 636 VAL A CA 1
ATOM 4796 C C . VAL A 1 636 ? -32.868 14.213 24.005 1.00 93.62 636 VAL A C 1
ATOM 4798 O O . VAL A 1 636 ? -33.665 14.521 24.890 1.00 93.62 636 VAL A O 1
ATOM 4801 N N . GLN A 1 637 ? -31.554 14.186 24.230 1.00 93.00 637 GLN A N 1
ATOM 4802 C CA . GLN A 1 637 ? -30.951 14.493 25.524 1.00 93.00 637 GLN A CA 1
ATOM 4803 C C . GLN A 1 637 ? -31.129 15.968 25.910 1.00 93.00 637 GLN A C 1
ATOM 4805 O O . GLN A 1 637 ? -31.464 16.259 27.058 1.00 93.00 637 GLN A O 1
ATOM 4810 N N . MET A 1 638 ? -30.934 16.897 24.970 1.00 90.25 638 MET A N 1
ATOM 4811 C CA . MET A 1 638 ? -31.120 18.328 25.212 1.00 90.25 638 MET A CA 1
ATOM 4812 C C . MET A 1 638 ? -32.579 18.673 25.512 1.00 90.25 638 MET A C 1
ATOM 4814 O O . MET A 1 638 ? -32.823 19.521 26.370 1.00 90.25 638 MET A O 1
ATOM 4818 N N . TRP A 1 639 ? -33.527 17.995 24.858 1.00 88.94 639 TRP A N 1
ATOM 4819 C CA . TRP A 1 639 ? -34.959 18.164 25.101 1.00 88.94 639 TRP A CA 1
ATOM 4820 C C . TRP A 1 639 ? -35.393 17.579 26.452 1.00 88.94 639 TRP A C 1
ATOM 4822 O O . TRP A 1 639 ? -36.071 18.244 27.232 1.00 88.94 639 TRP A O 1
ATOM 4832 N N . LEU A 1 640 ? -34.964 16.352 26.764 1.00 87.75 640 LEU A N 1
ATOM 4833 C CA . LEU A 1 640 ? -35.415 15.630 27.957 1.00 87.75 640 LEU A CA 1
ATOM 4834 C C . LEU A 1 640 ? -34.607 15.923 29.223 1.00 87.75 640 LEU A C 1
ATOM 4836 O O . LEU A 1 640 ? -35.084 15.574 30.302 1.00 87.75 640 LEU A O 1
ATOM 4840 N N . GLN A 1 641 ? -33.402 16.499 29.131 1.00 85.62 641 GLN A N 1
ATOM 4841 C CA . GLN A 1 641 ? -32.488 16.789 30.256 1.00 85.62 641 GLN A CA 1
ATOM 4842 C C . GLN A 1 641 ? -32.499 15.671 31.330 1.00 85.62 641 GLN A C 1
ATOM 4844 O O . GLN A 1 641 ? -32.886 15.895 32.480 1.00 85.62 641 GLN A O 1
ATOM 4849 N N . PRO A 1 642 ? -32.185 14.418 30.966 1.00 88.31 642 PRO A N 1
ATOM 4850 C CA . PRO A 1 642 ? -32.549 13.229 31.741 1.00 88.31 642 PRO A CA 1
ATOM 4851 C C . PRO A 1 642 ? -31.784 13.070 33.062 1.00 88.31 642 PRO A C 1
ATOM 4853 O O . PRO A 1 642 ? -32.275 12.403 33.978 1.00 88.31 642 PRO A O 1
ATOM 4856 N N . TRP A 1 643 ? -30.592 13.656 33.194 1.00 84.19 643 TRP A N 1
ATOM 4857 C CA . TRP A 1 643 ? -29.760 13.520 34.388 1.00 84.19 643 TRP A CA 1
ATOM 4858 C C . TRP A 1 643 ? -30.337 14.307 35.571 1.00 84.19 643 TRP A C 1
ATOM 4860 O O . TRP A 1 643 ? -30.836 15.422 35.416 1.00 84.19 643 TRP A O 1
ATOM 4870 N N . LYS A 1 644 ? -30.227 13.749 36.787 1.00 75.81 644 LYS A N 1
ATOM 4871 C CA . LYS A 1 644 ? -30.716 14.394 38.024 1.00 75.81 644 LYS A CA 1
ATOM 4872 C C . LYS A 1 644 ? -30.035 15.727 38.350 1.00 75.81 644 LYS A C 1
ATOM 4874 O O . LYS A 1 644 ? -30.654 16.571 38.988 1.00 75.81 644 LYS A O 1
ATOM 4879 N N . ALA A 1 645 ? -28.767 15.891 37.972 1.00 75.19 645 ALA A N 1
ATOM 4880 C CA . ALA A 1 645 ? -28.006 17.112 38.218 1.00 75.19 645 ALA A CA 1
ATOM 4881 C C . ALA A 1 645 ? -27.871 17.917 36.911 1.00 75.19 645 ALA A C 1
ATOM 4883 O O . ALA A 1 645 ? -27.388 17.354 35.926 1.00 75.19 645 ALA A O 1
ATOM 4884 N N . PRO A 1 646 ? -28.220 19.219 36.890 1.00 73.44 646 PRO A N 1
ATOM 4885 C CA . PRO A 1 646 ? -28.145 20.047 35.681 1.00 73.44 646 PRO A CA 1
ATOM 4886 C C . PRO A 1 646 ? -26.758 20.062 35.027 1.00 73.44 646 PRO A C 1
ATOM 4888 O O . PRO A 1 646 ? -26.644 19.966 33.809 1.00 73.44 646 PRO A O 1
ATOM 4891 N N . ILE A 1 647 ? -25.696 20.088 35.841 1.00 74.56 647 ILE A N 1
ATOM 4892 C CA . ILE A 1 647 ? -24.310 20.064 35.358 1.00 74.56 647 ILE A CA 1
ATOM 4893 C C . ILE A 1 647 ? -23.983 18.802 34.545 1.00 74.56 647 ILE A C 1
ATOM 4895 O O . ILE A 1 647 ? -23.241 18.885 33.574 1.00 74.56 647 ILE A O 1
ATOM 4899 N N . LEU A 1 648 ? -24.567 17.645 34.886 1.00 79.62 648 LEU A N 1
ATOM 4900 C CA . LEU A 1 648 ? -24.341 16.398 34.148 1.00 79.62 648 LEU A CA 1
ATOM 4901 C C . LEU A 1 648 ? -24.980 16.451 32.760 1.00 79.62 648 LEU A C 1
ATOM 4903 O O . LEU A 1 648 ? -24.376 15.977 31.803 1.00 79.62 648 LEU A O 1
ATOM 4907 N N . ASN A 1 649 ? -26.159 17.072 32.633 1.00 85.25 649 ASN A N 1
ATOM 4908 C CA . ASN A 1 649 ? -26.776 17.267 31.324 1.00 85.25 649 ASN A CA 1
ATOM 4909 C C . ASN A 1 649 ? -25.938 18.193 30.436 1.00 85.25 649 ASN A C 1
ATOM 4911 O O . ASN A 1 649 ? -25.778 17.903 29.252 1.00 85.25 649 ASN A O 1
ATOM 4915 N N . LEU A 1 650 ? -25.385 19.276 30.998 1.00 82.81 650 LEU A N 1
ATOM 4916 C CA . LEU A 1 650 ? -24.500 20.187 30.267 1.00 82.81 650 LEU A CA 1
ATOM 4917 C C . LEU A 1 650 ? -23.240 19.459 29.781 1.00 82.81 650 LEU A C 1
ATOM 4919 O O . LEU A 1 650 ? -22.900 19.538 28.606 1.00 82.81 650 LEU A O 1
ATOM 4923 N N . VAL A 1 651 ? -22.577 18.724 30.673 1.00 82.94 651 VAL A N 1
ATOM 4924 C CA . VAL A 1 651 ? -21.341 17.987 30.376 1.00 82.94 651 VAL A CA 1
ATOM 4925 C C . VAL A 1 651 ? -21.558 16.916 29.305 1.00 82.94 651 VAL A C 1
ATOM 4927 O O . VAL A 1 651 ? -20.787 16.847 28.350 1.00 82.94 651 VAL A O 1
ATOM 4930 N N . ASP A 1 652 ? -22.620 16.116 29.418 1.00 88.88 652 ASP A N 1
ATOM 4931 C CA . ASP A 1 652 ? -22.958 15.091 28.425 1.00 88.88 652 ASP A CA 1
ATOM 4932 C C . ASP A 1 652 ? -23.299 15.736 27.064 1.00 88.88 652 ASP A C 1
ATOM 4934 O O . ASP A 1 652 ? -22.792 15.305 26.026 1.00 88.88 652 ASP A O 1
ATOM 4938 N N . SER A 1 653 ? -24.043 16.854 27.064 1.00 90.00 653 SER A N 1
ATOM 4939 C CA . SER A 1 653 ? -24.399 17.592 25.837 1.00 90.00 653 SER A CA 1
ATOM 4940 C C . SER A 1 653 ? -23.174 18.194 25.147 1.00 90.00 653 SER A C 1
ATOM 4942 O O . SER A 1 653 ? -23.025 18.047 23.939 1.00 90.00 653 SER A O 1
ATOM 4944 N N . LEU A 1 654 ? -22.267 18.831 25.899 1.00 88.25 654 LEU A N 1
ATOM 4945 C CA . LEU A 1 654 ? -21.021 19.379 25.357 1.00 88.25 654 LEU A CA 1
ATOM 4946 C C . LEU A 1 654 ? -20.120 18.266 24.812 1.00 88.25 654 LEU A C 1
ATOM 4948 O O . LEU A 1 654 ? -19.596 18.392 23.709 1.00 88.25 654 LEU A O 1
ATOM 4952 N N . SER A 1 655 ? -19.976 17.160 25.550 1.00 88.62 655 SER A N 1
ATOM 4953 C CA . SER A 1 655 ? -19.139 16.036 25.116 1.00 88.62 655 SER A CA 1
ATOM 4954 C C . SER A 1 655 ? -19.656 15.395 23.826 1.00 88.62 655 SER A C 1
ATOM 4956 O O . SER A 1 655 ? -18.884 15.163 22.897 1.00 88.62 655 SER A O 1
ATOM 4958 N N . THR A 1 656 ? -20.972 15.186 23.724 1.00 91.25 656 THR A N 1
ATOM 4959 C CA . THR A 1 656 ? -21.612 14.628 22.531 1.00 91.25 656 THR A CA 1
ATOM 4960 C C . THR A 1 656 ? -21.598 15.632 21.376 1.00 91.25 656 THR A C 1
ATOM 4962 O O . THR A 1 656 ? -21.311 15.246 20.247 1.00 91.25 656 THR A O 1
ATOM 4965 N N . GLY A 1 657 ? -21.845 16.918 21.636 1.00 91.75 657 GLY A N 1
ATOM 4966 C CA . GLY A 1 657 ? -21.828 17.975 20.623 1.00 91.75 657 GLY A CA 1
ATOM 4967 C C . GLY A 1 657 ? -20.459 18.156 19.969 1.00 91.75 657 GLY A C 1
ATOM 4968 O O . GLY A 1 657 ? -20.370 18.162 18.743 1.00 91.75 657 GLY A O 1
ATOM 4969 N N . ILE A 1 658 ? -19.380 18.217 20.762 1.00 88.81 658 ILE A N 1
ATOM 4970 C CA . ILE A 1 658 ? -18.012 18.269 20.219 1.00 88.81 658 ILE A CA 1
ATOM 4971 C C . ILE A 1 658 ? -17.700 17.012 19.411 1.00 88.81 658 ILE A C 1
ATOM 4973 O O . ILE A 1 658 ? -17.089 17.104 18.350 1.00 88.81 658 ILE A O 1
ATOM 4977 N N . PHE A 1 659 ? -18.142 15.844 19.875 1.00 88.25 659 PHE A N 1
ATOM 4978 C CA . PHE A 1 659 ? -17.917 14.597 19.154 1.00 88.25 659 PHE A CA 1
ATOM 4979 C C . PHE A 1 659 ? -18.638 14.566 17.798 1.00 88.25 659 PHE A C 1
ATOM 4981 O O . PHE A 1 659 ? -18.047 14.172 16.797 1.00 88.25 659 PHE A O 1
ATOM 4988 N N . VAL A 1 660 ? -19.884 15.043 17.737 1.00 91.56 660 VAL A N 1
ATOM 4989 C CA . VAL A 1 660 ? -20.635 15.183 16.480 1.00 91.56 660 VAL A CA 1
ATOM 4990 C C . VAL A 1 660 ? -19.934 16.156 15.528 1.00 91.56 660 VAL A C 1
ATOM 4992 O O . VAL A 1 660 ? -19.747 15.825 14.360 1.00 91.56 660 VAL A O 1
ATOM 4995 N N . LEU A 1 661 ? -19.493 17.320 16.021 1.00 89.88 661 LEU A N 1
ATOM 4996 C CA . LEU A 1 661 ? -18.729 18.281 15.218 1.00 89.88 661 LEU A CA 1
ATOM 4997 C C . LEU A 1 661 ? -17.435 17.662 14.680 1.00 89.88 661 LEU A C 1
ATOM 4999 O O . LEU A 1 661 ? -17.136 17.812 13.499 1.00 89.88 661 LEU A O 1
ATOM 5003 N N . LEU A 1 662 ? -16.706 16.916 15.514 1.00 87.38 662 LEU A N 1
ATOM 5004 C CA . LEU A 1 662 ? -15.489 16.222 15.103 1.00 87.38 662 LEU A CA 1
ATOM 5005 C C . LEU A 1 662 ? -15.764 15.227 13.967 1.00 87.38 662 LEU A C 1
ATOM 5007 O O . LEU A 1 662 ? -15.002 15.194 13.005 1.00 87.38 662 LEU A O 1
ATOM 5011 N N . LEU A 1 663 ? -16.855 14.456 14.041 1.00 87.88 663 LEU A N 1
ATOM 5012 C CA . LEU A 1 663 ? -17.236 13.513 12.984 1.00 87.88 663 LEU A CA 1
ATOM 5013 C C . LEU A 1 663 ? -17.556 14.209 11.660 1.00 87.88 663 LEU A C 1
ATOM 5015 O O . LEU A 1 663 ? -17.127 13.733 10.612 1.00 87.88 663 LEU A O 1
ATOM 5019 N N . PHE A 1 664 ? -18.263 15.341 11.695 1.00 87.69 664 PHE A N 1
ATOM 5020 C CA . PHE A 1 664 ? -18.555 16.117 10.486 1.00 87.69 664 PHE A CA 1
ATOM 5021 C C . PHE A 1 664 ? -17.298 16.736 9.869 1.00 87.69 664 PHE A C 1
ATOM 5023 O O . PHE A 1 664 ? -17.157 16.731 8.649 1.00 87.69 664 PHE A O 1
ATOM 5030 N N . VAL A 1 665 ? -16.357 17.212 10.689 1.00 86.94 665 VAL A N 1
ATOM 5031 C CA . VAL A 1 665 ? -15.066 17.709 10.189 1.00 86.94 665 VAL A CA 1
ATOM 5032 C C . VAL A 1 665 ? -14.242 16.572 9.579 1.00 86.94 665 VAL A C 1
ATOM 5034 O O . VAL A 1 665 ? -13.702 16.736 8.490 1.00 86.94 665 VAL A O 1
ATOM 5037 N N . CYS A 1 666 ? -14.208 15.392 10.212 1.00 83.25 666 CYS A N 1
ATOM 5038 C CA . CYS A 1 666 ? -13.540 14.210 9.652 1.00 83.25 666 CYS A CA 1
ATOM 5039 C C . CYS A 1 666 ? -14.172 13.750 8.329 1.00 83.25 666 CYS A C 1
ATOM 5041 O O . CYS A 1 666 ? -13.457 13.283 7.449 1.00 83.25 666 CYS A O 1
ATOM 5043 N N . LEU A 1 667 ? -15.491 13.900 8.169 1.00 86.00 667 LEU A N 1
ATOM 5044 C CA . LEU A 1 667 ? -16.175 13.645 6.899 1.00 86.00 667 LEU A CA 1
ATOM 5045 C C . LEU A 1 667 ? -15.736 14.641 5.813 1.00 86.00 667 LEU A C 1
ATOM 5047 O O . LEU A 1 667 ? -15.535 14.237 4.674 1.00 86.00 667 LEU A O 1
ATOM 5051 N N . GLY A 1 668 ? -15.556 15.920 6.161 1.00 81.88 668 GLY A N 1
ATOM 5052 C CA . GLY A 1 668 ? -15.047 16.942 5.240 1.00 81.88 668 GLY A CA 1
ATOM 5053 C C . GLY A 1 668 ? -13.605 16.687 4.789 1.00 81.88 668 GLY A C 1
ATOM 5054 O O . GLY A 1 668 ? -13.302 16.851 3.613 1.00 81.88 668 GLY A O 1
ATOM 5055 N N . LEU A 1 669 ? -12.746 16.204 5.697 1.00 78.56 669 LEU A N 1
ATOM 5056 C CA . LEU A 1 669 ? -11.358 15.816 5.398 1.00 78.56 669 LEU A CA 1
ATOM 5057 C C . LEU A 1 669 ? -11.245 14.608 4.456 1.00 78.56 669 LEU A C 1
ATOM 5059 O O . LEU A 1 669 ? -10.165 14.326 3.955 1.00 78.56 669 LEU A O 1
ATOM 5063 N N . GLN A 1 670 ? -12.335 13.869 4.226 1.00 76.50 670 GLN A N 1
ATOM 5064 C CA . GLN A 1 670 ? -12.332 12.763 3.270 1.00 76.50 670 GLN A CA 1
ATOM 5065 C C . GLN A 1 670 ? -12.491 13.208 1.819 1.00 76.50 670 GLN A C 1
ATOM 5067 O O . GLN A 1 670 ? -12.437 12.336 0.958 1.00 76.50 670 GLN A O 1
ATOM 5072 N N . ASN A 1 671 ? -12.741 14.484 1.522 1.00 74.12 671 ASN A N 1
ATOM 5073 C CA . ASN A 1 671 ? -12.861 14.946 0.141 1.00 74.12 671 ASN A CA 1
ATOM 5074 C C . ASN A 1 671 ? -11.473 15.063 -0.509 1.00 74.12 671 ASN A C 1
ATOM 5076 O O . ASN A 1 671 ? -10.566 15.642 0.074 1.00 74.12 671 ASN A O 1
ATOM 5080 N N . ASP A 1 672 ? -11.321 14.531 -1.726 1.00 61.31 672 ASP A N 1
ATOM 5081 C CA . ASP A 1 672 ? -10.031 14.433 -2.439 1.00 61.31 672 ASP A CA 1
ATOM 5082 C C . ASP A 1 672 ? -9.503 15.781 -2.983 1.00 61.31 672 ASP A C 1
ATOM 5084 O O . ASP A 1 672 ? -8.429 15.844 -3.585 1.00 61.31 672 ASP A O 1
ATOM 5088 N N . ASP A 1 673 ? -10.228 16.881 -2.765 1.00 60.03 673 ASP A N 1
ATOM 5089 C CA . ASP A 1 673 ? -9.868 18.205 -3.268 1.00 60.03 673 ASP A CA 1
ATOM 5090 C C . ASP A 1 673 ? -8.860 18.873 -2.315 1.00 60.03 673 ASP A C 1
ATOM 5092 O O . ASP A 1 673 ? -9.230 19.589 -1.386 1.00 60.03 673 ASP A O 1
ATOM 5096 N N . GLY A 1 674 ? -7.564 18.625 -2.535 1.00 58.56 674 GLY A N 1
ATOM 5097 C CA . GLY A 1 674 ? -6.425 19.160 -1.764 1.00 58.56 674 GLY A CA 1
ATOM 5098 C C . GLY A 1 674 ? -6.206 20.679 -1.837 1.00 58.56 674 GLY A C 1
ATOM 5099 O O . GLY A 1 674 ? -5.107 21.128 -2.154 1.00 58.56 674 GLY A O 1
ATOM 5100 N N . GLY A 1 675 ? -7.244 21.474 -1.573 1.00 70.56 675 GLY A N 1
ATOM 5101 C CA . GLY A 1 675 ? -7.215 22.938 -1.536 1.00 70.56 675 GLY A CA 1
ATOM 5102 C C . GLY A 1 675 ? -7.186 23.539 -0.123 1.00 70.56 675 GLY A C 1
ATOM 5103 O O . GLY A 1 675 ? -7.122 22.837 0.883 1.00 70.56 675 GLY A O 1
ATOM 5104 N N . VAL A 1 676 ? -7.305 24.872 -0.051 1.00 66.81 676 VAL A N 1
ATOM 5105 C CA . VAL A 1 676 ? -7.312 25.690 1.189 1.00 66.81 676 VAL A CA 1
ATOM 5106 C C . VAL A 1 676 ? -8.388 25.246 2.198 1.00 66.81 676 VAL A C 1
ATOM 5108 O O . VAL A 1 676 ? -8.240 25.430 3.405 1.00 66.81 676 VAL A O 1
ATOM 5111 N N . GLU A 1 677 ? -9.470 24.630 1.719 1.00 75.56 677 GLU A N 1
ATOM 5112 C CA . GLU A 1 677 ? -10.545 24.098 2.562 1.00 75.56 677 GLU A CA 1
ATOM 5113 C C . GLU A 1 677 ? -10.077 22.927 3.445 1.00 75.56 677 GLU A C 1
ATOM 5115 O O . GLU A 1 677 ? -10.501 22.840 4.599 1.00 75.56 677 GLU A O 1
ATOM 5120 N N . MET A 1 678 ? -9.156 22.079 2.963 1.00 74.69 678 MET A N 1
ATOM 5121 C CA . MET A 1 678 ? -8.601 20.972 3.753 1.00 74.69 678 MET A CA 1
ATOM 5122 C C . MET A 1 678 ? -7.725 21.472 4.905 1.00 74.69 678 MET A C 1
ATOM 5124 O O . MET A 1 678 ? -7.890 21.013 6.034 1.00 74.69 678 MET A O 1
ATOM 5128 N N . GLU A 1 679 ? -6.869 22.472 4.673 1.00 79.81 679 GLU A N 1
ATOM 5129 C CA . GLU A 1 679 ? -6.041 23.065 5.737 1.00 79.81 679 GLU A CA 1
ATOM 5130 C C . GLU A 1 679 ? -6.904 23.707 6.839 1.00 79.81 679 GLU A C 1
ATOM 5132 O O . GLU A 1 679 ? -6.648 23.530 8.033 1.00 79.81 679 GLU A O 1
ATOM 5137 N N . ALA A 1 680 ? -7.976 24.414 6.461 1.00 81.31 680 ALA A N 1
ATOM 5138 C CA . ALA A 1 680 ? -8.911 24.999 7.421 1.00 81.31 680 ALA A CA 1
ATOM 5139 C C . ALA A 1 680 ? -9.648 23.926 8.246 1.00 81.31 680 ALA A C 1
ATOM 5141 O O . ALA A 1 680 ? -9.837 24.095 9.457 1.00 81.31 680 ALA A O 1
ATOM 5142 N N . LEU A 1 681 ? -10.038 22.812 7.615 1.00 81.88 681 LEU A N 1
ATOM 5143 C CA . LEU A 1 681 ? -10.664 21.674 8.290 1.00 81.88 681 LEU A CA 1
ATOM 5144 C C . LEU A 1 681 ? -9.696 20.969 9.252 1.00 81.88 681 LEU A C 1
ATOM 5146 O O . LEU A 1 681 ? -10.113 20.605 10.351 1.00 81.88 681 LEU A O 1
ATOM 5150 N N . GLU A 1 682 ? -8.412 20.834 8.912 1.00 80.94 682 GLU A N 1
ATOM 5151 C CA . GLU A 1 682 ? -7.399 20.286 9.825 1.00 80.94 682 GLU A CA 1
ATOM 5152 C C . GLU A 1 682 ? -7.186 21.184 11.054 1.00 80.94 682 GLU A C 1
ATOM 5154 O O . GLU A 1 682 ? -7.154 20.697 12.191 1.00 80.94 682 GLU A O 1
ATOM 5159 N N . ILE A 1 683 ? -7.117 22.509 10.869 1.00 83.69 683 ILE A N 1
ATOM 5160 C CA . ILE A 1 683 ? -7.037 23.471 11.982 1.00 83.69 683 ILE A CA 1
ATOM 5161 C C . ILE A 1 683 ? -8.284 23.363 12.870 1.00 83.69 683 ILE A C 1
ATOM 5163 O O . ILE A 1 683 ? -8.183 23.301 14.097 1.00 83.69 683 ILE A O 1
ATOM 5167 N N . LEU A 1 684 ? -9.476 23.284 12.277 1.00 84.81 684 LEU A N 1
ATOM 5168 C CA . LEU A 1 684 ? -10.709 23.122 13.042 1.00 84.81 684 LEU A CA 1
ATOM 5169 C C . LEU A 1 684 ? -10.728 21.793 13.815 1.00 84.81 684 LEU A C 1
ATOM 5171 O O . LEU A 1 684 ? -11.104 21.767 14.988 1.00 84.81 684 LEU A O 1
ATOM 5175 N N . ALA A 1 685 ? -10.282 20.698 13.199 1.00 82.38 685 ALA A N 1
ATOM 5176 C CA . ALA A 1 685 ? -10.222 19.389 13.839 1.00 82.38 685 ALA A CA 1
ATOM 5177 C C . ALA A 1 685 ? -9.232 19.363 15.016 1.00 82.38 685 ALA A C 1
ATOM 5179 O O . ALA A 1 685 ? -9.539 18.806 16.073 1.00 82.38 685 ALA A O 1
ATOM 5180 N N . THR A 1 686 ? -8.075 20.022 14.885 1.00 82.81 686 THR A N 1
ATOM 5181 C CA . THR A 1 686 ? -7.104 20.149 15.984 1.00 82.81 686 THR A CA 1
ATOM 5182 C C . THR A 1 686 ? -7.661 20.991 17.140 1.00 82.81 686 THR A C 1
ATOM 5184 O O . THR A 1 686 ? -7.558 20.580 18.302 1.00 82.81 686 THR A O 1
ATOM 5187 N N . LEU A 1 687 ? -8.358 22.097 16.859 1.00 84.81 687 LEU A N 1
ATOM 5188 C CA . LEU A 1 687 ? -9.046 22.903 17.878 1.00 84.81 687 LEU A CA 1
ATOM 5189 C C . LEU A 1 687 ? -10.158 22.118 18.596 1.00 84.81 687 LEU A C 1
ATOM 5191 O O . LEU A 1 687 ? -10.238 22.133 19.827 1.00 84.81 687 LEU A O 1
ATOM 5195 N N . LEU A 1 688 ? -10.978 21.363 17.861 1.00 85.94 688 LEU A N 1
ATOM 5196 C CA . LEU A 1 688 ? -11.997 20.491 18.455 1.00 85.94 688 LEU A CA 1
ATOM 5197 C C . LEU A 1 688 ? -11.358 19.390 19.311 1.00 85.94 688 LEU A C 1
ATOM 5199 O O . LEU A 1 688 ? -11.815 19.136 20.425 1.00 85.94 688 LEU A O 1
ATOM 5203 N N . SER A 1 689 ? -10.258 18.790 18.848 1.00 80.44 689 SER A N 1
ATOM 5204 C CA . SER A 1 689 ? -9.549 17.750 19.599 1.00 80.44 689 SER A CA 1
ATOM 5205 C C . SER A 1 689 ? -8.920 18.267 20.899 1.00 80.44 689 SER A C 1
ATOM 5207 O O . SER A 1 689 ? -8.988 17.602 21.930 1.00 80.44 689 SER A O 1
ATOM 5209 N N . SER A 1 690 ? -8.382 19.488 20.901 1.00 80.62 690 SER A N 1
ATOM 5210 C CA . SER A 1 690 ? -7.867 20.127 22.121 1.00 80.62 690 SER A CA 1
ATOM 5211 C C . SER A 1 690 ? -8.991 20.536 23.082 1.00 80.62 690 SER A C 1
ATOM 5213 O O . SER A 1 690 ? -8.839 20.430 24.301 1.00 80.62 690 SER A O 1
ATOM 5215 N N . SER A 1 691 ? -10.165 20.890 22.553 1.00 82.75 691 SER A N 1
ATOM 5216 C CA . SER A 1 691 ? -11.367 21.162 23.352 1.00 82.75 691 SER A CA 1
ATOM 5217 C C . SER A 1 691 ? -11.874 19.917 24.097 1.00 82.75 691 SER A C 1
ATOM 5219 O O . SER A 1 691 ? -12.400 20.042 25.205 1.00 82.75 691 SER A O 1
ATOM 5221 N N . ILE A 1 692 ? -11.652 18.709 23.558 1.00 81.44 692 ILE A N 1
ATOM 5222 C CA . ILE A 1 692 ? -11.942 17.440 24.253 1.00 81.44 692 ILE A CA 1
ATOM 5223 C C . ILE A 1 692 ? -11.141 17.343 25.555 1.00 81.44 692 ILE A C 1
ATOM 5225 O O . ILE A 1 692 ? -11.708 17.003 26.591 1.00 81.44 692 ILE A O 1
ATOM 5229 N N . ALA A 1 693 ? -9.851 17.696 25.543 1.00 77.75 693 ALA A N 1
ATOM 5230 C CA . ALA A 1 693 ? -9.030 17.700 26.756 1.00 77.75 693 ALA A CA 1
ATOM 5231 C C . ALA A 1 693 ? -9.568 18.689 27.805 1.00 77.75 693 ALA A C 1
ATOM 5233 O O . ALA A 1 693 ? -9.592 18.373 28.994 1.00 77.75 693 ALA A O 1
ATOM 5234 N N . GLY A 1 694 ? -10.077 19.847 27.367 1.00 79.81 694 GLY A N 1
ATOM 5235 C CA . GLY A 1 694 ? -10.756 20.815 28.232 1.00 79.81 694 GLY A CA 1
ATOM 5236 C C . GLY A 1 694 ? -12.034 20.262 28.871 1.00 79.81 694 GLY A C 1
ATOM 5237 O O . GLY A 1 694 ? -12.240 20.432 30.072 1.00 79.81 694 GLY A O 1
ATOM 5238 N N . ILE A 1 695 ? -12.866 19.540 28.111 1.00 77.56 695 ILE A N 1
ATOM 5239 C CA . ILE A 1 695 ? -14.065 18.871 28.645 1.00 77.56 695 ILE A CA 1
ATOM 5240 C C . ILE A 1 695 ? -13.690 17.752 29.615 1.00 77.56 695 ILE A C 1
ATOM 5242 O O . ILE A 1 695 ? -14.316 17.629 30.664 1.00 77.56 695 ILE A O 1
ATOM 5246 N N . LEU A 1 696 ? -12.669 16.953 29.305 1.00 76.94 696 LEU A N 1
ATOM 5247 C CA . LEU A 1 696 ? -12.186 15.896 30.194 1.00 76.94 696 LEU A CA 1
ATOM 5248 C C . LEU A 1 696 ? -11.632 16.476 31.500 1.00 76.94 696 LEU A C 1
ATOM 5250 O O . LEU A 1 696 ? -11.917 15.949 32.575 1.00 76.94 696 LEU A O 1
ATOM 5254 N N . LEU A 1 697 ? -10.908 17.597 31.429 1.00 80.19 697 LEU A N 1
ATOM 5255 C CA . LEU A 1 697 ? -10.461 18.334 32.607 1.00 80.19 697 LEU A CA 1
ATOM 5256 C C . LEU A 1 697 ? -11.656 18.868 33.397 1.00 80.19 697 LEU A C 1
ATOM 5258 O O . LEU A 1 697 ? -11.690 18.715 34.611 1.00 80.19 697 LEU A O 1
ATOM 5262 N N . LEU A 1 698 ? -12.668 19.426 32.730 1.00 76.50 698 LEU A N 1
ATOM 5263 C CA . LEU A 1 698 ? -13.895 19.886 33.375 1.00 76.50 698 LEU A CA 1
ATOM 5264 C C . LEU A 1 698 ? -14.648 18.723 34.047 1.00 76.50 698 LEU A C 1
ATOM 5266 O O . LEU A 1 698 ? -15.069 18.854 35.194 1.00 76.50 698 LEU A O 1
ATOM 5270 N N . MET A 1 699 ? -14.748 17.558 33.402 1.00 75.25 699 MET A N 1
ATOM 5271 C CA . MET A 1 699 ? -15.298 16.331 33.991 1.00 75.25 699 MET A CA 1
ATOM 5272 C C . MET A 1 699 ? -14.505 15.918 35.237 1.00 75.25 699 MET A C 1
ATOM 5274 O O . MET A 1 699 ? -15.099 15.684 36.289 1.00 75.25 699 MET A O 1
ATOM 5278 N N . LEU A 1 700 ? -13.174 15.915 35.166 1.00 75.31 700 LEU A N 1
ATOM 5279 C CA . LEU A 1 700 ? -12.300 15.568 36.286 1.00 75.31 700 LEU A CA 1
ATOM 5280 C C . LEU A 1 700 ? -12.407 16.585 37.433 1.00 75.31 700 LEU A C 1
ATOM 5282 O O . LEU A 1 700 ? -12.538 16.197 38.593 1.00 75.31 700 LEU A O 1
ATOM 5286 N N . CYS A 1 701 ? -12.456 17.879 37.120 1.00 74.62 701 CYS A N 1
ATOM 5287 C CA . CYS A 1 701 ? -12.688 18.956 38.075 1.00 74.62 701 CYS A CA 1
ATOM 5288 C C . CYS A 1 701 ? -14.064 18.834 38.731 1.00 74.62 701 CYS A C 1
ATOM 5290 O O . CYS A 1 701 ? -14.146 18.985 39.943 1.00 74.62 701 CYS A O 1
ATOM 5292 N N . THR A 1 702 ? -15.133 18.499 37.998 1.00 69.38 702 THR A N 1
ATOM 5293 C CA . THR A 1 702 ? -16.455 18.256 38.607 1.00 69.38 702 THR A CA 1
ATOM 5294 C C . THR A 1 702 ? -16.445 17.028 39.521 1.00 69.38 702 THR A C 1
ATOM 5296 O O . THR A 1 702 ? -17.027 17.075 40.607 1.00 69.38 702 THR A O 1
ATOM 5299 N N . CYS A 1 703 ? -15.728 15.959 39.150 1.00 67.69 703 CYS A N 1
ATOM 5300 C CA . CYS A 1 703 ? -15.524 14.793 40.008 1.00 67.69 703 CYS A CA 1
ATOM 5301 C C . CYS A 1 703 ? -14.795 15.175 41.303 1.00 67.69 703 CYS A C 1
ATOM 5303 O O . CYS A 1 703 ? -15.300 14.895 42.388 1.00 67.69 703 CYS A O 1
ATOM 5305 N N . VAL A 1 704 ? -13.656 15.863 41.209 1.00 70.50 704 VAL A N 1
ATOM 5306 C CA . VAL A 1 704 ? -12.864 16.301 42.370 1.00 70.50 704 VAL A CA 1
ATOM 5307 C C . VAL A 1 704 ? -13.657 17.286 43.233 1.00 70.50 704 VAL A C 1
ATOM 5309 O O . VAL A 1 704 ? -13.777 17.087 44.439 1.00 70.50 704 VAL A O 1
ATOM 5312 N N . TRP A 1 705 ? -14.276 18.295 42.620 1.00 67.38 705 TRP A N 1
ATOM 5313 C CA . TRP A 1 705 ? -15.103 19.292 43.301 1.00 67.38 705 TRP A CA 1
ATOM 5314 C C . TRP A 1 705 ? -16.242 18.646 44.088 1.00 67.38 705 TRP A C 1
ATOM 5316 O O . TRP A 1 705 ? -16.469 18.977 45.252 1.00 67.38 705 TRP A O 1
ATOM 5326 N N . SER A 1 706 ? -16.923 17.667 43.487 1.00 62.22 706 SER A N 1
ATOM 5327 C CA . SER A 1 706 ? -17.989 16.945 44.176 1.00 62.22 706 SER A CA 1
ATOM 5328 C C . SER A 1 706 ? -17.468 16.136 45.371 1.00 62.22 706 SER A C 1
ATOM 5330 O O . SER A 1 706 ? -18.129 16.133 46.405 1.00 62.22 706 SER A O 1
ATOM 5332 N N . LEU A 1 707 ? -16.274 15.526 45.298 1.00 63.28 707 LEU A N 1
ATOM 5333 C CA . LEU A 1 707 ? -15.663 14.788 46.418 1.00 63.28 707 LEU A CA 1
ATOM 5334 C C . LEU A 1 707 ? -15.332 15.686 47.620 1.00 63.28 707 LEU A C 1
ATOM 5336 O O . LEU A 1 707 ? -15.497 15.249 48.761 1.00 63.28 707 LEU A O 1
ATOM 5340 N N . PHE A 1 708 ? -14.908 16.929 47.372 1.00 60.44 708 PHE A N 1
ATOM 5341 C CA . PHE A 1 708 ? -14.618 17.911 48.423 1.00 60.44 708 PHE A CA 1
ATOM 5342 C C . PHE A 1 708 ? -15.889 18.519 49.037 1.00 60.44 708 PHE A C 1
ATOM 5344 O O . PHE A 1 708 ? -15.942 18.766 50.241 1.00 60.44 708 PHE A O 1
ATOM 5351 N N . GLN A 1 709 ? -16.950 18.697 48.250 1.00 56.72 709 GLN A N 1
ATOM 5352 C CA . GLN A 1 709 ? -18.218 19.265 48.708 1.00 56.72 709 GLN A CA 1
ATOM 5353 C C . GLN A 1 709 ? -19.174 18.188 49.255 1.00 56.72 709 GLN A C 1
ATOM 5355 O O . GLN A 1 709 ? -20.206 17.878 48.661 1.00 56.72 709 GLN A O 1
ATOM 5360 N N . ARG A 1 710 ? -18.893 17.642 50.450 1.00 48.72 710 ARG A N 1
ATOM 5361 C CA . ARG A 1 710 ? -19.820 16.727 51.162 1.00 48.72 710 ARG A CA 1
ATOM 5362 C C . ARG A 1 710 ? -21.163 17.365 51.568 1.00 48.72 710 ARG A C 1
ATOM 5364 O O . ARG A 1 710 ? -22.050 16.633 52.003 1.00 48.72 710 ARG A O 1
ATOM 5371 N N . GLN A 1 711 ? -21.340 18.683 51.435 1.00 43.41 711 GLN A N 1
ATOM 5372 C CA . GLN A 1 711 ? -22.532 19.396 51.926 1.00 43.41 711 GLN A CA 1
ATOM 5373 C C . GLN A 1 711 ? -23.224 20.340 50.924 1.00 43.41 711 GLN A C 1
ATOM 5375 O O . GLN A 1 711 ? -24.230 20.943 51.282 1.00 43.41 711 GLN A O 1
ATOM 5380 N N . VAL A 1 712 ? -22.767 20.461 49.672 1.00 44.41 712 VAL A N 1
ATOM 5381 C CA . VAL A 1 712 ? -23.219 21.553 48.775 1.00 44.41 712 VAL A CA 1
ATOM 5382 C C . VAL A 1 712 ? -23.619 21.045 47.386 1.00 44.41 712 VAL A C 1
ATOM 5384 O O . VAL A 1 712 ? -23.290 21.623 46.360 1.00 44.41 712 VAL A O 1
ATOM 5387 N N . ILE A 1 713 ? -24.399 19.966 47.323 1.00 43.06 713 ILE A N 1
ATOM 5388 C CA . ILE A 1 713 ? -25.279 19.741 46.162 1.00 43.06 713 ILE A CA 1
ATOM 5389 C C . ILE A 1 713 ? -26.642 20.303 46.572 1.00 43.06 713 ILE A C 1
ATOM 5391 O O . ILE A 1 713 ? -27.535 19.571 46.996 1.00 43.06 713 ILE A O 1
ATOM 5395 N N . GLY A 1 714 ? -26.721 21.638 46.583 1.00 43.75 714 GLY A N 1
ATOM 5396 C CA . GLY A 1 714 ? -27.887 22.404 47.038 1.00 43.75 714 GLY A CA 1
ATOM 5397 C C . GLY A 1 714 ? -27.600 23.607 47.948 1.00 43.75 714 GLY A C 1
ATOM 5398 O O . GLY A 1 714 ? -28.515 24.026 48.646 1.00 43.75 714 GLY A O 1
ATOM 5399 N N . SER A 1 715 ? -26.377 24.155 47.986 1.00 38.31 715 SER A N 1
ATOM 5400 C CA . SER A 1 715 ? -26.096 25.408 48.713 1.00 38.31 715 SER A CA 1
ATOM 5401 C C . SER A 1 715 ? -25.704 26.549 47.767 1.00 38.31 715 SER A C 1
ATOM 5403 O O . SER A 1 715 ? -25.155 26.342 46.688 1.00 38.31 715 SER A O 1
ATOM 5405 N N . HIS A 1 716 ? -26.081 27.740 48.221 1.00 40.22 716 HIS A N 1
ATOM 5406 C CA . HIS A 1 716 ? -26.377 29.006 47.555 1.00 40.22 716 HIS A CA 1
ATOM 5407 C C . HIS A 1 716 ? -25.226 29.744 46.850 1.00 40.22 716 HIS A C 1
ATOM 5409 O O . HIS A 1 716 ? -25.401 30.908 46.505 1.00 40.22 716 HIS A O 1
ATOM 5415 N N . SER A 1 717 ? -24.058 29.144 46.642 1.00 40.22 717 SER A N 1
ATOM 5416 C CA . SER A 1 717 ? -22.912 29.896 46.118 1.00 40.22 717 SER A CA 1
ATOM 5417 C C . SER A 1 717 ? -22.856 29.867 44.592 1.00 40.22 717 SER A C 1
ATOM 5419 O O . SER A 1 717 ? -22.677 28.801 43.999 1.00 40.22 717 SER A O 1
ATOM 5421 N N . ASP A 1 718 ? -22.991 31.055 44.003 1.00 38.53 718 ASP A N 1
ATOM 5422 C CA . ASP A 1 718 ? -22.900 31.382 42.582 1.00 38.53 718 ASP A CA 1
ATOM 5423 C C . ASP A 1 718 ? -21.809 30.585 41.849 1.00 38.53 718 ASP A C 1
ATOM 5425 O O . ASP A 1 718 ? -20.612 30.844 41.983 1.00 38.53 718 ASP A O 1
ATOM 5429 N N . LEU A 1 719 ? -22.233 29.615 41.036 1.00 42.62 719 LEU A N 1
ATOM 5430 C CA . LEU A 1 719 ? -21.406 29.077 39.963 1.00 42.62 719 LEU A CA 1
ATOM 5431 C C . LEU A 1 719 ? -21.754 29.831 38.674 1.00 42.62 719 LEU A C 1
ATOM 5433 O O . LEU A 1 719 ? -22.921 30.089 38.393 1.00 42.62 719 LEU A O 1
ATOM 5437 N N . ILE A 1 720 ? -20.725 30.133 37.884 1.00 41.91 720 ILE A N 1
ATOM 5438 C CA . ILE A 1 720 ? -20.690 31.018 36.701 1.00 41.91 720 ILE A CA 1
ATOM 5439 C C . ILE A 1 720 ? -21.717 30.672 35.585 1.00 41.91 720 ILE A C 1
ATOM 5441 O O . ILE A 1 720 ? -21.911 31.453 34.660 1.00 41.91 720 ILE A O 1
ATOM 5445 N N . LEU A 1 721 ? -22.446 29.556 35.681 1.00 41.84 721 LEU A N 1
ATOM 5446 C CA . LEU A 1 721 ? -23.518 29.156 34.760 1.00 41.84 721 LEU A CA 1
ATOM 5447 C C . LEU A 1 721 ? -24.810 28.902 35.551 1.00 41.84 721 LEU A C 1
ATOM 5449 O O . LEU A 1 721 ? -25.039 27.812 36.077 1.00 41.84 721 LEU A O 1
ATOM 5453 N N . ASN A 1 722 ? -25.649 29.932 35.662 1.00 37.91 722 ASN A N 1
ATOM 5454 C CA . ASN A 1 722 ? -26.888 29.899 36.436 1.00 37.91 722 ASN A CA 1
ATOM 5455 C C . ASN A 1 722 ? -27.967 29.072 35.699 1.00 37.91 722 ASN A C 1
ATOM 5457 O O . ASN A 1 722 ? -28.704 29.593 34.869 1.00 37.91 722 ASN A O 1
ATOM 5461 N N . LEU A 1 723 ? -28.042 27.767 35.986 1.00 45.66 723 LEU A N 1
ATOM 5462 C CA . LEU A 1 723 ? -28.995 26.800 35.404 1.00 45.66 723 LEU A CA 1
ATOM 5463 C C . LEU A 1 723 ? -30.342 26.730 36.168 1.00 45.66 723 LEU A C 1
ATOM 5465 O O . LEU A 1 723 ? -31.044 25.722 36.103 1.00 45.66 723 LEU A O 1
ATOM 5469 N N . GLY A 1 724 ? -30.703 27.794 36.895 1.00 42.41 724 GLY A N 1
ATOM 5470 C CA . GLY A 1 724 ? -31.941 27.906 37.677 1.00 42.41 724 GLY A CA 1
ATOM 5471 C C . GLY A 1 724 ? -31.741 27.746 39.191 1.00 42.41 724 GLY A C 1
ATOM 5472 O O . GLY A 1 724 ? -30.845 27.041 39.656 1.00 42.41 724 GLY A O 1
ATOM 5473 N N . ARG A 1 725 ? -32.586 28.425 39.982 1.00 40.53 725 ARG A N 1
ATOM 5474 C CA . ARG A 1 725 ? -32.570 28.401 41.457 1.00 40.53 725 ARG A CA 1
ATOM 5475 C C . ARG A 1 725 ? -33.497 27.298 41.977 1.00 40.53 725 ARG A C 1
ATOM 5477 O O . ARG A 1 725 ? -34.701 27.372 41.761 1.00 40.53 725 ARG A O 1
ATOM 5484 N N . CYS A 1 726 ? -32.977 26.322 42.722 1.00 46.47 726 CYS A N 1
ATOM 5485 C CA . CYS A 1 726 ? -33.830 25.452 43.540 1.00 46.47 726 CYS A CA 1
ATOM 5486 C C . CYS A 1 726 ? -34.315 26.218 44.783 1.00 46.47 726 CYS A C 1
ATOM 5488 O O . CYS A 1 726 ? -33.521 26.900 45.433 1.00 46.47 726 CYS A O 1
ATOM 5490 N N . ALA A 1 727 ? -35.597 26.094 45.139 1.00 55.59 727 ALA A N 1
ATOM 5491 C CA . ALA A 1 727 ? -36.098 26.584 46.423 1.00 55.59 727 ALA A CA 1
ATOM 5492 C C . ALA A 1 727 ? -35.427 25.815 47.580 1.00 55.59 727 ALA A C 1
ATOM 5494 O O . ALA A 1 727 ? -35.182 24.611 47.473 1.00 55.59 727 ALA A O 1
ATOM 5495 N N . THR A 1 728 ? -35.102 26.498 48.681 1.00 54.31 728 THR A N 1
ATOM 5496 C CA . THR A 1 728 ? -34.533 25.841 49.868 1.00 54.31 728 THR A CA 1
ATOM 5497 C C . THR A 1 728 ? -35.561 24.891 50.482 1.00 54.31 728 THR A C 1
ATOM 5499 O O . THR A 1 728 ? -36.757 25.173 50.451 1.00 54.31 728 THR A O 1
ATOM 5502 N N . ASN A 1 729 ? -35.109 23.774 51.067 1.00 63.00 729 ASN A N 1
ATOM 5503 C CA . ASN A 1 729 ? -36.013 22.813 51.720 1.00 63.00 729 ASN A CA 1
ATOM 5504 C C . ASN A 1 729 ? -36.896 23.491 52.784 1.00 63.00 729 ASN A C 1
ATOM 5506 O O . ASN A 1 729 ? -38.041 23.094 52.950 1.00 63.00 729 ASN A O 1
ATOM 5510 N N . GLU A 1 730 ? -36.376 24.522 53.458 1.00 65.88 730 GLU A N 1
ATOM 5511 C CA . GLU A 1 730 ? -37.121 25.360 54.406 1.00 65.88 730 GLU A CA 1
ATOM 5512 C C . GLU A 1 730 ? -38.226 26.159 53.714 1.00 65.88 730 GLU A C 1
ATOM 5514 O O . GLU A 1 730 ? -39.370 26.054 54.121 1.00 65.88 730 GLU A O 1
ATOM 5519 N N . LYS A 1 731 ? -37.947 26.842 52.594 1.00 68.62 731 LYS A N 1
ATOM 5520 C CA . LYS A 1 731 ? -38.982 27.571 51.836 1.00 68.62 731 LYS A CA 1
ATOM 5521 C C . LYS A 1 731 ? -40.069 26.656 51.277 1.00 68.62 731 LYS A C 1
ATOM 5523 O O . LYS A 1 731 ? -41.227 27.054 51.214 1.00 68.62 731 LYS A O 1
ATOM 5528 N N . VAL A 1 732 ? -39.701 25.451 50.838 1.00 70.38 732 VAL A N 1
ATOM 5529 C CA . VAL A 1 732 ? -40.672 24.448 50.374 1.00 70.38 732 VAL A CA 1
ATOM 5530 C C . VAL A 1 732 ? -41.506 23.935 51.545 1.00 70.38 732 VAL A C 1
ATOM 5532 O O . VAL A 1 732 ? -42.715 23.805 51.405 1.00 70.38 732 VAL A O 1
ATOM 5535 N N . LEU A 1 733 ? -40.886 23.680 52.701 1.00 69.75 733 LEU A N 1
ATOM 5536 C CA . LEU A 1 733 ? -41.593 23.280 53.915 1.00 69.75 733 LEU A CA 1
ATOM 5537 C C . LEU A 1 733 ? -42.538 24.384 54.403 1.00 69.75 733 LEU A C 1
ATOM 5539 O O . LEU A 1 733 ? -43.687 24.080 54.693 1.00 69.75 733 LEU A O 1
ATOM 5543 N N . ASP A 1 734 ? -42.099 25.642 54.421 1.00 75.44 734 ASP A N 1
ATOM 5544 C CA . ASP A 1 734 ? -42.922 26.796 54.791 1.00 75.44 734 ASP A CA 1
ATOM 5545 C C . ASP A 1 734 ? -44.124 26.930 53.853 1.00 75.44 734 ASP A C 1
ATOM 5547 O O . ASP A 1 734 ? -45.250 27.083 54.315 1.00 75.44 734 ASP A O 1
ATOM 5551 N N . LYS A 1 735 ? -43.913 26.772 52.538 1.00 73.88 735 LYS A N 1
ATOM 5552 C CA . LYS A 1 735 ? -44.989 26.739 51.536 1.00 73.88 735 LYS A CA 1
ATOM 5553 C C . LYS A 1 735 ? -45.944 25.562 51.737 1.00 73.88 735 LYS A C 1
ATOM 5555 O O . LYS A 1 735 ? -47.149 25.733 51.603 1.00 73.88 735 LYS A O 1
ATOM 5560 N N . LEU A 1 736 ? -45.438 24.371 52.061 1.00 75.69 736 LEU A N 1
ATOM 5561 C CA . LEU A 1 736 ? -46.273 23.200 52.347 1.00 75.69 736 LEU A CA 1
ATOM 5562 C C . LEU A 1 736 ? -47.072 23.374 53.644 1.00 75.69 736 LEU A C 1
ATOM 5564 O O . LEU A 1 736 ? -48.231 22.976 53.693 1.00 75.69 736 LEU A O 1
ATOM 5568 N N . ILE A 1 737 ? -46.482 23.990 54.672 1.00 76.31 737 ILE A N 1
ATOM 5569 C CA . ILE A 1 737 ? -47.157 24.340 55.926 1.00 76.31 737 ILE A CA 1
ATOM 5570 C C . ILE A 1 737 ? -48.246 25.384 55.654 1.00 76.31 737 ILE A C 1
ATOM 5572 O O . ILE A 1 737 ? -49.380 25.195 56.086 1.00 76.31 737 ILE A O 1
ATOM 5576 N N . GLU A 1 738 ? -47.940 26.426 54.878 1.00 78.06 738 GLU A N 1
ATOM 5577 C CA . GLU A 1 738 ? -48.885 27.458 54.430 1.00 78.06 738 GLU A CA 1
ATOM 5578 C C . GLU A 1 738 ? -50.078 26.835 53.682 1.00 78.06 738 GLU A C 1
ATOM 5580 O O . GLU A 1 738 ? -51.231 27.079 54.042 1.00 78.06 738 GLU A O 1
ATOM 5585 N N . ILE A 1 739 ? -49.812 25.946 52.716 1.00 75.44 739 ILE A N 1
ATOM 5586 C CA . ILE A 1 739 ? -50.841 25.193 51.984 1.00 75.44 739 ILE A CA 1
ATOM 5587 C C . ILE A 1 739 ? -51.644 24.298 52.938 1.00 75.44 739 ILE A C 1
ATOM 5589 O O . ILE A 1 739 ? -52.869 24.277 52.865 1.00 75.44 739 ILE A O 1
ATOM 5593 N N . SER A 1 740 ? -50.992 23.593 53.869 1.00 73.81 740 SER A N 1
ATOM 5594 C CA . SER A 1 740 ? -51.677 22.712 54.825 1.00 73.81 740 SER A CA 1
ATOM 5595 C C . SER A 1 740 ? -52.608 23.476 55.769 1.00 73.81 740 SER A C 1
ATOM 5597 O O . SER A 1 740 ? -53.715 23.012 56.034 1.00 73.81 740 SER A O 1
ATOM 5599 N N . HIS A 1 741 ? -52.205 24.670 56.218 1.00 76.88 741 HIS A N 1
ATOM 5600 C CA . HIS A 1 741 ? -53.044 25.537 57.036 1.00 76.88 741 HIS A CA 1
ATOM 5601 C C . HIS A 1 741 ? -54.253 26.034 56.248 1.00 76.88 741 HIS A C 1
ATOM 5603 O O . HIS A 1 741 ? -55.364 25.964 56.768 1.00 76.88 741 HIS A O 1
ATOM 5609 N N . CYS A 1 742 ? -54.063 26.435 54.986 1.00 71.69 742 CYS A N 1
ATOM 5610 C CA . CYS A 1 742 ? -55.162 26.830 54.104 1.00 71.69 742 CYS A CA 1
ATOM 5611 C C . CYS A 1 742 ? -56.147 25.676 53.856 1.00 71.69 742 CYS A C 1
ATOM 5613 O O . CYS A 1 742 ? -57.352 25.881 53.950 1.00 71.69 742 CYS A O 1
ATOM 5615 N N . ILE A 1 743 ? -55.648 24.457 53.619 1.00 72.50 743 ILE A N 1
ATOM 5616 C CA . ILE A 1 743 ? -56.486 23.260 53.439 1.00 72.50 743 ILE A CA 1
ATOM 5617 C C . ILE A 1 743 ? -57.241 22.920 54.734 1.00 72.50 743 ILE A C 1
ATOM 5619 O O . ILE A 1 743 ? -58.419 22.587 54.680 1.00 72.50 743 ILE A O 1
ATOM 5623 N N . SER A 1 744 ? -56.596 23.024 55.903 1.00 70.25 744 SER A N 1
ATOM 5624 C CA . SER A 1 744 ? -57.224 22.720 57.200 1.00 70.25 744 SER A CA 1
ATOM 5625 C C . SER A 1 744 ? -58.240 23.767 57.671 1.00 70.25 744 SER A C 1
ATOM 5627 O O . SER A 1 744 ? -59.106 23.449 58.482 1.00 70.25 744 SER A O 1
ATOM 5629 N N . ALA A 1 745 ? -58.124 25.008 57.186 1.00 70.75 745 ALA A N 1
ATOM 5630 C CA . ALA A 1 745 ? -59.018 26.116 57.513 1.00 70.75 745 ALA A CA 1
ATOM 5631 C C . ALA A 1 745 ? -60.206 26.246 56.540 1.00 70.75 745 ALA A C 1
ATOM 5633 O O . ALA A 1 745 ? -61.123 27.020 56.809 1.00 70.75 745 ALA A O 1
ATOM 5634 N N . ALA A 1 746 ? -60.202 25.509 55.424 1.00 68.88 746 ALA A N 1
ATOM 5635 C CA . ALA A 1 746 ? -61.286 25.517 54.449 1.00 68.88 746 ALA A CA 1
ATOM 5636 C C . ALA A 1 746 ? -62.506 24.727 54.965 1.00 68.88 746 ALA A C 1
ATOM 5638 O O . ALA A 1 746 ? -62.380 23.577 55.388 1.00 68.88 746 ALA A O 1
ATOM 5639 N N . ALA A 1 747 ? -63.697 25.332 54.912 1.00 62.06 747 ALA A N 1
ATOM 5640 C CA . ALA A 1 747 ? -64.962 24.653 55.215 1.00 62.06 747 ALA A CA 1
ATOM 5641 C C . ALA A 1 747 ? -65.360 23.683 54.079 1.00 62.06 747 ALA A C 1
ATOM 5643 O O . ALA A 1 747 ? -64.961 23.889 52.931 1.00 62.06 747 ALA A O 1
ATOM 5644 N N . GLU A 1 748 ? -66.176 22.657 54.369 1.00 59.34 748 GLU A N 1
ATOM 5645 C CA . GLU A 1 748 ? -66.544 21.576 53.423 1.00 59.34 748 GLU A CA 1
ATOM 5646 C C . GLU A 1 748 ? -67.056 22.075 52.050 1.00 59.34 748 GLU A C 1
ATOM 5648 O O . GLU A 1 748 ? -66.833 21.410 51.043 1.00 59.34 748 GLU A O 1
ATOM 5653 N N . GLY A 1 749 ? -67.641 23.278 51.965 1.00 59.16 749 GLY A N 1
ATOM 5654 C CA . GLY A 1 749 ? -68.132 23.872 50.712 1.00 59.16 749 GLY A CA 1
ATOM 5655 C C . GLY A 1 749 ? -67.079 24.508 49.787 1.00 59.16 749 GLY A C 1
ATOM 5656 O O . GLY A 1 749 ? -67.359 24.711 48.609 1.00 59.16 749 GLY A O 1
ATOM 5657 N N . GLN A 1 750 ? -65.863 24.809 50.259 1.00 65.75 750 GLN A N 1
ATOM 5658 C CA . GLN A 1 750 ? -64.843 25.488 49.436 1.00 65.75 750 GLN A CA 1
ATOM 5659 C C . GLN A 1 750 ? -64.044 24.539 48.536 1.00 65.75 750 GLN A C 1
ATOM 5661 O O . GLN A 1 750 ? -63.408 24.999 47.592 1.00 65.75 750 GLN A O 1
ATOM 5666 N N . GLN A 1 751 ? -64.090 23.220 48.771 1.00 63.94 751 GLN A N 1
ATOM 5667 C CA . GLN A 1 751 ? -63.296 22.217 48.039 1.00 63.94 751 GLN A CA 1
ATOM 5668 C C . GLN A 1 751 ? -63.486 22.278 46.511 1.00 63.94 751 GLN A C 1
ATOM 5670 O O . GLN A 1 751 ? -62.538 22.049 45.760 1.00 63.94 751 GLN A O 1
ATOM 5675 N N . HIS A 1 752 ? -64.675 22.665 46.044 1.00 69.50 752 HIS A N 1
ATOM 5676 C CA . HIS A 1 752 ? -64.998 22.753 44.620 1.00 69.50 752 HIS A CA 1
ATOM 5677 C C . HIS A 1 752 ? -64.246 23.887 43.885 1.00 69.50 752 HIS A C 1
ATOM 5679 O O . HIS A 1 752 ? -63.979 23.773 42.686 1.00 69.50 752 HIS A O 1
ATOM 5685 N N . GLU A 1 753 ? -63.856 24.964 44.578 1.00 71.06 753 GLU A N 1
ATOM 5686 C CA . GLU A 1 753 ? -63.040 26.049 44.003 1.00 71.06 753 GLU A CA 1
ATOM 5687 C C . GLU A 1 753 ? -61.564 25.654 43.858 1.00 71.06 753 GLU A C 1
ATOM 5689 O O . GLU A 1 753 ? -60.895 26.073 42.908 1.00 71.06 753 GLU A O 1
ATOM 5694 N N . TRP A 1 754 ? -61.062 24.795 44.750 1.00 73.62 754 TRP A N 1
ATOM 5695 C CA . TRP A 1 754 ? -59.710 24.238 44.655 1.00 73.62 754 TRP A CA 1
ATOM 5696 C C . TRP A 1 754 ? -59.594 23.272 43.479 1.00 73.62 754 TRP A C 1
ATOM 5698 O O . TRP A 1 754 ? -58.632 23.364 42.722 1.00 73.62 754 TRP A O 1
ATOM 5708 N N . VAL A 1 755 ? -60.597 22.408 43.275 1.00 75.44 755 VAL A N 1
ATOM 5709 C CA . VAL A 1 755 ? -60.673 21.535 42.090 1.00 75.44 755 VAL A CA 1
ATOM 5710 C C . VAL A 1 755 ? -60.699 22.377 40.813 1.00 75.44 755 VAL A C 1
ATOM 5712 O O . VAL A 1 755 ? -59.884 22.156 39.928 1.00 75.44 755 VAL A O 1
ATOM 5715 N N . ARG A 1 756 ? -61.515 23.437 40.763 1.00 75.25 756 ARG A N 1
ATOM 5716 C CA . ARG A 1 756 ? -61.567 24.356 39.612 1.00 75.25 756 ARG A CA 1
ATOM 5717 C C . ARG A 1 756 ? -60.247 25.111 39.377 1.00 75.25 756 ARG A C 1
ATOM 5719 O O . ARG A 1 756 ? -59.908 25.433 38.243 1.00 75.25 756 ARG A O 1
ATOM 5726 N N . SER A 1 757 ? -59.489 25.399 40.436 1.00 73.81 757 SER A N 1
ATOM 5727 C CA . SER A 1 757 ? -58.153 26.004 40.328 1.00 73.81 757 SER A CA 1
ATOM 5728 C C . SER A 1 757 ? -57.108 25.005 39.822 1.00 73.81 757 SER A C 1
ATOM 5730 O O . SER A 1 757 ? -56.215 25.393 39.072 1.00 73.81 757 SER A O 1
ATOM 5732 N N . LEU A 1 758 ? -57.236 23.727 40.194 1.00 73.06 758 LEU A N 1
ATOM 5733 C CA . LEU A 1 758 ? -56.430 22.632 39.653 1.00 73.06 758 LEU A CA 1
ATOM 5734 C C . LEU A 1 758 ? -56.782 22.346 38.185 1.00 73.06 758 LEU A C 1
ATOM 5736 O O . LEU A 1 758 ? -55.873 22.102 37.403 1.00 73.06 758 LEU A O 1
ATOM 5740 N N . ASP A 1 759 ? -58.050 22.468 37.785 1.00 76.88 759 ASP A N 1
ATOM 5741 C CA . ASP A 1 759 ? -58.497 22.312 36.389 1.00 76.88 759 ASP A CA 1
ATOM 5742 C C . ASP A 1 759 ? -57.924 23.388 35.449 1.00 76.88 759 ASP A C 1
ATOM 5744 O O . ASP A 1 759 ? -57.814 23.170 34.242 1.00 76.88 759 ASP A O 1
ATOM 5748 N N . ASN A 1 760 ? -57.525 24.544 35.991 1.00 76.31 760 ASN A N 1
ATOM 5749 C CA . ASN A 1 760 ? -56.859 25.607 35.232 1.00 76.31 760 ASN A CA 1
ATOM 5750 C C . ASN A 1 760 ? -55.361 25.339 34.995 1.00 76.31 760 ASN A C 1
ATOM 5752 O O . ASN A 1 760 ? -54.719 26.085 34.252 1.00 76.31 760 ASN A O 1
ATOM 5756 N N . LEU A 1 761 ? -54.786 24.313 35.629 1.00 64.69 761 LEU A N 1
ATOM 5757 C CA . LEU A 1 761 ? -53.399 23.912 35.409 1.00 64.69 761 LEU A CA 1
ATOM 5758 C C . LEU A 1 761 ? -53.277 23.058 34.144 1.00 64.69 761 LEU A C 1
ATOM 5760 O O . LEU A 1 761 ? -54.204 22.356 33.739 1.00 64.69 761 LEU A O 1
ATOM 5764 N N . THR A 1 762 ? -52.104 23.079 33.508 1.00 62.34 762 THR A N 1
ATOM 5765 C CA . THR A 1 762 ? -51.872 22.195 32.362 1.00 62.34 762 THR A CA 1
ATOM 5766 C C . THR A 1 762 ? -51.800 20.736 32.819 1.00 62.34 762 THR A C 1
ATOM 5768 O O . THR A 1 762 ? -51.451 20.439 33.961 1.00 62.34 762 THR A O 1
ATOM 5771 N N . VAL A 1 763 ? -52.064 19.791 31.911 1.00 57.34 763 VAL A N 1
ATOM 5772 C CA . VAL A 1 763 ? -51.969 18.345 32.199 1.00 57.34 763 VAL A CA 1
ATOM 5773 C C . VAL A 1 763 ? -50.588 17.959 32.762 1.00 57.34 763 VAL A C 1
ATOM 5775 O O . VAL A 1 763 ? -50.487 17.073 33.609 1.00 57.34 763 VAL A O 1
ATOM 5778 N N . TYR A 1 764 ? -49.521 18.645 32.334 1.00 44.34 764 TYR A N 1
ATOM 5779 C CA . TYR A 1 764 ? -48.166 18.431 32.849 1.00 44.34 764 TYR A CA 1
ATOM 5780 C C . TYR A 1 764 ? -47.993 18.938 34.287 1.00 44.34 764 TYR A C 1
ATOM 5782 O O . TYR A 1 764 ? -47.337 18.271 35.087 1.00 44.34 764 TYR A O 1
ATOM 5790 N N . ASP A 1 765 ? -48.604 20.074 34.624 1.00 54.19 765 ASP A N 1
ATOM 5791 C CA . ASP A 1 765 ? -48.546 20.669 35.962 1.00 54.19 765 ASP A CA 1
ATOM 5792 C C . ASP A 1 765 ? -49.385 19.867 36.963 1.00 54.19 765 ASP A C 1
ATOM 5794 O O . ASP A 1 765 ? -48.910 19.559 38.054 1.00 54.19 765 ASP A O 1
ATOM 5798 N N . LEU A 1 766 ? -50.583 19.431 36.562 1.00 59.81 766 LEU A N 1
ATOM 5799 C CA . LEU A 1 766 ? -51.424 18.505 37.330 1.00 59.81 766 LEU A CA 1
ATOM 5800 C C . LEU A 1 766 ? -50.684 17.201 37.639 1.00 59.81 766 LEU A C 1
ATOM 5802 O O . LEU A 1 766 ? -50.657 16.762 38.787 1.00 59.81 766 LEU A O 1
ATOM 5806 N N . HIS A 1 767 ? -50.019 16.613 36.642 1.00 60.38 767 HIS A N 1
ATOM 5807 C CA . HIS A 1 767 ? -49.229 15.400 36.846 1.00 60.38 767 HIS A CA 1
ATOM 5808 C C . HIS A 1 767 ? -48.018 15.636 37.763 1.00 60.38 767 HIS A C 1
ATOM 5810 O O . HIS A 1 767 ? -47.668 14.775 38.568 1.00 60.38 767 HIS A O 1
ATOM 5816 N N . ALA A 1 768 ? -47.374 16.804 37.680 1.00 55.88 768 ALA A N 1
ATOM 5817 C CA . ALA A 1 768 ? -46.285 17.159 38.582 1.00 55.88 768 ALA A CA 1
ATOM 5818 C C . ALA A 1 768 ? -46.770 17.316 40.033 1.00 55.88 768 ALA A C 1
ATOM 5820 O O . ALA A 1 768 ? -46.106 16.821 40.943 1.00 55.88 768 ALA A O 1
ATOM 5821 N N . VAL A 1 769 ? -47.924 17.956 40.250 1.00 65.75 769 VAL A N 1
ATOM 5822 C CA . VAL A 1 769 ? -48.550 18.100 41.574 1.00 65.75 769 VAL A CA 1
ATOM 5823 C C . VAL A 1 769 ? -48.950 16.735 42.141 1.00 65.75 769 VAL A C 1
ATOM 5825 O O . VAL A 1 769 ? -48.622 16.443 43.290 1.00 65.75 769 VAL A O 1
ATOM 5828 N N . ASP A 1 770 ? -49.563 15.867 41.339 1.00 67.88 770 ASP A N 1
ATOM 5829 C CA . ASP A 1 770 ? -49.935 14.497 41.720 1.00 67.88 770 ASP A CA 1
ATOM 5830 C C . ASP A 1 770 ? -48.708 13.683 42.173 1.00 67.88 770 ASP A C 1
ATOM 5832 O O . ASP A 1 770 ? -48.630 13.221 43.310 1.00 67.88 770 ASP A O 1
ATOM 5836 N N . VAL A 1 771 ? -47.650 13.649 41.356 1.00 61.34 771 VAL A N 1
ATOM 5837 C CA . VAL A 1 771 ? -46.395 12.961 41.704 1.00 61.34 771 VAL A CA 1
ATOM 5838 C C . VAL A 1 771 ? -45.752 13.545 42.967 1.00 61.34 771 VAL A C 1
ATOM 5840 O O . VAL A 1 771 ? -45.233 12.804 43.802 1.00 61.34 771 VAL A O 1
ATOM 5843 N N . VAL A 1 772 ? -45.751 14.872 43.129 1.00 64.44 772 VAL A N 1
ATOM 5844 C CA . VAL A 1 772 ? -45.179 15.526 44.316 1.00 64.44 772 VAL A CA 1
ATOM 5845 C C . VAL A 1 772 ? -45.978 15.179 45.571 1.00 64.44 772 VAL A C 1
ATOM 5847 O O . VAL A 1 772 ? -45.374 14.870 46.601 1.00 64.44 772 VAL A O 1
ATOM 5850 N N . THR A 1 773 ? -47.308 15.197 45.496 1.00 67.00 773 THR A N 1
ATOM 5851 C CA . THR A 1 773 ? -48.181 14.872 46.631 1.00 67.00 773 THR A CA 1
ATOM 5852 C C . THR A 1 773 ? -48.084 13.399 47.021 1.00 67.00 773 THR A C 1
ATOM 5854 O O . THR A 1 773 ? -47.939 13.119 48.210 1.00 67.00 773 THR A O 1
ATOM 5857 N N . GLU A 1 774 ? -48.026 12.467 46.063 1.00 65.25 774 GLU A N 1
ATOM 5858 C CA . GLU A 1 774 ? -47.785 11.043 46.340 1.00 65.25 774 GLU A CA 1
ATOM 5859 C C . GLU A 1 774 ? -46.416 10.808 46.996 1.00 65.25 774 GLU A C 1
ATOM 5861 O O . GLU A 1 774 ? -46.314 10.123 48.017 1.00 65.25 774 GLU A O 1
ATOM 5866 N N . VAL A 1 775 ? -45.349 11.417 46.462 1.00 62.06 775 VAL A N 1
ATOM 5867 C CA . VAL A 1 775 ? -43.988 11.270 47.008 1.00 62.06 775 VAL A CA 1
ATOM 5868 C C . VAL A 1 775 ? -43.886 11.844 48.423 1.00 62.06 775 VAL A C 1
ATOM 5870 O O . VAL A 1 775 ? -43.228 11.252 49.285 1.00 62.06 775 VAL A O 1
ATOM 5873 N N . LEU A 1 776 ? -44.523 12.990 48.681 1.00 65.44 776 LEU A N 1
ATOM 5874 C CA . LEU A 1 776 ? -44.576 13.599 50.010 1.00 65.44 776 LEU A CA 1
ATOM 5875 C C . LEU A 1 776 ? -45.399 12.751 50.984 1.00 65.44 776 LEU A C 1
ATOM 5877 O O . LEU A 1 776 ? -44.945 12.530 52.109 1.00 65.44 776 LEU A O 1
ATOM 5881 N N . ALA A 1 777 ? -46.553 12.234 50.554 1.00 65.62 777 ALA A N 1
ATOM 5882 C CA . ALA A 1 777 ? -47.395 11.354 51.357 1.00 65.62 777 ALA A CA 1
ATOM 5883 C C . ALA A 1 777 ? -46.630 10.091 51.779 1.00 65.62 777 ALA A C 1
ATOM 5885 O O . ALA A 1 777 ? -46.565 9.787 52.970 1.00 65.62 777 ALA A O 1
ATOM 5886 N N . ASP A 1 778 ? -45.956 9.414 50.846 1.00 60.06 778 ASP A N 1
ATOM 5887 C CA . ASP A 1 778 ? -45.146 8.225 51.137 1.00 60.06 778 ASP A CA 1
ATOM 5888 C C . ASP A 1 778 ? -43.970 8.534 52.078 1.00 60.06 778 ASP A C 1
ATOM 5890 O O . ASP A 1 778 ? -43.699 7.787 53.028 1.00 60.06 778 ASP A O 1
ATOM 5894 N N . ALA A 1 779 ? -43.273 9.655 51.865 1.00 60.03 779 ALA A N 1
ATOM 5895 C CA . ALA A 1 779 ? -42.155 10.067 52.711 1.00 60.03 779 ALA A CA 1
ATOM 5896 C C . ALA A 1 779 ? -42.596 10.392 54.149 1.00 60.03 779 ALA A C 1
ATOM 5898 O O . ALA A 1 779 ? -41.911 10.015 55.108 1.00 60.03 779 ALA A O 1
ATOM 5899 N N . MET A 1 780 ? -43.742 11.059 54.311 1.00 64.25 780 MET A N 1
ATOM 5900 C CA . MET A 1 780 ? -44.306 11.396 55.618 1.00 64.25 780 MET A CA 1
ATOM 5901 C C . MET A 1 780 ? -44.887 10.164 56.324 1.00 64.25 780 MET A C 1
ATOM 5903 O O . MET A 1 780 ? -44.604 9.955 57.506 1.00 64.25 780 MET A O 1
ATOM 5907 N N . LEU A 1 781 ? -45.597 9.283 55.611 1.00 55.88 781 LEU A N 1
ATOM 5908 C CA . LEU A 1 781 ? -46.120 8.019 56.148 1.00 55.88 781 LEU A CA 1
ATOM 5909 C C . LEU A 1 781 ? -44.999 7.095 56.651 1.00 55.88 781 LEU A C 1
ATOM 5911 O O . LEU A 1 781 ? -45.130 6.479 57.712 1.00 55.88 781 LEU A O 1
ATOM 5915 N N . LEU A 1 782 ? -43.856 7.048 55.958 1.00 51.31 782 LEU A N 1
ATOM 5916 C CA . LEU A 1 782 ? -42.666 6.315 56.407 1.00 51.31 782 LEU A CA 1
ATOM 5917 C C . LEU A 1 782 ? -42.064 6.885 57.703 1.00 51.31 782 LEU A C 1
ATOM 5919 O O . LEU A 1 782 ? -41.553 6.121 58.527 1.00 51.31 782 LEU A O 1
ATOM 5923 N N . GLN A 1 783 ? -42.121 8.204 57.919 1.00 54.38 783 GLN A N 1
ATOM 5924 C CA . GLN A 1 783 ? -41.669 8.816 59.174 1.00 54.38 783 GLN A CA 1
ATOM 5925 C C . GLN A 1 783 ? -42.647 8.584 60.330 1.00 54.38 783 GLN A C 1
ATOM 5927 O O . GLN A 1 783 ? -42.207 8.283 61.442 1.00 54.38 783 GLN A O 1
ATOM 5932 N N . VAL A 1 784 ? -43.955 8.653 60.072 1.00 53.50 784 VAL A N 1
ATOM 5933 C CA . VAL A 1 784 ? -44.998 8.344 61.065 1.00 53.50 784 VAL A CA 1
ATOM 5934 C C . VAL A 1 784 ? -44.936 6.865 61.472 1.00 53.50 784 VAL A C 1
ATOM 5936 O O . VAL A 1 784 ? -44.967 6.548 62.659 1.00 53.50 784 VAL A O 1
ATOM 5939 N N . SER A 1 785 ? -44.711 5.958 60.515 1.00 43.59 785 SER A N 1
ATOM 5940 C CA . SER A 1 785 ? -44.481 4.530 60.776 1.00 43.59 785 SER A CA 1
ATOM 5941 C C . SER A 1 785 ? -43.225 4.273 61.626 1.00 43.59 785 SER A C 1
ATOM 5943 O O . SER A 1 785 ? -43.261 3.451 62.543 1.00 43.59 785 SER A O 1
ATOM 5945 N N . ARG A 1 786 ? -42.128 5.015 61.396 1.00 42.56 786 ARG A N 1
ATOM 5946 C CA . ARG A 1 786 ? -40.907 4.931 62.223 1.00 42.56 786 ARG A CA 1
ATOM 5947 C C . ARG A 1 786 ? -41.085 5.488 63.637 1.00 42.56 786 ARG A C 1
ATOM 5949 O O . ARG A 1 786 ? -40.458 4.962 64.550 1.00 42.56 786 ARG A O 1
ATOM 5956 N N . ARG A 1 787 ? -41.919 6.517 63.832 1.00 41.69 787 ARG A N 1
ATOM 5957 C CA . ARG A 1 787 ? -42.265 7.035 65.170 1.00 41.69 787 ARG A CA 1
ATOM 5958 C C . ARG A 1 787 ? -43.159 6.065 65.945 1.00 41.69 787 ARG A C 1
ATOM 5960 O O . ARG A 1 787 ? -42.892 5.825 67.117 1.00 41.69 787 ARG A O 1
ATOM 5967 N N . ASN A 1 788 ? -44.136 5.440 65.288 1.00 40.25 788 ASN A N 1
ATOM 5968 C CA . ASN A 1 788 ? -45.061 4.509 65.946 1.00 40.25 788 ASN A CA 1
ATOM 5969 C C . ASN A 1 788 ? -44.426 3.151 66.302 1.00 40.25 788 ASN A C 1
ATOM 5971 O O . ASN A 1 788 ? -44.886 2.491 67.225 1.00 40.25 788 ASN A O 1
ATOM 5975 N N . PHE A 1 789 ? -43.326 2.746 65.654 1.00 37.22 789 PHE A N 1
ATOM 5976 C CA . PHE A 1 789 ? -42.563 1.549 66.049 1.00 37.22 789 PHE A CA 1
ATOM 5977 C C . PHE A 1 789 ? -41.689 1.738 67.308 1.00 37.22 789 PHE A C 1
ATOM 5979 O O . PHE A 1 789 ? -41.121 0.764 67.803 1.00 37.22 789 PHE A O 1
ATOM 5986 N N . GLY A 1 790 ? -41.583 2.964 67.838 1.00 35.12 790 GLY A N 1
ATOM 5987 C CA . GLY A 1 790 ? -40.873 3.273 69.086 1.00 35.12 790 GLY A CA 1
ATOM 5988 C C . GLY A 1 790 ? -41.696 3.052 70.362 1.00 35.12 790 GLY A C 1
ATOM 5989 O O . GLY A 1 790 ? -41.128 3.070 71.452 1.00 35.12 790 GLY A O 1
ATOM 5990 N N . SER A 1 791 ? -43.006 2.808 70.253 1.00 33.34 791 SER A N 1
ATOM 5991 C CA . SER A 1 791 ? -43.881 2.523 71.394 1.00 33.34 791 SER A CA 1
ATOM 5992 C C . SER A 1 791 ? -44.836 1.364 71.088 1.00 33.34 791 SER A C 1
ATOM 5994 O O . SER A 1 791 ? -45.782 1.513 70.325 1.00 33.34 791 SER A O 1
ATOM 5996 N N . SER A 1 792 ? -44.580 0.230 71.748 1.00 28.55 792 SER A N 1
ATOM 5997 C CA . SER A 1 792 ? -45.503 -0.881 72.054 1.00 28.55 792 SER A CA 1
ATOM 5998 C C . SER A 1 792 ? -46.179 -1.671 70.913 1.00 28.55 792 SER A C 1
ATOM 6000 O O . SER A 1 792 ? -47.054 -1.186 70.211 1.00 28.55 792 SER A O 1
ATOM 6002 N N . SER A 1 793 ? -45.839 -2.969 70.891 1.00 29.03 793 SER A N 1
ATOM 6003 C CA . SER A 1 793 ? -46.677 -4.156 70.611 1.00 29.03 793 SER A CA 1
ATOM 6004 C C . SER A 1 793 ? -47.510 -4.260 69.320 1.00 29.03 793 SER A C 1
ATOM 6006 O O . SER A 1 793 ? -48.445 -3.512 69.074 1.00 29.03 793 SER A O 1
ATOM 6008 N N . GLN A 1 794 ? -47.216 -5.338 68.578 1.00 37.06 794 GLN A N 1
ATOM 6009 C CA . GLN A 1 794 ? -48.029 -6.033 67.568 1.00 37.06 794 GLN A CA 1
ATOM 6010 C C . GLN A 1 794 ? -49.526 -5.663 67.503 1.00 37.06 794 GLN A C 1
ATOM 6012 O O . GLN A 1 794 ? -50.305 -6.101 68.345 1.00 37.06 794 GLN A O 1
ATOM 6017 N N . GLN A 1 795 ? -49.963 -5.073 66.385 1.00 27.83 795 GLN A N 1
ATOM 6018 C CA . GLN A 1 795 ? -51.284 -5.377 65.826 1.00 27.83 795 GLN A CA 1
ATOM 6019 C C . GLN A 1 795 ? -51.327 -5.166 64.304 1.00 27.83 795 GLN A C 1
ATOM 6021 O O . GLN A 1 795 ? -50.887 -4.151 63.772 1.00 27.83 795 GLN A O 1
ATOM 6026 N N . ARG A 1 796 ? -51.816 -6.194 63.596 1.00 35.91 796 ARG A N 1
ATOM 6027 C CA . ARG A 1 796 ? -52.056 -6.224 62.144 1.00 35.91 796 ARG A CA 1
ATOM 6028 C C . ARG A 1 796 ? -53.208 -5.292 61.770 1.00 35.91 796 ARG A C 1
ATOM 6030 O O . ARG A 1 796 ? -54.288 -5.455 62.320 1.00 35.91 796 ARG A O 1
ATOM 6037 N N . VAL A 1 797 ? -53.027 -4.488 60.726 1.00 27.45 797 VAL A N 1
ATOM 6038 C CA . VAL A 1 797 ? -54.098 -3.941 59.867 1.00 27.45 797 VAL A CA 1
ATOM 6039 C C . VAL A 1 797 ? -53.472 -3.842 58.463 1.00 27.45 797 VAL A C 1
ATOM 6041 O O . VAL A 1 797 ? -52.362 -3.343 58.339 1.00 27.45 797 VAL A O 1
ATOM 6044 N N . GLY A 1 798 ? -53.977 -4.409 57.366 1.00 27.02 798 GLY A N 1
ATOM 6045 C CA . GLY A 1 798 ? -55.362 -4.623 56.955 1.00 27.02 798 GLY A CA 1
ATOM 6046 C C . GLY A 1 798 ? -55.637 -3.688 55.772 1.00 27.02 798 GLY A C 1
ATOM 6047 O O . GLY A 1 798 ? -56.110 -2.578 55.962 1.00 27.02 798 GLY A O 1
ATOM 6048 N N . THR A 1 799 ? -55.256 -4.100 54.560 1.00 31.11 799 THR A N 1
ATOM 6049 C CA . THR A 1 799 ? -55.437 -3.349 53.304 1.00 31.11 799 THR A CA 1
ATOM 6050 C C . THR A 1 799 ? -56.916 -3.131 52.978 1.00 31.11 799 THR A C 1
ATOM 6052 O O . THR A 1 799 ? -57.646 -4.108 52.824 1.00 31.11 799 THR A O 1
ATOM 6055 N N . SER A 1 800 ? -57.331 -1.882 52.760 1.00 26.08 800 SER A N 1
ATOM 6056 C CA . SER A 1 800 ? -58.577 -1.545 52.061 1.00 26.08 800 SER A CA 1
ATOM 6057 C C . SER A 1 800 ? -58.308 -0.412 51.074 1.00 26.08 800 SER A C 1
ATOM 6059 O O . SER A 1 800 ? -57.896 0.678 51.456 1.00 26.08 800 SER A O 1
ATOM 6061 N N . ARG A 1 801 ? -58.494 -0.711 49.787 1.00 29.20 801 ARG A N 1
ATOM 6062 C CA . ARG A 1 801 ? -58.370 0.192 48.640 1.00 29.20 801 ARG A CA 1
ATOM 6063 C C . ARG A 1 801 ? -59.785 0.314 48.069 1.00 29.20 801 ARG A C 1
ATOM 6065 O O . ARG A 1 801 ? -60.309 -0.693 47.591 1.00 29.20 801 ARG A O 1
ATOM 6072 N N . ARG A 1 802 ? -60.421 1.489 48.116 1.00 26.70 802 ARG A N 1
ATOM 6073 C CA . ARG A 1 802 ? -61.678 1.743 47.388 1.00 26.70 802 ARG A CA 1
ATOM 6074 C C . ARG A 1 802 ? -61.618 3.056 46.606 1.00 26.70 802 ARG A C 1
ATOM 6076 O O . ARG A 1 802 ? -61.294 4.096 47.158 1.00 26.70 802 ARG A O 1
ATOM 6083 N N . ARG A 1 803 ? -61.914 2.899 45.309 1.00 28.41 803 ARG A N 1
ATOM 6084 C CA . ARG A 1 803 ? -62.247 3.891 44.274 1.00 28.41 803 ARG A CA 1
ATOM 6085 C C . ARG A 1 803 ? -63.263 4.918 44.763 1.00 28.41 803 ARG A C 1
ATOM 6087 O O . ARG A 1 803 ? -64.220 4.516 45.419 1.00 28.41 803 ARG A O 1
ATOM 6094 N N . ILE A 1 804 ? -63.125 6.155 44.293 1.00 27.30 804 ILE A N 1
ATOM 6095 C CA . ILE A 1 804 ? -64.243 7.089 44.148 1.00 27.30 804 ILE A CA 1
ATOM 6096 C C . ILE A 1 804 ? -64.154 7.716 42.754 1.00 27.30 804 ILE A C 1
ATOM 6098 O O . ILE A 1 804 ? -63.092 8.170 42.334 1.00 27.30 804 ILE A O 1
ATOM 6102 N N . SER A 1 805 ? -65.280 7.645 42.054 1.00 24.30 805 SER A N 1
ATOM 6103 C CA . SER A 1 805 ? -65.640 8.308 40.807 1.00 24.30 805 SER A CA 1
ATOM 6104 C C . SER A 1 805 ? -66.846 9.203 41.111 1.00 24.30 805 SER A C 1
ATOM 6106 O O . SER A 1 805 ? -67.774 8.713 41.749 1.00 24.30 805 SER A O 1
ATOM 6108 N N . GLU A 1 806 ? -66.764 10.450 40.646 1.00 28.28 806 GLU A N 1
ATOM 6109 C CA . GLU A 1 806 ? -67.822 11.328 40.107 1.00 28.28 806 GLU A CA 1
ATOM 6110 C C . GLU A 1 806 ? -69.100 11.714 40.895 1.00 28.28 806 GLU A C 1
ATOM 6112 O O . GLU A 1 806 ? -69.823 10.881 41.431 1.00 28.28 806 GLU A O 1
ATOM 6117 N N . GLU A 1 807 ? -69.363 13.030 40.781 1.00 28.05 807 GLU A N 1
ATOM 6118 C CA . GLU A 1 807 ? -70.645 13.758 40.636 1.00 28.05 807 GLU A CA 1
ATOM 6119 C C . GLU A 1 807 ? -71.452 14.253 41.864 1.00 28.05 807 GLU A C 1
ATOM 6121 O O . GLU A 1 807 ? -72.176 13.521 42.528 1.00 28.05 807 GLU A O 1
ATOM 6126 N N . ALA A 1 808 ? -71.272 15.563 42.121 1.00 25.23 808 ALA A N 1
ATOM 6127 C CA . ALA A 1 808 ? -72.237 16.683 42.106 1.00 25.23 808 ALA A CA 1
ATOM 6128 C C . ALA A 1 808 ? -73.691 16.518 42.607 1.00 25.23 808 ALA A C 1
ATOM 6130 O O . ALA A 1 808 ? -74.454 15.751 42.037 1.00 25.23 808 ALA A O 1
ATOM 6131 N N . GLU A 1 809 ? -74.116 17.423 43.511 1.00 26.64 809 GLU A N 1
ATOM 6132 C CA . GLU A 1 809 ? -75.413 18.132 43.445 1.00 26.64 809 GLU A CA 1
ATOM 6133 C C . GLU A 1 809 ? -75.474 19.370 44.381 1.00 26.64 809 GLU A C 1
ATOM 6135 O O . GLU A 1 809 ? -74.657 19.528 45.285 1.00 26.64 809 GLU A O 1
ATOM 6140 N N . VAL A 1 810 ? -76.412 20.276 44.080 1.00 25.16 810 VAL A N 1
ATOM 6141 C CA . VAL A 1 810 ? -76.495 21.731 44.359 1.00 25.16 810 VAL A CA 1
ATOM 6142 C C . VAL A 1 810 ? -77.614 22.081 45.366 1.00 25.16 810 VAL A C 1
ATOM 6144 O O . VAL A 1 810 ? -78.657 21.444 45.294 1.00 25.16 810 VAL A O 1
ATOM 6147 N N . SER A 1 811 ? -77.456 23.143 46.189 1.00 24.48 811 SER A N 1
ATOM 6148 C CA . SER A 1 811 ? -78.517 24.107 46.642 1.00 24.48 811 SER A CA 1
ATOM 6149 C C . SER A 1 811 ? -77.934 25.175 47.610 1.00 24.48 811 SER A C 1
ATOM 6151 O O . SER A 1 811 ? -77.257 24.781 48.556 1.00 24.48 811 SER A O 1
ATOM 6153 N N . GLU A 1 812 ? -77.944 26.489 47.288 1.00 25.38 812 GLU A N 1
ATOM 6154 C CA . GLU A 1 812 ? -78.813 27.593 47.830 1.00 25.38 812 GLU A CA 1
ATOM 6155 C C . GLU A 1 812 ? -78.847 27.691 49.384 1.00 25.38 812 GLU A C 1
ATOM 6157 O O . GLU A 1 812 ? -79.017 26.674 50.038 1.00 25.38 812 GLU A O 1
ATOM 6162 N N . GLU A 1 813 ? -78.697 28.815 50.112 1.00 25.83 813 GLU A N 1
ATOM 6163 C CA . GLU A 1 813 ? -78.977 30.250 49.906 1.00 25.83 813 GLU A CA 1
ATOM 6164 C C . GLU A 1 813 ? -78.449 31.076 51.131 1.00 25.83 813 GLU A C 1
ATOM 6166 O O . GLU A 1 813 ? -78.201 30.506 52.195 1.00 25.83 813 GLU A O 1
ATOM 6171 N N . ALA A 1 814 ? -78.415 32.414 50.984 1.00 26.12 814 ALA A N 1
ATOM 6172 C CA . ALA A 1 814 ? -78.582 33.487 51.995 1.00 26.12 814 ALA A CA 1
ATOM 6173 C C . ALA A 1 814 ? -77.383 34.273 52.611 1.00 26.12 814 ALA A C 1
ATOM 6175 O O . ALA A 1 814 ? -76.441 33.748 53.199 1.00 26.12 814 ALA A O 1
ATOM 6176 N N . GLU A 1 815 ? -77.552 35.593 52.455 1.00 26.48 815 GLU A N 1
ATOM 6177 C CA . GLU A 1 815 ? -76.831 36.830 52.802 1.00 26.48 815 GLU A CA 1
ATOM 6178 C C . GLU A 1 815 ? -76.412 37.044 54.275 1.00 26.48 815 GLU A C 1
ATOM 6180 O O . GLU A 1 815 ? -77.142 36.679 55.190 1.00 26.48 815 GLU A O 1
ATOM 6185 N N . ASP A 1 816 ? -75.271 37.721 54.502 1.00 28.19 816 ASP A N 1
ATOM 6186 C CA . ASP A 1 816 ? -75.217 39.064 55.131 1.00 28.19 816 ASP A CA 1
ATOM 6187 C C . ASP A 1 816 ? -73.766 39.597 55.258 1.00 28.19 816 ASP A C 1
ATOM 6189 O O . ASP A 1 816 ? -72.847 38.890 55.676 1.00 28.19 816 ASP A O 1
ATOM 6193 N N . ALA A 1 817 ? -73.561 40.875 54.913 1.00 26.08 817 ALA A N 1
ATOM 6194 C CA . ALA A 1 817 ? -72.330 41.655 55.131 1.00 26.08 817 ALA A CA 1
ATOM 6195 C C . ALA A 1 817 ? -72.568 42.717 56.230 1.00 26.08 817 ALA A C 1
ATOM 6197 O O . ALA A 1 817 ? -73.712 43.126 56.431 1.00 26.08 817 ALA A O 1
ATOM 6198 N N . PRO A 1 818 ? -71.526 43.215 56.933 1.00 32.84 818 PRO A N 1
ATOM 6199 C CA . PRO A 1 818 ? -70.897 44.459 56.469 1.00 32.84 818 PRO A CA 1
ATOM 6200 C C . PRO A 1 818 ? -69.371 44.571 56.717 1.00 32.84 818 PRO A C 1
ATOM 6202 O O . PRO A 1 818 ? -68.715 43.693 57.268 1.00 32.84 818 PRO A O 1
ATOM 6205 N N . GLU A 1 819 ? -68.834 45.688 56.223 1.00 26.72 819 GLU A N 1
ATOM 6206 C CA . GLU A 1 819 ? -67.472 45.978 55.755 1.00 26.72 819 GLU A CA 1
ATOM 6207 C C . GLU A 1 819 ? -66.417 46.430 56.802 1.00 26.72 819 GLU A C 1
ATOM 6209 O O . GLU A 1 819 ? -66.738 46.726 57.951 1.00 26.72 819 GLU A O 1
ATOM 6214 N N . LEU A 1 820 ? -65.186 46.627 56.270 1.00 26.34 820 LEU A N 1
ATOM 6215 C CA . LEU A 1 820 ? -64.005 47.411 56.724 1.00 26.34 820 LEU A CA 1
ATOM 6216 C C . LEU A 1 820 ? -63.004 46.639 57.617 1.00 26.34 820 LEU A C 1
ATOM 6218 O O . LEU A 1 820 ? -63.264 46.443 58.794 1.00 26.34 820 LEU A O 1
ATOM 6222 N N . GLY A 1 821 ? -61.827 46.143 57.186 1.00 26.95 821 GLY A N 1
ATOM 6223 C CA . GLY A 1 821 ? -60.770 46.629 56.264 1.00 26.95 821 GLY A CA 1
ATOM 6224 C C . GLY A 1 821 ? -59.507 47.017 57.085 1.00 26.95 821 GLY A C 1
ATOM 6225 O O . GLY A 1 821 ? -59.669 47.287 58.273 1.00 26.95 821 GLY A O 1
ATOM 6226 N N . PRO A 1 822 ? -58.266 47.166 56.556 1.00 41.09 822 PRO A N 1
ATOM 6227 C CA . PRO A 1 822 ? -57.547 46.585 55.404 1.00 41.09 822 PRO A CA 1
ATOM 6228 C C . PRO A 1 822 ? -56.289 45.782 55.898 1.00 41.09 822 PRO A C 1
ATOM 6230 O O . PRO A 1 822 ? -55.965 45.776 57.075 1.00 41.09 822 PRO A O 1
ATOM 6233 N N . SER A 1 823 ? -55.471 45.050 55.139 1.00 27.59 823 SER A N 1
ATOM 6234 C CA . SER A 1 823 ? -54.786 45.388 53.896 1.00 27.59 823 SER A CA 1
ATOM 6235 C C . SER A 1 823 ? -54.089 44.129 53.361 1.00 27.59 823 SER A C 1
ATOM 6237 O O . SER A 1 823 ? -53.129 43.615 53.929 1.00 27.59 823 SER A O 1
ATOM 6239 N N . CYS A 1 824 ? -54.577 43.641 52.226 1.00 25.06 824 CYS A N 1
ATOM 6240 C CA . CYS A 1 824 ? -53.833 42.735 51.368 1.00 25.06 824 CYS A CA 1
ATOM 6241 C C . CYS A 1 824 ? -52.907 43.618 50.517 1.00 25.06 824 CYS A C 1
ATOM 6243 O O . CYS A 1 824 ? -53.357 44.280 49.580 1.00 25.06 824 CYS A O 1
ATOM 6245 N N . ALA A 1 825 ? -51.631 43.713 50.889 1.00 25.58 825 ALA A N 1
ATOM 6246 C CA . ALA A 1 825 ? -50.636 44.381 50.063 1.00 25.58 825 ALA A CA 1
ATOM 6247 C C . ALA A 1 825 ? -50.116 43.394 49.012 1.00 25.58 825 ALA A C 1
ATOM 6249 O O . ALA A 1 825 ? -49.414 42.432 49.319 1.00 25.58 825 ALA A O 1
ATOM 6250 N N . ARG A 1 826 ? -50.490 43.671 47.760 1.00 28.44 826 ARG A N 1
ATOM 6251 C CA . ARG A 1 826 ? -49.942 43.083 46.536 1.00 28.44 826 ARG A CA 1
ATOM 6252 C C . ARG A 1 826 ? -48.413 43.101 46.561 1.00 28.44 826 ARG A C 1
ATOM 6254 O O . ARG A 1 826 ? -47.812 44.171 46.599 1.00 28.44 826 ARG A O 1
ATOM 6261 N N . ALA A 1 827 ? -47.809 41.936 46.374 1.00 24.11 827 ALA A N 1
ATOM 6262 C CA . ALA A 1 827 ? -46.524 41.822 45.707 1.00 24.11 827 ALA A CA 1
ATOM 6263 C C . ALA A 1 827 ? -46.647 40.738 44.636 1.00 24.11 827 ALA A C 1
ATOM 6265 O O . ALA A 1 827 ? -46.834 39.558 44.914 1.00 24.11 827 ALA A O 1
ATOM 6266 N N . SER A 1 828 ? -46.609 41.210 43.399 1.00 26.48 828 SER A N 1
ATOM 6267 C CA . SER A 1 828 ? -46.569 40.472 42.151 1.00 26.48 828 SER A CA 1
ATOM 6268 C C . SER A 1 828 ? -45.558 39.326 42.202 1.00 26.48 828 SER A C 1
ATOM 6270 O O . SER A 1 828 ? -44.386 39.553 42.499 1.00 26.48 828 SER A O 1
ATOM 6272 N N . CYS A 1 829 ? -45.971 38.121 41.824 1.00 21.41 829 CYS A N 1
ATOM 6273 C CA . CYS A 1 829 ? -45.055 37.105 41.326 1.00 21.41 829 CYS A CA 1
ATOM 6274 C C . CYS A 1 829 ? -45.712 36.393 40.153 1.00 21.41 829 CYS A C 1
ATOM 6276 O O . CYS A 1 829 ? -46.708 35.693 40.299 1.00 21.41 829 CYS A O 1
ATOM 6278 N N . TRP A 1 830 ? -45.123 36.653 38.992 1.00 24.59 830 TRP A N 1
ATOM 6279 C CA . TRP A 1 830 ? -45.125 35.771 37.844 1.00 24.59 830 TRP A CA 1
ATOM 6280 C C . TRP A 1 830 ? -44.793 34.343 38.280 1.00 24.59 830 TRP A C 1
ATOM 6282 O O . TRP A 1 830 ? -43.773 34.150 38.947 1.00 24.59 830 TRP A O 1
ATOM 6292 N N . VAL A 1 831 ? -45.602 33.385 37.838 1.00 26.52 831 VAL A N 1
ATOM 6293 C CA . VAL A 1 831 ? -45.164 32.066 37.368 1.00 26.52 831 VAL A CA 1
ATOM 6294 C C . VAL A 1 831 ? -46.023 31.731 36.164 1.00 26.52 831 VAL A C 1
ATOM 6296 O O . VAL A 1 831 ? -47.257 31.893 36.294 1.00 26.52 831 VAL A O 1
#

pLDDT: mean 78.32, std 16.36, range [21.41, 96.06]

Solvent-accessible surface area (backbone atoms only — not comparable to full-atom values): 47217 Å² total; per-residue (Å²): 127,81,87,82,49,84,64,45,70,60,51,54,46,41,30,62,68,70,70,50,95,72,86,88,86,80,85,78,100,59,69,62,61,61,57,33,71,74,67,73,58,95,78,86,82,67,87,85,49,68,87,52,59,86,67,72,77,82,82,88,83,63,51,66,56,46,70,68,44,45,74,74,72,43,62,65,43,38,74,88,73,83,83,92,79,89,86,80,65,101,53,41,61,78,78,39,43,67,63,42,44,30,62,69,48,59,72,78,54,72,66,58,52,45,52,52,43,45,51,31,68,73,68,68,53,58,72,64,62,46,51,52,52,49,50,73,76,39,54,86,73,51,57,84,19,60,73,69,64,56,63,33,50,93,16,17,15,38,12,26,92,85,69,46,83,41,95,47,72,92,61,31,61,26,62,45,70,22,52,47,4,24,19,28,40,82,44,76,56,100,90,47,69,29,22,37,60,44,59,17,53,52,6,22,18,22,67,55,57,44,24,68,62,59,45,60,15,49,57,7,24,21,28,70,46,70,35,25,40,62,53,45,60,18,52,67,28,22,20,22,72,52,64,42,27,49,67,60,45,71,41,75,92,26,25,32,92,49,70,31,22,45,40,77,86,48,44,27,27,40,68,49,13,32,35,55,99,90,40,70,41,78,45,55,73,54,48,47,28,42,60,45,14,40,70,84,41,61,85,42,88,83,50,95,41,32,54,30,33,34,67,23,16,29,19,44,71,91,45,59,83,53,37,26,61,29,92,42,49,78,32,12,70,21,40,48,57,64,43,40,39,51,66,28,36,66,62,22,31,58,38,44,52,74,47,22,33,83,81,88,37,50,40,75,61,53,74,66,45,55,51,50,49,54,52,49,55,51,51,46,55,51,48,58,57,50,46,47,63,65,72,66,53,82,95,60,98,60,83,42,48,72,56,53,37,52,49,48,51,50,51,53,51,48,53,31,32,56,49,22,52,54,64,71,51,86,65,93,67,58,75,79,51,51,62,56,38,58,63,10,34,68,64,38,48,80,75,51,74,38,43,36,55,76,32,61,48,67,60,55,32,54,46,49,50,55,50,49,53,53,52,58,65,46,46,58,61,49,49,37,54,49,22,54,72,70,28,44,88,74,74,62,42,60,55,70,46,54,51,46,14,46,52,48,38,53,49,61,74,40,38,38,32,52,40,42,57,26,44,46,61,62,25,43,38,79,26,78,75,72,51,38,24,14,64,90,49,40,55,40,53,55,90,75,51,66,66,44,44,51,54,17,49,54,48,44,53,53,51,51,52,51,50,52,50,50,53,54,49,49,78,46,43,92,79,39,81,87,58,45,61,31,49,38,59,50,30,69,66,32,31,86,92,41,34,61,52,48,53,56,56,50,52,50,31,47,50,51,41,50,37,49,50,79,46,50,84,40,57,66,60,30,50,51,52,44,34,52,55,51,50,51,49,46,52,52,44,69,74,61,50,39,41,68,47,70,69,57,38,51,50,51,47,51,56,51,50,54,50,41,52,47,46,54,39,56,52,59,64,67,54,88,68,91,48,75,67,43,59,54,40,50,54,51,44,52,52,53,56,54,47,48,54,53,51,52,49,50,48,51,48,52,35,53,51,34,70,71,41,85,81,54,84,86,56,93,72,88,56,101,72,82,85,73,84,79,78,50,73,64,60,50,47,52,51,51,50,52,49,48,51,54,62,72,69,52,58,90,82,53,57,65,59,54,52,54,56,52,68,72,44,51,75,69,54,46,51,50,51,50,53,49,50,53,54,49,49,54,56,50,50,55,51,52,52,59,58,55,72,73,58,82,82,94,78,94,80,82,93,84,89,81,90,86,79,89,84,89,90,88,82,92,86,88,88,89,85,88,86,87,87,89,81,90,78,87,76,92,75,92,127

Mean predicted aligned error: 18.8 Å

Sequence (831 aa):
MPFTGWGMPEMMQQAFWHGMPLAFASAIDVEFASLNRELQSLLYTWVPDTAFILDSPSPVIFPDHSREQYAEKVYKTMNSKVVLSKWASRGLQTAARYAFLVAESLAFSIEGINGLLRSHVLSGEDAWTTACTWLQQNPAAWRDWIASKTSCAVGFRLVDGSGLLVQNISQAVGCTHCPAGSKSTPMSDADGETFVCTPCPPGFSQENPFSTTCEPCRKGTVTNSYGSEACLPCSVGFYQNSTGQTLCISCGLRTTQLLGGVSYMDCVCNEGQIEEDGACLECPLGVNCPVGSTVALLSKAHETNALRIIEGFHSDPATPLQVHKCVSEKFCPGGPPGSCAGGRVGITCGACPNGEYWASKCEACTSATVVSWALGAAALAIGVVLSYYAITSSLSAKASVLMCTGASIAIMVSFFQNLGVVNSIRMDWPPFLSKLFEVASVFLNLEAPATACLVGTDVWQYGLQISFVYVVALMLPAAWVLSNIFLKRCGLAWDPLKTISVMGTIFQLGFTTLAALSRVPFVCYRHPTGQYSVAQHSNVLCGESPHMEAFGISLMVVLMIFLSACFYAAARAPTWSKKLPAIRFLIFRFRPQVWWFGLVLLVRGGVLPLCGVVVPDMPRFSLTMMGSILLTYLGVQMWLQPWKAPILNLVDSLSTGIFVLLLFVCLGLQNDDGGVEMEALEILATLLSSSIAGILLLMLCTCVWSLFQRQVIGSHSDLILNLGRCATNEKVLDKLIEISHCISAAAEGQQHEWVRSLDNLTVYDLHAVDVVTEVLADAMLLQVSRRNFGSSSQQRVGTSRRRISEEAEVSEEAEDAPELGPSCARASCWV

Foldseek 3Di:
DPPPDDCQVVVVLQCVLVVPPDDDDDDDPDLVLVVCVVVVDDDDDDPPDLSCLPVPDDDDDFAADDPVCVVVVNSRHDHPDDDDDDDDDPCCCPVPVQVVLLSVLDDDDSVRVSVLSVCCNVVVDDSVVSVVVSCVVCVVNRVRSGDAQQAEDQQKAFAAPVRDHDPDSVRGPHIDGADWQWAWDWDADPVGIHIHTFGAAWQWGAQDGSHHDTHGADWQFTAQDTSHNDTHGADWQWTGQDTSHHDTHGLVQFTAPDTRHNDNVRTAHAWQWEDDPNDTDGQFPQKGQHHRHYPVLQVPLPDPRHIKGHQQWAAASVGQSPIFGALDSQQGVIGHHQDGPQQADFRRSQAHFQQFFDDPHTDGDDPVLVVVVVVVLVVLLVVLVVLLVLVPPDDDLDCALSLLLLLLVLLVLLLLLLLLLLVLARDPDDPLCVVSNVVSCVSQPPDRSCLCNVPVAPLVSLVVSLVSVVVSLCSLVVVQVCCVVPVVVVVRHDDPLSSLQSSLLVCLSCLLNLLLSLCQLLLWDATSVRWIAGNNRRSHTRPPDVSSNVSSVVSVVVSVVSLVVLVVCLVCVVVDDPNVSNCCSQASQWDPVPRNCSSLSNVLSNVLSCLCNPCSHDSLSSLVVNLVSLVVVLVVLVVCVTGPANVSSVLSNLSSVLVSVLSVLVSVCPDPPPDPSNVVSVVVNSVSSVVNVVSVVVSVCSSVVSVVCSDPPQDDDDDPDPPDHDDDPVRVVVVVVVVVVVVVPDDPVCVVVVVVVLVPDDPVVNVVVVVVVVVVVVVVVVVVVVVVVVDDDDDDDDDDDDDDDDDDDDDDDDDDDDDDDDDDDDDDDDD

InterPro domains:
  IPR009030 Growth factor receptor cysteine-rich domain superfamily [SSF57184] (171-292)
  IPR011641 Tyrosine-protein kinase ephrin type A/B receptor-like [PF07699] (220-257)

Secondary structure (DSSP, 8-state):
-----TTHHHHHHHHHHTT--------SSS-HHHHHHHHT------SS-STTTTT-PPPPPPPBPPHHHHHTT----B-S---------TTHHHH-HHHHHHHHH----HHHHHHHHHHHHHH---HHHHHHHHHHH-HHHHGGGS--TT-PPTTEEEE-TTS-B-SSGGG-SEEEEPPTTEEEEEEEETTEEEEEEEEPPTTEE--STT-S-PEEPPTTEE--STT-SSPEEPPTTEE--SSS-SSPEE-TT-EESSSSB-SGGGEEPPTTEEEETTEEEEPPTTEE--TTEEGGGGG-TTSTT--EEPTTEEEETTEEEEEEE-SSGGG---BSTT--GGG-BSTTS-BPPTTEEESSSEEEPPHHHHHHHHHHHHHHHHHHHHHHHHHT----SS--HHHHHHHHHHHHHHHHHHHHHHHTS-----HHHHHHHHHHHHHH----THHHHH-SSHHHHHHHHHHHHHHHHHHHHHHHHHIIIIIGGGT-PPPHHHHHHHHHHHHHHHHHHHHHHHTGGG-EEE-TTS-EEESSSTTSBTTT-HHHHHHHHHHHHHHHHHHHHHHHHHHHGGG-SSSGGGGHHHHTTB-GGGTTHHHHHHHHHHHHHHHHHH-TT-HHHHHHHHHHHHHHHHHHHHHH--BSSHHHHHHHHHHHHHHHHHHHHHHHTT-S--SHHHHHHHHHHHHHHHHHHHHHHHHHHHHHHHHH-TT-SS-----SS---PPPPHHHHHHHHHHHHHHHHH--GGGHHHHHHHHHTS-HHHHHHHHHHHHHHHHHHHHHHHHHHTTS----------------------------------------

Radius of gyration: 62.29 Å; Cα contacts (8 Å, |Δi|>4): 1110; chains: 1; bounding box: 173×76×155 Å

Nearest PDB structures (foldseek):
  8txb-assembly1_A  TM=3.310E-01  e=8.791E-04  Chlamydomonas reinhardtii
  6w08-assembly1_B  TM=1.470E-01  e=7.644E+00  Vibrio cholerae O1 biovar El Tor str. N16961

Organism: NCBI:txid2562237